Protein 6SOY (pdb70)

Sequence (1288 aa):
NERNALNATAANKVCGLSTYLKGIAHRVNSESAVVTEKLSDLKMRSIQLQLSVMRNRVPSGEQDCKDIRTLLKTVLRNEFTFQQELEEMRNASALAAAAAGLAAGRLEEWIFVFAQAAGRSSQFCISVGKTGPAEYNNLQECFDGTIGPETLYKIEDSRVKESAKTSLQLHEVLSSISFGSLGVKNIRGGNGKDGCNLVRTDTDGVLEGGSPTRHNLTWGGGVMNFGSYQNGSMYVEGGEYGDATEYGAVRWTEDPSKVSIFKDVIRLFARFQEAKNAVVKKIKTTVDELTKCIGQKEAELTNDQLYEEFIWETINRLELSKRYENERNALNATAANKVCGLSTYLKGIAHRVNSESAVVTEKLSDLKMRSIQLQLSVMRQDCKDIRTLLKTVLRNEFTFQQELEEMRNASALAAAAAGIAAGRLEEWIFVFAQAAGGSSQFCISVGTNIPAEYNNLQECFDGTIGPETLYKIEDSRVKESAQKSLQLHEVLSSISFSSLGAESIVEKGENRGCNLMRTADGGLLKDVCLNRNFTWGGGVLNFGYCVAGNLKIKGGEYGDVGSHDAVRWTEDPSKVSIFKDVIRLFARFQEVKNAVVKKIKTTVDELTKCIGQKEAELTNDQLYEEFEVIQKYLWFDKTVRWCAVSEHEATKCQSFRDHMKSVIPSDGPSVACVKKASYLDCIRAIAANEADAVTLDAGLVYDAYLAPNNLKPVVAEFYGSKEDPQTFYYAVAVVKKDSGFQMNQLRGKKSCHTGLGRSAGWNIPIGLLYCDLPEPRKPLEKAVANFFSGSCAPCADGTDFPQLCQLCPGCGCSTLNQYFGYSGAFKCLKDGAGDVAFVKHSTIFENLANKADRDQYELLCLDNTRKPVDEYKDCHLAQVPSHTVVARSMGGKEDLIWELLNQAQEHFGKDKSKEFQLFSSPHGKDLLFKDSAHGFLKVPPRMDAKMYLGYEYVTAIRNLREGTCPKPVKWCALSHHERLKCDEWSVNSVGKIECVSAETTEDCIAKIMNGEADAMSLDGGFVYIAGKCGLVPVLAENYNKSDNCEDTPEAGYFAVAVVKKSASDLTWDNLKGKKSCHTAVGRTAGWNIPMGLLYNKINHCRFDEFFSEGCAPGSKKDSSLCKLCMGSGLNLCEPNNKEGYYGYTGAFRCLVEKGDVAFVKHQTVPQNTGGKNPDPWAKNLNEKDYELLCLDGTRKPVEEYANCHLARAPNHAVVTRKDKEACVHKILRQQQHLFKDLLFRDDTVCLAKLHDRNTYEKYLGEEYVKAVGNLRKCSTSSLLEACTFRRP

Nearest PDB structures (foldseek):
  6soz-assembly1_A  TM=9.962E-01  e=3.034E-50  Trypanosoma brucei
  6soz-assembly1_B  TM=9.591E-01  e=2.098E-36  Trypanosoma brucei
  6soy-assembly1_B  TM=9.488E-01  e=5.214E-36  Trypanosoma brucei
  8b3b-assembly4_F  TM=5.616E-01  e=2.617E-06  Trypanosoma brucei
  8otz-assembly1_Ct  TM=3.654E-01  e=4.535E+00  Bos taurus

Structure (mmCIF, N/CA/C/O backbone):
data_6SOY
#
_entry.id   6SOY
#
_cell.length_a   163.490
_cell.length_b   108.110
_cell.length_c   115.000
_cell.angle_alpha   90.000
_cell.angle_beta   128.740
_cell.angle_gamma   90.000
#
_symmetry.space_group_name_H-M   'C 1 2 1'
#
loop_
_entity.id
_entity.type
_entity.pdbx_description
1 polymer 'ESAG6, subunit of heterodimeric transferrin receptor'
2 polymer 'ESAG7, subunit of heterodimeric transferrin receptor'
3 polymer Serotransferrin
4 non-polymer 'FE (III) ION'
5 non-polymer 2-acetamido-2-deoxy-beta-D-glucopyranose
6 water water
#
loop_
_atom_site.group_PDB
_atom_site.id
_atom_site.type_symbol
_atom_site.label_atom_id
_atom_site.label_alt_id
_atom_site.label_comp_id
_atom_site.label_asym_id
_atom_site.label_entity_id
_atom_site.label_seq_id
_atom_site.pdbx_PDB_ins_code
_atom_site.Cartn_x
_atom_site.Cartn_y
_atom_site.Cartn_z
_atom_site.occupancy
_atom_site.B_iso_or_equiv
_atom_site.auth_seq_id
_atom_site.auth_comp_id
_atom_site.auth_asym_id
_atom_site.auth_atom_id
_atom_site.pdbx_PDB_model_num
ATOM 1 N N . ASN A 1 20 ? 93.454 74.719 -52.203 1.00 63.27 20 ASN A N 1
ATOM 2 C CA . ASN A 1 20 ? 94.316 74.394 -51.062 1.00 62.60 20 ASN A CA 1
ATOM 3 C C . ASN A 1 20 ? 93.570 73.754 -49.901 1.00 64.18 20 ASN A C 1
ATOM 4 O O . ASN A 1 20 ? 92.460 74.190 -49.560 1.00 63.90 20 ASN A O 1
ATOM 9 N N . GLU A 1 21 ? 94.225 72.769 -49.247 1.00 57.62 21 GLU A N 1
ATOM 10 C CA . GLU A 1 21 ? 93.695 72.047 -48.087 1.00 55.68 21 GLU A CA 1
ATOM 11 C C . GLU A 1 21 ? 93.419 73.025 -46.975 1.00 58.15 21 GLU A C 1
ATOM 12 O O . GLU A 1 21 ? 94.150 74.000 -46.849 1.00 58.20 21 GLU A O 1
ATOM 18 N N . ARG A 1 22 ? 92.371 72.782 -46.173 1.00 54.21 22 ARG A N 1
ATOM 19 C CA . ARG A 1 22 ? 92.057 73.617 -45.008 1.00 53.15 22 ARG A CA 1
ATOM 20 C C . ARG A 1 22 ? 92.072 72.731 -43.784 1.00 58.35 22 ARG A C 1
ATOM 21 O O . ARG A 1 22 ? 91.155 71.947 -43.568 1.00 60.40 22 ARG A O 1
ATOM 29 N N . ASN A 1 23 ? 93.175 72.779 -43.055 1.00 53.43 23 ASN A N 1
ATOM 30 C CA . ASN A 1 23 ? 93.417 71.936 -41.896 1.00 52.31 23 ASN A CA 1
ATOM 31 C C . ASN A 1 23 ? 93.275 72.717 -40.583 1.00 55.26 23 ASN A C 1
ATOM 32 O O . ASN A 1 23 ? 92.887 73.879 -40.613 1.00 54.14 23 ASN A O 1
ATOM 37 N N . ALA A 1 24 ? 93.531 72.064 -39.437 1.00 51.03 24 ALA A N 1
ATOM 38 C CA . ALA A 1 24 ? 93.335 72.670 -38.132 1.00 50.46 24 ALA A CA 1
ATOM 39 C C . ALA A 1 24 ? 94.439 72.297 -37.157 1.00 56.40 24 ALA A C 1
ATOM 40 O O . ALA A 1 24 ? 95.243 71.428 -37.467 1.00 58.21 24 ALA A O 1
ATOM 42 N N . LEU A 1 25 ? 94.489 72.953 -35.981 1.00 52.72 25 LEU A N 1
ATOM 43 C CA . LEU A 1 25 ? 95.423 72.604 -34.903 1.00 51.92 25 LEU A CA 1
ATOM 44 C C . LEU A 1 25 ? 94.857 71.298 -34.268 1.00 56.37 25 LEU A C 1
ATOM 45 O O . LEU A 1 25 ? 93.638 71.181 -34.105 1.00 56.06 25 LEU A O 1
ATOM 50 N N . ASN A 1 26 ? 95.729 70.294 -34.020 1.00 52.68 26 ASN A N 1
ATOM 51 C CA . ASN A 1 26 ? 95.360 68.983 -33.489 1.00 52.10 26 ASN A CA 1
ATOM 52 C C . ASN A 1 26 ? 95.274 68.992 -31.995 1.00 55.28 26 ASN A C 1
ATOM 53 O O . ASN A 1 26 ? 96.041 69.681 -31.334 1.00 55.19 26 ASN A O 1
ATOM 58 N N . ALA A 1 27 ? 94.354 68.188 -31.463 1.00 52.06 27 ALA A N 1
ATOM 59 C CA . ALA A 1 27 ? 94.060 68.007 -30.045 1.00 51.84 27 ALA A CA 1
ATOM 60 C C . ALA A 1 27 ? 95.232 67.528 -29.225 1.00 55.30 27 ALA A C 1
ATOM 61 O O . ALA A 1 27 ? 95.208 67.680 -28.008 1.00 54.35 27 ALA A O 1
ATOM 63 N N . THR A 1 28 ? 96.232 66.909 -29.858 1.00 54.04 28 THR A N 1
ATOM 64 C CA . THR A 1 28 ? 97.379 66.377 -29.122 1.00 54.20 28 THR A CA 1
ATOM 65 C C . THR A 1 28 ? 98.288 67.561 -28.805 1.00 54.12 28 THR A C 1
ATOM 66 O O . THR A 1 28 ? 98.701 67.694 -27.648 1.00 52.24 28 THR A O 1
ATOM 70 N N . ALA A 1 29 ? 98.465 68.491 -29.765 1.00 49.87 29 ALA A N 1
ATOM 71 C CA . ALA A 1 29 ? 99.240 69.716 -29.501 1.00 49.05 29 ALA A CA 1
ATOM 72 C C . ALA A 1 29 ? 98.519 70.519 -28.396 1.00 50.77 29 ALA A C 1
ATOM 73 O O . ALA A 1 29 ? 99.118 70.728 -27.337 1.00 50.22 29 ALA A O 1
ATOM 75 N N . ALA A 1 30 ? 97.199 70.822 -28.586 1.00 44.22 30 ALA A N 1
ATOM 76 C CA . ALA A 1 30 ? 96.361 71.544 -27.627 1.00 42.87 30 ALA A CA 1
ATOM 77 C C . ALA A 1 30 ? 96.436 70.993 -26.220 1.00 49.92 30 ALA A C 1
ATOM 78 O O . ALA A 1 30 ? 96.567 71.786 -25.293 1.00 51.28 30 ALA A O 1
ATOM 80 N N . ASN A 1 31 ? 96.373 69.653 -26.044 1.00 47.64 31 ASN A N 1
ATOM 81 C CA . ASN A 1 31 ? 96.429 69.001 -24.727 1.00 47.38 31 ASN A CA 1
ATOM 82 C C . ASN A 1 31 ? 97.771 69.133 -24.029 1.00 51.50 31 ASN A C 1
ATOM 83 O O . ASN A 1 31 ? 97.782 69.326 -22.819 1.00 51.98 31 ASN A O 1
ATOM 88 N N . LYS A 1 32 ? 98.894 69.037 -24.778 1.00 46.81 32 LYS A N 1
ATOM 89 C CA . LYS A 1 32 ? 100.241 69.214 -24.239 1.00 46.09 32 LYS A CA 1
ATOM 90 C C . LYS A 1 32 ? 100.486 70.677 -23.823 1.00 52.31 32 LYS A C 1
ATOM 91 O O . LYS A 1 32 ? 101.152 70.928 -22.817 1.00 52.76 32 LYS A O 1
ATOM 97 N N . VAL A 1 33 ? 99.889 71.629 -24.565 1.00 49.70 33 VAL A N 1
ATOM 98 C CA . VAL A 1 33 ? 99.940 73.066 -24.295 1.00 48.52 33 VAL A CA 1
ATOM 99 C C . VAL A 1 33 ? 99.120 73.344 -23.036 1.00 54.98 33 VAL A C 1
ATOM 100 O O . VAL A 1 33 ? 99.575 74.110 -22.188 1.00 54.75 33 VAL A O 1
ATOM 104 N N . CYS A 1 34 ? 97.969 72.657 -22.864 1.00 53.98 34 CYS A N 1
ATOM 105 C CA . CYS A 1 34 ? 97.137 72.793 -21.659 1.00 54.96 34 CYS A CA 1
ATOM 106 C C . CYS A 1 34 ? 97.799 72.147 -20.456 1.00 56.73 34 CYS A C 1
ATOM 107 O O . CYS A 1 34 ? 97.753 72.714 -19.374 1.00 57.04 34 CYS A O 1
ATOM 110 N N . GLY A 1 35 ? 98.419 70.986 -20.656 1.00 50.23 35 GLY A N 1
ATOM 111 C CA . GLY A 1 35 ? 99.164 70.295 -19.615 1.00 49.14 35 GLY A CA 1
ATOM 112 C C . GLY A 1 35 ? 100.199 71.220 -19.013 1.00 51.15 35 GLY A C 1
ATOM 113 O O . GLY A 1 35 ? 100.248 71.372 -17.793 1.00 52.02 35 GLY A O 1
ATOM 114 N N . LEU A 1 36 ? 100.956 71.921 -19.881 1.00 45.57 36 LEU A N 1
ATOM 115 C CA . LEU A 1 36 ? 101.974 72.915 -19.531 1.00 44.83 36 LEU A CA 1
ATOM 116 C C . LEU A 1 36 ? 101.340 74.065 -18.755 1.00 50.44 36 LEU A C 1
ATOM 117 O O . LEU A 1 36 ? 101.851 74.432 -17.698 1.00 50.56 36 LEU A O 1
ATOM 122 N N . SER A 1 37 ? 100.192 74.583 -19.231 1.00 46.94 37 SER A N 1
ATOM 123 C CA . SER A 1 37 ? 99.467 75.649 -18.539 1.00 46.05 37 SER A CA 1
ATOM 124 C C . SER A 1 37 ? 99.033 75.254 -17.113 1.00 50.62 37 SER A C 1
ATOM 125 O O . SER A 1 37 ? 99.120 76.093 -16.230 1.00 50.24 37 SER A O 1
ATOM 128 N N . THR A 1 38 ? 98.579 73.987 -16.878 1.00 48.87 38 THR A N 1
ATOM 129 C CA . THR A 1 38 ? 98.159 73.577 -15.527 1.00 49.50 38 THR A CA 1
ATOM 130 C C . THR A 1 38 ? 99.404 73.391 -14.661 1.00 54.50 38 THR A C 1
ATOM 131 O O . THR A 1 38 ? 99.315 73.559 -13.443 1.00 54.68 38 THR A O 1
ATOM 135 N N . TYR A 1 39 ? 100.570 73.080 -15.287 1.00 51.22 39 TYR A N 1
ATOM 136 C CA . TYR A 1 39 ? 101.831 72.925 -14.550 1.00 50.34 39 TYR A CA 1
ATOM 137 C C . TYR A 1 39 ? 102.235 74.295 -14.041 1.00 53.42 39 TYR A C 1
ATOM 138 O O . TYR A 1 39 ? 102.617 74.418 -12.878 1.00 54.73 39 TYR A O 1
ATOM 147 N N . LEU A 1 40 ? 102.080 75.322 -14.900 1.00 47.36 40 LEU A N 1
ATOM 148 C CA . LEU A 1 40 ? 102.397 76.723 -14.612 1.00 45.49 40 LEU A CA 1
ATOM 149 C C . LEU A 1 40 ? 101.493 77.287 -13.539 1.00 50.62 40 LEU A C 1
ATOM 150 O O . LEU A 1 40 ? 102.007 77.959 -12.669 1.00 51.34 40 LEU A O 1
ATOM 155 N N . LYS A 1 41 ? 100.189 76.929 -13.512 1.00 48.83 41 LYS A N 1
ATOM 156 C CA . LYS A 1 41 ? 99.253 77.305 -12.423 1.00 48.87 41 LYS A CA 1
ATOM 157 C C . LYS A 1 41 ? 99.676 76.637 -11.107 1.00 55.64 41 LYS A C 1
ATOM 158 O O . LYS A 1 41 ? 99.546 77.240 -10.050 1.00 57.42 41 LYS A O 1
ATOM 164 N N . GLY A 1 42 ? 100.219 75.426 -11.192 1.00 53.42 42 GLY A N 1
ATOM 165 C CA . GLY A 1 42 ? 100.714 74.666 -10.046 1.00 54.49 42 GLY A CA 1
ATOM 166 C C . GLY A 1 42 ? 101.998 75.177 -9.412 1.00 59.27 42 GLY A C 1
ATOM 167 O O . GLY A 1 42 ? 102.309 74.786 -8.282 1.00 59.72 42 GLY A O 1
ATOM 168 N N . ILE A 1 43 ? 102.761 76.054 -10.131 1.00 55.05 43 ILE A N 1
ATOM 169 C CA . ILE A 1 43 ? 104.019 76.659 -9.665 1.00 54.23 43 ILE A CA 1
ATOM 170 C C . ILE A 1 43 ? 103.792 77.422 -8.354 1.00 60.49 43 ILE A C 1
ATOM 171 O O . ILE A 1 43 ? 104.670 77.410 -7.481 1.00 61.98 43 ILE A O 1
ATOM 176 N N . ALA A 1 44 ? 102.585 78.011 -8.197 1.00 56.40 44 ALA A N 1
ATOM 177 C CA . ALA A 1 44 ? 102.114 78.708 -7.000 1.00 55.89 44 ALA A CA 1
ATOM 178 C C . ALA A 1 44 ? 102.167 77.749 -5.807 1.00 59.51 44 ALA A C 1
ATOM 179 O O . ALA A 1 44 ? 102.663 78.119 -4.750 1.00 59.64 44 ALA A O 1
ATOM 181 N N . HIS A 1 45 ? 101.675 76.505 -5.995 1.00 54.88 45 HIS A N 1
ATOM 182 C CA . HIS A 1 45 ? 101.644 75.467 -4.967 1.00 53.89 45 HIS A CA 1
ATOM 183 C C . HIS A 1 45 ? 103.029 74.875 -4.736 1.00 60.91 45 HIS A C 1
ATOM 184 O O . HIS A 1 45 ? 103.336 74.465 -3.616 1.00 61.72 45 HIS A O 1
ATOM 191 N N . ARG A 1 46 ? 103.853 74.797 -5.800 1.00 57.54 46 ARG A N 1
ATOM 192 C CA . ARG A 1 46 ? 105.210 74.266 -5.715 1.00 56.97 46 ARG A CA 1
ATOM 193 C C . ARG A 1 46 ? 106.065 75.165 -4.806 1.00 60.19 46 ARG A C 1
ATOM 194 O O . ARG A 1 46 ? 106.712 74.657 -3.882 1.00 59.28 46 ARG A O 1
ATOM 202 N N . VAL A 1 47 ? 106.004 76.503 -5.025 1.00 55.59 47 VAL A N 1
ATOM 203 C CA . VAL A 1 47 ? 106.763 77.455 -4.222 1.00 55.37 47 VAL A CA 1
ATOM 204 C C . VAL A 1 47 ? 106.261 77.504 -2.766 1.00 60.89 47 VAL A C 1
ATOM 205 O O . VAL A 1 47 ? 107.077 77.731 -1.866 1.00 62.27 47 VAL A O 1
ATOM 209 N N . ASN A 1 48 ? 104.953 77.243 -2.533 1.00 55.39 48 ASN A N 1
ATOM 210 C CA . ASN A 1 48 ? 104.349 77.209 -1.202 1.00 55.07 48 ASN A CA 1
ATOM 211 C C . ASN A 1 48 ? 104.813 76.001 -0.367 1.00 61.66 48 ASN A C 1
ATOM 212 O O . ASN A 1 48 ? 105.012 76.151 0.839 1.00 63.33 48 ASN A O 1
ATOM 217 N N . SER A 1 49 ? 104.950 74.811 -0.997 1.00 58.15 49 SER A N 1
ATOM 218 C CA . SER A 1 49 ? 105.402 73.552 -0.376 1.00 58.55 49 SER A CA 1
ATOM 219 C C . SER A 1 49 ? 106.890 73.607 -0.070 1.00 63.86 49 SER A C 1
ATOM 220 O O . SER A 1 49 ? 107.326 73.134 0.986 1.00 64.03 49 SER A O 1
ATOM 223 N N . GLU A 1 50 ? 107.675 74.124 -1.040 1.00 59.62 50 GLU A N 1
ATOM 224 C CA . GLU A 1 50 ? 109.117 74.245 -0.948 1.00 58.56 50 GLU A CA 1
ATOM 225 C C . GLU A 1 50 ? 109.523 75.198 0.179 1.00 64.70 50 GLU A C 1
ATOM 226 O O . GLU A 1 50 ? 110.460 74.886 0.922 1.00 66.08 50 GLU A O 1
ATOM 232 N N . SER A 1 51 ? 108.763 76.297 0.364 1.00 60.26 51 SER A N 1
ATOM 233 C CA . SER A 1 51 ? 108.995 77.256 1.437 1.00 60.60 51 SER A CA 1
ATOM 234 C C . SER A 1 51 ? 108.638 76.655 2.792 1.00 67.00 51 SER A C 1
ATOM 235 O O . SER A 1 51 ? 109.259 77.017 3.794 1.00 67.90 51 SER A O 1
ATOM 238 N N . ALA A 1 52 ? 107.651 75.734 2.828 1.00 63.98 52 ALA A N 1
ATOM 239 C CA . ALA A 1 52 ? 107.223 75.042 4.050 1.00 64.71 52 ALA A CA 1
ATOM 240 C C . ALA A 1 52 ? 108.295 74.060 4.545 1.00 71.00 52 ALA A C 1
ATOM 241 O O . ALA A 1 52 ? 108.379 73.794 5.739 1.00 72.25 52 ALA A O 1
ATOM 243 N N . VAL A 1 53 ? 109.114 73.543 3.627 1.00 68.74 53 VAL A N 1
ATOM 244 C CA . VAL A 1 53 ? 110.237 72.645 3.912 1.00 69.72 53 VAL A CA 1
ATOM 245 C C . VAL A 1 53 ? 111.356 73.446 4.614 1.00 73.60 53 VAL A C 1
ATOM 246 O O . VAL A 1 53 ? 111.969 72.935 5.551 1.00 74.18 53 VAL A O 1
ATOM 250 N N . VAL A 1 54 ? 111.575 74.708 4.188 1.00 68.38 54 VAL A N 1
ATOM 251 C CA . VAL A 1 54 ? 112.584 75.606 4.759 1.00 67.77 54 VAL A CA 1
ATOM 252 C C . VAL A 1 54 ? 112.185 76.068 6.182 1.00 73.23 54 VAL A C 1
ATOM 253 O O . VAL A 1 54 ? 113.024 76.033 7.085 1.00 74.48 54 VAL A O 1
ATOM 257 N N . THR A 1 55 ? 110.914 76.455 6.391 1.00 68.87 55 THR A N 1
ATOM 258 C CA . THR A 1 55 ? 110.436 76.872 7.710 1.00 69.40 55 THR A CA 1
ATOM 259 C C . THR A 1 55 ? 110.507 75.682 8.680 1.00 75.41 55 THR A C 1
ATOM 260 O O . THR A 1 55 ? 110.760 75.884 9.870 1.00 76.13 55 THR A O 1
ATOM 264 N N . GLU A 1 56 ? 110.378 74.438 8.157 1.00 72.51 56 GLU A N 1
ATOM 265 C CA . GLU A 1 56 ? 110.542 73.218 8.955 1.00 73.30 56 GLU A CA 1
ATOM 266 C C . GLU A 1 56 ? 112.001 73.149 9.443 1.00 75.73 56 GLU A C 1
ATOM 267 O O . GLU A 1 56 ? 112.225 73.040 10.648 1.00 76.64 56 GLU A O 1
ATOM 273 N N . LYS A 1 57 ? 112.975 73.285 8.502 1.00 69.61 57 LYS A N 1
ATOM 274 C CA . LYS A 1 57 ? 114.432 73.256 8.721 1.00 68.68 57 LYS A CA 1
ATOM 275 C C . LYS A 1 57 ? 114.881 74.365 9.686 1.00 71.68 57 LYS A C 1
ATOM 276 O O . LYS A 1 57 ? 115.791 74.140 10.498 1.00 71.81 57 LYS A O 1
ATOM 282 N N . LEU A 1 58 ? 114.259 75.564 9.575 1.00 65.96 58 LEU A N 1
ATOM 283 C CA . LEU A 1 58 ? 114.583 76.717 10.415 1.00 64.73 58 LEU A CA 1
ATOM 284 C C . LEU A 1 58 ? 114.028 76.542 11.826 1.00 71.18 58 LEU A C 1
ATOM 285 O O . LEU A 1 58 ? 114.676 76.966 12.780 1.00 70.78 58 LEU A O 1
ATOM 290 N N . SER A 1 59 ? 112.846 75.895 11.967 1.00 70.36 59 SER A N 1
ATOM 291 C CA . SER A 1 59 ? 112.228 75.634 13.277 1.00 71.13 59 SER A CA 1
ATOM 292 C C . SER A 1 59 ? 113.053 74.609 14.046 1.00 77.29 59 SER A C 1
ATOM 293 O O . SER A 1 59 ? 113.241 74.760 15.251 1.00 79.30 59 SER A O 1
ATOM 296 N N . ASP A 1 60 ? 113.600 73.608 13.331 1.00 73.25 60 ASP A N 1
ATOM 297 C CA . ASP A 1 60 ? 114.498 72.585 13.863 1.00 73.39 60 ASP A CA 1
ATOM 298 C C . ASP A 1 60 ? 115.803 73.246 14.336 1.00 75.99 60 ASP A C 1
ATOM 299 O O . ASP A 1 60 ? 116.366 72.811 15.331 1.00 76.84 60 ASP A O 1
ATOM 304 N N . LEU A 1 61 ? 116.263 74.304 13.639 1.00 70.97 61 LEU A N 1
ATOM 305 C CA . LEU A 1 61 ? 117.474 75.065 13.973 1.00 70.85 61 LEU A CA 1
ATOM 306 C C . LEU A 1 61 ? 117.243 75.884 15.250 1.00 77.94 61 LEU A C 1
ATOM 307 O O . LEU A 1 61 ? 118.116 75.912 16.121 1.00 79.54 61 LEU A O 1
ATOM 312 N N . LYS A 1 62 ? 116.056 76.497 15.382 1.00 74.28 62 LYS A N 1
ATOM 313 C CA . LYS A 1 62 ? 115.663 77.270 16.556 1.00 74.49 62 LYS A CA 1
ATOM 314 C C . LYS A 1 62 ? 115.615 76.380 17.815 1.00 80.00 62 LYS A C 1
ATOM 315 O O . LYS A 1 62 ? 116.065 76.810 18.883 1.00 79.68 62 LYS A O 1
ATOM 321 N N . MET A 1 63 ? 115.118 75.129 17.670 1.00 78.08 63 MET A N 1
ATOM 322 C CA . MET A 1 63 ? 115.032 74.141 18.756 1.00 80.04 63 MET A CA 1
ATOM 323 C C . MET A 1 63 ? 116.411 73.765 19.284 1.00 83.73 63 MET A C 1
ATOM 324 O O . MET A 1 63 ? 116.660 73.869 20.490 1.00 84.18 63 MET A O 1
ATOM 329 N N . ARG A 1 64 ? 117.314 73.377 18.363 1.00 79.79 64 ARG A N 1
ATOM 330 C CA . ARG A 1 64 ? 118.702 72.974 18.613 1.00 80.41 64 ARG A CA 1
ATOM 331 C C . ARG A 1 64 ? 119.530 74.047 19.350 1.00 84.74 64 ARG A C 1
ATOM 332 O O . ARG A 1 64 ? 120.379 73.692 20.177 1.00 85.55 64 ARG A O 1
ATOM 340 N N . SER A 1 65 ? 119.272 75.348 19.063 1.00 79.92 65 SER A N 1
ATOM 341 C CA . SER A 1 65 ? 119.968 76.465 19.711 1.00 79.60 65 SER A CA 1
ATOM 342 C C . SER A 1 65 ? 119.495 76.669 21.161 1.00 82.53 65 SER A C 1
ATOM 343 O O . SER A 1 65 ? 120.264 77.196 21.968 1.00 83.04 65 SER A O 1
ATOM 346 N N . ILE A 1 66 ? 118.248 76.247 21.500 1.00 77.09 66 ILE A N 1
ATOM 347 C CA . ILE A 1 66 ? 117.757 76.311 22.881 1.00 77.10 66 ILE A CA 1
ATOM 348 C C . ILE A 1 66 ? 118.455 75.168 23.635 1.00 81.06 66 ILE A C 1
ATOM 349 O O . ILE A 1 66 ? 118.952 75.375 24.752 1.00 81.37 66 ILE A O 1
ATOM 354 N N . GLN A 1 67 ? 118.531 73.972 22.981 1.00 76.00 67 GLN A N 1
ATOM 355 C CA . GLN A 1 67 ? 119.195 72.765 23.487 1.00 75.46 67 GLN A CA 1
ATOM 356 C C . GLN A 1 67 ? 120.660 73.056 23.793 1.00 78.79 67 GLN A C 1
ATOM 357 O O . GLN A 1 67 ? 121.157 72.598 24.825 1.00 79.83 67 GLN A O 1
ATOM 363 N N . LEU A 1 68 ? 121.345 73.821 22.910 1.00 73.45 68 LEU A N 1
ATOM 364 C CA . LEU A 1 68 ? 122.742 74.203 23.102 1.00 74.19 68 LEU A CA 1
ATOM 365 C C . LEU A 1 68 ? 122.869 75.167 24.269 1.00 79.58 68 LEU A C 1
ATOM 366 O O . LEU A 1 68 ? 123.787 75.024 25.073 1.00 79.52 68 LEU A O 1
ATOM 371 N N . GLN A 1 69 ? 121.931 76.134 24.372 1.00 77.55 69 GLN A N 1
ATOM 372 C CA . GLN A 1 69 ? 121.878 77.124 25.454 1.00 78.06 69 GLN A CA 1
ATOM 373 C C . GLN A 1 69 ? 121.660 76.445 26.808 1.00 83.07 69 GLN A C 1
ATOM 374 O O . GLN A 1 69 ? 122.267 76.853 27.799 1.00 83.23 69 GLN A O 1
ATOM 380 N N . LEU A 1 70 ? 120.822 75.389 26.834 1.00 80.17 70 LEU A N 1
ATOM 381 C CA . LEU A 1 70 ? 120.549 74.596 28.022 1.00 81.62 70 LEU A CA 1
ATOM 382 C C . LEU A 1 70 ? 121.825 73.889 28.500 1.00 89.66 70 LEU A C 1
ATOM 383 O O . LEU A 1 70 ? 122.133 73.944 29.693 1.00 91.20 70 LEU A O 1
ATOM 388 N N . SER A 1 71 ? 122.570 73.249 27.559 1.00 87.13 71 SER A N 1
ATOM 389 C CA . SER A 1 71 ? 123.822 72.516 27.782 1.00 88.54 71 SER A CA 1
ATOM 390 C C . SER A 1 71 ? 124.909 73.404 28.359 1.00 95.57 71 SER A C 1
ATOM 391 O O . SER A 1 71 ? 125.674 72.940 29.203 1.00 97.35 71 SER A O 1
ATOM 394 N N . VAL A 1 72 ? 124.977 74.679 27.910 1.00 92.09 72 VAL A N 1
ATOM 395 C CA . VAL A 1 72 ? 125.935 75.675 28.402 1.00 92.40 72 VAL A CA 1
ATOM 396 C C . VAL A 1 72 ? 125.625 75.969 29.875 1.00 98.94 72 VAL A C 1
ATOM 397 O O . VAL A 1 72 ? 126.515 75.818 30.716 1.00 100.79 72 VAL A O 1
ATOM 401 N N . MET A 1 73 ? 124.355 76.311 30.189 1.00 95.56 73 MET A N 1
ATOM 402 C CA . MET A 1 73 ? 123.879 76.589 31.553 1.00 96.61 73 MET A CA 1
ATOM 403 C C . MET A 1 73 ? 124.064 75.389 32.491 1.00 100.95 73 MET A C 1
ATOM 404 O O . MET A 1 73 ? 124.492 75.567 33.628 1.00 101.47 73 MET A O 1
ATOM 409 N N . ARG A 1 74 ? 123.771 74.172 31.999 1.00 97.59 74 ARG A N 1
ATOM 410 C CA . ARG A 1 74 ? 123.903 72.916 32.745 1.00 98.70 74 ARG A CA 1
ATOM 411 C C . ARG A 1 74 ? 125.334 72.319 32.706 1.00 105.20 74 ARG A C 1
ATOM 412 O O . ARG A 1 74 ? 125.534 71.211 33.213 1.00 105.73 74 ARG A O 1
ATOM 420 N N . ASN A 1 75 ? 126.320 73.050 32.107 1.00 102.93 75 ASN A N 1
ATOM 421 C CA . ASN A 1 75 ? 127.744 72.671 31.956 1.00 104.35 75 ASN A CA 1
ATOM 422 C C . ASN A 1 75 ? 127.951 71.281 31.300 1.00 110.18 75 ASN A C 1
ATOM 423 O O . ASN A 1 75 ? 128.966 70.620 31.551 1.00 111.12 75 ASN A O 1
ATOM 428 N N . ARG A 1 76 ? 126.985 70.861 30.452 1.00 106.67 76 ARG A N 1
ATOM 429 C CA . ARG A 1 76 ? 126.952 69.569 29.766 1.00 107.63 76 ARG A CA 1
ATOM 430 C C . ARG A 1 76 ? 127.653 69.583 28.406 1.00 114.47 76 ARG A C 1
ATOM 431 O O . ARG A 1 76 ? 127.783 68.525 27.778 1.00 114.14 76 ARG A O 1
ATOM 439 N N . VAL A 1 77 ? 128.112 70.770 27.952 1.00 113.42 77 VAL A N 1
ATOM 440 C CA . VAL A 1 77 ? 128.823 70.912 26.676 1.00 114.13 77 VAL A CA 1
ATOM 441 C C . VAL A 1 77 ? 130.095 70.079 26.756 1.00 123.33 77 VAL A C 1
ATOM 442 O O . VAL A 1 77 ? 130.870 70.270 27.696 1.00 124.25 77 VAL A O 1
ATOM 446 N N . PRO A 1 78 ? 130.302 69.130 25.807 1.00 123.14 78 PRO A N 1
ATOM 447 C CA . PRO A 1 78 ? 131.509 68.284 25.855 1.00 125.71 78 PRO A CA 1
ATOM 448 C C . PRO A 1 78 ? 132.815 69.049 26.044 1.00 134.11 78 PRO A C 1
ATOM 449 O O . PRO A 1 78 ? 132.932 70.188 25.572 1.00 132.95 78 PRO A O 1
ATOM 453 N N . SER A 1 79 ? 133.799 68.406 26.728 1.00 134.97 79 SER A N 1
ATOM 454 C CA . SER A 1 79 ? 135.147 68.935 26.995 1.00 136.88 79 SER A CA 1
ATOM 455 C C . SER A 1 79 ? 135.781 69.495 25.716 1.00 141.61 79 SER A C 1
ATOM 456 O O . SER A 1 79 ? 136.641 70.376 25.779 1.00 141.49 79 SER A O 1
ATOM 459 N N . GLY A 1 80 ? 135.323 68.991 24.576 1.00 138.26 80 GLY A N 1
ATOM 460 C CA . GLY A 1 80 ? 135.758 69.446 23.269 1.00 137.88 80 GLY A CA 1
ATOM 461 C C . GLY A 1 80 ? 136.385 68.364 22.431 1.00 143.45 80 GLY A C 1
ATOM 462 O O . GLY A 1 80 ? 137.595 68.146 22.510 1.00 144.25 80 GLY A O 1
ATOM 463 N N . GLU A 1 81 ? 135.551 67.682 21.632 1.00 140.46 81 GLU A N 1
ATOM 464 C CA . GLU A 1 81 ? 135.957 66.636 20.691 1.00 141.75 81 GLU A CA 1
ATOM 465 C C . GLU A 1 81 ? 136.359 67.415 19.434 1.00 145.16 81 GLU A C 1
ATOM 466 O O . GLU A 1 81 ? 137.522 67.390 19.009 1.00 145.31 81 GLU A O 1
ATOM 472 N N . GLN A 1 82 ? 135.399 68.190 18.914 1.00 140.17 82 GLN A N 1
ATOM 473 C CA . GLN A 1 82 ? 135.616 69.154 17.857 1.00 138.97 82 GLN A CA 1
ATOM 474 C C . GLN A 1 82 ? 135.835 70.440 18.693 1.00 141.94 82 GLN A C 1
ATOM 475 O O . GLN A 1 82 ? 135.968 70.359 19.926 1.00 142.58 82 GLN A O 1
ATOM 481 N N . ASP A 1 83 ? 135.906 71.600 18.051 1.00 136.10 83 ASP A N 1
ATOM 482 C CA . ASP A 1 83 ? 136.101 72.840 18.773 1.00 134.61 83 ASP A CA 1
ATOM 483 C C . ASP A 1 83 ? 134.784 73.270 19.382 1.00 132.26 83 ASP A C 1
ATOM 484 O O . ASP A 1 83 ? 133.928 73.847 18.715 1.00 129.47 83 ASP A O 1
ATOM 489 N N . CYS A 1 84 ? 134.596 72.863 20.639 1.00 126.73 84 CYS A N 1
ATOM 490 C CA . CYS A 1 84 ? 133.437 73.177 21.468 1.00 124.05 84 CYS A CA 1
ATOM 491 C C . CYS A 1 84 ? 133.891 74.088 22.604 1.00 130.08 84 CYS A C 1
ATOM 492 O O . CYS A 1 84 ? 133.042 74.628 23.316 1.00 129.45 84 CYS A O 1
ATOM 495 N N . LYS A 1 85 ? 135.233 74.268 22.767 1.00 128.63 85 LYS A N 1
ATOM 496 C CA . LYS A 1 85 ? 135.846 75.094 23.819 1.00 129.63 85 LYS A CA 1
ATOM 497 C C . LYS A 1 85 ? 135.510 76.590 23.675 1.00 133.11 85 LYS A C 1
ATOM 498 O O . LYS A 1 85 ? 135.592 77.327 24.666 1.00 132.66 85 LYS A O 1
ATOM 504 N N . ASP A 1 86 ? 135.122 77.025 22.450 1.00 128.99 86 ASP A N 1
ATOM 505 C CA . ASP A 1 86 ? 134.733 78.405 22.183 1.00 127.72 86 ASP A CA 1
ATOM 506 C C . ASP A 1 86 ? 133.229 78.539 21.893 1.00 128.47 86 ASP A C 1
ATOM 507 O O . ASP A 1 86 ? 132.845 79.054 20.841 1.00 126.98 86 ASP A O 1
ATOM 512 N N . ILE A 1 87 ? 132.377 78.101 22.852 1.00 123.62 87 ILE A N 1
ATOM 513 C CA . ILE A 1 87 ? 130.910 78.234 22.767 1.00 121.38 87 ILE A CA 1
ATOM 514 C C . ILE A 1 87 ? 130.531 79.714 22.854 1.00 123.45 87 ILE A C 1
ATOM 515 O O . ILE A 1 87 ? 129.510 80.111 22.299 1.00 121.93 87 ILE A O 1
ATOM 520 N N . ARG A 1 88 ? 131.381 80.525 23.531 1.00 119.40 88 ARG A N 1
ATOM 521 C CA . ARG A 1 88 ? 131.263 81.973 23.680 1.00 118.29 88 ARG A CA 1
ATOM 522 C C . ARG A 1 88 ? 131.013 82.615 22.301 1.00 119.88 88 ARG A C 1
ATOM 523 O O . ARG A 1 88 ? 130.028 83.336 22.147 1.00 118.49 88 ARG A O 1
ATOM 531 N N . THR A 1 89 ? 131.859 82.281 21.289 1.00 115.97 89 THR A N 1
ATOM 532 C CA . THR A 1 89 ? 131.784 82.784 19.903 1.00 114.26 89 THR A CA 1
ATOM 533 C C . THR A 1 89 ? 130.843 81.970 19.001 1.00 115.02 89 THR A C 1
ATOM 534 O O . THR A 1 89 ? 130.111 82.556 18.198 1.00 113.25 89 THR A O 1
ATOM 538 N N . LEU A 1 90 ? 130.854 80.630 19.141 1.00 110.55 90 LEU A N 1
ATOM 539 C CA . LEU A 1 90 ? 130.039 79.726 18.326 1.00 109.01 90 LEU A CA 1
ATOM 540 C C . LEU A 1 90 ? 128.524 79.766 18.675 1.00 109.95 90 LEU A C 1
ATOM 541 O O . LEU A 1 90 ? 127.737 79.100 18.004 1.00 108.34 90 LEU A O 1
ATOM 546 N N . LEU A 1 91 ? 128.122 80.587 19.681 1.00 105.84 91 LEU A N 1
ATOM 547 C CA . LEU A 1 91 ? 126.727 80.842 20.085 1.00 104.39 91 LEU A CA 1
ATOM 548 C C . LEU A 1 91 ? 126.351 82.247 19.630 1.00 107.59 91 LEU A C 1
ATOM 549 O O . LEU A 1 91 ? 125.193 82.486 19.278 1.00 105.92 91 LEU A O 1
ATOM 554 N N . LYS A 1 92 ? 127.335 83.185 19.669 1.00 105.05 92 LYS A N 1
ATOM 555 C CA . LYS A 1 92 ? 127.192 84.578 19.224 1.00 104.35 92 LYS A CA 1
ATOM 556 C C . LYS A 1 92 ? 126.837 84.553 17.748 1.00 105.77 92 LYS A C 1
ATOM 557 O O . LYS A 1 92 ? 125.859 85.184 17.333 1.00 104.49 92 LYS A O 1
ATOM 563 N N . THR A 1 93 ? 127.617 83.770 16.973 1.00 100.97 93 THR A N 1
ATOM 564 C CA . THR A 1 93 ? 127.451 83.595 15.537 1.00 99.33 93 THR A CA 1
ATOM 565 C C . THR A 1 93 ? 126.142 82.861 15.187 1.00 100.12 93 THR A C 1
ATOM 566 O O . THR A 1 93 ? 125.490 83.271 14.231 1.00 99.18 93 THR A O 1
ATOM 570 N N . VAL A 1 94 ? 125.731 81.836 15.977 1.00 94.74 94 VAL A N 1
ATOM 571 C CA . VAL A 1 94 ? 124.483 81.080 15.760 1.00 92.85 94 VAL A CA 1
ATOM 572 C C . VAL A 1 94 ? 123.246 81.974 15.952 1.00 95.78 94 VAL A C 1
ATOM 573 O O . VAL A 1 94 ? 122.361 81.954 15.099 1.00 94.78 94 VAL A O 1
ATOM 577 N N . LEU A 1 95 ? 123.209 82.781 17.027 1.00 92.67 95 LEU A N 1
ATOM 578 C CA . LEU A 1 95 ? 122.096 83.696 17.305 1.00 92.43 95 LEU A CA 1
ATOM 579 C C . LEU A 1 95 ? 122.000 84.852 16.292 1.00 96.85 95 LEU A C 1
ATOM 580 O O . LEU A 1 95 ? 120.930 85.446 16.149 1.00 95.33 95 LEU A O 1
ATOM 585 N N . ARG A 1 96 ? 123.115 85.167 15.603 1.00 95.14 96 ARG A N 1
ATOM 586 C CA . ARG A 1 96 ? 123.181 86.207 14.575 1.00 95.64 96 ARG A CA 1
ATOM 587 C C . ARG A 1 96 ? 122.808 85.634 13.201 1.00 100.33 96 ARG A C 1
ATOM 588 O O . ARG A 1 96 ? 122.094 86.298 12.438 1.00 98.68 96 ARG A O 1
ATOM 596 N N . ASN A 1 97 ? 123.264 84.384 12.906 1.00 98.16 97 ASN A N 1
ATOM 597 C CA . ASN A 1 97 ? 122.936 83.635 11.684 1.00 97.23 97 ASN A CA 1
ATOM 598 C C . ASN A 1 97 ? 121.433 83.350 11.649 1.00 101.16 97 ASN A C 1
ATOM 599 O O . ASN A 1 97 ? 120.817 83.489 10.594 1.00 101.04 97 ASN A O 1
ATOM 604 N N . GLU A 1 98 ? 120.842 83.028 12.820 1.00 96.86 98 GLU A N 1
ATOM 605 C CA . GLU A 1 98 ? 119.415 82.780 13.029 1.00 95.82 98 GLU A CA 1
ATOM 606 C C . GLU A 1 98 ? 118.567 84.011 12.636 1.00 97.76 98 GLU A C 1
ATOM 607 O O . GLU A 1 98 ? 117.460 83.845 12.111 1.00 96.40 98 GLU A O 1
ATOM 613 N N . PHE A 1 99 ? 119.103 85.238 12.893 1.00 93.47 99 PHE A N 1
ATOM 614 C CA . PHE A 1 99 ? 118.484 86.540 12.600 1.00 92.11 99 PHE A CA 1
ATOM 615 C C . PHE A 1 99 ? 118.506 86.892 11.107 1.00 90.74 99 PHE A C 1
ATOM 616 O O . PHE A 1 99 ? 117.548 87.485 10.620 1.00 88.77 99 PHE A O 1
ATOM 624 N N . THR A 1 100 ? 119.624 86.580 10.410 1.00 85.64 100 THR A N 1
ATOM 625 C CA . THR A 1 100 ? 119.865 86.806 8.977 1.00 84.12 100 THR A CA 1
ATOM 626 C C . THR A 1 100 ? 118.976 85.870 8.166 1.00 86.28 100 THR A C 1
ATOM 627 O O . THR A 1 100 ? 118.404 86.296 7.162 1.00 84.78 100 THR A O 1
ATOM 631 N N . PHE A 1 101 ? 118.884 84.584 8.595 1.00 82.72 101 PHE A N 1
ATOM 632 C CA . PHE A 1 101 ? 118.075 83.561 7.941 1.00 82.23 101 PHE A CA 1
ATOM 633 C C . PHE A 1 101 ? 116.625 84.003 7.894 1.00 86.91 101 PHE A C 1
ATOM 634 O O . PHE A 1 101 ? 115.957 83.752 6.889 1.00 86.87 101 PHE A O 1
ATOM 642 N N . GLN A 1 102 ? 116.154 84.713 8.948 1.00 83.53 102 GLN A N 1
ATOM 643 C CA . GLN A 1 102 ? 114.798 85.261 8.993 1.00 82.80 102 GLN A CA 1
ATOM 644 C C . GLN A 1 102 ? 114.614 86.329 7.895 1.00 84.29 102 GLN A C 1
ATOM 645 O O . GLN A 1 102 ? 113.554 86.365 7.272 1.00 82.90 102 GLN A O 1
ATOM 651 N N . GLN A 1 103 ? 115.666 87.131 7.609 1.00 79.94 103 GLN A N 1
ATOM 652 C CA . GLN A 1 103 ? 115.628 88.136 6.543 1.00 79.63 103 GLN A CA 1
ATOM 653 C C . GLN A 1 103 ? 115.771 87.499 5.155 1.00 84.45 103 GLN A C 1
ATOM 654 O O . GLN A 1 103 ? 115.247 88.037 4.179 1.00 84.75 103 GLN A O 1
ATOM 660 N N . GLU A 1 104 ? 116.462 86.345 5.068 1.00 79.73 104 GLU A N 1
ATOM 661 C CA . GLU A 1 104 ? 116.654 85.625 3.820 1.00 77.79 104 GLU A CA 1
ATOM 662 C C . GLU A 1 104 ? 115.418 84.882 3.436 1.00 80.31 104 GLU A C 1
ATOM 663 O O . GLU A 1 104 ? 115.148 84.756 2.246 1.00 79.96 104 GLU A O 1
ATOM 669 N N . LEU A 1 105 ? 114.648 84.417 4.437 1.00 76.82 105 LEU A N 1
ATOM 670 C CA . LEU A 1 105 ? 113.343 83.739 4.287 1.00 75.68 105 LEU A CA 1
ATOM 671 C C . LEU A 1 105 ? 112.331 84.692 3.646 1.00 78.03 105 LEU A C 1
ATOM 672 O O . LEU A 1 105 ? 111.564 84.286 2.784 1.00 77.78 105 LEU A O 1
ATOM 677 N N . GLU A 1 106 ? 112.327 85.957 4.090 1.00 74.23 106 GLU A N 1
ATOM 678 C CA . GLU A 1 106 ? 111.441 87.005 3.599 1.00 73.31 106 GLU A CA 1
ATOM 679 C C . GLU A 1 106 ? 111.767 87.414 2.165 1.00 72.77 106 GLU A C 1
ATOM 680 O O . GLU A 1 106 ? 110.846 87.630 1.377 1.00 70.66 106 GLU A O 1
ATOM 686 N N . GLU A 1 107 ? 113.075 87.498 1.828 1.00 68.08 107 GLU A N 1
ATOM 687 C CA . GLU A 1 107 ? 113.572 87.798 0.482 1.00 66.77 107 GLU A CA 1
ATOM 688 C C . GLU A 1 107 ? 113.207 86.637 -0.445 1.00 67.44 107 GLU A C 1
ATOM 689 O O . GLU A 1 107 ? 112.910 86.867 -1.616 1.00 66.92 107 GLU A O 1
ATOM 695 N N . MET A 1 108 ? 113.235 85.394 0.089 1.00 62.35 108 MET A N 1
ATOM 696 C CA . MET A 1 108 ? 112.933 84.151 -0.626 1.00 61.66 108 MET A CA 1
ATOM 697 C C . MET A 1 108 ? 111.436 84.063 -0.942 1.00 67.04 108 MET A C 1
ATOM 698 O O . MET A 1 108 ? 111.050 83.606 -2.024 1.00 67.63 108 MET A O 1
ATOM 703 N N . ARG A 1 109 ? 110.600 84.540 -0.013 1.00 62.77 109 ARG A N 1
ATOM 704 C CA . ARG A 1 109 ? 109.160 84.549 -0.171 1.00 61.43 109 ARG A CA 1
ATOM 705 C C . ARG A 1 109 ? 108.688 85.602 -1.157 1.00 65.58 109 ARG A C 1
ATOM 706 O O . ARG A 1 109 ? 107.660 85.409 -1.794 1.00 64.81 109 ARG A O 1
ATOM 714 N N . ASN A 1 110 ? 109.433 86.707 -1.286 1.00 64.56 110 ASN A N 1
ATOM 715 C CA . ASN A 1 110 ? 109.147 87.783 -2.244 1.00 65.67 110 ASN A CA 1
ATOM 716 C C . ASN A 1 110 ? 109.297 87.210 -3.667 1.00 69.60 110 ASN A C 1
ATOM 717 O O . ASN A 1 110 ? 108.414 87.410 -4.503 1.00 68.58 110 ASN A O 1
ATOM 722 N N . ALA A 1 111 ? 110.393 86.442 -3.899 1.00 66.10 111 ALA A N 1
ATOM 723 C CA . ALA A 1 111 ? 110.710 85.738 -5.140 1.00 65.26 111 ALA A CA 1
ATOM 724 C C . ALA A 1 111 ? 109.661 84.659 -5.394 1.00 69.76 111 ALA A C 1
ATOM 725 O O . ALA A 1 111 ? 109.310 84.428 -6.547 1.00 70.71 111 ALA A O 1
ATOM 727 N N . SER A 1 112 ? 109.156 84.006 -4.320 1.00 65.09 112 SER A N 1
ATOM 728 C CA . SER A 1 112 ? 108.132 82.965 -4.418 1.00 64.09 112 SER A CA 1
ATOM 729 C C . SER A 1 112 ? 106.823 83.492 -5.033 1.00 66.42 112 SER A C 1
ATOM 730 O O . SER A 1 112 ? 106.208 82.772 -5.820 1.00 66.92 112 SER A O 1
ATOM 733 N N . ALA A 1 113 ? 106.426 84.747 -4.705 1.00 60.61 113 ALA A N 1
ATOM 734 C CA . ALA A 1 113 ? 105.214 85.408 -5.227 1.00 58.59 113 ALA A CA 1
ATOM 735 C C . ALA A 1 113 ? 105.385 85.889 -6.660 1.00 60.40 113 ALA A C 1
ATOM 736 O O . ALA A 1 113 ? 104.407 85.857 -7.413 1.00 60.34 113 ALA A O 1
ATOM 738 N N . LEU A 1 114 ? 106.612 86.345 -7.031 1.00 55.02 114 LEU A N 1
ATOM 739 C CA . LEU A 1 114 ? 106.952 86.817 -8.384 1.00 53.79 114 LEU A CA 1
ATOM 740 C C . LEU A 1 114 ? 106.988 85.615 -9.343 1.00 57.60 114 LEU A C 1
ATOM 741 O O . LEU A 1 114 ? 106.380 85.689 -10.399 1.00 57.05 114 LEU A O 1
ATOM 746 N N . ALA A 1 115 ? 107.608 84.480 -8.933 1.00 54.84 115 ALA A N 1
ATOM 747 C CA . ALA A 1 115 ? 107.620 83.208 -9.679 1.00 54.02 115 ALA A CA 1
ATOM 748 C C . ALA A 1 115 ? 106.157 82.715 -9.916 1.00 57.40 115 ALA A C 1
ATOM 749 O O . ALA A 1 115 ? 105.815 82.330 -11.039 1.00 57.31 115 ALA A O 1
ATOM 751 N N . ALA A 1 116 ? 105.293 82.795 -8.867 1.00 52.24 116 ALA A N 1
ATOM 752 C CA . ALA A 1 116 ? 103.870 82.448 -8.909 1.00 50.68 116 ALA A CA 1
ATOM 753 C C . ALA A 1 116 ? 103.125 83.273 -9.984 1.00 55.26 116 ALA A C 1
ATOM 754 O O . ALA A 1 116 ? 102.463 82.699 -10.853 1.00 54.18 116 ALA A O 1
ATOM 756 N N . ALA A 1 117 ? 103.263 84.610 -9.931 1.00 52.66 117 ALA A N 1
ATOM 757 C CA . ALA A 1 117 ? 102.619 85.540 -10.850 1.00 52.11 117 ALA A CA 1
ATOM 758 C C . ALA A 1 117 ? 103.066 85.350 -12.277 1.00 55.36 117 ALA A C 1
ATOM 759 O O . ALA A 1 117 ? 102.200 85.207 -13.149 1.00 57.04 117 ALA A O 1
ATOM 761 N N . ALA A 1 118 ? 104.400 85.322 -12.520 1.00 48.72 118 ALA A N 1
ATOM 762 C CA . ALA A 1 118 ? 105.005 85.148 -13.840 1.00 47.06 118 ALA A CA 1
ATOM 763 C C . ALA A 1 118 ? 104.496 83.861 -14.519 1.00 53.69 118 ALA A C 1
ATOM 764 O O . ALA A 1 118 ? 104.174 83.898 -15.710 1.00 54.87 118 ALA A O 1
ATOM 766 N N . ALA A 1 119 ? 104.419 82.733 -13.765 1.00 49.63 119 ALA A N 1
ATOM 767 C CA . ALA A 1 119 ? 103.906 81.452 -14.250 1.00 49.41 119 ALA A CA 1
ATOM 768 C C . ALA A 1 119 ? 102.397 81.532 -14.505 1.00 57.41 119 ALA A C 1
ATOM 769 O O . ALA A 1 119 ? 101.915 80.974 -15.496 1.00 58.96 119 ALA A O 1
ATOM 771 N N . GLY A 1 120 ? 101.665 82.230 -13.624 1.00 54.82 120 GLY A N 1
ATOM 772 C CA . GLY A 1 120 ? 100.236 82.495 -13.782 1.00 54.61 120 GLY A CA 1
ATOM 773 C C . GLY A 1 120 ? 99.964 83.211 -15.102 1.00 57.34 120 GLY A C 1
ATOM 774 O O . GLY A 1 120 ? 99.054 82.810 -15.830 1.00 57.72 120 GLY A O 1
ATOM 775 N N . LEU A 1 121 ? 100.822 84.216 -15.466 1.00 51.13 121 LEU A N 1
ATOM 776 C CA . LEU A 1 121 ? 100.773 84.975 -16.731 1.00 49.90 121 LEU A CA 1
ATOM 777 C C . LEU A 1 121 ? 100.898 84.057 -17.952 1.00 54.52 121 LEU A C 1
ATOM 778 O O . LEU A 1 121 ? 100.006 84.053 -18.806 1.00 54.19 121 LEU A O 1
ATOM 783 N N . ALA A 1 122 ? 102.037 83.314 -18.046 1.00 50.28 122 ALA A N 1
ATOM 784 C CA . ALA A 1 122 ? 102.344 82.381 -19.124 1.00 49.31 122 ALA A CA 1
ATOM 785 C C . ALA A 1 122 ? 101.161 81.416 -19.331 1.00 52.51 122 ALA A C 1
ATOM 786 O O . ALA A 1 122 ? 100.744 81.214 -20.468 1.00 52.72 122 ALA A O 1
ATOM 788 N N . ALA A 1 123 ? 100.564 80.918 -18.231 1.00 48.33 123 ALA A N 1
ATOM 789 C CA . ALA A 1 123 ? 99.392 80.036 -18.255 1.00 48.04 123 ALA A CA 1
ATOM 790 C C . ALA A 1 123 ? 98.119 80.714 -18.842 1.00 49.09 123 ALA A C 1
ATOM 791 O O . ALA A 1 123 ? 97.401 80.080 -19.605 1.00 47.41 123 ALA A O 1
ATOM 793 N N . GLY A 1 124 ? 97.876 81.980 -18.492 1.00 44.90 124 GLY A N 1
ATOM 794 C CA . GLY A 1 124 ? 96.726 82.743 -18.966 1.00 45.32 124 GLY A CA 1
ATOM 795 C C . GLY A 1 124 ? 96.754 82.958 -20.465 1.00 52.10 124 GLY A C 1
ATOM 796 O O . GLY A 1 124 ? 95.732 82.850 -21.152 1.00 54.07 124 GLY A O 1
ATOM 797 N N . ARG A 1 125 ? 97.961 83.205 -20.975 1.00 47.88 125 ARG A N 1
ATOM 798 C CA . ARG A 1 125 ? 98.318 83.437 -22.372 1.00 45.45 125 ARG A CA 1
ATOM 799 C C . ARG A 1 125 ? 98.036 82.203 -23.166 1.00 50.37 125 ARG A C 1
ATOM 800 O O . ARG A 1 125 ? 97.271 82.280 -24.119 1.00 52.22 125 ARG A O 1
ATOM 808 N N . LEU A 1 126 ? 98.584 81.045 -22.734 1.00 45.43 126 LEU A N 1
ATOM 809 C CA . LEU A 1 126 ? 98.403 79.747 -23.372 1.00 43.26 126 LEU A CA 1
ATOM 810 C C . LEU A 1 126 ? 96.937 79.354 -23.304 1.00 48.92 126 LEU A C 1
ATOM 811 O O . LEU A 1 126 ? 96.392 78.945 -24.320 1.00 50.71 126 LEU A O 1
ATOM 816 N N . GLU A 1 127 ? 96.283 79.483 -22.127 1.00 46.00 127 GLU A N 1
ATOM 817 C CA . GLU A 1 127 ? 94.857 79.143 -21.948 1.00 45.90 127 GLU A CA 1
ATOM 818 C C . GLU A 1 127 ? 93.960 79.981 -22.855 1.00 50.31 127 GLU A C 1
ATOM 819 O O . GLU A 1 127 ? 93.015 79.423 -23.405 1.00 50.55 127 GLU A O 1
ATOM 825 N N . GLU A 1 128 ? 94.249 81.305 -23.040 1.00 45.89 128 GLU A N 1
ATOM 826 C CA . GLU A 1 128 ? 93.415 82.105 -23.935 1.00 46.08 128 GLU A CA 1
ATOM 827 C C . GLU A 1 128 ? 93.536 81.630 -25.373 1.00 50.99 128 GLU A C 1
ATOM 828 O O . GLU A 1 128 ? 92.520 81.537 -26.051 1.00 51.65 128 GLU A O 1
ATOM 834 N N . TRP A 1 129 ? 94.761 81.260 -25.814 1.00 47.66 129 TRP A N 1
ATOM 835 C CA . TRP A 1 129 ? 95.054 80.749 -27.153 1.00 46.87 129 TRP A CA 1
ATOM 836 C C . TRP A 1 129 ? 94.210 79.517 -27.481 1.00 52.65 129 TRP A C 1
ATOM 837 O O . TRP A 1 129 ? 93.353 79.565 -28.388 1.00 54.44 129 TRP A O 1
ATOM 848 N N . ILE A 1 130 ? 94.448 78.427 -26.737 1.00 46.55 130 ILE A N 1
ATOM 849 C CA . ILE A 1 130 ? 93.765 77.157 -26.957 1.00 45.30 130 ILE A CA 1
ATOM 850 C C . ILE A 1 130 ? 92.243 77.311 -26.852 1.00 51.08 130 ILE A C 1
ATOM 851 O O . ILE A 1 130 ? 91.561 76.893 -27.779 1.00 52.73 130 ILE A O 1
ATOM 856 N N . PHE A 1 131 ? 91.725 77.961 -25.782 1.00 45.92 131 PHE A N 1
ATOM 857 C CA . PHE A 1 131 ? 90.288 78.184 -25.594 1.00 45.20 131 PHE A CA 1
ATOM 858 C C . PHE A 1 131 ? 89.625 78.846 -26.796 1.00 51.92 131 PHE A C 1
ATOM 859 O O . PHE A 1 131 ? 88.520 78.447 -27.179 1.00 52.06 131 PHE A O 1
ATOM 867 N N . VAL A 1 132 ? 90.309 79.821 -27.415 1.00 49.39 132 VAL A N 1
ATOM 868 C CA . VAL A 1 132 ? 89.752 80.521 -28.578 1.00 49.91 132 VAL A CA 1
ATOM 869 C C . VAL A 1 132 ? 89.617 79.529 -29.788 1.00 52.31 132 VAL A C 1
ATOM 870 O O . VAL A 1 132 ? 88.575 79.536 -30.448 1.00 52.05 132 VAL A O 1
ATOM 874 N N . PHE A 1 133 ? 90.584 78.613 -29.969 1.00 46.67 133 PHE A N 1
ATOM 875 C CA . PHE A 1 133 ? 90.511 77.626 -31.042 1.00 47.33 133 PHE A CA 1
ATOM 876 C C . PHE A 1 133 ? 89.432 76.576 -30.762 1.00 54.07 133 PHE A C 1
ATOM 877 O O . PHE A 1 133 ? 88.752 76.155 -31.690 1.00 55.44 133 PHE A O 1
ATOM 885 N N . ALA A 1 134 ? 89.262 76.178 -29.478 1.00 50.75 134 ALA A N 1
ATOM 886 C CA . ALA A 1 134 ? 88.284 75.203 -28.983 1.00 50.02 134 ALA A CA 1
ATOM 887 C C . ALA A 1 134 ? 86.854 75.650 -29.220 1.00 54.73 134 ALA A C 1
ATOM 888 O O . ALA A 1 134 ? 86.000 74.817 -29.491 1.00 56.63 134 ALA A O 1
ATOM 890 N N . GLN A 1 135 ? 86.597 76.959 -29.099 1.00 49.80 135 GLN A N 1
ATOM 891 C CA . GLN A 1 135 ? 85.299 77.619 -29.267 1.00 48.24 135 GLN A CA 1
ATOM 892 C C . GLN A 1 135 ? 84.999 77.850 -30.723 1.00 48.47 135 GLN A C 1
ATOM 893 O O . GLN A 1 135 ? 83.831 77.895 -31.098 1.00 49.74 135 GLN A O 1
ATOM 899 N N . ALA A 1 136 ? 86.043 78.011 -31.546 1.00 42.15 136 ALA A N 1
ATOM 900 C CA . ALA A 1 136 ? 85.930 78.229 -32.982 1.00 41.21 136 ALA A CA 1
ATOM 901 C C . ALA A 1 136 ? 85.511 76.960 -33.662 1.00 48.92 136 ALA A C 1
ATOM 902 O O . ALA A 1 136 ? 86.275 76.444 -34.464 1.00 50.70 136 ALA A O 1
ATOM 904 N N . ALA A 1 137 ? 84.312 76.429 -33.355 1.00 48.22 137 ALA A N 1
ATOM 905 C CA . ALA A 1 137 ? 83.854 75.151 -33.940 1.00 49.34 137 ALA A CA 1
ATOM 906 C C . ALA A 1 137 ? 82.357 75.148 -34.269 1.00 60.30 137 ALA A C 1
ATOM 907 O O . ALA A 1 137 ? 81.547 75.636 -33.481 1.00 63.92 137 ALA A O 1
ATOM 909 N N . GLY A 1 138 ? 82.008 74.645 -35.439 1.00 58.24 138 GLY A N 1
ATOM 910 C CA . GLY A 1 138 ? 80.624 74.584 -35.893 1.00 60.27 138 GLY A CA 1
ATOM 911 C C . GLY A 1 138 ? 80.229 73.254 -36.509 1.00 69.20 138 GLY A C 1
ATOM 912 O O . GLY A 1 138 ? 80.937 72.251 -36.355 1.00 68.12 138 GLY A O 1
ATOM 913 N N . ARG A 1 139 ? 79.074 73.239 -37.210 1.00 70.81 139 ARG A N 1
ATOM 914 C CA . ARG A 1 139 ? 78.510 72.070 -37.920 1.00 72.94 139 ARG A CA 1
ATOM 915 C C . ARG A 1 139 ? 79.328 71.719 -39.183 1.00 79.02 139 ARG A C 1
ATOM 916 O O . ARG A 1 139 ? 80.400 72.298 -39.400 1.00 79.16 139 ARG A O 1
ATOM 924 N N . SER A 1 140 ? 78.827 70.777 -40.017 1.00 76.32 140 SER A N 1
ATOM 925 C CA . SER A 1 140 ? 79.448 70.348 -41.287 1.00 75.83 140 SER A CA 1
ATOM 926 C C . SER A 1 140 ? 80.991 70.091 -41.206 1.00 76.60 140 SER A C 1
ATOM 927 O O . SER A 1 140 ? 81.710 70.396 -42.164 1.00 76.38 140 SER A O 1
ATOM 930 N N . SER A 1 141 ? 81.484 69.526 -40.063 1.00 69.94 141 SER A N 1
ATOM 931 C CA . SER A 1 141 ? 82.898 69.215 -39.820 1.00 67.61 141 SER A CA 1
ATOM 932 C C . SER A 1 141 ? 83.805 70.405 -40.168 1.00 67.46 141 SER A C 1
ATOM 933 O O . SER A 1 141 ? 84.687 70.318 -41.026 1.00 67.33 141 SER A O 1
ATOM 936 N N . GLN A 1 142 ? 83.510 71.539 -39.533 1.00 60.77 142 GLN A N 1
ATOM 937 C CA . GLN A 1 142 ? 84.183 72.832 -39.634 1.00 57.59 142 GLN A CA 1
ATOM 938 C C . GLN A 1 142 ? 84.632 73.137 -38.204 1.00 60.83 142 GLN A C 1
ATOM 939 O O . GLN A 1 142 ? 83.806 73.145 -37.288 1.00 62.47 142 GLN A O 1
ATOM 945 N N . PHE A 1 143 ? 85.946 73.265 -37.982 1.00 54.06 143 PHE A N 1
ATOM 946 C CA . PHE A 1 143 ? 86.507 73.402 -36.636 1.00 51.70 143 PHE A CA 1
ATOM 947 C C . PHE A 1 143 ? 87.945 73.909 -36.681 1.00 55.59 143 PHE A C 1
ATOM 948 O O . PHE A 1 143 ? 88.549 73.869 -37.750 1.00 55.30 143 PHE A O 1
ATOM 956 N N . CYS A 1 144 ? 88.532 74.284 -35.514 1.00 52.57 144 CYS A N 1
ATOM 957 C CA . CYS A 1 144 ? 89.930 74.765 -35.436 1.00 52.11 144 CYS A CA 1
ATOM 958 C C . CYS A 1 144 ? 90.857 73.828 -34.614 1.00 55.65 144 CYS A C 1
ATOM 959 O O . CYS A 1 144 ? 92.080 73.988 -34.654 1.00 55.60 144 CYS A O 1
ATOM 962 N N . ILE A 1 145 ? 90.255 72.835 -33.901 1.00 49.71 145 ILE A N 1
ATOM 963 C CA . ILE A 1 145 ? 90.906 71.763 -33.154 1.00 46.70 145 ILE A CA 1
ATOM 964 C C . ILE A 1 145 ? 90.289 70.422 -33.635 1.00 52.77 145 ILE A C 1
ATOM 965 O O . ILE A 1 145 ? 89.075 70.171 -33.522 1.00 51.06 145 ILE A O 1
ATOM 970 N N . SER A 1 146 ? 91.155 69.567 -34.181 1.00 51.29 146 SER A N 1
ATOM 971 C CA . SER A 1 146 ? 90.800 68.260 -34.734 1.00 50.80 146 SER A CA 1
ATOM 972 C C . SER A 1 146 ? 91.127 67.124 -33.764 1.00 53.56 146 SER A C 1
ATOM 973 O O . SER A 1 146 ? 91.738 67.361 -32.729 1.00 53.34 146 SER A O 1
ATOM 976 N N . VAL A 1 147 ? 90.703 65.899 -34.093 1.00 49.72 147 VAL A N 1
ATOM 977 C CA . VAL A 1 147 ? 90.986 64.633 -33.387 1.00 49.17 147 VAL A CA 1
ATOM 978 C C . VAL A 1 147 ? 91.371 63.739 -34.560 1.00 55.41 147 VAL A C 1
ATOM 979 O O . VAL A 1 147 ? 90.524 63.049 -35.126 1.00 55.78 147 VAL A O 1
ATOM 983 N N . GLY A 1 148 ? 92.613 63.892 -35.005 1.00 53.19 148 GLY A N 1
ATOM 984 C CA . GLY A 1 148 ? 93.132 63.243 -36.198 1.00 54.21 148 GLY A CA 1
ATOM 985 C C . GLY A 1 148 ? 92.566 63.943 -37.417 1.00 61.22 148 GLY A C 1
ATOM 986 O O . GLY A 1 148 ? 92.528 65.173 -37.463 1.00 59.02 148 GLY A O 1
ATOM 987 N N . LYS A 1 149 ? 92.029 63.168 -38.367 1.00 61.48 149 LYS A N 1
ATOM 988 C CA . LYS A 1 149 ? 91.430 63.712 -39.590 1.00 61.99 149 LYS A CA 1
ATOM 989 C C . LYS A 1 149 ? 89.939 64.115 -39.447 1.00 67.70 149 LYS A C 1
ATOM 990 O O . LYS A 1 149 ? 89.219 64.093 -40.449 1.00 70.07 149 LYS A O 1
ATOM 996 N N . THR A 1 150 ? 89.476 64.483 -38.227 1.00 61.73 150 THR A N 1
ATOM 997 C CA . THR A 1 150 ? 88.085 64.917 -37.984 1.00 60.66 150 THR A CA 1
ATOM 998 C C . THR A 1 150 ? 87.934 65.833 -36.796 1.00 61.92 150 THR A C 1
ATOM 999 O O . THR A 1 150 ? 88.885 66.118 -36.097 1.00 60.58 150 THR A O 1
ATOM 1003 N N . GLY A 1 151 ? 86.703 66.215 -36.526 1.00 58.22 151 GLY A N 1
ATOM 1004 C CA . GLY A 1 151 ? 86.376 67.065 -35.399 1.00 57.54 151 GLY A CA 1
ATOM 1005 C C . GLY A 1 151 ? 84.971 67.608 -35.495 1.00 61.94 151 GLY A C 1
ATOM 1006 O O . GLY A 1 151 ? 84.178 67.082 -36.277 1.00 64.56 151 GLY A O 1
ATOM 1007 N N . PRO A 1 152 ? 84.608 68.652 -34.727 1.00 56.18 152 PRO A N 1
ATOM 1008 C CA . PRO A 1 152 ? 85.425 69.388 -33.733 1.00 54.26 152 PRO A CA 1
ATOM 1009 C C . PRO A 1 152 ? 85.822 68.529 -32.545 1.00 55.52 152 PRO A C 1
ATOM 1010 O O . PRO A 1 152 ? 85.146 67.541 -32.235 1.00 55.31 152 PRO A O 1
ATOM 1014 N N . ALA A 1 153 ? 86.934 68.888 -31.900 1.00 49.30 153 ALA A N 1
ATOM 1015 C CA . ALA A 1 153 ? 87.355 68.217 -30.680 1.00 48.69 153 ALA A CA 1
ATOM 1016 C C . ALA A 1 153 ? 86.400 68.726 -29.618 1.00 53.30 153 ALA A C 1
ATOM 1017 O O . ALA A 1 153 ? 86.098 69.922 -29.599 1.00 55.16 153 ALA A O 1
ATOM 1019 N N . GLU A 1 154 ? 85.856 67.844 -28.797 1.00 48.52 154 GLU A N 1
ATOM 1020 C CA . GLU A 1 154 ? 84.946 68.268 -27.725 1.00 47.57 154 GLU A CA 1
ATOM 1021 C C . GLU A 1 154 ? 85.652 68.122 -26.382 1.00 53.05 154 GLU A C 1
ATOM 1022 O O . GLU A 1 154 ? 86.801 67.695 -26.393 1.00 52.13 154 GLU A O 1
ATOM 1028 N N . TYR A 1 155 ? 85.012 68.487 -25.242 1.00 50.79 155 TYR A N 1
ATOM 1029 C CA . TYR A 1 155 ? 85.637 68.399 -23.913 1.00 50.24 155 TYR A CA 1
ATOM 1030 C C . TYR A 1 155 ? 86.127 66.998 -23.568 1.00 55.93 155 TYR A C 1
ATOM 1031 O O . TYR A 1 155 ? 87.041 66.878 -22.737 1.00 55.92 155 TYR A O 1
ATOM 1040 N N . ASN A 1 156 ? 85.518 65.944 -24.191 1.00 53.64 156 ASN A N 1
ATOM 1041 C CA . ASN A 1 156 ? 85.853 64.520 -23.985 1.00 54.65 156 ASN A CA 1
ATOM 1042 C C . ASN A 1 156 ? 87.281 64.266 -24.469 1.00 59.57 156 ASN A C 1
ATOM 1043 O O . ASN A 1 156 ? 88.060 63.616 -23.784 1.00 60.13 156 ASN A O 1
ATOM 1048 N N . ASN A 1 157 ? 87.638 64.865 -25.609 1.00 56.64 157 ASN A N 1
ATOM 1049 C CA . ASN A 1 157 ? 88.991 64.987 -26.169 1.00 56.65 157 ASN A CA 1
ATOM 1050 C C . ASN A 1 157 ? 89.488 66.244 -25.400 1.00 64.07 157 ASN A C 1
ATOM 1051 O O . ASN A 1 157 ? 88.653 66.854 -24.730 1.00 68.10 157 ASN A O 1
ATOM 1056 N N . LEU A 1 158 ? 90.756 66.686 -25.451 1.00 56.43 158 LEU A N 1
ATOM 1057 C CA . LEU A 1 158 ? 91.039 67.961 -24.699 1.00 54.70 158 LEU A CA 1
ATOM 1058 C C . LEU A 1 158 ? 90.702 67.960 -23.164 1.00 61.31 158 LEU A C 1
ATOM 1059 O O . LEU A 1 158 ? 90.268 68.984 -22.634 1.00 61.60 158 LEU A O 1
ATOM 1064 N N . GLN A 1 159 ? 90.910 66.836 -22.471 1.00 59.27 159 GLN A N 1
ATOM 1065 C CA . GLN A 1 159 ? 90.618 66.680 -21.031 1.00 59.23 159 GLN A CA 1
ATOM 1066 C C . GLN A 1 159 ? 91.648 67.374 -20.122 1.00 60.78 159 GLN A C 1
ATOM 1067 O O . GLN A 1 159 ? 91.437 67.470 -18.903 1.00 60.77 159 GLN A O 1
ATOM 1073 N N . GLU A 1 160 ? 92.761 67.832 -20.715 1.00 54.34 160 GLU A N 1
ATOM 1074 C CA . GLU A 1 160 ? 93.819 68.544 -20.016 1.00 53.37 160 GLU A CA 1
ATOM 1075 C C . GLU A 1 160 ? 93.519 70.024 -19.977 1.00 57.84 160 GLU A C 1
ATOM 1076 O O . GLU A 1 160 ? 94.023 70.742 -19.114 1.00 57.70 160 GLU A O 1
ATOM 1082 N N . CYS A 1 161 ? 92.615 70.443 -20.861 1.00 54.52 161 CYS A N 1
ATOM 1083 C CA . CYS A 1 161 ? 92.131 71.792 -21.042 1.00 54.49 161 CYS A CA 1
ATOM 1084 C C . CYS A 1 161 ? 90.856 72.071 -20.265 1.00 54.44 161 CYS A C 1
ATOM 1085 O O . CYS A 1 161 ? 90.740 73.146 -19.696 1.00 53.86 161 CYS A O 1
ATOM 1088 N N . PHE A 1 162 ? 89.881 71.129 -20.289 1.00 50.28 162 PHE A N 1
ATOM 1089 C CA . PHE A 1 162 ? 88.522 71.288 -19.760 1.00 49.69 162 PHE A CA 1
ATOM 1090 C C . PHE A 1 162 ? 88.022 70.222 -18.784 1.00 56.40 162 PHE A C 1
ATOM 1091 O O . PHE A 1 162 ? 88.389 69.061 -18.878 1.00 58.00 162 PHE A O 1
ATOM 1099 N N . ASP A 1 163 ? 87.094 70.636 -17.911 1.00 53.55 163 ASP A N 1
ATOM 1100 C CA . ASP A 1 163 ? 86.421 69.909 -16.825 1.00 54.28 163 ASP A CA 1
ATOM 1101 C C . ASP A 1 163 ? 85.045 69.367 -17.265 1.00 57.60 163 ASP A C 1
ATOM 1102 O O . ASP A 1 163 ? 84.483 68.469 -16.621 1.00 59.21 163 ASP A O 1
ATOM 1107 N N . GLY A 1 164 ? 84.488 70.000 -18.287 1.00 50.99 164 GLY A N 1
ATOM 1108 C CA . GLY A 1 164 ? 83.168 69.744 -18.825 1.00 51.36 164 GLY A CA 1
ATOM 1109 C C . GLY A 1 164 ? 83.054 70.411 -20.170 1.00 56.18 164 GLY A C 1
ATOM 1110 O O . GLY A 1 164 ? 84.064 70.912 -20.683 1.00 54.22 164 GLY A O 1
ATOM 1111 N N . THR A 1 165 ? 81.828 70.407 -20.770 1.00 54.43 165 THR A N 1
ATOM 1112 C CA . THR A 1 165 ? 81.569 70.975 -22.109 1.00 53.53 165 THR A CA 1
ATOM 1113 C C . THR A 1 165 ? 82.220 72.359 -22.253 1.00 55.38 165 THR A C 1
ATOM 1114 O O . THR A 1 165 ? 82.102 73.201 -21.350 1.00 56.20 165 THR A O 1
ATOM 1118 N N . ILE A 1 166 ? 82.992 72.526 -23.342 1.00 47.87 166 ILE A N 1
ATOM 1119 C CA . ILE A 1 166 ? 83.794 73.707 -23.688 1.00 44.99 166 ILE A CA 1
ATOM 1120 C C . ILE A 1 166 ? 83.051 75.039 -23.347 1.00 49.68 166 ILE A C 1
ATOM 1121 O O . ILE A 1 166 ? 81.890 75.243 -23.704 1.00 47.73 166 ILE A O 1
ATOM 1126 N N . GLY A 1 167 ? 83.732 75.857 -22.553 1.00 47.82 167 GLY A N 1
ATOM 1127 C CA . GLY A 1 167 ? 83.232 77.138 -22.091 1.00 48.80 167 GLY A CA 1
ATOM 1128 C C . GLY A 1 167 ? 84.153 77.815 -21.100 1.00 51.77 167 GLY A C 1
ATOM 1129 O O . GLY A 1 167 ? 85.142 77.223 -20.691 1.00 50.92 167 GLY A O 1
ATOM 1130 N N . PRO A 1 168 ? 83.855 79.053 -20.692 1.00 49.09 168 PRO A N 1
ATOM 1131 C CA . PRO A 1 168 ? 84.730 79.743 -19.753 1.00 50.28 168 PRO A CA 1
ATOM 1132 C C . PRO A 1 168 ? 84.747 79.166 -18.328 1.00 58.94 168 PRO A C 1
ATOM 1133 O O . PRO A 1 168 ? 85.789 79.233 -17.664 1.00 60.70 168 PRO A O 1
ATOM 1137 N N . GLU A 1 169 ? 83.629 78.576 -17.874 1.00 54.85 169 GLU A N 1
ATOM 1138 C CA . GLU A 1 169 ? 83.545 78.017 -16.528 1.00 54.32 169 GLU A CA 1
ATOM 1139 C C . GLU A 1 169 ? 84.103 76.589 -16.396 1.00 58.31 169 GLU A C 1
ATOM 1140 O O . GLU A 1 169 ? 84.143 76.081 -15.269 1.00 60.30 169 GLU A O 1
ATOM 1146 N N . THR A 1 170 ? 84.555 75.955 -17.515 1.00 52.34 170 THR A N 1
ATOM 1147 C CA . THR A 1 170 ? 85.074 74.566 -17.548 1.00 50.77 170 THR A CA 1
ATOM 1148 C C . THR A 1 170 ? 86.606 74.522 -17.741 1.00 52.73 170 THR A C 1
ATOM 1149 O O . THR A 1 170 ? 87.192 73.437 -17.755 1.00 51.54 170 THR A O 1
ATOM 1153 N N . LEU A 1 171 ? 87.248 75.705 -17.842 1.00 49.22 171 LEU A N 1
ATOM 1154 C CA . LEU A 1 171 ? 88.710 75.856 -17.874 1.00 49.52 171 LEU A CA 1
ATOM 1155 C C . LEU A 1 171 ? 89.200 75.631 -16.406 1.00 57.38 171 LEU A C 1
ATOM 1156 O O . LEU A 1 171 ? 88.503 76.058 -15.471 1.00 58.45 171 LEU A O 1
ATOM 1161 N N . TYR A 1 172 ? 90.378 74.971 -16.199 1.00 53.76 172 TYR A N 1
ATOM 1162 C CA . TYR A 1 172 ? 90.879 74.725 -14.839 1.00 52.68 172 TYR A CA 1
ATOM 1163 C C . TYR A 1 172 ? 91.301 76.030 -14.121 1.00 55.74 172 TYR A C 1
ATOM 1164 O O . TYR A 1 172 ? 91.957 76.900 -14.696 1.00 54.28 172 TYR A O 1
ATOM 1173 N N . LYS A 1 173 ? 90.830 76.170 -12.879 1.00 52.65 173 LYS A N 1
ATOM 1174 C CA . LYS A 1 173 ? 91.104 77.263 -11.946 1.00 51.22 173 LYS A CA 1
ATOM 1175 C C . LYS A 1 173 ? 92.224 76.759 -11.001 1.00 55.34 173 LYS A C 1
ATOM 1176 O O . LYS A 1 173 ? 92.335 75.553 -10.772 1.00 55.84 173 LYS A O 1
ATOM 1182 N N . ILE A 1 174 ? 93.059 77.677 -10.490 1.00 51.11 174 ILE A N 1
ATOM 1183 C CA . ILE A 1 174 ? 94.244 77.450 -9.644 1.00 50.12 174 ILE A CA 1
ATOM 1184 C C . ILE A 1 174 ? 94.020 76.475 -8.461 1.00 56.76 174 ILE A C 1
ATOM 1185 O O . ILE A 1 174 ? 94.957 75.740 -8.133 1.00 56.96 174 ILE A O 1
ATOM 1190 N N . GLU A 1 175 ? 92.836 76.475 -7.809 1.00 54.75 175 GLU A N 1
ATOM 1191 C CA . GLU A 1 175 ? 92.629 75.559 -6.679 1.00 56.05 175 GLU A CA 1
ATOM 1192 C C . GLU A 1 175 ? 92.055 74.206 -7.094 1.00 62.37 175 GLU A C 1
ATOM 1193 O O . GLU A 1 175 ? 91.986 73.314 -6.258 1.00 63.43 175 GLU A O 1
ATOM 1199 N N . ASP A 1 176 ? 91.687 74.019 -8.376 1.00 59.47 176 ASP A N 1
ATOM 1200 C CA . ASP A 1 176 ? 91.166 72.736 -8.846 1.00 60.20 176 ASP A CA 1
ATOM 1201 C C . ASP A 1 176 ? 92.151 71.588 -8.526 1.00 63.52 176 ASP A C 1
ATOM 1202 O O . ASP A 1 176 ? 93.366 71.810 -8.466 1.00 61.95 176 ASP A O 1
ATOM 1207 N N . SER A 1 177 ? 91.613 70.384 -8.257 1.00 60.99 177 SER A N 1
ATOM 1208 C CA . SER A 1 177 ? 92.403 69.211 -7.897 1.00 60.81 177 SER A CA 1
ATOM 1209 C C . SER A 1 177 ? 93.435 68.895 -8.947 1.00 64.72 177 SER A C 1
ATOM 1210 O O . SER A 1 177 ? 94.574 68.598 -8.578 1.00 65.68 177 SER A O 1
ATOM 1213 N N . ARG A 1 178 ? 93.086 69.058 -10.247 1.00 58.45 178 ARG A N 1
ATOM 1214 C CA . ARG A 1 178 ? 94.048 68.819 -11.324 1.00 57.22 178 ARG A CA 1
ATOM 1215 C C . ARG A 1 178 ? 95.363 69.640 -11.155 1.00 59.27 178 ARG A C 1
ATOM 1216 O O . ARG A 1 178 ? 96.452 69.071 -11.254 1.00 57.80 178 ARG A O 1
ATOM 1224 N N . VAL A 1 179 ? 95.242 70.948 -10.852 1.00 55.14 179 VAL A N 1
ATOM 1225 C CA . VAL A 1 179 ? 96.373 71.865 -10.650 1.00 54.13 179 VAL A CA 1
ATOM 1226 C C . VAL A 1 179 ? 97.208 71.465 -9.398 1.00 59.51 179 VAL A C 1
ATOM 1227 O O . VAL A 1 179 ? 98.434 71.289 -9.501 1.00 57.56 179 VAL A O 1
ATOM 1231 N N . LYS A 1 180 ? 96.516 71.324 -8.232 1.00 58.05 180 LYS A N 1
ATOM 1232 C CA . LYS A 1 180 ? 97.049 70.910 -6.926 1.00 59.00 180 LYS A CA 1
ATOM 1233 C C . LYS A 1 180 ? 97.793 69.548 -7.002 1.00 67.93 180 LYS A C 1
ATOM 1234 O O . LYS A 1 180 ? 98.799 69.379 -6.310 1.00 67.65 180 LYS A O 1
ATOM 1240 N N . GLU A 1 181 ? 97.287 68.589 -7.836 1.00 67.09 181 GLU A N 1
ATOM 1241 C CA . GLU A 1 181 ? 97.877 67.258 -8.010 1.00 68.82 181 GLU A CA 1
ATOM 1242 C C . GLU A 1 181 ? 99.076 67.257 -8.987 1.00 71.98 181 GLU A C 1
ATOM 1243 O O . GLU A 1 181 ? 99.945 66.395 -8.860 1.00 72.55 181 GLU A O 1
ATOM 1249 N N . SER A 1 182 ? 99.128 68.214 -9.935 1.00 67.40 182 SER A N 1
ATOM 1250 C CA . SER A 1 182 ? 100.233 68.365 -10.898 1.00 66.07 182 SER A CA 1
ATOM 1251 C C . SER A 1 182 ? 101.428 68.979 -10.194 1.00 66.87 182 SER A C 1
ATOM 1252 O O . SER A 1 182 ? 102.562 68.759 -10.618 1.00 66.04 182 SER A O 1
ATOM 1255 N N . ALA A 1 183 ? 101.165 69.785 -9.140 1.00 61.92 183 ALA A N 1
ATOM 1256 C CA . ALA A 1 183 ? 102.205 70.414 -8.319 1.00 60.68 183 ALA A CA 1
ATOM 1257 C C . ALA A 1 183 ? 102.884 69.377 -7.418 1.00 64.08 183 ALA A C 1
ATOM 1258 O O . ALA A 1 183 ? 103.952 69.646 -6.883 1.00 62.63 183 ALA A O 1
ATOM 1260 N N . LYS A 1 184 ? 102.268 68.183 -7.275 1.00 61.86 184 LYS A N 1
ATOM 1261 C CA . LYS A 1 184 ? 102.760 67.084 -6.447 1.00 62.58 184 LYS A CA 1
ATOM 1262 C C . LYS A 1 184 ? 103.731 66.154 -7.158 1.00 68.27 184 LYS A C 1
ATOM 1263 O O . LYS A 1 184 ? 104.330 65.312 -6.497 1.00 68.98 184 LYS A O 1
ATOM 1269 N N . THR A 1 185 ? 103.895 66.292 -8.484 1.00 65.65 185 THR A N 1
ATOM 1270 C CA . THR A 1 185 ? 104.778 65.417 -9.266 1.00 66.09 185 THR A CA 1
ATOM 1271 C C . THR A 1 185 ? 106.250 65.790 -9.125 1.00 72.08 185 THR A C 1
ATOM 1272 O O . THR A 1 185 ? 106.586 66.849 -8.599 1.00 71.36 185 THR A O 1
ATOM 1276 N N . SER A 1 186 ? 107.117 64.894 -9.612 1.00 71.24 186 SER A N 1
ATOM 1277 C CA . SER A 1 186 ? 108.570 65.023 -9.643 1.00 71.94 186 SER A CA 1
ATOM 1278 C C . SER A 1 186 ? 109.004 65.694 -10.965 1.00 77.10 186 SER A C 1
ATOM 1279 O O . SER A 1 186 ? 110.214 65.865 -11.184 1.00 78.64 186 SER A O 1
ATOM 1282 N N . LEU A 1 187 ? 108.018 66.070 -11.848 1.00 71.01 187 LEU A N 1
ATOM 1283 C CA . LEU A 1 187 ? 108.294 66.744 -13.125 1.00 68.46 187 LEU A CA 1
ATOM 1284 C C . LEU A 1 187 ? 108.807 68.146 -12.928 1.00 70.27 187 LEU A C 1
ATOM 1285 O O . LEU A 1 187 ? 108.303 68.896 -12.091 1.00 68.82 187 LEU A O 1
ATOM 1290 N N . GLN A 1 188 ? 109.831 68.478 -13.702 1.00 66.60 188 GLN A N 1
ATOM 1291 C CA . GLN A 1 188 ? 110.511 69.758 -13.685 1.00 65.89 188 GLN A CA 1
ATOM 1292 C C . GLN A 1 188 ? 110.078 70.593 -14.874 1.00 67.05 188 GLN A C 1
ATOM 1293 O O . GLN A 1 188 ? 109.683 70.048 -15.911 1.00 66.68 188 GLN A O 1
ATOM 1299 N N . LEU A 1 189 ? 110.210 71.915 -14.741 1.00 62.22 189 LEU A N 1
ATOM 1300 C CA . LEU A 1 189 ? 109.869 72.889 -15.769 1.00 61.54 189 LEU A CA 1
ATOM 1301 C C . LEU A 1 189 ? 110.430 72.551 -17.154 1.00 69.74 189 LEU A C 1
ATOM 1302 O O . LEU A 1 189 ? 109.665 72.559 -18.107 1.00 71.26 189 LEU A O 1
ATOM 1307 N N . HIS A 1 190 ? 111.736 72.258 -17.276 1.00 68.22 190 HIS A N 1
ATOM 1308 C CA . HIS A 1 190 ? 112.366 71.961 -18.569 1.00 69.60 190 HIS A CA 1
ATOM 1309 C C . HIS A 1 190 ? 111.714 70.779 -19.316 1.00 71.14 190 HIS A C 1
ATOM 1310 O O . HIS A 1 190 ? 111.573 70.839 -20.545 1.00 70.52 190 HIS A O 1
ATOM 1317 N N . GLU A 1 191 ? 111.330 69.714 -18.570 1.00 65.46 191 GLU A N 1
ATOM 1318 C CA . GLU A 1 191 ? 110.709 68.503 -19.116 1.00 64.39 191 GLU A CA 1
ATOM 1319 C C . GLU A 1 191 ? 109.350 68.860 -19.657 1.00 67.76 191 GLU A C 1
ATOM 1320 O O . GLU A 1 191 ? 108.995 68.434 -20.759 1.00 67.87 191 GLU A O 1
ATOM 1326 N N . VAL A 1 192 ? 108.578 69.638 -18.867 1.00 63.17 192 VAL A N 1
ATOM 1327 C CA . VAL A 1 192 ? 107.224 70.050 -19.239 1.00 61.93 192 VAL A CA 1
ATOM 1328 C C . VAL A 1 192 ? 107.278 71.026 -20.419 1.00 66.11 192 VAL A C 1
ATOM 1329 O O . VAL A 1 192 ? 106.458 70.884 -21.319 1.00 67.53 192 VAL A O 1
ATOM 1333 N N . LEU A 1 193 ? 108.282 71.941 -20.468 1.00 59.94 193 LEU A N 1
ATOM 1334 C CA . LEU A 1 193 ? 108.446 72.855 -21.599 1.00 58.60 193 LEU A CA 1
ATOM 1335 C C . LEU A 1 193 ? 108.726 72.096 -22.897 1.00 61.66 193 LEU A C 1
ATOM 1336 O O . LEU A 1 193 ? 108.082 72.374 -23.905 1.00 61.61 193 LEU A O 1
ATOM 1341 N N . SER A 1 194 ? 109.623 71.094 -22.851 1.00 58.15 194 SER A N 1
ATOM 1342 C CA . SER A 1 194 ? 110.015 70.270 -24.004 1.00 57.79 194 SER A CA 1
ATOM 1343 C C . SER A 1 194 ? 108.863 69.513 -24.614 1.00 59.94 194 SER A C 1
ATOM 1344 O O . SER A 1 194 ? 108.872 69.293 -25.818 1.00 61.00 194 SER A O 1
ATOM 1347 N N . SER A 1 195 ? 107.834 69.192 -23.820 1.00 54.09 195 SER A N 1
ATOM 1348 C CA . SER A 1 195 ? 106.648 68.495 -24.306 1.00 53.07 195 SER A CA 1
ATOM 1349 C C . SER A 1 195 ? 105.885 69.249 -25.408 1.00 56.70 195 SER A C 1
ATOM 1350 O O . SER A 1 195 ? 105.104 68.620 -26.125 1.00 58.16 195 SER A O 1
ATOM 1353 N N . ILE A 1 196 ? 106.103 70.568 -25.553 1.00 51.03 196 ILE A N 1
ATOM 1354 C CA . ILE A 1 196 ? 105.412 71.340 -26.581 1.00 51.05 196 ILE A CA 1
ATOM 1355 C C . ILE A 1 196 ? 106.337 71.769 -27.752 1.00 58.24 196 ILE A C 1
ATOM 1356 O O . ILE A 1 196 ? 105.861 72.412 -28.689 1.00 58.33 196 ILE A O 1
ATOM 1361 N N . SER A 1 197 ? 107.637 71.427 -27.701 1.00 55.01 197 SER A N 1
ATOM 1362 C CA . SER A 1 197 ? 108.609 71.759 -28.753 1.00 54.27 197 SER A CA 1
ATOM 1363 C C . SER A 1 197 ? 108.282 70.992 -30.030 1.00 57.60 197 SER A C 1
ATOM 1364 O O . SER A 1 197 ? 107.729 69.891 -29.943 1.00 58.67 197 SER A O 1
ATOM 1367 N N . PHE A 1 198 ? 108.670 71.530 -31.205 1.00 52.69 198 PHE A N 1
ATOM 1368 C CA . PHE A 1 198 ? 108.470 70.883 -32.513 1.00 51.76 198 PHE A CA 1
ATOM 1369 C C . PHE A 1 198 ? 109.063 69.474 -32.566 1.00 57.50 198 PHE A C 1
ATOM 1370 O O . PHE A 1 198 ? 108.485 68.604 -33.216 1.00 57.97 198 PHE A O 1
ATOM 1378 N N . GLY A 1 199 ? 110.180 69.268 -31.855 1.00 54.53 199 GLY A N 1
ATOM 1379 C CA . GLY A 1 199 ? 110.886 67.995 -31.761 1.00 54.27 199 GLY A CA 1
ATOM 1380 C C . GLY A 1 199 ? 110.067 66.896 -31.116 1.00 56.82 199 GLY A C 1
ATOM 1381 O O . GLY A 1 199 ? 109.947 65.807 -31.672 1.00 56.59 199 GLY A O 1
ATOM 1382 N N . SER A 1 200 ? 109.489 67.173 -29.943 1.00 53.14 200 SER A N 1
ATOM 1383 C CA . SER A 1 200 ? 108.689 66.189 -29.222 1.00 52.88 200 SER A CA 1
ATOM 1384 C C . SER A 1 200 ? 107.401 65.967 -29.930 1.00 57.86 200 SER A C 1
ATOM 1385 O O . SER A 1 200 ? 107.017 64.817 -30.125 1.00 60.44 200 SER A O 1
ATOM 1388 N N . LEU A 1 201 ? 106.734 67.061 -30.346 1.00 52.87 201 LEU A N 1
ATOM 1389 C CA . LEU A 1 201 ? 105.451 66.991 -31.029 1.00 51.77 201 LEU A CA 1
ATOM 1390 C C . LEU A 1 201 ? 105.541 66.365 -32.440 1.00 58.03 201 LEU A C 1
ATOM 1391 O O . LEU A 1 201 ? 105.094 65.237 -32.612 1.00 59.72 201 LEU A O 1
ATOM 1396 N N . GLY A 1 202 ? 106.160 67.060 -33.398 1.00 53.54 202 GLY A N 1
ATOM 1397 C CA . GLY A 1 202 ? 106.238 66.613 -34.779 1.00 52.97 202 GLY A CA 1
ATOM 1398 C C . GLY A 1 202 ? 105.030 67.085 -35.574 1.00 55.47 202 GLY A C 1
ATOM 1399 O O . GLY A 1 202 ? 103.926 67.258 -35.036 1.00 53.72 202 GLY A O 1
ATOM 1400 N N . VAL A 1 203 ? 105.241 67.316 -36.865 1.00 52.07 203 VAL A N 1
ATOM 1401 C CA . VAL A 1 203 ? 104.219 67.787 -37.813 1.00 51.09 203 VAL A CA 1
ATOM 1402 C C . VAL A 1 203 ? 102.829 67.165 -37.625 1.00 53.76 203 VAL A C 1
ATOM 1403 O O . VAL A 1 203 ? 101.847 67.897 -37.439 1.00 52.01 203 VAL A O 1
ATOM 1407 N N . LYS A 1 204 ? 102.764 65.815 -37.642 1.00 50.02 204 LYS A N 1
ATOM 1408 C CA . LYS A 1 204 ? 101.525 65.056 -37.558 1.00 49.33 204 LYS A CA 1
ATOM 1409 C C . LYS A 1 204 ? 100.759 65.212 -36.210 1.00 53.91 204 LYS A C 1
ATOM 1410 O O . LYS A 1 204 ? 99.552 64.975 -36.192 1.00 53.76 204 LYS A O 1
ATOM 1416 N N . ASN A 1 205 ? 101.411 65.698 -35.128 1.00 51.52 205 ASN A N 1
ATOM 1417 C CA . ASN A 1 205 ? 100.762 65.993 -33.833 1.00 50.52 205 ASN A CA 1
ATOM 1418 C C . ASN A 1 205 ? 100.309 67.461 -33.703 1.00 53.81 205 ASN A C 1
ATOM 1419 O O . ASN A 1 205 ? 99.583 67.811 -32.770 1.00 52.34 205 ASN A O 1
ATOM 1424 N N . ILE A 1 206 ? 100.745 68.318 -34.646 1.00 51.54 206 ILE A N 1
ATOM 1425 C CA . ILE A 1 206 ? 100.409 69.760 -34.695 1.00 49.66 206 ILE A CA 1
ATOM 1426 C C . ILE A 1 206 ? 99.273 69.964 -35.732 1.00 52.85 206 ILE A C 1
ATOM 1427 O O . ILE A 1 206 ? 98.183 70.366 -35.341 1.00 53.00 206 ILE A O 1
ATOM 1432 N N . ARG A 1 207 ? 99.511 69.642 -37.023 1.00 47.95 207 ARG A N 1
ATOM 1433 C CA . ARG A 1 207 ? 98.484 69.759 -38.064 1.00 48.54 207 ARG A CA 1
ATOM 1434 C C . ARG A 1 207 ? 97.530 68.541 -38.032 1.00 56.05 207 ARG A C 1
ATOM 1435 O O . ARG A 1 207 ? 97.981 67.391 -37.904 1.00 57.25 207 ARG A O 1
ATOM 1443 N N . GLY A 1 208 ? 96.239 68.810 -38.180 1.00 52.14 208 GLY A N 1
ATOM 1444 C CA . GLY A 1 208 ? 95.207 67.783 -38.216 1.00 52.96 208 GLY A CA 1
ATOM 1445 C C . GLY A 1 208 ? 94.001 68.212 -39.021 1.00 60.41 208 GLY A C 1
ATOM 1446 O O . GLY A 1 208 ? 94.004 69.283 -39.627 1.00 61.53 208 GLY A O 1
ATOM 1447 N N . GLY A 1 209 ? 92.964 67.396 -39.001 1.00 58.69 209 GLY A N 1
ATOM 1448 C CA . GLY A 1 209 ? 91.718 67.676 -39.699 1.00 59.29 209 GLY A CA 1
ATOM 1449 C C . GLY A 1 209 ? 91.643 67.033 -41.061 1.00 65.11 209 GLY A C 1
ATOM 1450 O O . GLY A 1 209 ? 92.567 66.318 -41.471 1.00 65.75 209 GLY A O 1
ATOM 1451 N N . ASN A 1 210 ? 90.494 67.250 -41.741 1.00 61.80 210 ASN A N 1
ATOM 1452 C CA . ASN A 1 210 ? 90.198 66.852 -43.131 1.00 61.61 210 ASN A CA 1
ATOM 1453 C C . ASN A 1 210 ? 90.776 68.003 -43.986 1.00 68.35 210 ASN A C 1
ATOM 1454 O O . ASN A 1 210 ? 91.252 68.984 -43.421 1.00 70.46 210 ASN A O 1
ATOM 1459 N N . GLY A 1 211 ? 90.755 67.935 -45.301 1.00 64.41 211 GLY A N 1
ATOM 1460 C CA . GLY A 1 211 ? 91.297 69.087 -46.032 1.00 63.52 211 GLY A CA 1
ATOM 1461 C C . GLY A 1 211 ? 90.285 70.194 -46.283 1.00 65.35 211 GLY A C 1
ATOM 1462 O O . GLY A 1 211 ? 90.424 70.939 -47.260 1.00 64.58 211 GLY A O 1
ATOM 1463 N N . LYS A 1 212 ? 89.232 70.288 -45.433 1.00 60.89 212 LYS A N 1
ATOM 1464 C CA . LYS A 1 212 ? 88.123 71.222 -45.646 1.00 61.51 212 LYS A CA 1
ATOM 1465 C C . LYS A 1 212 ? 87.371 71.610 -44.351 1.00 65.16 212 LYS A C 1
ATOM 1466 O O . LYS A 1 212 ? 86.127 71.634 -44.309 1.00 64.50 212 LYS A O 1
ATOM 1472 N N . ASP A 1 213 ? 88.134 71.957 -43.310 1.00 60.69 213 ASP A N 1
ATOM 1473 C CA . ASP A 1 213 ? 87.529 72.296 -42.036 1.00 60.33 213 ASP A CA 1
ATOM 1474 C C . ASP A 1 213 ? 87.342 73.793 -41.806 1.00 64.57 213 ASP A C 1
ATOM 1475 O O . ASP A 1 213 ? 87.005 74.181 -40.684 1.00 64.31 213 ASP A O 1
ATOM 1480 N N . GLY A 1 214 ? 87.535 74.599 -42.855 1.00 60.23 214 GLY A N 1
ATOM 1481 C CA . GLY A 1 214 ? 87.349 76.049 -42.842 1.00 59.32 214 GLY A CA 1
ATOM 1482 C C . GLY A 1 214 ? 87.870 76.827 -41.648 1.00 61.20 214 GLY A C 1
ATOM 1483 O O . GLY A 1 214 ? 87.205 77.753 -41.179 1.00 61.72 214 GLY A O 1
ATOM 1484 N N . CYS A 1 215 ? 89.061 76.498 -41.152 1.00 55.86 215 CYS A N 1
ATOM 1485 C CA . CYS A 1 215 ? 89.540 77.251 -39.995 1.00 54.48 215 CYS A CA 1
ATOM 1486 C C . CYS A 1 215 ? 90.334 78.473 -40.374 1.00 58.40 215 CYS A C 1
ATOM 1487 O O . CYS A 1 215 ? 91.497 78.337 -40.751 1.00 60.17 215 CYS A O 1
ATOM 1490 N N . ASN A 1 216 ? 89.729 79.664 -40.220 1.00 53.18 216 ASN A N 1
ATOM 1491 C CA . ASN A 1 216 ? 90.328 80.972 -40.551 1.00 50.68 216 ASN A CA 1
ATOM 1492 C C . ASN A 1 216 ? 91.366 81.432 -39.552 1.00 54.98 216 ASN A C 1
ATOM 1493 O O . ASN A 1 216 ? 92.225 82.225 -39.920 1.00 55.39 216 ASN A O 1
ATOM 1498 N N . LEU A 1 217 ? 91.323 80.943 -38.302 1.00 50.91 217 LEU A N 1
ATOM 1499 C CA . LEU A 1 217 ? 92.284 81.395 -37.292 1.00 50.05 217 LEU A CA 1
ATOM 1500 C C . LEU A 1 217 ? 93.698 80.937 -37.649 1.00 53.68 217 LEU A C 1
ATOM 1501 O O . LEU A 1 217 ? 94.671 81.387 -37.074 1.00 54.81 217 LEU A O 1
ATOM 1506 N N . VAL A 1 218 ? 93.798 80.084 -38.625 1.00 49.75 218 VAL A N 1
ATOM 1507 C CA . VAL A 1 218 ? 95.035 79.426 -39.012 1.00 49.71 218 VAL A CA 1
ATOM 1508 C C . VAL A 1 218 ? 95.464 79.776 -40.508 1.00 56.24 218 VAL A C 1
ATOM 1509 O O . VAL A 1 218 ? 96.419 79.209 -41.068 1.00 57.20 218 VAL A O 1
ATOM 1513 N N . ARG A 1 219 ? 94.787 80.796 -41.074 1.00 51.20 219 ARG A N 1
ATOM 1514 C CA . ARG A 1 219 ? 94.982 81.340 -42.398 1.00 50.62 219 ARG A CA 1
ATOM 1515 C C . ARG A 1 219 ? 95.264 82.818 -42.277 1.00 57.49 219 ARG A C 1
ATOM 1516 O O . ARG A 1 219 ? 94.404 83.587 -41.808 1.00 55.91 219 ARG A O 1
ATOM 1524 N N . THR A 1 220 ? 96.455 83.232 -42.726 1.00 57.71 220 THR A N 1
ATOM 1525 C CA . THR A 1 220 ? 96.781 84.657 -42.731 1.00 58.92 220 THR A CA 1
ATOM 1526 C C . THR A 1 220 ? 96.664 85.226 -44.151 1.00 65.69 220 THR A C 1
ATOM 1527 O O . THR A 1 220 ? 96.659 86.446 -44.302 1.00 67.19 220 THR A O 1
ATOM 1531 N N . ASP A 1 221 ? 96.460 84.363 -45.173 1.00 62.89 221 ASP A N 1
ATOM 1532 C CA . ASP A 1 221 ? 96.229 84.826 -46.549 1.00 63.44 221 ASP A CA 1
ATOM 1533 C C . ASP A 1 221 ? 94.884 85.547 -46.543 1.00 65.79 221 ASP A C 1
ATOM 1534 O O . ASP A 1 221 ? 94.189 85.545 -45.512 1.00 62.91 221 ASP A O 1
ATOM 1539 N N . THR A 1 222 ? 94.527 86.197 -47.669 1.00 64.78 222 THR A N 1
ATOM 1540 C CA . THR A 1 222 ? 93.312 87.012 -47.728 1.00 65.27 222 THR A CA 1
ATOM 1541 C C . THR A 1 222 ? 92.077 86.137 -47.360 1.00 68.29 222 THR A C 1
ATOM 1542 O O . THR A 1 222 ? 92.089 84.919 -47.580 1.00 66.38 222 THR A O 1
ATOM 1546 N N . ASP A 1 223 ? 91.092 86.767 -46.663 1.00 65.48 223 ASP A N 1
ATOM 1547 C CA . ASP A 1 223 ? 89.846 86.160 -46.162 1.00 65.58 223 ASP A CA 1
ATOM 1548 C C . ASP A 1 223 ? 90.052 85.151 -45.004 1.00 69.01 223 ASP A C 1
ATOM 1549 O O . ASP A 1 223 ? 89.263 84.207 -44.864 1.00 70.72 223 ASP A O 1
ATOM 1554 N N . GLY A 1 224 ? 91.098 85.348 -44.202 1.00 62.26 224 GLY A N 1
ATOM 1555 C CA . GLY A 1 224 ? 91.396 84.467 -43.079 1.00 60.08 224 GLY A CA 1
ATOM 1556 C C . GLY A 1 224 ? 91.145 85.161 -41.764 1.00 62.40 224 GLY A C 1
ATOM 1557 O O . GLY A 1 224 ? 89.992 85.349 -41.367 1.00 62.75 224 GLY A O 1
ATOM 1558 N N . VAL A 1 225 ? 92.219 85.575 -41.093 1.00 56.72 225 VAL A N 1
ATOM 1559 C CA . VAL A 1 225 ? 92.142 86.360 -39.868 1.00 56.01 225 VAL A CA 1
ATOM 1560 C C . VAL A 1 225 ? 91.467 87.733 -40.209 1.00 60.00 225 VAL A C 1
ATOM 1561 O O . VAL A 1 225 ? 90.693 88.264 -39.398 1.00 58.55 225 VAL A O 1
ATOM 1565 N N . LEU A 1 226 ? 91.742 88.260 -41.440 1.00 57.48 226 LEU A N 1
ATOM 1566 C CA . LEU A 1 226 ? 91.200 89.511 -41.974 1.00 57.80 226 LEU A CA 1
ATOM 1567 C C . LEU A 1 226 ? 90.423 89.281 -43.264 1.00 62.46 226 LEU A C 1
ATOM 1568 O O . LEU A 1 226 ? 90.828 88.435 -44.064 1.00 62.21 226 LEU A O 1
ATOM 1573 N N . GLU A 1 227 ? 89.305 90.025 -43.464 1.00 60.01 227 GLU A N 1
ATOM 1574 C CA . GLU A 1 227 ? 88.460 89.910 -44.669 1.00 60.73 227 GLU A CA 1
ATOM 1575 C C . GLU A 1 227 ? 88.825 90.932 -45.769 1.00 67.34 227 GLU A C 1
ATOM 1576 O O . GLU A 1 227 ? 88.663 92.152 -45.594 1.00 67.92 227 GLU A O 1
ATOM 1582 N N . GLY A 1 228 ? 89.305 90.400 -46.893 1.00 63.97 228 GLY A N 1
ATOM 1583 C CA . GLY A 1 228 ? 89.760 91.189 -48.031 1.00 63.96 228 GLY A CA 1
ATOM 1584 C C . GLY A 1 228 ? 91.160 91.717 -47.799 1.00 66.74 228 GLY A C 1
ATOM 1585 O O . GLY A 1 228 ? 91.579 92.658 -48.478 1.00 65.66 228 GLY A O 1
ATOM 1586 N N . GLY A 1 229 ? 91.875 91.109 -46.833 1.00 63.54 229 GLY A N 1
ATOM 1587 C CA . GLY A 1 229 ? 93.232 91.495 -46.448 1.00 63.86 229 GLY A CA 1
ATOM 1588 C C . GLY A 1 229 ? 94.036 90.483 -45.653 1.00 67.50 229 GLY A C 1
ATOM 1589 O O . GLY A 1 229 ? 93.549 89.387 -45.340 1.00 67.58 229 GLY A O 1
ATOM 1590 N N . SER A 1 230 ? 95.293 90.852 -45.322 1.00 63.07 230 SER A N 1
ATOM 1591 C CA . SER A 1 230 ? 96.202 89.985 -44.552 1.00 61.71 230 SER A CA 1
ATOM 1592 C C . SER A 1 230 ? 96.975 90.804 -43.497 1.00 64.62 230 SER A C 1
ATOM 1593 O O . SER A 1 230 ? 97.338 91.942 -43.794 1.00 64.52 230 SER A O 1
ATOM 1596 N N . PRO A 1 231 ? 97.328 90.232 -42.318 1.00 59.53 231 PRO A N 1
ATOM 1597 C CA . PRO A 1 231 ? 98.132 91.002 -41.344 1.00 59.74 231 PRO A CA 1
ATOM 1598 C C . PRO A 1 231 ? 99.610 91.119 -41.769 1.00 66.76 231 PRO A C 1
ATOM 1599 O O . PRO A 1 231 ? 100.485 90.332 -41.366 1.00 67.77 231 PRO A O 1
ATOM 1603 N N . THR A 1 232 ? 99.876 92.105 -42.637 1.00 63.47 232 THR A N 1
ATOM 1604 C CA . THR A 1 232 ? 101.195 92.342 -43.223 1.00 62.87 232 THR A CA 1
ATOM 1605 C C . THR A 1 232 ? 102.085 93.217 -42.307 1.00 66.16 232 THR A C 1
ATOM 1606 O O . THR A 1 232 ? 103.315 93.226 -42.465 1.00 67.10 232 THR A O 1
ATOM 1610 N N . ARG A 1 233 ? 101.477 93.921 -41.341 1.00 60.31 233 ARG A N 1
ATOM 1611 C CA . ARG A 1 233 ? 102.246 94.785 -40.445 1.00 60.26 233 ARG A CA 1
ATOM 1612 C C . ARG A 1 233 ? 102.942 93.993 -39.379 1.00 64.26 233 ARG A C 1
ATOM 1613 O O . ARG A 1 233 ? 104.044 94.354 -38.967 1.00 63.31 233 ARG A O 1
ATOM 1621 N N . HIS A 1 234 ? 102.270 92.937 -38.889 1.00 61.58 234 HIS A N 1
ATOM 1622 C CA . HIS A 1 234 ? 102.773 92.122 -37.798 1.00 60.75 234 HIS A CA 1
ATOM 1623 C C . HIS A 1 234 ? 102.640 90.676 -38.074 1.00 65.11 234 HIS A C 1
ATOM 1624 O O . HIS A 1 234 ? 101.590 90.228 -38.531 1.00 64.77 234 HIS A O 1
ATOM 1631 N N . ASN A 1 235 ? 103.721 89.937 -37.796 1.00 63.02 235 ASN A N 1
ATOM 1632 C CA . ASN A 1 235 ? 103.805 88.479 -37.919 1.00 62.59 235 ASN A CA 1
ATOM 1633 C C . ASN A 1 235 ? 103.052 87.922 -36.682 1.00 64.24 235 ASN A C 1
ATOM 1634 O O . ASN A 1 235 ? 103.616 87.922 -35.577 1.00 64.76 235 ASN A O 1
ATOM 1639 N N . LEU A 1 236 ? 101.757 87.544 -36.860 1.00 56.43 236 LEU A N 1
ATOM 1640 C CA . LEU A 1 236 ? 100.881 87.041 -35.794 1.00 53.60 236 LEU A CA 1
ATOM 1641 C C . LEU A 1 236 ? 101.496 85.791 -35.145 1.00 57.05 236 LEU A C 1
ATOM 1642 O O . LEU A 1 236 ? 101.860 84.822 -35.815 1.00 56.34 236 LEU A O 1
ATOM 1647 N N . THR A 1 237 ? 101.611 85.851 -33.821 1.00 53.05 237 THR A N 1
ATOM 1648 C CA . THR A 1 237 ? 102.122 84.798 -32.977 1.00 51.33 237 THR A CA 1
ATOM 1649 C C . THR A 1 237 ? 101.104 84.501 -31.875 1.00 54.90 237 THR A C 1
ATOM 1650 O O . THR A 1 237 ? 100.539 85.442 -31.300 1.00 53.20 237 THR A O 1
ATOM 1654 N N . TRP A 1 238 ? 100.835 83.184 -31.620 1.00 51.99 238 TRP A N 1
ATOM 1655 C CA . TRP A 1 238 ? 99.957 82.702 -30.539 1.00 51.49 238 TRP A CA 1
ATOM 1656 C C . TRP A 1 238 ? 100.870 82.082 -29.485 1.00 56.96 238 TRP A C 1
ATOM 1657 O O . TRP A 1 238 ? 101.913 81.530 -29.835 1.00 57.66 238 TRP A O 1
ATOM 1668 N N . GLY A 1 239 ? 100.523 82.224 -28.213 1.00 54.38 239 GLY A N 1
ATOM 1669 C CA . GLY A 1 239 ? 101.426 81.865 -27.124 1.00 55.29 239 GLY A CA 1
ATOM 1670 C C . GLY A 1 239 ? 102.323 83.082 -27.065 1.00 64.07 239 GLY A C 1
ATOM 1671 O O . GLY A 1 239 ? 101.916 84.160 -27.535 1.00 68.62 239 GLY A O 1
ATOM 1672 N N . GLY A 1 240 ? 103.547 82.961 -26.599 1.00 58.69 240 GLY A N 1
ATOM 1673 C CA . GLY A 1 240 ? 104.400 84.158 -26.650 1.00 57.92 240 GLY A CA 1
ATOM 1674 C C . GLY A 1 240 ? 105.395 84.091 -27.797 1.00 59.99 240 GLY A C 1
ATOM 1675 O O . GLY A 1 240 ? 106.467 84.712 -27.754 1.00 60.86 240 GLY A O 1
ATOM 1676 N N . GLY A 1 241 ? 105.047 83.280 -28.788 1.00 53.92 241 GLY A N 1
ATOM 1677 C CA . GLY A 1 241 ? 105.891 82.886 -29.900 1.00 53.49 241 GLY A CA 1
ATOM 1678 C C . GLY A 1 241 ? 105.975 81.369 -29.979 1.00 57.08 241 GLY A C 1
ATOM 1679 O O . GLY A 1 241 ? 107.037 80.821 -30.287 1.00 57.71 241 GLY A O 1
ATOM 1680 N N . VAL A 1 242 ? 104.857 80.672 -29.654 1.00 52.43 242 VAL A N 1
ATOM 1681 C CA . VAL A 1 242 ? 104.731 79.206 -29.729 1.00 51.41 242 VAL A CA 1
ATOM 1682 C C . VAL A 1 242 ? 104.418 78.793 -31.175 1.00 55.61 242 VAL A C 1
ATOM 1683 O O . VAL A 1 242 ? 105.130 77.954 -31.729 1.00 56.09 242 VAL A O 1
ATOM 1687 N N . MET A 1 243 ? 103.357 79.412 -31.781 1.00 50.05 243 MET A N 1
ATOM 1688 C CA . MET A 1 243 ? 102.873 79.171 -33.142 1.00 48.63 243 MET A CA 1
ATOM 1689 C C . MET A 1 243 ? 102.997 80.497 -33.894 1.00 53.17 243 MET A C 1
ATOM 1690 O O . MET A 1 243 ? 102.268 81.455 -33.605 1.00 53.54 243 MET A O 1
ATOM 1695 N N . ASN A 1 244 ? 103.954 80.556 -34.837 1.00 49.12 244 ASN A N 1
ATOM 1696 C CA . ASN A 1 244 ? 104.321 81.775 -35.549 1.00 48.67 244 ASN A CA 1
ATOM 1697 C C . ASN A 1 244 ? 103.938 81.841 -37.015 1.00 56.39 244 ASN A C 1
ATOM 1698 O O . ASN A 1 244 ? 104.436 81.059 -37.830 1.00 56.55 244 ASN A O 1
ATOM 1703 N N . PHE A 1 245 ? 103.107 82.851 -37.351 1.00 54.48 245 PHE A N 1
ATOM 1704 C CA . PHE A 1 245 ? 102.610 83.116 -38.697 1.00 54.93 245 PHE A CA 1
ATOM 1705 C C . PHE A 1 245 ? 103.357 84.268 -39.357 1.00 62.92 245 PHE A C 1
ATOM 1706 O O . PHE A 1 245 ? 104.041 85.067 -38.689 1.00 62.44 245 PHE A O 1
ATOM 1714 N N . GLY A 1 246 ? 103.227 84.299 -40.681 1.00 60.89 246 GLY A N 1
ATOM 1715 C CA . GLY A 1 246 ? 103.754 85.325 -41.558 1.00 62.08 246 GLY A CA 1
ATOM 1716 C C . GLY A 1 246 ? 102.565 86.095 -42.081 1.00 69.00 246 GLY A C 1
ATOM 1717 O O . GLY A 1 246 ? 101.559 86.236 -41.372 1.00 69.71 246 GLY A O 1
ATOM 1718 N N . SER A 1 247 ? 102.623 86.555 -43.325 1.00 66.22 247 SER A N 1
ATOM 1719 C CA . SER A 1 247 ? 101.493 87.327 -43.802 1.00 65.96 247 SER A CA 1
ATOM 1720 C C . SER A 1 247 ? 100.543 86.578 -44.710 1.00 67.59 247 SER A C 1
ATOM 1721 O O . SER A 1 247 ? 99.375 86.959 -44.719 1.00 68.33 247 SER A O 1
ATOM 1724 N N . TYR A 1 248 ? 100.989 85.543 -45.473 1.00 61.10 248 TYR A N 1
ATOM 1725 C CA . TYR A 1 248 ? 100.071 84.867 -46.407 1.00 58.98 248 TYR A CA 1
ATOM 1726 C C . TYR A 1 248 ? 100.011 83.338 -46.263 1.00 61.78 248 TYR A C 1
ATOM 1727 O O . TYR A 1 248 ? 100.059 82.622 -47.276 1.00 61.64 248 TYR A O 1
ATOM 1736 N N . GLN A 1 249 ? 99.815 82.837 -45.025 1.00 57.39 249 GLN A N 1
ATOM 1737 C CA . GLN A 1 249 ? 99.672 81.381 -44.771 1.00 55.79 249 GLN A CA 1
ATOM 1738 C C . GLN A 1 249 ? 98.326 80.814 -45.265 1.00 59.62 249 GLN A C 1
ATOM 1739 O O . GLN A 1 249 ? 97.256 81.297 -44.928 1.00 58.49 249 GLN A O 1
ATOM 1745 N N . ASN A 1 250 ? 98.424 79.813 -46.112 1.00 59.59 250 ASN A N 1
ATOM 1746 C CA . ASN A 1 250 ? 97.375 79.031 -46.781 1.00 60.19 250 ASN A CA 1
ATOM 1747 C C . ASN A 1 250 ? 96.122 78.777 -45.931 1.00 64.47 250 ASN A C 1
ATOM 1748 O O . ASN A 1 250 ? 95.028 79.102 -46.357 1.00 64.34 250 ASN A O 1
ATOM 1753 N N . GLY A 1 251 ? 96.323 78.152 -44.766 1.00 60.33 251 GLY A N 1
ATOM 1754 C CA . GLY A 1 251 ? 95.313 77.650 -43.849 1.00 58.68 251 GLY A CA 1
ATOM 1755 C C . GLY A 1 251 ? 95.468 76.141 -43.826 1.00 63.16 251 GLY A C 1
ATOM 1756 O O . GLY A 1 251 ? 94.787 75.443 -43.063 1.00 63.84 251 GLY A O 1
ATOM 1757 N N . SER A 1 252 ? 96.392 75.625 -44.692 1.00 58.36 252 SER A N 1
ATOM 1758 C CA . SER A 1 252 ? 96.712 74.211 -44.874 1.00 57.04 252 SER A CA 1
ATOM 1759 C C . SER A 1 252 ? 97.434 73.655 -43.687 1.00 60.10 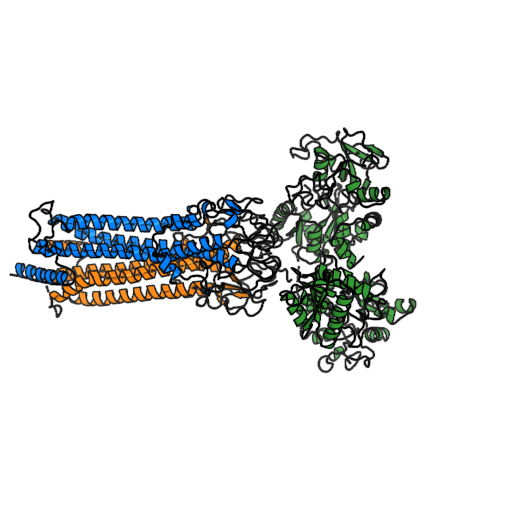252 SER A C 1
ATOM 1760 O O . SER A 1 252 ? 97.577 72.441 -43.595 1.00 63.43 252 SER A O 1
ATOM 1763 N N . MET A 1 253 ? 97.915 74.525 -42.793 1.00 53.10 253 MET A N 1
ATOM 1764 C CA . MET A 1 253 ? 98.622 74.173 -41.583 1.00 52.16 253 MET A CA 1
ATOM 1765 C C . MET A 1 253 ? 99.946 73.487 -41.886 1.00 59.38 253 MET A C 1
ATOM 1766 O O . MET A 1 253 ? 100.309 72.525 -41.223 1.00 60.91 253 MET A O 1
ATOM 1771 N N . TYR A 1 254 ? 100.657 73.960 -42.910 1.00 57.45 254 TYR A N 1
ATOM 1772 C CA . TYR A 1 254 ? 101.992 73.476 -43.266 1.00 58.15 254 TYR A CA 1
ATOM 1773 C C . TYR A 1 254 ? 102.923 73.960 -42.123 1.00 62.70 254 TYR A C 1
ATOM 1774 O O . TYR A 1 254 ? 102.993 75.156 -41.873 1.00 65.24 254 TYR A O 1
ATOM 1783 N N . VAL A 1 255 ? 103.540 73.054 -41.363 1.00 57.63 255 VAL A N 1
ATOM 1784 C CA . VAL A 1 255 ? 104.368 73.454 -40.205 1.00 56.48 255 VAL A CA 1
ATOM 1785 C C . VAL A 1 255 ? 105.828 73.055 -40.360 1.00 60.13 255 VAL A C 1
ATOM 1786 O O . VAL A 1 255 ? 106.133 71.954 -40.818 1.00 61.23 255 VAL A O 1
ATOM 1790 N N . GLU A 1 256 ? 106.711 73.916 -39.867 1.00 55.34 256 GLU A N 1
ATOM 1791 C CA . GLU A 1 256 ? 108.146 73.712 -39.772 1.00 55.47 256 GLU A CA 1
ATOM 1792 C C . GLU A 1 256 ? 108.587 74.253 -38.405 1.00 57.25 256 GLU A C 1
ATOM 1793 O O . GLU A 1 256 ? 107.870 75.040 -37.791 1.00 54.18 256 GLU A O 1
ATOM 1799 N N . GLY A 1 257 ? 109.726 73.791 -37.917 1.00 56.34 257 GLY A N 1
ATOM 1800 C CA . GLY A 1 257 ? 110.254 74.243 -36.636 1.00 57.17 257 GLY A CA 1
ATOM 1801 C C . GLY A 1 257 ? 110.961 75.575 -36.770 1.00 65.21 257 GLY A C 1
ATOM 1802 O O . GLY A 1 257 ? 111.691 75.790 -37.741 1.00 67.66 257 GLY A O 1
ATOM 1803 N N . GLY A 1 258 ? 110.734 76.467 -35.813 1.00 61.81 258 GLY A N 1
ATOM 1804 C CA . GLY A 1 258 ? 111.327 77.804 -35.802 1.00 62.50 258 GLY A CA 1
ATOM 1805 C C . GLY A 1 258 ? 110.789 78.693 -34.695 1.00 67.24 258 GLY A C 1
ATOM 1806 O O . GLY A 1 258 ? 109.903 78.284 -33.943 1.00 67.76 258 GLY A O 1
ATOM 1807 N N . GLU A 1 259 ? 111.294 79.930 -34.602 1.00 63.27 259 GLU A N 1
ATOM 1808 C CA . GLU A 1 259 ? 110.918 80.904 -33.564 1.00 61.45 259 GLU A CA 1
ATOM 1809 C C . GLU A 1 259 ? 110.218 82.131 -34.149 1.00 64.19 259 GLU A C 1
ATOM 1810 O O . GLU A 1 259 ? 110.052 82.211 -35.371 1.00 61.92 259 GLU A O 1
ATOM 1816 N N . TYR A 1 260 ? 109.841 83.099 -33.265 1.00 62.89 260 TYR A N 1
ATOM 1817 C CA . TYR A 1 260 ? 109.157 84.361 -33.577 1.00 63.46 260 TYR A CA 1
ATOM 1818 C C . TYR A 1 260 ? 109.730 85.117 -34.830 1.00 69.79 260 TYR A C 1
ATOM 1819 O O . TYR A 1 260 ? 108.956 85.345 -35.789 1.00 71.62 260 TYR A O 1
ATOM 1828 N N . GLY A 1 261 ? 111.030 85.427 -34.861 1.00 63.35 261 GLY A N 1
ATOM 1829 C CA . GLY A 1 261 ? 111.569 86.091 -36.050 1.00 64.12 261 GLY A CA 1
ATOM 1830 C C . GLY A 1 261 ? 111.751 85.286 -37.344 1.00 68.85 261 GLY A C 1
ATOM 1831 O O . GLY A 1 261 ? 112.148 85.862 -38.360 1.00 69.35 261 GLY A O 1
ATOM 1832 N N . ASP A 1 262 ? 111.443 83.963 -37.350 1.00 65.24 262 ASP A N 1
ATOM 1833 C CA . ASP A 1 262 ? 111.698 83.045 -38.471 1.00 65.10 262 ASP A CA 1
ATOM 1834 C C . ASP A 1 262 ? 110.617 82.959 -39.573 1.00 69.77 262 ASP A C 1
ATOM 1835 O O . ASP A 1 262 ? 110.947 82.582 -40.702 1.00 70.17 262 ASP A O 1
ATOM 1840 N N . ALA A 1 263 ? 109.355 83.265 -39.264 1.00 65.40 263 ALA A N 1
ATOM 1841 C CA . ALA A 1 263 ? 108.268 83.158 -40.241 1.00 64.50 263 ALA A CA 1
ATOM 1842 C C . ALA A 1 263 ? 108.437 84.050 -41.460 1.00 70.49 263 ALA A C 1
ATOM 1843 O O . ALA A 1 263 ? 108.922 85.178 -41.353 1.00 71.15 263 ALA A O 1
ATOM 1845 N N . THR A 1 264 ? 108.068 83.514 -42.629 1.00 68.21 264 THR A N 1
ATOM 1846 C CA . THR A 1 264 ? 108.108 84.218 -43.914 1.00 68.84 264 THR A CA 1
ATOM 1847 C C . THR A 1 264 ? 106.671 84.412 -44.417 1.00 73.20 264 THR A C 1
ATOM 1848 O O . THR A 1 264 ? 105.729 83.833 -43.858 1.00 71.64 264 THR A O 1
ATOM 1852 N N . GLU A 1 265 ? 106.547 85.186 -45.479 1.00 70.64 265 GLU A N 1
ATOM 1853 C CA . GLU A 1 265 ? 105.292 85.509 -46.113 1.00 69.45 265 GLU A CA 1
ATOM 1854 C C . GLU A 1 265 ? 104.542 84.329 -46.655 1.00 68.93 265 GLU A C 1
ATOM 1855 O O . GLU A 1 265 ? 103.388 84.149 -46.360 1.00 67.47 265 GLU A O 1
ATOM 1861 N N . TYR A 1 266 ? 105.193 83.533 -47.476 1.00 63.97 266 TYR A N 1
ATOM 1862 C CA . TYR A 1 266 ? 104.511 82.375 -48.076 1.00 62.68 266 TYR A CA 1
ATOM 1863 C C . TYR A 1 266 ? 104.886 81.015 -47.479 1.00 67.53 266 TYR A C 1
ATOM 1864 O O . TYR A 1 266 ? 104.247 80.014 -47.818 1.00 67.69 266 TYR A O 1
ATOM 1873 N N . GLY A 1 267 ? 105.895 80.985 -46.606 1.00 63.55 267 GLY A N 1
ATOM 1874 C CA . GLY A 1 267 ? 106.390 79.754 -46.000 1.00 63.17 267 GLY A CA 1
ATOM 1875 C C . GLY A 1 267 ? 105.471 79.059 -45.007 1.00 66.91 267 GLY A C 1
ATOM 1876 O O . GLY A 1 267 ? 104.287 79.390 -44.884 1.00 67.76 267 GLY A O 1
ATOM 1877 N N . ALA A 1 268 ? 106.027 78.076 -44.291 1.00 60.34 268 ALA A N 1
ATOM 1878 C CA . ALA A 1 268 ? 105.322 77.310 -43.281 1.00 58.23 268 ALA A CA 1
ATOM 1879 C C . ALA A 1 268 ? 105.193 78.100 -42.012 1.00 60.59 268 ALA A C 1
ATOM 1880 O O . ALA A 1 268 ? 106.049 78.946 -41.725 1.00 62.94 268 ALA A O 1
ATOM 1882 N N . VAL A 1 269 ? 104.182 77.754 -41.193 1.00 53.63 269 VAL A N 1
ATOM 1883 C CA . VAL A 1 269 ? 103.976 78.266 -39.823 1.00 51.93 269 VAL A CA 1
ATOM 1884 C C . VAL A 1 269 ? 105.247 77.810 -39.017 1.00 56.79 269 VAL A C 1
ATOM 1885 O O . VAL A 1 269 ? 105.723 76.682 -39.229 1.00 58.77 269 VAL A O 1
ATOM 1889 N N . ARG A 1 270 ? 105.780 78.639 -38.113 1.00 50.17 270 ARG A N 1
ATOM 1890 C CA . ARG A 1 270 ? 106.941 78.188 -37.340 1.00 48.88 270 ARG A CA 1
ATOM 1891 C C . ARG A 1 270 ? 106.570 77.797 -35.948 1.00 52.84 270 ARG A C 1
ATOM 1892 O O . ARG A 1 270 ? 106.103 78.634 -35.184 1.00 53.89 270 ARG A O 1
ATOM 1900 N N . TRP A 1 271 ? 106.722 76.511 -35.619 1.00 49.75 271 TRP A N 1
ATOM 1901 C CA . TRP A 1 271 ? 106.440 76.024 -34.264 1.00 48.72 271 TRP A CA 1
ATOM 1902 C C . TRP A 1 271 ? 107.757 75.978 -33.462 1.00 55.20 271 TRP A C 1
ATOM 1903 O O . TRP A 1 271 ? 108.772 75.570 -34.010 1.00 57.26 271 TRP A O 1
ATOM 1914 N N . THR A 1 272 ? 107.750 76.465 -32.242 1.00 52.19 272 THR A N 1
ATOM 1915 C CA . THR A 1 272 ? 108.952 76.556 -31.449 1.00 52.98 272 THR A CA 1
ATOM 1916 C C . THR A 1 272 ? 109.819 75.310 -31.314 1.00 61.06 272 THR A C 1
ATOM 1917 O O . THR A 1 272 ? 109.339 74.247 -31.035 1.00 61.93 272 THR A O 1
ATOM 1921 N N . GLU A 1 273 ? 111.118 75.463 -31.515 1.00 58.00 273 GLU A N 1
ATOM 1922 C CA . GLU A 1 273 ? 112.052 74.361 -31.450 1.00 57.08 273 GLU A CA 1
ATOM 1923 C C . GLU A 1 273 ? 112.538 74.324 -30.015 1.00 61.40 273 GLU A C 1
ATOM 1924 O O . GLU A 1 273 ? 112.711 73.240 -29.479 1.00 62.03 273 GLU A O 1
ATOM 1930 N N . ASP A 1 274 ? 112.701 75.515 -29.375 1.00 58.47 274 ASP A N 1
ATOM 1931 C CA . ASP A 1 274 ? 113.178 75.694 -27.992 1.00 58.43 274 ASP A CA 1
ATOM 1932 C C . ASP A 1 274 ? 112.216 76.578 -27.171 1.00 62.37 274 ASP A C 1
ATOM 1933 O O . ASP A 1 274 ? 112.350 77.809 -27.198 1.00 61.68 274 ASP A O 1
ATOM 1938 N N . PRO A 1 275 ? 111.263 75.961 -26.416 1.00 58.57 275 PRO A N 1
ATOM 1939 C CA . PRO A 1 275 ? 110.302 76.749 -25.621 1.00 57.77 275 PRO A CA 1
ATOM 1940 C C . PRO A 1 275 ? 110.897 77.685 -24.555 1.00 62.62 275 PRO A C 1
ATOM 1941 O O . PRO A 1 275 ? 110.185 78.581 -24.087 1.00 61.64 275 PRO A O 1
ATOM 1945 N N . SER A 1 276 ? 112.197 77.528 -24.204 1.00 60.57 276 SER A N 1
ATOM 1946 C CA . SER A 1 276 ? 112.888 78.421 -23.246 1.00 60.12 276 SER A CA 1
ATOM 1947 C C . SER A 1 276 ? 113.174 79.800 -23.880 1.00 63.60 276 SER A C 1
ATOM 1948 O O . SER A 1 276 ? 113.371 80.776 -23.154 1.00 63.54 276 SER A O 1
ATOM 1951 N N . LYS A 1 277 ? 113.152 79.870 -25.233 1.00 60.24 277 LYS A N 1
ATOM 1952 C CA . LYS A 1 277 ? 113.355 81.073 -26.057 1.00 60.64 277 LYS A CA 1
ATOM 1953 C C . LYS A 1 277 ? 112.045 81.888 -26.248 1.00 66.74 277 LYS A C 1
ATOM 1954 O O . LYS A 1 277 ? 112.058 82.919 -26.934 1.00 67.62 277 LYS A O 1
ATOM 1960 N N . VAL A 1 278 ? 110.913 81.404 -25.707 1.00 62.99 278 VAL A N 1
ATOM 1961 C CA . VAL A 1 278 ? 109.630 82.108 -25.835 1.00 62.15 278 VAL A CA 1
ATOM 1962 C C . VAL A 1 278 ? 109.530 83.147 -24.704 1.00 66.75 278 VAL A C 1
ATOM 1963 O O . VAL A 1 278 ? 109.805 82.815 -23.548 1.00 66.03 278 VAL A O 1
ATOM 1967 N N . SER A 1 279 ? 109.152 84.400 -25.060 1.00 64.77 279 SER A N 1
ATOM 1968 C CA . SER A 1 279 ? 108.962 85.590 -24.192 1.00 65.24 279 SER A CA 1
ATOM 1969 C C . SER A 1 279 ? 108.395 85.337 -22.770 1.00 69.73 279 SER A C 1
ATOM 1970 O O . SER A 1 279 ? 108.871 85.930 -21.784 1.00 70.91 279 SER A O 1
ATOM 1973 N N . ILE A 1 280 ? 107.327 84.518 -22.697 1.00 63.15 280 ILE A N 1
ATOM 1974 C CA . ILE A 1 280 ? 106.598 84.261 -21.472 1.00 61.37 280 ILE A CA 1
ATOM 1975 C C . ILE A 1 280 ? 107.294 83.210 -20.592 1.00 65.49 280 ILE A C 1
ATOM 1976 O O . ILE A 1 280 ? 107.197 83.317 -19.366 1.00 66.14 280 ILE A O 1
ATOM 1981 N N . PHE A 1 281 ? 108.019 82.236 -21.179 1.00 60.48 281 PHE A N 1
ATOM 1982 C CA . PHE A 1 281 ? 108.677 81.198 -20.376 1.00 59.43 281 PHE A CA 1
ATOM 1983 C C . PHE A 1 281 ? 110.024 81.642 -19.834 1.00 65.40 281 PHE A C 1
ATOM 1984 O O . PHE A 1 281 ? 110.423 81.200 -18.754 1.00 65.06 281 PHE A O 1
ATOM 1992 N N . LYS A 1 282 ? 110.695 82.560 -20.560 1.00 63.65 282 LYS A N 1
ATOM 1993 C CA . LYS A 1 282 ? 111.972 83.192 -20.214 1.00 64.27 282 LYS A CA 1
ATOM 1994 C C . LYS A 1 282 ? 111.940 83.777 -18.769 1.00 68.85 282 LYS A C 1
ATOM 1995 O O . LYS A 1 282 ? 112.924 83.653 -18.035 1.00 70.03 282 LYS A O 1
ATOM 2001 N N . ASP A 1 283 ? 110.810 84.414 -18.377 1.00 62.96 283 ASP A N 1
ATOM 2002 C CA . ASP A 1 283 ? 110.626 85.022 -17.064 1.00 62.20 283 ASP A CA 1
ATOM 2003 C C . ASP A 1 283 ? 110.337 83.990 -15.985 1.00 61.65 283 ASP A C 1
ATOM 2004 O O . ASP A 1 283 ? 110.693 84.187 -14.818 1.00 60.14 283 ASP A O 1
ATOM 2009 N N . VAL A 1 284 ? 109.633 82.921 -16.359 1.00 56.20 284 VAL A N 1
ATOM 2010 C CA . VAL A 1 284 ? 109.251 81.867 -15.425 1.00 54.83 284 VAL A CA 1
ATOM 2011 C C . VAL A 1 284 ? 110.517 81.115 -15.016 1.00 57.52 284 VAL A C 1
ATOM 2012 O O . VAL A 1 284 ? 110.789 80.975 -13.817 1.00 55.42 284 VAL A O 1
ATOM 2016 N N . ILE A 1 285 ? 111.337 80.737 -16.021 1.00 53.61 285 ILE A N 1
ATOM 2017 C CA . ILE A 1 285 ? 112.615 80.081 -15.802 1.00 53.82 285 ILE A CA 1
ATOM 2018 C C . ILE A 1 285 ? 113.489 80.961 -14.899 1.00 56.06 285 ILE A C 1
ATOM 2019 O O . ILE A 1 285 ? 114.046 80.434 -13.948 1.00 56.67 285 ILE A O 1
ATOM 2024 N N . ARG A 1 286 ? 113.580 82.285 -15.194 1.00 50.16 286 ARG A N 1
ATOM 2025 C CA . ARG A 1 286 ? 114.403 83.274 -14.492 1.00 51.02 286 ARG A CA 1
ATOM 2026 C C . ARG A 1 286 ? 113.980 83.540 -13.041 1.00 56.56 286 ARG A C 1
ATOM 2027 O O . ARG A 1 286 ? 114.832 83.672 -12.145 1.00 56.17 286 ARG A O 1
ATOM 2035 N N . LEU A 1 287 ? 112.664 83.695 -12.834 1.00 52.63 287 LEU A N 1
ATOM 2036 C CA . LEU A 1 287 ? 112.116 84.008 -11.532 1.00 50.88 287 LEU A CA 1
ATOM 2037 C C . LEU A 1 287 ? 112.015 82.776 -10.644 1.00 55.24 287 LEU A C 1
ATOM 2038 O O . LEU A 1 287 ? 112.307 82.901 -9.456 1.00 56.09 287 LEU A O 1
ATOM 2043 N N . PHE A 1 288 ? 111.683 81.584 -11.211 1.00 52.11 288 PHE A N 1
ATOM 2044 C CA . PHE A 1 288 ? 111.615 80.317 -10.461 1.00 51.80 288 PHE A CA 1
ATOM 2045 C C . PHE A 1 288 ? 113.011 79.835 -10.076 1.00 56.57 288 PHE A C 1
ATOM 2046 O O . PHE A 1 288 ? 113.177 79.275 -8.997 1.00 56.69 288 PHE A O 1
ATOM 2054 N N . ALA A 1 289 ? 114.023 80.135 -10.921 1.00 53.89 289 ALA A N 1
ATOM 2055 C CA . ALA A 1 289 ? 115.445 79.866 -10.672 1.00 53.94 289 ALA A CA 1
ATOM 2056 C C . ALA A 1 289 ? 115.897 80.702 -9.476 1.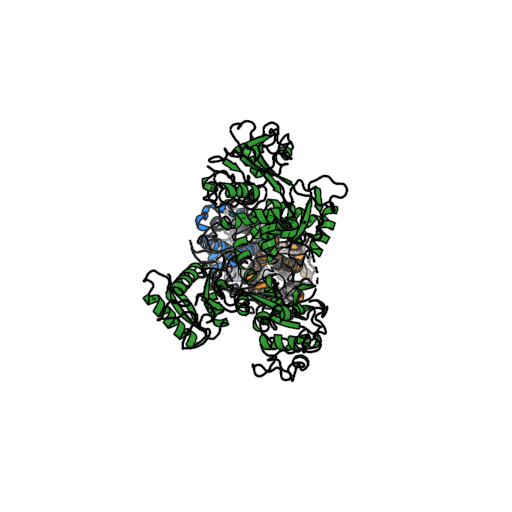00 59.68 289 ALA A C 1
ATOM 2057 O O . ALA A 1 289 ? 116.548 80.163 -8.583 1.00 61.65 289 ALA A O 1
ATOM 2059 N N . ARG A 1 290 ? 115.544 82.015 -9.457 1.00 53.70 290 ARG A N 1
ATOM 2060 C CA . ARG A 1 290 ? 115.882 82.944 -8.387 1.00 53.11 290 ARG A CA 1
ATOM 2061 C C . ARG A 1 290 ? 115.323 82.462 -7.058 1.00 58.06 290 ARG A C 1
ATOM 2062 O O . ARG A 1 290 ? 115.993 82.604 -6.048 1.00 58.78 290 ARG A O 1
ATOM 2070 N N . PHE A 1 291 ? 114.102 81.896 -7.055 1.00 55.12 291 PHE A N 1
ATOM 2071 C CA . PHE A 1 291 ? 113.459 81.349 -5.857 1.00 54.49 291 PHE A CA 1
ATOM 2072 C C . PHE A 1 291 ? 114.284 80.143 -5.361 1.00 58.87 291 PHE A C 1
ATOM 2073 O O . PHE A 1 291 ? 114.759 80.141 -4.215 1.00 59.12 291 PHE A O 1
ATOM 2081 N N . GLN A 1 292 ? 114.446 79.138 -6.250 1.00 53.91 292 GLN A N 1
ATOM 2082 C CA . GLN A 1 292 ? 115.157 77.890 -6.018 1.00 53.93 292 GLN A CA 1
ATOM 2083 C C . GLN A 1 292 ? 116.589 78.077 -5.517 1.00 61.15 292 GLN A C 1
ATOM 2084 O O . GLN A 1 292 ? 116.985 77.329 -4.625 1.00 60.73 292 GLN A O 1
ATOM 2090 N N . GLU A 1 293 ? 117.354 79.075 -6.064 1.00 60.05 293 GLU A N 1
ATOM 2091 C CA . GLU A 1 293 ? 118.738 79.381 -5.663 1.00 62.25 293 GLU A CA 1
ATOM 2092 C C . GLU A 1 293 ? 118.737 79.918 -4.233 1.00 68.81 293 GLU A C 1
ATOM 2093 O O . GLU A 1 293 ? 119.558 79.489 -3.416 1.00 69.84 293 GLU A O 1
ATOM 2099 N N . ALA A 1 294 ? 117.808 80.865 -3.948 1.00 64.60 294 ALA A N 1
ATOM 2100 C CA . ALA A 1 294 ? 117.619 81.516 -2.652 1.00 64.38 294 ALA A CA 1
ATOM 2101 C C . ALA A 1 294 ? 117.265 80.490 -1.580 1.00 66.53 294 ALA A C 1
ATOM 2102 O O . ALA A 1 294 ? 117.851 80.513 -0.498 1.00 66.86 294 ALA A O 1
ATOM 2104 N N . LYS A 1 295 ? 116.342 79.581 -1.910 1.00 60.91 295 LYS A N 1
ATOM 2105 C CA . LYS A 1 295 ? 115.858 78.483 -1.081 1.00 60.69 295 LYS A CA 1
ATOM 2106 C C . LYS A 1 295 ? 116.995 77.498 -0.717 1.00 66.95 295 LYS A C 1
ATOM 2107 O O . LYS A 1 295 ? 117.172 77.176 0.463 1.00 67.76 295 LYS A O 1
ATOM 2113 N N . ASN A 1 296 ? 117.755 77.024 -1.740 1.00 63.57 296 ASN A N 1
ATOM 2114 C CA . ASN A 1 296 ? 118.856 76.062 -1.596 1.00 63.86 296 ASN A CA 1
ATOM 2115 C C . ASN A 1 296 ? 119.979 76.609 -0.709 1.00 68.39 296 ASN A C 1
ATOM 2116 O O . ASN A 1 296 ? 120.542 75.864 0.089 1.00 68.76 296 ASN A O 1
ATOM 2121 N N . ALA A 1 297 ? 120.304 77.911 -0.875 1.00 64.71 297 ALA A N 1
ATOM 2122 C CA . ALA A 1 297 ? 121.342 78.646 -0.150 1.00 64.22 297 ALA A CA 1
ATOM 2123 C C . ALA A 1 297 ? 121.016 78.756 1.330 1.00 66.92 297 ALA A C 1
ATOM 2124 O O . ALA A 1 297 ? 121.934 78.687 2.148 1.00 65.85 297 ALA A O 1
ATOM 2126 N N . VAL A 1 298 ? 119.711 78.921 1.672 1.00 63.32 298 VAL A N 1
ATOM 2127 C CA . VAL A 1 298 ? 119.232 78.997 3.055 1.00 63.51 298 VAL A CA 1
ATOM 2128 C C . VAL A 1 298 ? 119.347 77.612 3.670 1.00 68.57 298 VAL A C 1
ATOM 2129 O O . VAL A 1 298 ? 119.872 77.490 4.785 1.00 69.98 298 VAL A O 1
ATOM 2133 N N . VAL A 1 299 ? 118.910 76.567 2.914 1.00 63.14 299 VAL A N 1
ATOM 2134 C CA . VAL A 1 299 ? 118.969 75.156 3.320 1.00 62.66 299 VAL A CA 1
ATOM 2135 C C . VAL A 1 299 ? 120.432 74.696 3.593 1.00 66.72 299 VAL A C 1
ATOM 2136 O O . VAL A 1 299 ? 120.656 74.037 4.612 1.00 66.12 299 VAL A O 1
ATOM 2140 N N . LYS A 1 300 ? 121.417 75.106 2.739 1.00 64.34 300 LYS A N 1
ATOM 2141 C CA . LYS A 1 300 ? 122.858 74.807 2.925 1.00 65.39 300 LYS A CA 1
ATOM 2142 C C . LYS A 1 300 ? 123.371 75.403 4.255 1.00 72.49 300 LYS A C 1
ATOM 2143 O O . LYS A 1 300 ? 124.023 74.709 5.043 1.00 74.75 300 LYS A O 1
ATOM 2149 N N . LYS A 1 301 ? 123.058 76.689 4.488 1.00 67.76 301 LYS A N 1
ATOM 2150 C CA . LYS A 1 301 ? 123.438 77.461 5.658 1.00 67.80 301 LYS A CA 1
ATOM 2151 C C . LYS A 1 301 ? 122.857 76.886 6.953 1.00 73.35 301 LYS A C 1
ATOM 2152 O O . LYS A 1 301 ? 123.607 76.734 7.917 1.00 73.59 301 LYS A O 1
ATOM 2158 N N . ILE A 1 302 ? 121.535 76.529 6.962 1.00 70.26 302 ILE A N 1
ATOM 2159 C CA . ILE A 1 302 ? 120.822 75.892 8.096 1.00 69.55 302 ILE A CA 1
ATOM 2160 C C . ILE A 1 302 ? 121.509 74.568 8.436 1.00 73.72 302 ILE A C 1
ATOM 2161 O O . ILE A 1 302 ? 121.738 74.291 9.613 1.00 74.56 302 ILE A O 1
ATOM 2166 N N . LYS A 1 303 ? 121.850 73.776 7.395 1.00 68.93 303 LYS A N 1
ATOM 2167 C CA . LYS A 1 303 ? 122.539 72.488 7.497 1.00 68.79 303 LYS A CA 1
ATOM 2168 C C . LYS A 1 303 ? 123.910 72.631 8.160 1.00 72.33 303 LYS A C 1
ATOM 2169 O O . LYS A 1 303 ? 124.157 71.963 9.159 1.00 72.35 303 LYS A O 1
ATOM 2175 N N . THR A 1 304 ? 124.777 73.505 7.630 1.00 69.02 304 THR A N 1
ATOM 2176 C CA . THR A 1 304 ? 126.132 73.682 8.154 1.00 70.85 304 THR A CA 1
ATOM 2177 C C . THR A 1 304 ? 126.150 74.270 9.585 1.00 76.40 304 THR A C 1
ATOM 2178 O O . THR A 1 304 ? 127.063 73.936 10.334 1.00 77.70 304 THR A O 1
ATOM 2182 N N . THR A 1 305 ? 125.134 75.075 9.984 1.00 72.95 305 THR A N 1
ATOM 2183 C CA . THR A 1 305 ? 125.030 75.610 11.353 1.00 73.65 305 THR A CA 1
ATOM 2184 C C . THR A 1 305 ? 124.558 74.513 12.319 1.00 78.72 305 THR A C 1
ATOM 2185 O O . THR A 1 305 ? 125.109 74.403 13.408 1.00 80.05 305 THR A O 1
ATOM 2189 N N . VAL A 1 306 ? 123.578 73.678 11.898 1.00 74.77 306 VAL A N 1
ATOM 2190 C CA . VAL A 1 306 ? 123.052 72.522 12.642 1.00 74.95 306 VAL A CA 1
ATOM 2191 C C . VAL A 1 306 ? 124.157 71.455 12.823 1.00 82.71 306 VAL A C 1
ATOM 2192 O O . VAL A 1 306 ? 124.159 70.755 13.842 1.00 83.19 306 VAL A O 1
ATOM 2196 N N . ASP A 1 307 ? 125.111 71.368 11.859 1.00 81.69 307 ASP A N 1
ATOM 2197 C CA . ASP A 1 307 ? 126.262 70.455 11.907 1.00 84.37 307 ASP A CA 1
ATOM 2198 C C . ASP A 1 307 ? 127.162 70.832 13.102 1.00 91.43 307 ASP A C 1
ATOM 2199 O O . ASP A 1 307 ? 127.688 69.949 13.787 1.00 92.16 307 ASP A O 1
ATOM 2204 N N . GLU A 1 308 ? 127.304 72.152 13.354 1.00 88.61 308 GLU A N 1
ATOM 2205 C CA . GLU A 1 308 ? 128.091 72.721 14.444 1.00 89.94 308 GLU A CA 1
ATOM 2206 C C . GLU A 1 308 ? 127.363 72.634 15.794 1.00 94.41 308 GLU A C 1
ATOM 2207 O O . GLU A 1 308 ? 128.012 72.529 16.835 1.00 95.54 308 GLU A O 1
ATOM 2213 N N . LEU A 1 309 ? 126.026 72.685 15.777 1.00 89.91 309 LEU A N 1
ATOM 2214 C CA . LEU A 1 309 ? 125.208 72.608 16.980 1.00 89.83 309 LEU A CA 1
ATOM 2215 C C . LEU A 1 309 ? 125.123 71.210 17.544 1.00 97.91 309 LEU A C 1
ATOM 2216 O O . LEU A 1 309 ? 125.445 71.040 18.715 1.00 99.30 309 LEU A O 1
ATOM 2221 N N . THR A 1 310 ? 124.692 70.205 16.729 1.00 96.28 310 THR A N 1
ATOM 2222 C CA . THR A 1 310 ? 124.498 68.801 17.152 1.00 97.88 310 THR A CA 1
ATOM 2223 C C . THR A 1 310 ? 125.767 68.160 17.741 1.00 104.90 310 THR A C 1
ATOM 2224 O O . THR A 1 310 ? 125.670 67.142 18.431 1.00 106.20 310 THR A O 1
ATOM 2228 N N . LYS A 1 311 ? 126.934 68.781 17.530 1.00 102.54 311 LYS A N 1
ATOM 2229 C CA . LYS A 1 311 ? 128.185 68.292 18.093 1.00 104.61 311 LYS A CA 1
ATOM 2230 C C . LYS A 1 311 ? 128.262 68.542 19.611 1.00 112.43 311 LYS A C 1
ATOM 2231 O O . LYS A 1 311 ? 128.432 67.577 20.361 1.00 112.83 311 LYS A O 1
ATOM 2237 N N . CYS A 1 312 ? 128.084 69.810 20.064 1.00 111.43 312 CYS A N 1
ATOM 2238 C CA . CYS A 1 312 ? 128.195 70.162 21.483 1.00 114.01 312 CYS A CA 1
ATOM 2239 C C . CYS A 1 312 ? 126.852 70.271 22.225 1.00 114.76 312 CYS A C 1
ATOM 2240 O O . CYS A 1 312 ? 126.614 71.290 22.871 1.00 114.27 312 CYS A O 1
ATOM 2243 N N . ILE A 1 313 ? 126.017 69.226 22.229 1.00 109.72 313 ILE A N 1
ATOM 2244 C CA . ILE A 1 313 ? 124.750 69.337 22.963 1.00 108.48 313 ILE A CA 1
ATOM 2245 C C . ILE A 1 313 ? 124.714 68.339 24.174 1.00 114.02 313 ILE A C 1
ATOM 2246 O O . ILE A 1 313 ? 124.494 68.773 25.308 1.00 114.20 313 ILE A O 1
ATOM 2251 N N . GLY A 1 314 ? 124.963 67.056 23.936 1.00 111.00 314 GLY A N 1
ATOM 2252 C CA . GLY A 1 314 ? 124.930 66.048 24.994 1.00 112.31 314 GLY A CA 1
ATOM 2253 C C . GLY A 1 314 ? 123.575 65.376 25.085 1.00 115.62 314 GLY A C 1
ATOM 2254 O O . GLY A 1 314 ? 122.567 66.059 25.264 1.00 114.25 314 GLY A O 1
ATOM 2255 N N . GLN A 1 315 ? 123.551 64.027 24.956 1.00 112.95 315 GLN A N 1
ATOM 2256 C CA . GLN A 1 315 ? 122.388 63.122 24.922 1.00 112.84 315 GLN A CA 1
ATOM 2257 C C . GLN A 1 315 ? 121.203 63.506 25.821 1.00 115.25 315 GLN A C 1
ATOM 2258 O O . GLN A 1 315 ? 120.057 63.302 25.416 1.00 113.88 315 GLN A O 1
ATOM 2264 N N . LYS A 1 316 ? 121.474 64.027 27.035 1.00 111.85 316 LYS A N 1
ATOM 2265 C CA . LYS A 1 316 ? 120.442 64.447 27.981 1.00 111.64 316 LYS A CA 1
ATOM 2266 C C . LYS A 1 316 ? 119.625 65.572 27.373 1.00 115.32 316 LYS A C 1
ATOM 2267 O O . LYS A 1 316 ? 118.401 65.481 27.328 1.00 114.58 316 LYS A O 1
ATOM 2273 N N . GLU A 1 317 ? 120.326 66.583 26.828 1.00 112.30 317 GLU A N 1
ATOM 2274 C CA . GLU A 1 317 ? 119.804 67.792 26.174 1.00 111.06 317 GLU A CA 1
ATOM 2275 C C . GLU A 1 317 ? 119.347 67.545 24.711 1.00 115.78 317 GLU A C 1
ATOM 2276 O O . GLU A 1 317 ? 118.521 68.308 24.199 1.00 114.10 317 GLU A O 1
ATOM 2282 N N . ALA A 1 318 ? 119.880 66.489 24.047 1.00 114.29 318 ALA A N 1
ATOM 2283 C CA . ALA A 1 318 ? 119.527 66.100 22.674 1.00 114.12 318 ALA A CA 1
ATOM 2284 C C . ALA A 1 318 ? 118.135 65.434 22.608 1.00 120.85 318 ALA A C 1
ATOM 2285 O O . ALA A 1 318 ? 117.369 65.711 21.682 1.00 119.14 318 ALA A O 1
ATOM 2287 N N . GLU A 1 319 ? 117.825 64.565 23.603 1.00 121.15 319 GLU A N 1
ATOM 2288 C CA . GLU A 1 319 ? 116.568 63.826 23.796 1.00 122.48 319 GLU A CA 1
ATOM 2289 C C . GLU A 1 319 ? 115.404 64.777 24.144 1.00 127.63 319 GLU A C 1
ATOM 2290 O O . GLU A 1 319 ? 114.253 64.474 23.809 1.00 127.36 319 GLU A O 1
ATOM 2296 N N . LEU A 1 320 ? 115.708 65.904 24.834 1.00 124.95 320 LEU A N 1
ATOM 2297 C CA . LEU A 1 320 ? 114.753 66.946 25.225 1.00 124.60 320 LEU A CA 1
ATOM 2298 C C . LEU A 1 320 ? 114.093 67.464 23.942 1.00 128.87 320 LEU A C 1
ATOM 2299 O O . LEU A 1 320 ? 114.792 67.869 23.009 1.00 127.61 320 LEU A O 1
ATOM 2304 N N . THR A 1 321 ? 112.755 67.329 23.857 1.00 126.83 321 THR A N 1
ATOM 2305 C CA . THR A 1 321 ? 111.973 67.684 22.669 1.00 125.90 321 THR A CA 1
ATOM 2306 C C . THR A 1 321 ? 110.632 68.345 22.996 1.00 130.91 321 THR A C 1
ATOM 2307 O O . THR A 1 321 ? 110.018 68.036 24.021 1.00 131.68 321 THR A O 1
ATOM 2311 N N . ASN A 1 322 ? 110.175 69.228 22.078 1.00 127.06 322 ASN A N 1
ATOM 2312 C CA . ASN A 1 322 ? 108.896 69.949 22.085 1.00 126.79 322 ASN A CA 1
ATOM 2313 C C . ASN A 1 322 ? 108.673 70.816 23.343 1.00 131.25 322 ASN A C 1
ATOM 2314 O O . ASN A 1 322 ? 109.526 71.637 23.684 1.00 130.50 322 ASN A O 1
ATOM 2319 N N . ASP A 1 323 ? 107.507 70.635 24.000 1.00 128.33 323 ASP A N 1
ATOM 2320 C CA . ASP A 1 323 ? 107.027 71.310 25.209 1.00 128.53 323 ASP A CA 1
ATOM 2321 C C . ASP A 1 323 ? 107.977 71.181 26.412 1.00 132.44 323 ASP A C 1
ATOM 2322 O O . ASP A 1 323 ? 108.122 72.138 27.176 1.00 131.93 323 ASP A O 1
ATOM 2327 N N . GLN A 1 324 ? 108.616 70.000 26.576 1.00 128.89 324 GLN A N 1
ATOM 2328 C CA . GLN A 1 324 ? 109.579 69.716 27.647 1.00 128.92 324 GLN A CA 1
ATOM 2329 C C . GLN A 1 324 ? 110.848 70.571 27.515 1.00 130.33 324 GLN A C 1
ATOM 2330 O O . GLN A 1 324 ? 111.471 70.885 28.534 1.00 130.72 324 GLN A O 1
ATOM 2336 N N . LEU A 1 325 ? 111.218 70.951 26.262 1.00 123.64 325 LEU A N 1
ATOM 2337 C CA . LEU A 1 325 ? 112.383 71.783 25.966 1.00 121.54 325 LEU A CA 1
ATOM 2338 C C . LEU A 1 325 ? 112.209 73.188 26.533 1.00 124.66 325 LEU A C 1
ATOM 2339 O O . LEU A 1 325 ? 113.114 73.657 27.211 1.00 123.85 325 LEU A O 1
ATOM 2344 N N . TYR A 1 326 ? 111.044 73.837 26.298 1.00 122.00 326 TYR A N 1
ATOM 2345 C CA . TYR A 1 326 ? 110.742 75.185 26.819 1.00 122.27 326 TYR A CA 1
ATOM 2346 C C . TYR A 1 326 ? 110.621 75.164 28.353 1.00 126.13 326 TYR A C 1
ATOM 2347 O O . TYR A 1 326 ? 111.151 76.054 29.025 1.00 125.99 326 TYR A O 1
ATOM 2356 N N . GLU A 1 327 ? 109.934 74.124 28.889 1.00 121.77 327 GLU A N 1
ATOM 2357 C CA . GLU A 1 327 ? 109.681 73.872 30.310 1.00 121.75 327 GLU A CA 1
ATOM 2358 C C . GLU A 1 327 ? 110.995 73.893 31.092 1.00 121.94 327 GLU A C 1
ATOM 2359 O O . GLU A 1 327 ? 111.208 74.805 31.891 1.00 121.24 327 GLU A O 1
ATOM 2365 N N . GLU A 1 328 ? 111.893 72.933 30.794 1.00 116.36 328 GLU A N 1
ATOM 2366 C CA . GLU A 1 328 ? 113.190 72.767 31.438 1.00 116.12 328 GLU A CA 1
ATOM 2367 C C . GLU A 1 328 ? 114.143 73.934 31.217 1.00 118.30 328 GLU A C 1
ATOM 2368 O O . GLU A 1 328 ? 114.964 74.205 32.096 1.00 119.50 328 GLU A O 1
ATOM 2374 N N . PHE A 1 329 ? 114.032 74.633 30.066 1.00 111.65 329 PHE A N 1
ATOM 2375 C CA . PHE A 1 329 ? 114.851 75.809 29.738 1.00 109.69 329 PHE A CA 1
ATOM 2376 C C . PHE A 1 329 ? 114.473 77.000 30.633 1.00 116.60 329 PHE A C 1
ATOM 2377 O O . PHE A 1 329 ? 115.364 77.659 31.171 1.00 116.30 329 PHE A O 1
ATOM 2385 N N . ILE A 1 330 ? 113.158 77.250 30.811 1.00 115.33 330 ILE A N 1
ATOM 2386 C CA . ILE A 1 330 ? 112.639 78.318 31.665 1.00 116.70 330 ILE A CA 1
ATOM 2387 C C . ILE A 1 330 ? 112.882 77.954 33.144 1.00 125.30 330 ILE A C 1
ATOM 2388 O O . ILE A 1 330 ? 113.224 78.839 33.934 1.00 125.05 330 ILE A O 1
ATOM 2393 N N . TRP A 1 331 ? 112.800 76.637 33.486 1.00 125.37 331 TRP A N 1
ATOM 2394 C CA . TRP A 1 331 ? 113.102 76.084 34.817 1.00 127.74 331 TRP A CA 1
ATOM 2395 C C . TRP A 1 331 ? 114.527 76.514 35.198 1.00 129.80 331 TRP A C 1
ATOM 2396 O O . TRP A 1 331 ? 114.753 76.992 36.308 1.00 130.39 331 TRP A O 1
ATOM 2407 N N . GLU A 1 332 ? 115.473 76.354 34.239 1.00 123.89 332 GLU A N 1
ATOM 2408 C CA . GLU A 1 332 ? 116.904 76.644 34.341 1.00 122.80 332 GLU A CA 1
ATOM 2409 C C . GLU A 1 332 ? 117.233 78.148 34.336 1.00 124.63 332 GLU A C 1
ATOM 2410 O O . GLU A 1 332 ? 118.109 78.560 35.099 1.00 124.92 332 GLU A O 1
ATOM 2416 N N . THR A 1 333 ? 116.544 78.961 33.496 1.00 118.88 333 THR A N 1
ATOM 2417 C CA . THR A 1 333 ? 116.774 80.417 33.409 1.00 117.71 333 THR A CA 1
ATOM 2418 C C . THR A 1 333 ? 116.364 81.127 34.707 1.00 122.34 333 THR A C 1
ATOM 2419 O O . THR A 1 333 ? 117.033 82.072 35.126 1.00 121.82 333 THR A O 1
ATOM 2423 N N . ILE A 1 334 ? 115.274 80.652 35.339 1.00 119.84 334 ILE A N 1
ATOM 2424 C CA . ILE A 1 334 ? 114.745 81.178 36.599 1.00 120.86 334 ILE A CA 1
ATOM 2425 C C . ILE A 1 334 ? 115.657 80.775 37.780 1.00 125.18 334 ILE A C 1
ATOM 2426 O O . ILE A 1 334 ? 115.816 81.553 38.725 1.00 125.31 334 ILE A O 1
ATOM 2431 N N . ASN A 1 335 ? 116.270 79.573 37.699 1.00 121.65 335 ASN A N 1
ATOM 2432 C CA . ASN A 1 335 ? 117.203 79.062 38.701 1.00 122.56 335 ASN A CA 1
ATOM 2433 C C . ASN A 1 335 ? 118.549 79.791 38.586 1.00 126.34 335 ASN A C 1
ATOM 2434 O O . ASN A 1 335 ? 119.091 80.205 39.610 1.00 126.59 335 ASN A O 1
ATOM 2439 N N . ARG A 1 336 ? 119.054 79.996 37.340 1.00 122.16 336 ARG A N 1
ATOM 2440 C CA . ARG A 1 336 ? 120.306 80.716 37.056 1.00 121.74 336 ARG A CA 1
ATOM 2441 C C . ARG A 1 336 ? 120.232 82.217 37.403 1.00 126.64 336 ARG A C 1
ATOM 2442 O O . ARG A 1 336 ? 121.276 82.830 37.629 1.00 127.28 336 ARG A O 1
ATOM 2450 N N . LEU A 1 337 ? 119.011 82.799 37.445 1.00 122.71 337 LEU A N 1
ATOM 2451 C CA . LEU A 1 337 ? 118.762 84.203 37.803 1.00 122.51 337 LEU A CA 1
ATOM 2452 C C . LEU A 1 337 ? 118.720 84.390 39.326 1.00 128.16 337 LEU A C 1
ATOM 2453 O O . LEU A 1 337 ? 119.110 85.448 39.828 1.00 128.26 337 LEU A O 1
ATOM 2458 N N . GLU A 1 338 ? 118.228 83.362 40.049 1.00 125.36 338 GLU A N 1
ATOM 2459 C CA . GLU A 1 338 ? 118.130 83.333 41.508 1.00 126.49 338 GLU A CA 1
ATOM 2460 C C . GLU A 1 338 ? 119.463 82.898 42.143 1.00 131.13 338 GLU A C 1
ATOM 2461 O O . GLU A 1 338 ? 119.650 83.038 43.354 1.00 131.98 338 GLU A O 1
ATOM 2467 N N . LEU A 1 339 ? 120.384 82.385 41.300 1.00 126.96 339 LEU A N 1
ATOM 2468 C CA . LEU A 1 339 ? 121.752 81.949 41.609 1.00 127.55 339 LEU A CA 1
ATOM 2469 C C . LEU A 1 339 ? 122.623 83.212 41.778 1.00 132.03 339 LEU A C 1
ATOM 2470 O O . LEU A 1 339 ? 123.524 83.236 42.627 1.00 132.81 339 LEU A O 1
ATOM 2475 N N . SER A 1 340 ? 122.361 84.242 40.927 1.00 127.22 340 SER A N 1
ATOM 2476 C CA . SER A 1 340 ? 123.026 85.547 40.933 1.00 126.64 340 SER A CA 1
ATOM 2477 C C . SER A 1 340 ? 122.383 86.429 42.019 1.00 130.78 340 SER A C 1
ATOM 2478 O O . SER A 1 340 ? 123.109 87.054 42.798 1.00 131.44 340 SER A O 1
ATOM 2481 N N . LYS A 1 341 ? 121.025 86.418 42.111 1.00 126.01 341 LYS A N 1
ATOM 2482 C CA . LYS A 1 341 ? 120.243 87.154 43.111 1.00 126.03 341 LYS A CA 1
ATOM 2483 C C . LYS A 1 341 ? 120.425 86.608 44.539 1.00 130.35 341 LYS A C 1
ATOM 2484 O O . LYS A 1 341 ? 119.873 87.186 45.477 1.00 131.36 341 LYS A O 1
ATOM 2490 N N . ARG A 1 342 ? 121.190 85.504 44.701 1.00 126.02 342 ARG A N 1
ATOM 2491 C CA . ARG A 1 342 ? 121.509 84.860 45.982 1.00 136.72 342 ARG A CA 1
ATOM 2492 C C . ARG A 1 342 ? 122.840 84.126 45.903 1.00 139.33 342 ARG A C 1
ATOM 2493 O O . ARG A 1 342 ? 123.757 84.586 45.227 1.00 89.32 342 ARG A O 1
ATOM 2501 N N . TYR B 2 18 ? 76.930 95.962 -45.260 1.00 95.94 18 TYR B N 1
ATOM 2502 C CA . TYR B 2 18 ? 75.699 95.747 -44.487 1.00 95.78 18 TYR B CA 1
ATOM 2503 C C . TYR B 2 18 ? 75.791 94.513 -43.558 1.00 94.71 18 TYR B C 1
ATOM 2504 O O . TYR B 2 18 ? 75.997 94.697 -42.357 1.00 93.61 18 TYR B O 1
ATOM 2513 N N . GLU B 2 19 ? 75.641 93.281 -44.100 1.00 88.47 19 GLU B N 1
ATOM 2514 C CA . GLU B 2 19 ? 75.753 92.023 -43.320 1.00 86.47 19 GLU B CA 1
ATOM 2515 C C . GLU B 2 19 ? 77.226 91.622 -43.279 1.00 86.85 19 GLU B C 1
ATOM 2516 O O . GLU B 2 19 ? 77.667 91.029 -42.302 1.00 84.16 19 GLU B O 1
ATOM 2522 N N . ASN B 2 20 ? 77.967 91.934 -44.373 1.00 82.52 20 ASN B N 1
ATOM 2523 C CA . ASN B 2 20 ? 79.391 91.665 -44.585 1.00 80.08 20 ASN B CA 1
ATOM 2524 C C . ASN B 2 20 ? 80.282 92.655 -43.816 1.00 79.64 20 ASN B C 1
ATOM 2525 O O . ASN B 2 20 ? 81.514 92.563 -43.896 1.00 78.99 20 ASN B O 1
ATOM 2530 N N . GLU B 2 21 ? 79.649 93.583 -43.056 1.00 73.43 21 GLU B N 1
ATOM 2531 C CA . GLU B 2 21 ? 80.281 94.634 -42.244 1.00 71.78 21 GLU B CA 1
ATOM 2532 C C . GLU B 2 21 ? 81.037 94.014 -41.076 1.00 70.38 21 GLU B C 1
ATOM 2533 O O . GLU B 2 21 ? 80.470 93.212 -40.351 1.00 70.74 21 GLU B O 1
ATOM 2539 N N . ARG B 2 22 ? 82.314 94.336 -40.917 1.00 63.17 22 ARG B N 1
ATOM 2540 C CA . ARG B 2 22 ? 83.105 93.745 -39.843 1.00 61.46 22 ARG B CA 1
ATOM 2541 C C . ARG B 2 22 ? 83.780 94.808 -38.991 1.00 66.18 22 ARG B C 1
ATOM 2542 O O . ARG B 2 22 ? 84.812 95.346 -39.394 1.00 66.12 22 ARG B O 1
ATOM 2550 N N . ASN B 2 23 ? 83.194 95.112 -37.808 1.00 63.02 23 ASN B N 1
ATOM 2551 C CA . ASN B 2 23 ? 83.705 96.133 -36.875 1.00 62.47 23 ASN B CA 1
ATOM 2552 C C . ASN B 2 23 ? 85.022 95.744 -36.146 1.00 63.65 23 ASN B C 1
ATOM 2553 O O . ASN B 2 23 ? 85.325 94.571 -35.953 1.00 62.46 23 ASN B O 1
ATOM 2558 N N . ALA B 2 24 ? 85.765 96.765 -35.729 1.00 59.72 24 ALA B N 1
ATOM 2559 C CA . ALA B 2 24 ? 87.020 96.729 -34.997 1.00 58.37 24 ALA B CA 1
ATOM 2560 C C . ALA B 2 24 ? 86.788 97.279 -33.576 1.00 61.38 24 ALA B C 1
ATOM 2561 O O . ALA B 2 24 ? 85.967 98.177 -33.381 1.00 61.34 24 ALA B O 1
ATOM 2563 N N . LEU B 2 25 ? 87.523 96.737 -32.594 1.00 56.52 25 LEU B N 1
ATOM 2564 C CA . LEU B 2 25 ? 87.506 97.119 -31.179 1.00 55.19 25 LEU B CA 1
ATOM 2565 C C . LEU B 2 25 ? 88.180 98.503 -31.087 1.00 58.16 25 LEU B C 1
ATOM 2566 O O . LEU B 2 25 ? 89.142 98.762 -31.811 1.00 57.99 25 LEU B O 1
ATOM 2571 N N . ASN B 2 26 ? 87.644 99.421 -30.287 1.00 54.00 26 ASN B N 1
ATOM 2572 C CA . ASN B 2 26 ? 88.285 100.725 -30.206 1.00 53.91 26 ASN B CA 1
ATOM 2573 C C . ASN B 2 26 ? 89.543 100.666 -29.332 1.00 58.02 26 ASN B C 1
ATOM 2574 O O . ASN B 2 26 ? 89.557 99.973 -28.322 1.00 58.04 26 ASN B O 1
ATOM 2579 N N . ALA B 2 27 ? 90.594 101.396 -29.718 1.00 54.92 27 ALA B N 1
ATOM 2580 C CA . ALA B 2 27 ? 91.868 101.454 -28.994 1.00 53.37 27 ALA B CA 1
ATOM 2581 C C . ALA B 2 27 ? 91.725 101.884 -27.512 1.00 56.41 27 ALA B C 1
ATOM 2582 O O . ALA B 2 27 ? 92.463 101.428 -26.644 1.00 53.57 27 ALA B O 1
ATOM 2584 N N . THR B 2 28 ? 90.749 102.726 -27.227 1.00 55.87 28 THR B N 1
ATOM 2585 C CA . THR B 2 28 ? 90.532 103.201 -25.871 1.00 56.61 28 THR B CA 1
ATOM 2586 C C . THR B 2 28 ? 89.981 102.073 -25.044 1.00 61.55 28 THR B C 1
ATOM 2587 O O . THR B 2 28 ? 90.319 101.997 -23.867 1.00 63.57 28 THR B O 1
ATOM 2591 N N . ALA B 2 29 ? 89.184 101.169 -25.659 1.00 55.96 29 ALA B N 1
ATOM 2592 C CA . ALA B 2 29 ? 88.669 99.995 -24.962 1.00 54.30 29 ALA B CA 1
ATOM 2593 C C . ALA B 2 29 ? 89.832 98.999 -24.776 1.00 56.77 29 ALA B C 1
ATOM 2594 O O . ALA B 2 29 ? 89.985 98.480 -23.670 1.00 57.07 29 ALA B O 1
ATOM 2596 N N . ALA B 2 30 ? 90.712 98.815 -25.819 1.00 51.14 30 ALA B N 1
ATOM 2597 C CA . ALA B 2 30 ? 91.947 98.001 -25.772 1.00 48.71 30 ALA B CA 1
ATOM 2598 C C . ALA B 2 30 ? 92.938 98.469 -24.647 1.00 54.58 30 ALA B C 1
ATOM 2599 O O . ALA B 2 30 ? 93.435 97.640 -23.893 1.00 55.13 30 ALA B O 1
ATOM 2601 N N . ASN B 2 31 ? 93.196 99.777 -24.526 1.00 51.21 31 ASN B N 1
ATOM 2602 C CA . ASN B 2 31 ? 94.118 100.329 -23.537 1.00 51.92 31 ASN B CA 1
ATOM 2603 C C . ASN B 2 31 ? 93.627 100.136 -22.121 1.00 58.97 31 ASN B C 1
ATOM 2604 O O . ASN B 2 31 ? 94.445 99.979 -21.198 1.00 58.91 31 ASN B O 1
ATOM 2609 N N . LYS B 2 32 ? 92.286 100.233 -21.944 1.00 56.20 32 LYS B N 1
ATOM 2610 C CA . LYS B 2 32 ? 91.597 100.101 -20.667 1.00 55.41 32 LYS B CA 1
ATOM 2611 C C . LYS B 2 32 ? 91.717 98.674 -20.171 1.00 61.75 32 LYS B C 1
ATOM 2612 O O . LYS B 2 32 ? 91.902 98.485 -18.964 1.00 63.09 32 LYS B O 1
ATOM 2618 N N . VAL B 2 33 ? 91.693 97.676 -21.100 1.00 57.98 33 VAL B N 1
ATOM 2619 C CA . VAL B 2 33 ? 91.856 96.247 -20.772 1.00 57.52 33 VAL B CA 1
ATOM 2620 C C . VAL B 2 33 ? 93.324 95.986 -20.369 1.00 63.27 33 VAL B C 1
ATOM 2621 O O . VAL B 2 33 ? 93.595 95.292 -19.387 1.00 62.06 33 VAL B O 1
ATOM 2625 N N . CYS B 2 34 ? 94.259 96.601 -21.100 1.00 62.23 34 CYS B N 1
ATOM 2626 C CA . CYS B 2 34 ? 95.692 96.477 -20.833 1.00 62.53 34 CYS B CA 1
ATOM 2627 C C . CYS B 2 34 ? 96.071 97.149 -19.533 1.00 65.50 34 CYS B C 1
ATOM 2628 O O . CYS B 2 34 ? 97.016 96.718 -18.880 1.00 65.43 34 CYS B O 1
ATOM 2631 N N . GLY B 2 35 ? 95.344 98.204 -19.184 1.00 61.28 35 GLY B N 1
ATOM 2632 C CA . GLY B 2 35 ? 95.530 98.906 -17.927 1.00 60.77 35 GLY B CA 1
ATOM 2633 C C . GLY B 2 35 ? 95.227 97.975 -16.769 1.00 62.92 35 GLY B C 1
ATOM 2634 O O . GLY B 2 35 ? 96.014 97.889 -15.819 1.00 63.89 35 GLY B O 1
ATOM 2635 N N . LEU B 2 36 ? 94.108 97.223 -16.875 1.00 55.80 36 LEU B N 1
ATOM 2636 C CA . LEU B 2 36 ? 93.676 96.271 -15.859 1.00 54.27 36 LEU B CA 1
ATOM 2637 C C . LEU B 2 36 ? 94.681 95.132 -15.772 1.00 57.18 36 LEU B C 1
ATOM 2638 O O . LEU B 2 36 ? 95.047 94.693 -14.671 1.00 57.36 36 LEU B O 1
ATOM 2643 N N . SER B 2 37 ? 95.117 94.662 -16.938 1.00 51.94 37 SER B N 1
ATOM 2644 C CA . SER B 2 37 ? 96.089 93.595 -17.074 1.00 50.73 37 SER B CA 1
ATOM 2645 C C . SER B 2 37 ? 97.425 93.965 -16.356 1.00 55.24 37 SER B C 1
ATOM 2646 O O . SER B 2 37 ? 98.007 93.091 -15.694 1.00 52.93 37 SER B O 1
ATOM 2649 N N . THR B 2 38 ? 97.871 95.265 -16.408 1.00 52.77 38 THR B N 1
ATOM 2650 C CA . THR B 2 38 ? 99.116 95.585 -15.711 1.00 52.92 38 THR B CA 1
ATOM 2651 C C . THR B 2 38 ? 98.816 95.845 -14.217 1.00 56.08 38 THR B C 1
ATOM 2652 O O . THR B 2 38 ? 99.656 95.501 -13.393 1.00 55.06 38 THR B O 1
ATOM 2656 N N . TYR B 2 39 ? 97.602 96.285 -13.848 1.00 53.13 39 TYR B N 1
ATOM 2657 C CA . TYR B 2 39 ? 97.267 96.371 -12.423 1.00 53.63 39 TYR B CA 1
ATOM 2658 C C . TYR B 2 39 ? 97.393 94.947 -11.791 1.00 60.85 39 TYR B C 1
ATOM 2659 O O . TYR B 2 39 ? 97.915 94.819 -10.674 1.00 61.60 39 TYR B O 1
ATOM 2668 N N . LEU B 2 40 ? 96.884 93.891 -12.512 1.00 55.99 40 LEU B N 1
ATOM 2669 C CA . LEU B 2 40 ? 96.863 92.502 -12.055 1.00 54.23 40 LEU B CA 1
ATOM 2670 C C . LEU B 2 40 ? 98.253 91.887 -11.964 1.00 57.10 40 LEU B C 1
ATOM 2671 O O . LEU B 2 40 ? 98.485 91.039 -11.115 1.00 56.52 40 LEU B O 1
ATOM 2676 N N . LYS B 2 41 ? 99.184 92.314 -12.819 1.00 55.03 41 LYS B N 1
ATOM 2677 C CA . LYS B 2 41 ? 100.580 91.860 -12.790 1.00 54.87 41 LYS B CA 1
ATOM 2678 C C . LYS B 2 41 ? 101.246 92.447 -11.532 1.00 61.90 41 LYS B C 1
ATOM 2679 O O . LYS B 2 41 ? 102.086 91.805 -10.914 1.00 63.39 41 LYS B O 1
ATOM 2685 N N . GLY B 2 42 ? 100.835 93.659 -11.169 1.00 59.44 42 GLY B N 1
ATOM 2686 C CA . GLY B 2 42 ? 101.321 94.408 -10.020 1.00 59.73 42 GLY B CA 1
ATOM 2687 C C . GLY B 2 42 ? 100.850 93.902 -8.678 1.00 63.46 42 GLY B C 1
ATOM 2688 O O . GLY B 2 42 ? 101.353 94.351 -7.640 1.00 66.10 42 GLY B O 1
ATOM 2689 N N . ILE B 2 43 ? 99.892 92.967 -8.680 1.00 56.03 43 ILE B N 1
ATOM 2690 C CA . ILE B 2 43 ? 99.364 92.382 -7.456 1.00 54.59 43 ILE B CA 1
ATOM 2691 C C . ILE B 2 43 ? 100.468 91.583 -6.720 1.00 56.83 43 ILE B C 1
ATOM 2692 O O . ILE B 2 43 ? 100.428 91.497 -5.497 1.00 57.95 43 ILE B O 1
ATOM 2697 N N . ALA B 2 44 ? 101.475 91.063 -7.444 1.00 51.94 44 ALA B N 1
ATOM 2698 C CA . ALA B 2 44 ? 102.583 90.312 -6.839 1.00 51.62 44 ALA B CA 1
ATOM 2699 C C . ALA B 2 44 ? 103.416 91.260 -5.974 1.00 58.96 44 ALA B C 1
ATOM 2700 O O . ALA B 2 44 ? 103.786 90.913 -4.851 1.00 58.92 44 ALA B O 1
ATOM 2702 N N . HIS B 2 45 ? 103.644 92.489 -6.484 1.00 57.77 45 HIS B N 1
ATOM 2703 C CA . HIS B 2 45 ? 104.379 93.561 -5.821 1.00 58.39 45 HIS B CA 1
ATOM 2704 C C . HIS B 2 45 ? 103.577 94.090 -4.639 1.00 61.39 45 HIS B C 1
ATOM 2705 O O . HIS B 2 45 ? 104.172 94.402 -3.614 1.00 63.20 45 HIS B O 1
ATOM 2712 N N . ARG B 2 46 ? 102.236 94.150 -4.766 1.00 54.57 46 ARG B N 1
ATOM 2713 C CA . ARG B 2 46 ? 101.316 94.593 -3.730 1.00 53.39 46 ARG B CA 1
ATOM 2714 C C . ARG B 2 46 ? 101.282 93.624 -2.562 1.00 57.63 46 ARG B C 1
ATOM 2715 O O . ARG B 2 46 ? 101.337 94.065 -1.410 1.00 59.34 46 ARG B O 1
ATOM 2723 N N . VAL B 2 47 ? 101.204 92.310 -2.831 1.00 52.99 47 VAL B N 1
ATOM 2724 C CA . VAL B 2 47 ? 101.180 91.331 -1.731 1.00 52.13 47 VAL B CA 1
ATOM 2725 C C . VAL B 2 47 ? 102.559 91.304 -1.009 1.00 59.81 47 VAL B C 1
ATOM 2726 O O . VAL B 2 47 ? 102.599 91.306 0.220 1.00 59.60 47 VAL B O 1
ATOM 2730 N N . ASN B 2 48 ? 103.661 91.418 -1.771 1.00 59.53 48 ASN B N 1
ATOM 2731 C CA . ASN B 2 48 ? 105.034 91.474 -1.250 1.00 60.85 48 ASN B CA 1
ATOM 2732 C C . ASN B 2 48 ? 105.243 92.668 -0.332 1.00 66.81 48 ASN B C 1
ATOM 2733 O O . ASN B 2 48 ? 105.826 92.513 0.741 1.00 66.78 48 ASN B O 1
ATOM 2738 N N . SER B 2 49 ? 104.764 93.847 -0.760 1.00 64.93 49 SER B N 1
ATOM 2739 C CA . SER B 2 49 ? 104.866 95.100 -0.022 1.00 67.02 49 SER B CA 1
ATOM 2740 C C . SER B 2 49 ? 104.015 95.065 1.252 1.00 73.29 49 SER B C 1
ATOM 2741 O O . SER B 2 49 ? 104.521 95.395 2.328 1.00 73.31 49 SER B O 1
ATOM 2744 N N . GLU B 2 50 ? 102.750 94.602 1.137 1.00 70.45 50 GLU B N 1
ATOM 2745 C CA . GLU B 2 50 ? 101.842 94.445 2.273 1.00 70.57 50 GLU B CA 1
ATOM 2746 C C . GLU B 2 50 ? 102.409 93.439 3.302 1.00 73.57 50 GLU B C 1
ATOM 2747 O O . GLU B 2 50 ? 102.243 93.639 4.507 1.00 74.37 50 GLU B O 1
ATOM 2753 N N . SER B 2 51 ? 103.146 92.414 2.829 1.00 67.81 51 SER B N 1
ATOM 2754 C CA . SER B 2 51 ? 103.782 91.418 3.686 1.00 67.21 51 SER B CA 1
ATOM 2755 C C . SER B 2 51 ? 105.011 91.987 4.407 1.00 73.88 51 SER B C 1
ATOM 2756 O O . SER B 2 51 ? 105.360 91.515 5.494 1.00 74.88 51 SER B O 1
ATOM 2759 N N . ALA B 2 52 ? 105.657 93.012 3.804 1.00 70.63 52 ALA B N 1
ATOM 2760 C CA . ALA B 2 52 ? 106.826 93.702 4.352 1.00 70.42 52 ALA B CA 1
ATOM 2761 C C . ALA B 2 52 ? 106.435 94.584 5.527 1.00 74.00 52 ALA B C 1
ATOM 2762 O O . ALA B 2 52 ? 107.271 94.846 6.384 1.00 74.98 52 ALA B O 1
ATOM 2764 N N . VAL B 2 53 ? 105.177 95.064 5.555 1.00 69.85 53 VAL B N 1
ATOM 2765 C CA . VAL B 2 53 ? 104.634 95.888 6.642 1.00 70.14 53 VAL B CA 1
ATOM 2766 C C . VAL B 2 53 ? 104.536 95.010 7.877 1.00 74.64 53 VAL B C 1
ATOM 2767 O O . VAL B 2 53 ? 104.982 95.413 8.950 1.00 74.59 53 VAL B O 1
ATOM 2771 N N . VAL B 2 54 ? 103.955 93.802 7.707 1.00 70.72 54 VAL B N 1
ATOM 2772 C CA . VAL B 2 54 ? 103.741 92.832 8.772 1.00 70.56 54 VAL B CA 1
ATOM 2773 C C . VAL B 2 54 ? 105.070 92.427 9.433 1.00 75.86 54 VAL B C 1
ATOM 2774 O O . VAL B 2 54 ? 105.124 92.308 10.665 1.00 76.39 54 VAL B O 1
ATOM 2778 N N . THR B 2 55 ? 106.151 92.313 8.638 1.00 71.65 55 THR B N 1
ATOM 2779 C CA . THR B 2 55 ? 107.465 91.985 9.191 1.00 71.90 55 THR B CA 1
ATOM 2780 C C . THR B 2 55 ? 108.042 93.177 9.981 1.00 76.15 55 THR B C 1
ATOM 2781 O O . THR B 2 55 ? 108.747 92.959 10.969 1.00 76.62 55 THR B O 1
ATOM 2785 N N . GLU B 2 56 ? 107.693 94.421 9.591 1.00 72.40 56 GLU B N 1
ATOM 2786 C CA . GLU B 2 56 ? 108.103 95.627 10.316 1.00 73.48 56 GLU B CA 1
ATOM 2787 C C . GLU B 2 56 ? 107.412 95.580 11.677 1.00 79.70 56 GLU B C 1
ATOM 2788 O O . GLU B 2 56 ? 108.076 95.717 12.705 1.00 80.87 56 GLU B O 1
ATOM 2794 N N . LYS B 2 57 ? 106.091 95.299 11.676 1.00 76.34 57 LYS B N 1
ATOM 2795 C CA . LYS B 2 57 ? 105.249 95.167 12.870 1.00 76.69 57 LYS B CA 1
ATOM 2796 C C . LYS B 2 57 ? 105.748 94.036 13.783 1.00 81.92 57 LYS B C 1
ATOM 2797 O O . LYS B 2 57 ? 105.717 94.197 15.007 1.00 82.89 57 LYS B O 1
ATOM 2803 N N . LEU B 2 58 ? 106.281 92.940 13.183 1.00 77.72 58 LEU B N 1
ATOM 2804 C CA . LEU B 2 58 ? 106.838 91.791 13.899 1.00 77.79 58 LEU B CA 1
ATOM 2805 C C . LEU B 2 58 ? 108.209 92.067 14.503 1.00 84.62 58 LEU B C 1
ATOM 2806 O O . LEU B 2 58 ? 108.506 91.539 15.577 1.00 84.84 58 LEU B O 1
ATOM 2811 N N . SER B 2 59 ? 109.065 92.843 13.793 1.00 83.14 59 SER B N 1
ATOM 2812 C CA . SER B 2 59 ? 110.416 93.220 14.247 1.00 84.40 59 SER B CA 1
ATOM 2813 C C . SER B 2 59 ? 110.328 94.137 15.475 1.00 88.61 59 SER B C 1
ATOM 2814 O O . SER B 2 59 ? 111.221 94.124 16.323 1.00 89.19 59 SER B O 1
ATOM 2817 N N . ASP B 2 60 ? 109.256 94.951 15.528 1.00 84.09 60 ASP B N 1
ATOM 2818 C CA . ASP B 2 60 ? 108.908 95.854 16.620 1.00 84.55 60 ASP B CA 1
ATOM 2819 C C . ASP B 2 60 ? 108.518 94.981 17.815 1.00 86.80 60 ASP B C 1
ATOM 2820 O O . ASP B 2 60 ? 108.844 95.329 18.939 1.00 87.65 60 ASP B O 1
ATOM 2825 N N . LEU B 2 61 ? 107.871 93.828 17.570 1.00 81.28 61 LEU B N 1
ATOM 2826 C CA . LEU B 2 61 ? 107.518 92.880 18.623 1.00 80.95 61 LEU B CA 1
ATOM 2827 C C . LEU B 2 61 ? 108.784 92.220 19.209 1.00 87.45 61 LEU B C 1
ATOM 2828 O O . LEU B 2 61 ? 108.853 92.018 20.423 1.00 87.85 61 LEU B O 1
ATOM 2833 N N . LYS B 2 62 ? 109.784 91.914 18.347 1.00 85.49 62 LYS B N 1
ATOM 2834 C CA . LYS B 2 62 ? 111.076 91.323 18.741 1.00 86.37 62 LYS B CA 1
ATOM 2835 C C . LYS B 2 62 ? 111.905 92.349 19.526 1.00 92.37 62 LYS B C 1
ATOM 2836 O O . LYS B 2 62 ? 112.576 92.006 20.500 1.00 93.24 62 LYS B O 1
ATOM 2842 N N . MET B 2 63 ? 111.809 93.618 19.127 1.00 88.73 63 MET B N 1
ATOM 2843 C CA . MET B 2 63 ? 112.486 94.711 19.794 1.00 89.47 63 MET B CA 1
ATOM 2844 C C . MET B 2 63 ? 111.797 94.993 21.148 1.00 92.04 63 MET B C 1
ATOM 2845 O O . MET B 2 63 ? 112.483 95.351 22.100 1.00 93.72 63 MET B O 1
ATOM 2850 N N . ARG B 2 64 ? 110.465 94.786 21.248 1.00 85.85 64 ARG B N 1
ATOM 2851 C CA . ARG B 2 64 ? 109.709 94.995 22.490 1.00 85.63 64 ARG B CA 1
ATOM 2852 C C . ARG B 2 64 ? 109.811 93.814 23.447 1.00 91.65 64 ARG B C 1
ATOM 2853 O O . ARG B 2 64 ? 109.775 94.030 24.657 1.00 93.91 64 ARG B O 1
ATOM 2861 N N . SER B 2 65 ? 109.970 92.581 22.938 1.00 86.51 65 SER B N 1
ATOM 2862 C CA . SER B 2 65 ? 110.138 91.420 23.816 1.00 86.54 65 SER B CA 1
ATOM 2863 C C . SER B 2 65 ? 111.555 91.356 24.420 1.00 90.95 65 SER B C 1
ATOM 2864 O O . SER B 2 65 ? 111.700 90.983 25.582 1.00 91.19 65 SER B O 1
ATOM 2867 N N . ILE B 2 66 ? 112.588 91.760 23.645 1.00 87.73 66 ILE B N 1
ATOM 2868 C CA . ILE B 2 66 ? 113.992 91.826 24.090 1.00 88.55 66 ILE B CA 1
ATOM 2869 C C . ILE B 2 66 ? 114.115 92.946 25.152 1.00 94.21 66 ILE B C 1
ATOM 2870 O O . ILE B 2 66 ? 114.893 92.827 26.102 1.00 94.94 66 ILE B O 1
ATOM 2875 N N . GLN B 2 67 ? 113.270 93.986 25.022 1.00 91.22 67 GLN B N 1
ATOM 2876 C CA . GLN B 2 67 ? 113.139 95.109 25.953 1.00 92.39 67 GLN B CA 1
ATOM 2877 C C . GLN B 2 67 ? 112.605 94.585 27.292 1.00 98.42 67 GLN B C 1
ATOM 2878 O O . GLN B 2 67 ? 113.025 95.072 28.343 1.00 98.81 67 GLN B O 1
ATOM 2884 N N . LEU B 2 68 ? 111.679 93.587 27.238 1.00 96.03 68 LEU B N 1
ATOM 2885 C CA . LEU B 2 68 ? 111.030 92.942 28.390 1.00 97.32 68 LEU B CA 1
ATOM 2886 C C . LEU B 2 68 ? 111.980 91.989 29.122 1.00 102.22 68 LEU B C 1
ATOM 2887 O O . LEU B 2 68 ? 112.024 92.021 30.353 1.00 103.55 68 LEU B O 1
ATOM 2892 N N . GLN B 2 69 ? 112.720 91.141 28.373 1.00 97.78 69 GLN B N 1
ATOM 2893 C CA . GLN B 2 69 ? 113.698 90.185 28.909 1.00 98.54 69 GLN B CA 1
ATOM 2894 C C . GLN B 2 69 ? 114.819 90.898 29.664 1.00 104.68 69 GLN B C 1
ATOM 2895 O O . GLN B 2 69 ? 115.318 90.364 30.650 1.00 105.74 69 GLN B O 1
ATOM 2901 N N . LEU B 2 70 ? 115.198 92.109 29.209 1.00 101.93 70 LEU B N 1
ATOM 2902 C CA . LEU B 2 70 ? 116.209 92.956 29.843 1.00 103.34 70 LEU B CA 1
ATOM 2903 C C . LEU B 2 70 ? 115.709 93.478 31.184 1.00 109.09 70 LEU B C 1
ATOM 2904 O O . LEU B 2 70 ? 116.509 93.607 32.112 1.00 110.80 70 LEU B O 1
ATOM 2909 N N . SER B 2 71 ? 114.389 93.770 31.284 1.00 104.73 71 SER B N 1
ATOM 2910 C CA . SER B 2 71 ? 113.722 94.212 32.511 1.00 105.60 71 SER B CA 1
ATOM 2911 C C . SER B 2 71 ? 113.595 93.015 33.458 1.00 111.23 71 SER B C 1
ATOM 2912 O O . SER B 2 71 ? 113.827 93.156 34.664 1.00 112.04 71 SER B O 1
ATOM 2915 N N . VAL B 2 72 ? 113.239 91.836 32.892 1.00 107.90 72 VAL B N 1
ATOM 2916 C CA . VAL B 2 72 ? 113.083 90.557 33.592 1.00 108.87 72 VAL B CA 1
ATOM 2917 C C . VAL B 2 72 ? 114.393 90.150 34.272 1.00 115.96 72 VAL B C 1
ATOM 2918 O O . VAL B 2 72 ? 114.375 89.777 35.449 1.00 117.68 72 VAL B O 1
ATOM 2922 N N . MET B 2 73 ? 115.527 90.297 33.569 1.00 112.87 73 MET B N 1
ATOM 2923 C CA . MET B 2 73 ? 116.838 89.971 34.138 1.00 114.43 73 MET B CA 1
ATOM 2924 C C . MET B 2 73 ? 117.468 91.176 34.878 1.00 118.16 73 MET B C 1
ATOM 2925 O O . MET B 2 73 ? 118.694 91.326 34.874 1.00 117.84 73 MET B O 1
ATOM 2930 N N . ARG B 2 74 ? 116.611 92.017 35.527 1.00 114.56 74 ARG B N 1
ATOM 2931 C CA . ARG B 2 74 ? 116.978 93.219 36.292 1.00 141.14 74 ARG B CA 1
ATOM 2932 C C . ARG B 2 74 ? 115.985 93.564 37.419 1.00 155.35 74 ARG B C 1
ATOM 2933 O O . ARG B 2 74 ? 114.870 93.048 37.478 1.00 111.61 74 ARG B O 1
ATOM 2941 N N . GLN B 2 82 ? 102.356 97.048 38.782 1.00 122.10 82 GLN B N 1
ATOM 2942 C CA . GLN B 2 82 ? 103.001 95.739 38.843 1.00 121.87 82 GLN B CA 1
ATOM 2943 C C . GLN B 2 82 ? 102.170 94.653 38.113 1.00 125.54 82 GLN B C 1
ATOM 2944 O O . GLN B 2 82 ? 101.985 94.790 36.899 1.00 124.77 82 GLN B O 1
ATOM 2950 N N . ASP B 2 83 ? 101.699 93.578 38.823 1.00 121.81 83 ASP B N 1
ATOM 2951 C CA . ASP B 2 83 ? 100.885 92.451 38.303 1.00 120.53 83 ASP B CA 1
ATOM 2952 C C . ASP B 2 83 ? 101.511 91.682 37.082 1.00 120.59 83 ASP B C 1
ATOM 2953 O O . ASP B 2 83 ? 100.834 90.869 36.439 1.00 118.68 83 ASP B O 1
ATOM 2958 N N . CYS B 2 84 ? 102.813 91.935 36.808 1.00 115.59 84 CYS B N 1
ATOM 2959 C CA . CYS B 2 84 ? 103.668 91.314 35.783 1.00 112.84 84 CYS B CA 1
ATOM 2960 C C . CYS B 2 84 ? 104.495 90.216 36.459 1.00 116.18 84 CYS B C 1
ATOM 2961 O O . CYS B 2 84 ? 105.251 89.521 35.779 1.00 114.29 84 CYS B O 1
ATOM 2964 N N . LYS B 2 85 ? 104.374 90.119 37.813 1.00 113.94 85 LYS B N 1
ATOM 2965 C CA . LYS B 2 85 ? 105.071 89.280 38.801 1.00 114.41 85 LYS B CA 1
ATOM 2966 C C . LYS B 2 85 ? 105.479 87.860 38.370 1.00 116.45 85 LYS B C 1
ATOM 2967 O O . LYS B 2 85 ? 106.561 87.415 38.767 1.00 117.21 85 LYS B O 1
ATOM 2973 N N . ASP B 2 86 ? 104.628 87.144 37.613 1.00 109.81 86 ASP B N 1
ATOM 2974 C CA . ASP B 2 86 ? 104.954 85.794 37.169 1.00 108.18 86 ASP B CA 1
ATOM 2975 C C . ASP B 2 86 ? 105.985 85.826 36.037 1.00 111.91 86 ASP B C 1
ATOM 2976 O O . ASP B 2 86 ? 105.650 86.123 34.886 1.00 110.25 86 ASP B O 1
ATOM 2981 N N . ILE B 2 87 ? 107.244 85.520 36.385 1.00 109.77 87 ILE B N 1
ATOM 2982 C CA . ILE B 2 87 ? 108.393 85.494 35.470 1.00 108.95 87 ILE B CA 1
ATOM 2983 C C . ILE B 2 87 ? 108.287 84.330 34.450 1.00 111.42 87 ILE B C 1
ATOM 2984 O O . ILE B 2 87 ? 108.562 84.525 33.267 1.00 109.38 87 ILE B O 1
ATOM 2989 N N . ARG B 2 88 ? 107.871 83.140 34.919 1.00 108.95 88 ARG B N 1
ATOM 2990 C CA . ARG B 2 88 ? 107.707 81.908 34.142 1.00 108.20 88 ARG B CA 1
ATOM 2991 C C . ARG B 2 88 ? 106.813 82.072 32.892 1.00 111.58 88 ARG B C 1
ATOM 2992 O O . ARG B 2 88 ? 107.302 81.860 31.779 1.00 110.18 88 ARG B O 1
ATOM 3000 N N . THR B 2 89 ? 105.526 82.461 33.073 1.00 108.40 89 THR B N 1
ATOM 3001 C CA . THR B 2 89 ? 104.563 82.637 31.974 1.00 106.80 89 THR B CA 1
ATOM 3002 C C . THR B 2 89 ? 104.950 83.749 31.007 1.00 109.22 89 THR B C 1
ATOM 3003 O O . THR B 2 89 ? 104.617 83.641 29.828 1.00 107.89 89 THR B O 1
ATOM 3007 N N . LEU B 2 90 ? 105.653 84.800 31.485 1.00 106.01 90 LEU B N 1
ATOM 3008 C CA . LEU B 2 90 ? 106.141 85.889 30.633 1.00 105.18 90 LEU B CA 1
ATOM 3009 C C . LEU B 2 90 ? 107.087 85.327 29.572 1.00 109.77 90 LEU B C 1
ATOM 3010 O O . LEU B 2 90 ? 106.909 85.609 28.389 1.00 107.99 90 LEU B O 1
ATOM 3015 N N . LEU B 2 91 ? 108.057 84.492 29.998 1.00 108.66 91 LEU B N 1
ATOM 3016 C CA . LEU B 2 91 ? 109.051 83.856 29.128 1.00 108.63 91 LEU B CA 1
ATOM 3017 C C . LEU B 2 91 ? 108.547 82.560 28.446 1.00 112.48 91 LEU B C 1
ATOM 3018 O O . LEU B 2 91 ? 109.128 82.140 27.444 1.00 111.16 91 LEU B O 1
ATOM 3023 N N . LYS B 2 92 ? 107.460 81.953 28.957 1.00 109.93 92 LYS B N 1
ATOM 3024 C CA . LYS B 2 92 ? 106.860 80.775 28.327 1.00 109.18 92 LYS B CA 1
ATOM 3025 C C . LYS B 2 92 ? 106.081 81.229 27.097 1.00 111.19 92 LYS B C 1
ATOM 3026 O O . LYS B 2 92 ? 106.180 80.577 26.062 1.00 110.64 92 LYS B O 1
ATOM 3032 N N . THR B 2 93 ? 105.346 82.365 27.196 1.00 106.73 93 THR B N 1
ATOM 3033 C CA . THR B 2 93 ? 104.584 82.952 26.085 1.00 105.14 93 THR B CA 1
ATOM 3034 C C . THR B 2 93 ? 105.522 83.620 25.069 1.00 109.09 93 THR B C 1
ATOM 3035 O O . THR B 2 93 ? 105.193 83.665 23.886 1.00 106.94 93 THR B O 1
ATOM 3039 N N . VAL B 2 94 ? 106.682 84.140 25.534 1.00 107.83 94 VAL B N 1
ATOM 3040 C CA . VAL B 2 94 ? 107.702 84.777 24.694 1.00 107.73 94 VAL B CA 1
ATOM 3041 C C . VAL B 2 94 ? 108.347 83.735 23.772 1.00 112.29 94 VAL B C 1
ATOM 3042 O O . VAL B 2 94 ? 108.481 83.999 22.577 1.00 111.53 94 VAL B O 1
ATOM 3046 N N . LEU B 2 95 ? 108.703 82.545 24.315 1.00 110.04 95 LEU B N 1
ATOM 3047 C CA . LEU B 2 95 ? 109.257 81.436 23.528 1.00 109.54 95 LEU B CA 1
ATOM 3048 C C . LEU B 2 95 ? 108.191 80.867 22.592 1.00 113.89 95 LEU B C 1
ATOM 3049 O O . LEU B 2 95 ? 108.512 80.487 21.471 1.00 112.33 95 LEU B O 1
ATOM 3054 N N . ARG B 2 96 ? 106.923 80.841 23.052 1.00 112.32 96 ARG B N 1
ATOM 3055 C CA . ARG B 2 96 ? 105.739 80.393 22.310 1.00 112.16 96 ARG B CA 1
ATOM 3056 C C . ARG B 2 96 ? 105.518 81.285 21.069 1.00 116.30 96 ARG B C 1
ATOM 3057 O O . ARG B 2 96 ? 105.348 80.757 19.966 1.00 115.11 96 ARG B O 1
ATOM 3065 N N . ASN B 2 97 ? 105.552 82.632 21.257 1.00 113.49 97 ASN B N 1
ATOM 3066 C CA . ASN B 2 97 ? 105.371 83.627 20.195 1.00 112.37 97 ASN B CA 1
ATOM 3067 C C . ASN B 2 97 ? 106.346 83.423 19.053 1.00 116.22 97 ASN B C 1
ATOM 3068 O O . ASN B 2 97 ? 105.912 83.376 17.903 1.00 115.38 97 ASN B O 1
ATOM 3073 N N . GLU B 2 98 ? 107.642 83.195 19.382 1.00 113.10 98 GLU B N 1
ATOM 3074 C CA . GLU B 2 98 ? 108.753 82.915 18.460 1.00 112.26 98 GLU B CA 1
ATOM 3075 C C . GLU B 2 98 ? 108.406 81.811 17.426 1.00 114.22 98 GLU B C 1
ATOM 3076 O O . GLU B 2 98 ? 108.964 81.801 16.327 1.00 112.76 98 GLU B O 1
ATOM 3082 N N . PHE B 2 99 ? 107.463 80.912 17.780 1.00 110.33 99 PHE B N 1
ATOM 3083 C CA . PHE B 2 99 ? 107.028 79.803 16.935 1.00 108.80 99 PHE B CA 1
ATOM 3084 C C . PHE B 2 99 ? 105.587 79.963 16.408 1.00 110.62 99 PHE B C 1
ATOM 3085 O O . PHE B 2 99 ? 105.351 79.721 15.220 1.00 108.70 99 PHE B O 1
ATOM 3093 N N . THR B 2 100 ? 104.642 80.387 17.279 1.00 107.03 100 THR B N 1
ATOM 3094 C CA . THR B 2 100 ? 103.224 80.577 16.934 1.00 105.96 100 THR B CA 1
ATOM 3095 C C . THR B 2 100 ? 103.010 81.547 15.792 1.00 107.99 100 THR B C 1
ATOM 3096 O O . THR B 2 100 ? 102.118 81.315 14.972 1.00 107.57 100 THR B O 1
ATOM 3100 N N . PHE B 2 101 ? 103.812 82.633 15.735 1.00 102.66 101 PHE B N 1
ATOM 3101 C CA . PHE B 2 101 ? 103.678 83.645 14.692 1.00 100.88 101 PHE B CA 1
ATOM 3102 C C . PHE B 2 101 ? 104.158 83.179 13.307 1.00 106.09 101 PHE B C 1
ATOM 3103 O O . PHE B 2 101 ? 103.370 83.259 12.360 1.00 105.48 101 PHE B O 1
ATOM 3111 N N . GLN B 2 102 ? 105.415 82.673 13.184 1.00 103.02 102 GLN B N 1
ATOM 3112 C CA . GLN B 2 102 ? 105.990 82.221 11.902 1.00 101.84 102 GLN B CA 1
ATOM 3113 C C . GLN B 2 102 ? 105.147 81.158 11.172 1.00 104.34 102 GLN B C 1
ATOM 3114 O O . GLN B 2 102 ? 105.203 81.104 9.940 1.00 103.45 102 GLN B O 1
ATOM 3120 N N . GLN B 2 103 ? 104.353 80.346 11.911 1.00 100.03 103 GLN B N 1
ATOM 3121 C CA . GLN B 2 103 ? 103.479 79.340 11.292 1.00 98.70 103 GLN B CA 1
ATOM 3122 C C . GLN B 2 103 ? 102.153 79.956 10.787 1.00 100.75 103 GLN B C 1
ATOM 3123 O O . GLN B 2 103 ? 101.451 79.311 10.005 1.00 100.19 103 GLN B O 1
ATOM 3129 N N . GLU B 2 104 ? 101.836 81.214 11.209 1.00 95.79 104 GLU B N 1
ATOM 3130 C CA . GLU B 2 104 ? 100.653 81.986 10.781 1.00 94.00 104 GLU B CA 1
ATOM 3131 C C . GLU B 2 104 ? 101.055 83.009 9.710 1.00 92.52 104 GLU B C 1
ATOM 3132 O O . GLU B 2 104 ? 100.213 83.502 8.959 1.00 90.64 104 GLU B O 1
ATOM 3138 N N . LEU B 2 105 ? 102.353 83.311 9.651 1.00 87.12 105 LEU B N 1
ATOM 3139 C CA . LEU B 2 105 ? 102.966 84.190 8.668 1.00 85.99 105 LEU B CA 1
ATOM 3140 C C . LEU B 2 105 ? 103.164 83.363 7.391 1.00 88.18 105 LEU B C 1
ATOM 3141 O O . LEU B 2 105 ? 103.103 83.896 6.278 1.00 87.33 105 LEU B O 1
ATOM 3146 N N . GLU B 2 106 ? 103.383 82.039 7.576 1.00 83.31 106 GLU B N 1
ATOM 3147 C CA . GLU B 2 106 ? 103.526 81.021 6.537 1.00 81.45 106 GLU B CA 1
ATOM 3148 C C . GLU B 2 106 ? 102.194 80.947 5.793 1.00 79.68 106 GLU B C 1
ATOM 3149 O O . GLU B 2 106 ? 102.173 80.918 4.568 1.00 78.67 106 GLU B O 1
ATOM 3155 N N . GLU B 2 107 ? 101.091 80.963 6.553 1.00 73.40 107 GLU B N 1
ATOM 3156 C CA . GLU B 2 107 ? 99.703 80.933 6.106 1.00 71.75 107 GLU B CA 1
ATOM 3157 C C . GLU B 2 107 ? 99.385 82.174 5.255 1.00 72.01 107 GLU B C 1
ATOM 3158 O O . GLU B 2 107 ? 98.713 82.034 4.229 1.00 71.03 107 GLU B O 1
ATOM 3164 N N . MET B 2 108 ? 99.886 83.369 5.649 1.00 66.43 108 MET B N 1
ATOM 3165 C CA . MET B 2 108 ? 99.608 84.576 4.875 1.00 65.83 108 MET B CA 1
ATOM 3166 C C . MET B 2 108 ? 100.413 84.613 3.567 1.00 69.65 108 MET B C 1
ATOM 3167 O O . MET B 2 108 ? 99.844 85.022 2.551 1.00 69.18 108 MET B O 1
ATOM 3172 N N . ARG B 2 109 ? 101.708 84.153 3.581 1.00 65.05 109 ARG B N 1
ATOM 3173 C CA . ARG B 2 109 ? 102.575 84.096 2.396 1.00 62.91 109 ARG B CA 1
ATOM 3174 C C . ARG B 2 109 ? 102.042 83.075 1.424 1.00 67.70 109 ARG B C 1
ATOM 3175 O O . ARG B 2 109 ? 102.207 83.264 0.225 1.00 68.91 109 ARG B O 1
ATOM 3183 N N . ASN B 2 110 ? 101.428 81.984 1.919 1.00 64.06 110 ASN B N 1
ATOM 3184 C CA . ASN B 2 110 ? 100.848 80.951 1.053 1.00 64.10 110 ASN B CA 1
ATOM 3185 C C . ASN B 2 110 ? 99.687 81.566 0.263 1.00 67.51 110 ASN B C 1
ATOM 3186 O O . ASN B 2 110 ? 99.648 81.420 -0.950 1.00 67.05 110 ASN B O 1
ATOM 3191 N N . ALA B 2 111 ? 98.816 82.345 0.936 1.00 64.14 111 ALA B N 1
ATOM 3192 C CA . ALA B 2 111 ? 97.695 83.064 0.319 1.00 63.42 111 ALA B CA 1
ATOM 3193 C C . ALA B 2 111 ? 98.169 84.161 -0.646 1.00 67.29 111 ALA B C 1
ATOM 3194 O O . ALA B 2 111 ? 97.425 84.507 -1.569 1.00 68.48 111 ALA B O 1
ATOM 3196 N N . SER B 2 112 ? 99.385 84.722 -0.422 1.00 60.60 112 SER B N 1
ATOM 3197 C CA . SER B 2 112 ? 99.948 85.763 -1.262 1.00 59.27 112 SER B CA 1
ATOM 3198 C C . SER B 2 112 ? 100.372 85.203 -2.605 1.00 63.03 112 SER B C 1
ATOM 3199 O O . SER B 2 112 ? 100.093 85.825 -3.629 1.00 63.42 112 SER B O 1
ATOM 3202 N N . ALA B 2 113 ? 100.979 83.996 -2.618 1.00 58.76 113 ALA B N 1
ATOM 3203 C CA . ALA B 2 113 ? 101.409 83.318 -3.855 1.00 56.92 113 ALA B CA 1
ATOM 3204 C C . ALA B 2 113 ? 100.208 82.993 -4.758 1.00 59.32 113 ALA B C 1
ATOM 3205 O O . ALA B 2 113 ? 100.258 83.289 -5.947 1.00 60.49 113 ALA B O 1
ATOM 3207 N N . LEU B 2 114 ? 99.115 82.459 -4.188 1.00 52.82 114 LEU B N 1
ATOM 3208 C CA . LEU B 2 114 ? 97.877 82.148 -4.924 1.00 50.58 114 LEU B CA 1
ATOM 3209 C C . LEU B 2 114 ? 97.209 83.393 -5.474 1.00 54.41 114 LEU B C 1
ATOM 3210 O O . LEU B 2 114 ? 96.855 83.410 -6.653 1.00 54.21 114 LEU B O 1
ATOM 3215 N N . ALA B 2 115 ? 97.108 84.461 -4.658 1.00 51.29 115 ALA B N 1
ATOM 3216 C CA . ALA B 2 115 ? 96.517 85.723 -5.099 1.00 51.35 115 ALA B CA 1
ATOM 3217 C C . ALA B 2 115 ? 97.380 86.326 -6.212 1.00 55.80 115 ALA B C 1
ATOM 3218 O O . ALA B 2 115 ? 96.830 86.740 -7.221 1.00 54.73 115 ALA B O 1
ATOM 3220 N N . ALA B 2 116 ? 98.731 86.261 -6.084 1.00 53.93 116 ALA B N 1
ATOM 3221 C CA . ALA B 2 116 ? 99.660 86.729 -7.112 1.00 53.31 116 ALA B CA 1
ATOM 3222 C C . ALA B 2 116 ? 99.579 85.901 -8.425 1.00 57.80 116 ALA B C 1
ATOM 3223 O O . ALA B 2 116 ? 99.624 86.491 -9.492 1.00 58.65 116 ALA B O 1
ATOM 3225 N N . ALA B 2 117 ? 99.427 84.563 -8.339 1.00 54.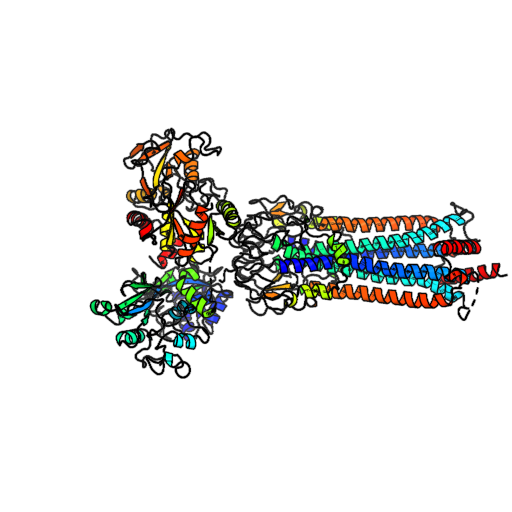94 117 ALA B N 1
ATOM 3226 C CA . ALA B 2 117 ? 99.303 83.609 -9.464 1.00 54.90 117 ALA B CA 1
ATOM 3227 C C . ALA B 2 117 ? 97.954 83.742 -10.205 1.00 60.44 117 ALA B C 1
ATOM 3228 O O . ALA B 2 117 ? 97.942 83.925 -11.430 1.00 59.93 117 ALA B O 1
ATOM 3230 N N . ALA B 2 118 ? 96.823 83.653 -9.443 1.00 57.02 118 ALA B N 1
ATOM 3231 C CA . ALA B 2 118 ? 95.443 83.813 -9.916 1.00 56.22 118 ALA B CA 1
ATOM 3232 C C . ALA B 2 118 ? 95.263 85.150 -10.646 1.00 60.54 118 ALA B C 1
ATOM 3233 O O . ALA B 2 118 ? 94.535 85.206 -11.642 1.00 59.57 118 ALA B O 1
ATOM 3235 N N . ALA B 2 119 ? 95.948 86.216 -10.152 1.00 57.80 119 ALA B N 1
ATOM 3236 C CA . ALA B 2 119 ? 95.930 87.550 -10.746 1.00 58.38 119 ALA B CA 1
ATOM 3237 C C . ALA B 2 119 ? 96.665 87.495 -12.085 1.00 63.40 119 ALA B C 1
ATOM 3238 O O . ALA B 2 119 ? 96.087 87.921 -13.092 1.00 64.79 119 ALA B O 1
ATOM 3240 N N . GLY B 2 120 ? 97.876 86.899 -12.093 1.00 57.41 120 GLY B N 1
ATOM 3241 C CA . GLY B 2 120 ? 98.683 86.652 -13.288 1.00 55.59 120 GLY B CA 1
ATOM 3242 C C . GLY B 2 120 ? 97.929 85.840 -14.335 1.00 56.45 120 GLY B C 1
ATOM 3243 O O . GLY B 2 120 ? 98.084 86.096 -15.529 1.00 54.74 120 GLY B O 1
ATOM 3244 N N . ILE B 2 121 ? 97.059 84.885 -13.925 1.00 52.21 121 ILE B N 1
ATOM 3245 C CA . ILE B 2 121 ? 96.252 84.173 -14.939 1.00 52.21 121 ILE B CA 1
ATOM 3246 C C . ILE B 2 121 ? 95.332 85.180 -15.646 1.00 58.11 121 ILE B C 1
ATOM 3247 O O . ILE B 2 121 ? 95.407 85.313 -16.867 1.00 59.63 121 ILE B O 1
ATOM 3252 N N . ALA B 2 122 ? 94.553 85.956 -14.873 1.00 53.24 122 ALA B N 1
ATOM 3253 C CA . ALA B 2 122 ? 93.650 86.955 -15.424 1.00 52.77 122 ALA B CA 1
ATOM 3254 C C . ALA B 2 122 ? 94.393 87.961 -16.300 1.00 56.98 122 ALA B C 1
ATOM 3255 O O . ALA B 2 122 ? 93.840 88.390 -17.303 1.00 59.95 122 ALA B O 1
ATOM 3257 N N . ALA B 2 123 ? 95.638 88.322 -15.949 1.00 49.95 123 ALA B N 1
ATOM 3258 C CA . ALA B 2 123 ? 96.454 89.251 -16.735 1.00 48.60 123 ALA B CA 1
ATOM 3259 C C . ALA B 2 123 ? 96.806 88.671 -18.121 1.00 53.36 123 ALA B C 1
ATOM 3260 O O . ALA B 2 123 ? 96.722 89.383 -19.111 1.00 53.24 123 ALA B O 1
ATOM 3262 N N . GLY B 2 124 ? 97.161 87.386 -18.172 1.00 50.10 124 GLY B N 1
ATOM 3263 C CA . GLY B 2 124 ? 97.563 86.703 -19.391 1.00 49.32 124 GLY B CA 1
ATOM 3264 C C . GLY B 2 124 ? 96.421 86.484 -20.346 1.00 53.27 124 GLY B C 1
ATOM 3265 O O . GLY B 2 124 ? 96.595 86.578 -21.574 1.00 53.97 124 GLY B O 1
ATOM 3266 N N . ARG B 2 125 ? 95.239 86.185 -19.772 1.00 47.89 125 ARG B N 1
ATOM 3267 C CA . ARG B 2 125 ? 94.018 85.938 -20.529 1.00 46.16 125 ARG B CA 1
ATOM 3268 C C . ARG B 2 125 ? 93.625 87.176 -21.293 1.00 51.98 125 ARG B C 1
ATOM 3269 O O . ARG B 2 125 ? 93.426 87.097 -22.502 1.00 54.29 125 ARG B O 1
ATOM 3277 N N . LEU B 2 126 ? 93.682 88.337 -20.637 1.00 47.60 126 LEU B N 1
ATOM 3278 C CA . LEU B 2 126 ? 93.360 89.625 -21.244 1.00 46.90 126 LEU B CA 1
ATOM 3279 C C . LEU B 2 126 ? 94.454 90.052 -22.219 1.00 54.75 126 LEU B C 1
ATOM 3280 O O . LEU B 2 126 ? 94.136 90.645 -23.262 1.00 56.93 126 LEU B O 1
ATOM 3285 N N . GLU B 2 127 ? 95.742 89.763 -21.882 1.00 50.07 127 GLU B N 1
ATOM 3286 C CA . GLU B 2 127 ? 96.894 90.121 -22.720 1.00 49.61 127 GLU B CA 1
ATOM 3287 C C . GLU B 2 127 ? 96.853 89.419 -24.054 1.00 56.42 127 GLU B C 1
ATOM 3288 O O . GLU B 2 127 ? 96.926 90.114 -25.062 1.00 58.85 127 GLU B O 1
ATOM 3294 N N . GLU B 2 128 ? 96.699 88.060 -24.081 1.00 52.01 128 GLU B N 1
ATOM 3295 C CA . GLU B 2 128 ? 96.638 87.313 -25.341 1.00 51.39 128 GLU B CA 1
ATOM 3296 C C . GLU B 2 128 ? 95.571 87.888 -26.302 1.00 56.25 128 GLU B C 1
ATOM 3297 O O . GLU B 2 128 ? 95.887 88.151 -27.461 1.00 57.19 128 GLU B O 1
ATOM 3303 N N . TRP B 2 129 ? 94.341 88.126 -25.793 1.00 51.23 129 TRP B N 1
ATOM 3304 C CA . TRP B 2 129 ? 93.198 88.697 -26.506 1.00 49.48 129 TRP B CA 1
ATOM 3305 C C . TRP B 2 129 ? 93.580 89.986 -27.219 1.00 55.14 129 TRP B C 1
ATOM 3306 O O . TRP B 2 129 ? 93.420 90.105 -28.448 1.00 54.78 129 TRP B O 1
ATOM 3317 N N . ILE B 2 130 ? 94.056 90.965 -26.441 1.00 52.46 130 ILE B N 1
ATOM 3318 C CA . ILE B 2 130 ? 94.351 92.278 -27.002 1.00 52.89 130 ILE B CA 1
ATOM 3319 C C . ILE B 2 130 ? 95.539 92.205 -27.924 1.00 58.22 130 ILE B C 1
ATOM 3320 O O . ILE B 2 130 ? 95.461 92.737 -29.030 1.00 60.80 130 ILE B O 1
ATOM 3325 N N . PHE B 2 131 ? 96.608 91.516 -27.503 1.00 51.50 131 PHE B N 1
ATOM 3326 C CA . PHE B 2 131 ? 97.804 91.355 -28.309 1.00 50.32 131 PHE B CA 1
ATOM 3327 C C . PHE B 2 131 ? 97.509 90.714 -29.665 1.00 53.99 131 PHE B C 1
ATOM 3328 O O . PHE B 2 131 ? 98.043 91.181 -30.667 1.00 56.64 131 PHE B O 1
ATOM 3336 N N . VAL B 2 132 ? 96.662 89.663 -29.703 1.00 46.45 132 VAL B N 1
ATOM 3337 C CA . VAL B 2 132 ? 96.320 88.971 -30.948 1.00 44.50 132 VAL B CA 1
ATOM 3338 C C . VAL B 2 132 ? 95.585 89.946 -31.853 1.00 52.59 132 VAL B C 1
ATOM 3339 O O . VAL B 2 132 ? 96.027 90.158 -32.988 1.00 54.28 132 VAL B O 1
ATOM 3343 N N . PHE B 2 133 ? 94.575 90.651 -31.307 1.00 49.89 133 PHE B N 1
ATOM 3344 C CA . PHE B 2 133 ? 93.832 91.716 -32.010 1.00 49.82 133 PHE B CA 1
ATOM 3345 C C . PHE B 2 133 ? 94.775 92.806 -32.561 1.00 54.04 133 PHE B C 1
ATOM 3346 O O . PHE B 2 133 ? 94.646 93.183 -33.709 1.00 54.74 133 PHE B O 1
ATOM 3354 N N . ALA B 2 134 ? 95.743 93.257 -31.758 1.00 51.51 134 ALA B N 1
ATOM 3355 C CA . ALA B 2 134 ? 96.774 94.248 -32.104 1.00 52.11 134 ALA B CA 1
ATOM 3356 C C . ALA B 2 134 ? 97.690 93.786 -33.263 1.00 58.13 134 ALA B C 1
ATOM 3357 O O . ALA B 2 134 ? 98.135 94.602 -3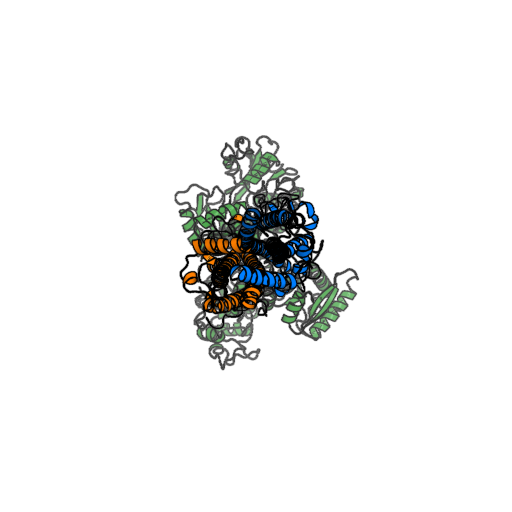4.063 1.00 59.26 134 ALA B O 1
ATOM 3359 N N . GLN B 2 135 ? 97.950 92.485 -33.365 1.00 55.36 135 GLN B N 1
ATOM 3360 C CA . GLN B 2 135 ? 98.797 91.918 -34.417 1.00 55.31 135 GLN B CA 1
ATOM 3361 C C . GLN B 2 135 ? 98.049 91.675 -35.744 1.00 58.86 135 GLN B C 1
ATOM 3362 O O . GLN B 2 135 ? 98.687 91.591 -36.795 1.00 57.49 135 GLN B O 1
ATOM 3368 N N . ALA B 2 136 ? 96.703 91.575 -35.687 1.00 56.50 136 ALA B N 1
ATOM 3369 C CA . ALA B 2 136 ? 95.807 91.318 -36.817 1.00 57.13 136 ALA B CA 1
ATOM 3370 C C . ALA B 2 136 ? 95.490 92.613 -37.538 1.00 64.06 136 ALA B C 1
ATOM 3371 O O . ALA B 2 136 ? 94.332 92.985 -37.692 1.00 64.43 136 ALA B O 1
ATOM 3373 N N . ALA B 2 137 ? 96.549 93.300 -37.977 1.00 62.24 137 ALA B N 1
ATOM 3374 C CA . ALA B 2 137 ? 96.566 94.602 -38.633 1.00 62.40 137 ALA B CA 1
ATOM 3375 C C . ALA B 2 137 ? 97.275 94.460 -39.972 1.00 69.49 137 ALA B C 1
ATOM 3376 O O . ALA B 2 137 ? 98.339 93.835 -40.014 1.00 69.10 137 ALA B O 1
ATOM 3378 N N . GLY B 2 138 ? 96.729 95.054 -41.043 1.00 68.19 138 GLY B N 1
ATOM 3379 C CA . GLY B 2 138 ? 97.352 94.904 -42.351 1.00 68.84 138 GLY B CA 1
ATOM 3380 C C . GLY B 2 138 ? 97.502 96.077 -43.297 1.00 77.00 138 GLY B C 1
ATOM 3381 O O . GLY B 2 138 ? 96.788 96.132 -44.302 1.00 81.07 138 GLY B O 1
ATOM 3382 N N . GLY B 2 139 ? 98.496 96.938 -43.060 1.00 70.85 139 GLY B N 1
ATOM 3383 C CA . GLY B 2 139 ? 98.842 98.042 -43.953 1.00 70.24 139 GLY B CA 1
ATOM 3384 C C . GLY B 2 139 ? 97.864 99.200 -43.980 1.00 72.84 139 GLY B C 1
ATOM 3385 O O . GLY B 2 139 ? 98.260 100.356 -43.779 1.00 71.49 139 GLY B O 1
ATOM 3386 N N . SER B 2 140 ? 96.585 98.904 -44.282 1.00 68.32 140 SER B N 1
ATOM 3387 C CA . SER B 2 140 ? 95.490 99.879 -44.317 1.00 68.52 140 SER B CA 1
ATOM 3388 C C . SER B 2 140 ? 94.176 99.148 -44.405 1.00 70.77 140 SER B C 1
ATOM 3389 O O . SER B 2 140 ? 94.175 97.962 -44.744 1.00 71.50 140 SER B O 1
ATOM 3392 N N . SER B 2 141 ? 93.055 99.858 -44.148 1.00 65.44 141 SER B N 1
ATOM 3393 C CA . SER B 2 141 ? 91.658 99.412 -44.310 1.00 64.96 141 SER B CA 1
ATOM 3394 C C . SER B 2 141 ? 91.187 98.207 -43.425 1.00 68.83 141 SER B C 1
ATOM 3395 O O . SER B 2 141 ? 90.063 98.288 -42.914 1.00 70.40 141 SER B O 1
ATOM 3398 N N . GLN B 2 142 ? 91.979 97.089 -43.304 1.00 60.92 142 GLN B N 1
ATOM 3399 C CA . GLN B 2 142 ? 91.624 95.931 -42.473 1.00 58.08 142 GLN B CA 1
ATOM 3400 C C . GLN B 2 142 ? 92.580 95.738 -41.328 1.00 59.91 142 GLN B C 1
ATOM 3401 O O . GLN B 2 142 ? 93.795 95.699 -41.529 1.00 59.05 142 GLN B O 1
ATOM 3407 N N . PHE B 2 143 ? 92.003 95.628 -40.113 1.00 55.53 143 PHE B N 1
ATOM 3408 C CA . PHE B 2 143 ? 92.652 95.491 -38.801 1.00 54.19 143 PHE B CA 1
ATOM 3409 C C . PHE B 2 143 ? 91.553 95.291 -37.757 1.00 58.53 143 PHE B C 1
ATOM 3410 O O . PHE B 2 143 ? 90.383 95.486 -38.078 1.00 57.41 143 PHE B O 1
ATOM 3418 N N . CYS B 2 144 ? 91.932 94.953 -36.504 1.00 56.83 144 CYS B N 1
ATOM 3419 C CA . CYS B 2 144 ? 91.020 94.630 -35.396 1.00 56.49 144 CYS B CA 1
ATOM 3420 C C . CYS B 2 144 ? 90.937 95.710 -34.292 1.00 60.48 144 CYS B C 1
ATOM 3421 O O . CYS B 2 144 ? 89.957 95.719 -33.536 1.00 60.98 144 CYS B O 1
ATOM 3424 N N . ILE B 2 145 ? 91.973 96.573 -34.156 1.00 55.43 145 ILE B N 1
ATOM 3425 C CA . ILE B 2 145 ? 91.975 97.686 -33.187 1.00 54.07 145 ILE B CA 1
ATOM 3426 C C . ILE B 2 145 ? 92.023 99.020 -33.964 1.00 59.66 145 ILE B C 1
ATOM 3427 O O . ILE B 2 145 ? 93.015 99.308 -34.642 1.00 57.02 145 ILE B O 1
ATOM 3432 N N . SER B 2 146 ? 90.952 99.824 -33.851 1.00 60.28 146 SER B N 1
ATOM 3433 C CA . SER B 2 146 ? 90.830 101.085 -34.581 1.00 62.54 146 SER B CA 1
ATOM 3434 C C . SER B 2 146 ? 91.021 102.358 -33.790 1.00 66.86 146 SER B C 1
ATOM 3435 O O . SER B 2 146 ? 90.693 102.400 -32.612 1.00 67.07 146 SER B O 1
ATOM 3438 N N . VAL B 2 147 ? 91.472 103.425 -34.483 1.00 64.05 147 VAL B N 1
ATOM 3439 C CA . VAL B 2 147 ? 91.592 104.792 -33.947 1.00 64.68 147 VAL B CA 1
ATOM 3440 C C . VAL B 2 147 ? 90.743 105.808 -34.796 1.00 72.93 147 VAL B C 1
ATOM 3441 O O . VAL B 2 147 ? 90.906 107.014 -34.645 1.00 74.17 147 VAL B O 1
ATOM 3445 N N . GLY B 2 148 ? 89.837 105.309 -35.644 1.00 71.15 148 GLY B N 1
ATOM 3446 C CA . GLY B 2 148 ? 88.969 106.140 -36.476 1.00 73.73 148 GLY B CA 1
ATOM 3447 C C . GLY B 2 148 ? 89.452 106.326 -37.903 1.00 82.54 148 GLY B C 1
ATOM 3448 O O . GLY B 2 148 ? 88.647 106.523 -38.822 1.00 83.24 148 GLY B O 1
ATOM 3449 N N . THR B 2 149 ? 90.782 106.274 -38.088 1.00 80.68 149 THR B N 1
ATOM 3450 C CA . THR B 2 149 ? 91.468 106.389 -39.381 1.00 81.23 149 THR B CA 1
ATOM 3451 C C . THR B 2 149 ? 91.425 105.042 -40.101 1.00 85.40 149 THR B C 1
ATOM 3452 O O . THR B 2 149 ? 91.082 104.020 -39.477 1.00 85.72 149 THR B O 1
ATOM 3456 N N . ASN B 2 150 ? 91.872 105.022 -41.386 1.00 80.96 150 ASN B N 1
ATOM 3457 C CA . ASN B 2 150 ? 91.985 103.784 -42.169 1.00 79.35 150 ASN B CA 1
ATOM 3458 C C . ASN B 2 150 ? 93.365 103.129 -41.928 1.00 79.46 150 ASN B C 1
ATOM 3459 O O . ASN B 2 150 ? 93.806 102.296 -42.712 1.00 79.53 150 ASN B O 1
ATOM 3464 N N . ILE B 2 151 ? 94.044 103.533 -40.842 1.00 73.17 151 ILE B N 1
ATOM 3465 C CA . ILE B 2 151 ? 95.351 103.022 -40.430 1.00 70.92 151 ILE B CA 1
ATOM 3466 C C . ILE B 2 151 ? 95.181 102.298 -39.074 1.00 72.24 151 ILE B C 1
ATOM 3467 O O . ILE B 2 151 ? 94.598 102.875 -38.150 1.00 71.57 151 ILE B O 1
ATOM 3472 N N . PRO B 2 152 ? 95.625 101.025 -38.951 1.00 67.30 152 PRO B N 1
ATOM 3473 C CA . PRO B 2 152 ? 95.461 100.305 -37.669 1.00 65.93 152 PRO B CA 1
ATOM 3474 C C . PRO B 2 152 ? 96.150 100.999 -36.503 1.00 70.34 152 PRO B C 1
ATOM 3475 O O . PRO B 2 152 ? 97.136 101.703 -36.724 1.00 71.76 152 PRO B O 1
ATOM 3479 N N . ALA B 2 153 ? 95.654 100.784 -35.274 1.00 65.12 153 ALA B N 1
ATOM 3480 C CA . ALA B 2 153 ? 96.245 101.366 -34.073 1.00 64.65 153 ALA B CA 1
ATOM 3481 C C . ALA B 2 153 ? 97.692 100.881 -33.919 1.00 71.82 153 ALA B C 1
ATOM 3482 O O . ALA B 2 153 ? 97.951 99.692 -34.101 1.00 72.79 153 ALA B O 1
ATOM 3484 N N . GLU B 2 154 ? 98.640 101.795 -33.686 1.00 70.58 154 GLU B N 1
ATOM 3485 C CA . GLU B 2 154 ? 100.048 101.421 -33.518 1.00 71.32 154 GLU B CA 1
ATOM 3486 C C . GLU B 2 154 ? 100.434 101.498 -32.052 1.00 75.57 154 GLU B C 1
ATOM 3487 O O . GLU B 2 154 ? 99.623 101.932 -31.242 1.00 75.84 154 GLU B O 1
ATOM 3493 N N . TYR B 2 155 ? 101.659 101.087 -31.700 1.00 72.04 155 TYR B N 1
ATOM 3494 C CA . TYR B 2 155 ? 102.137 101.090 -30.315 1.00 71.20 155 TYR B CA 1
ATOM 3495 C C . TYR B 2 155 ? 101.920 102.408 -29.583 1.00 73.52 155 TYR B C 1
ATOM 3496 O O . TYR B 2 155 ? 101.625 102.367 -28.394 1.00 74.05 155 TYR B O 1
ATOM 3505 N N . ASN B 2 156 ? 102.039 103.560 -30.279 1.00 68.46 156 ASN B N 1
ATOM 3506 C CA . ASN B 2 156 ? 101.818 104.897 -29.686 1.00 67.87 156 ASN B CA 1
ATOM 3507 C C . ASN B 2 156 ? 100.337 105.128 -29.272 1.00 70.29 156 ASN B C 1
ATOM 3508 O O . ASN B 2 156 ? 100.092 105.805 -28.278 1.00 69.56 156 ASN B O 1
ATOM 3513 N N . ASN B 2 157 ? 99.377 104.493 -29.988 1.00 66.68 157 ASN B N 1
ATOM 3514 C CA . ASN B 2 157 ? 97.924 104.480 -29.714 1.00 65.59 157 ASN B CA 1
ATOM 3515 C C . ASN B 2 157 ? 97.553 103.439 -28.644 1.00 67.44 157 ASN B C 1
ATOM 3516 O O . ASN B 2 157 ? 96.502 103.571 -28.014 1.00 66.63 157 ASN B O 1
ATOM 3521 N N . LEU B 2 158 ? 98.394 102.392 -28.475 1.00 62.28 158 LEU B N 1
ATOM 3522 C CA . LEU B 2 158 ? 98.202 101.306 -27.512 1.00 60.41 158 LEU B CA 1
ATOM 3523 C C . LEU B 2 158 ? 99.262 101.378 -26.372 1.00 64.88 158 LEU B C 1
ATOM 3524 O O . LEU B 2 158 ? 99.805 100.361 -25.942 1.00 63.69 158 LEU B O 1
ATOM 3529 N N . GLN B 2 159 ? 99.510 102.594 -25.870 1.00 62.95 159 GLN B N 1
ATOM 3530 C CA . GLN B 2 159 ? 100.519 102.933 -24.858 1.00 62.53 159 GLN B CA 1
ATOM 3531 C C . GLN B 2 159 ? 100.471 102.114 -23.552 1.00 64.90 159 GLN B C 1
ATOM 3532 O O . GLN B 2 159 ? 101.513 101.958 -22.908 1.00 64.41 159 GLN B O 1
ATOM 3538 N N . GLU B 2 160 ? 99.286 101.614 -23.148 1.00 60.50 160 GLU B N 1
ATOM 3539 C CA . GLU B 2 160 ? 99.153 100.821 -21.917 1.00 59.97 160 GLU B CA 1
ATOM 3540 C C . GLU B 2 160 ? 99.373 99.334 -22.101 1.00 64.28 160 GLU B C 1
ATOM 3541 O O . GLU B 2 160 ? 99.438 98.608 -21.108 1.00 62.51 160 GLU B O 1
ATOM 3547 N N . CYS B 2 161 ? 99.488 98.896 -23.381 1.00 62.84 161 CYS B N 1
ATOM 3548 C CA . CYS B 2 161 ? 99.688 97.529 -23.851 1.00 62.33 161 CYS B CA 1
ATOM 3549 C C . CYS B 2 161 ? 101.144 97.238 -24.166 1.00 64.40 161 CYS B C 1
ATOM 3550 O O . CYS B 2 161 ? 101.608 96.146 -23.836 1.00 65.83 161 CYS B O 1
ATOM 3553 N N . PHE B 2 162 ? 101.830 98.165 -24.873 1.00 57.66 162 PHE B N 1
ATOM 3554 C CA . PHE B 2 162 ? 103.192 98.022 -25.391 1.00 56.82 162 PHE B CA 1
ATOM 3555 C C . PHE B 2 162 ? 104.133 99.148 -25.005 1.00 65.77 162 PHE B C 1
ATOM 3556 O O . PHE B 2 162 ? 103.727 100.299 -24.897 1.00 67.30 162 PHE B O 1
ATOM 3564 N N . ASP B 2 163 ? 105.415 98.811 -24.904 1.00 64.62 163 ASP B N 1
ATOM 3565 C CA . ASP B 2 163 ? 106.541 99.681 -24.587 1.00 65.96 163 ASP B CA 1
ATOM 3566 C C . ASP B 2 163 ? 107.430 99.765 -25.866 1.00 71.59 163 ASP B C 1
ATOM 3567 O O . ASP B 2 163 ? 108.635 99.509 -25.832 1.00 73.51 163 ASP B O 1
ATOM 3572 N N . GLY B 2 164 ? 106.797 100.076 -26.994 1.00 66.95 164 GLY B N 1
ATOM 3573 C CA . GLY B 2 164 ? 107.459 100.177 -28.290 1.00 67.28 164 GLY B CA 1
ATOM 3574 C C . GLY B 2 164 ? 106.773 99.351 -29.350 1.00 71.87 164 GLY B C 1
ATOM 3575 O O . GLY B 2 164 ? 105.648 98.889 -29.131 1.00 72.00 164 GLY B O 1
ATOM 3576 N N . THR B 2 165 ? 107.450 99.147 -30.504 1.00 68.12 165 THR B N 1
ATOM 3577 C CA . THR B 2 165 ? 106.958 98.365 -31.655 1.00 67.14 165 THR B CA 1
ATOM 3578 C C . THR B 2 165 ? 106.235 97.061 -31.213 1.00 67.01 165 THR B C 1
ATOM 3579 O O . THR B 2 165 ? 106.831 96.267 -30.489 1.00 65.79 165 THR B O 1
ATOM 3583 N N . ILE B 2 166 ? 104.956 96.878 -31.652 1.00 60.67 166 ILE B N 1
ATOM 3584 C CA . ILE B 2 166 ? 104.071 95.742 -31.349 1.00 58.77 166 ILE B CA 1
ATOM 3585 C C . ILE B 2 166 ? 104.753 94.380 -31.577 1.00 62.89 166 ILE B C 1
ATOM 3586 O O . ILE B 2 166 ? 105.185 94.084 -32.693 1.00 62.65 166 ILE B O 1
ATOM 3591 N N . GLY B 2 167 ? 104.797 93.568 -30.514 1.00 59.96 167 GLY B N 1
ATOM 3592 C CA . GLY B 2 167 ? 105.396 92.234 -30.526 1.00 59.80 167 GLY B CA 1
ATOM 3593 C C . GLY B 2 167 ? 105.371 91.546 -29.181 1.00 62.72 167 GLY B C 1
ATOM 3594 O O . GLY B 2 167 ? 104.976 92.164 -28.195 1.00 61.05 167 GLY B O 1
ATOM 3595 N N . PRO B 2 168 ? 105.757 90.250 -29.097 1.00 61.10 168 PRO B N 1
ATOM 3596 C CA . PRO B 2 168 ? 105.706 89.549 -27.795 1.00 60.55 168 PRO B CA 1
ATOM 3597 C C . PRO B 2 168 ? 106.654 90.100 -26.716 1.00 65.96 168 PRO B C 1
ATOM 3598 O O . PRO B 2 168 ? 106.357 90.010 -25.526 1.00 68.30 168 PRO B O 1
ATOM 3602 N N . GLU B 2 169 ? 107.768 90.680 -27.133 1.00 60.96 169 GLU B N 1
ATOM 3603 C CA . GLU B 2 169 ? 108.810 91.206 -26.262 1.00 60.87 169 GLU B CA 1
ATOM 3604 C C . GLU B 2 169 ? 108.564 92.633 -25.742 1.00 63.57 169 GLU B C 1
ATOM 3605 O O . GLU B 2 169 ? 109.246 93.086 -24.814 1.00 63.99 169 GLU B O 1
ATOM 3611 N N . THR B 2 170 ? 107.599 93.332 -26.346 1.00 57.64 170 THR B N 1
ATOM 3612 C CA . THR B 2 170 ? 107.242 94.709 -26.040 1.00 56.50 170 THR B CA 1
ATOM 3613 C C . THR B 2 170 ? 106.033 94.831 -25.074 1.00 59.28 170 THR B C 1
ATOM 3614 O O . THR B 2 170 ? 105.708 95.926 -24.635 1.00 57.78 170 THR B O 1
ATOM 3618 N N . LEU B 2 171 ? 105.379 93.706 -24.749 1.00 57.45 171 LEU B N 1
ATOM 3619 C CA . LEU B 2 171 ? 104.297 93.635 -23.763 1.00 56.91 171 LEU B CA 1
ATOM 3620 C C . LEU B 2 171 ? 104.967 93.751 -22.349 1.00 62.99 171 LEU B C 1
ATOM 3621 O O . LEU B 2 171 ? 106.131 93.369 -22.182 1.00 63.55 171 LEU B O 1
ATOM 3626 N N . TYR B 2 172 ? 104.260 94.302 -21.358 1.00 59.08 172 TYR B N 1
ATOM 3627 C CA . TYR B 2 172 ? 104.826 94.479 -20.022 1.00 58.38 172 TYR B CA 1
ATOM 3628 C C . TYR B 2 172 ? 105.005 93.163 -19.249 1.00 62.08 172 TYR B C 1
ATOM 3629 O O . TYR B 2 172 ? 104.084 92.354 -19.189 1.00 61.38 172 TYR B O 1
ATOM 3638 N N . LYS B 2 173 ? 106.218 92.946 -18.694 1.00 59.73 173 LYS B N 1
ATOM 3639 C CA . LYS B 2 173 ? 106.590 91.776 -17.877 1.00 59.13 173 LYS B CA 1
ATOM 3640 C C . LYS B 2 173 ? 106.314 92.160 -16.413 1.00 65.28 173 LYS B C 1
ATOM 3641 O O . LYS B 2 173 ? 106.150 93.348 -16.134 1.00 64.85 173 LYS B O 1
ATOM 3647 N N . ILE B 2 174 ? 106.218 91.185 -15.482 1.00 62.68 174 ILE B N 1
ATOM 3648 C CA . ILE B 2 174 ? 105.821 91.540 -14.113 1.00 62.46 174 ILE B CA 1
ATOM 3649 C C . ILE B 2 174 ? 106.874 92.465 -13.401 1.00 68.48 174 ILE B C 1
ATOM 3650 O O . ILE B 2 174 ? 106.464 93.322 -12.628 1.00 68.14 174 ILE B O 1
ATOM 3655 N N . GLU B 2 175 ? 108.181 92.340 -13.683 1.00 65.66 175 GLU B N 1
ATOM 3656 C CA . GLU B 2 175 ? 109.162 93.206 -13.023 1.00 66.30 175 GLU B CA 1
ATOM 3657 C C . GLU B 2 175 ? 109.330 94.551 -13.720 1.00 73.36 175 GLU B C 1
ATOM 3658 O O . GLU B 2 175 ? 110.040 95.425 -13.208 1.00 74.36 175 GLU B O 1
ATOM 3664 N N . ASP B 2 176 ? 108.669 94.725 -14.877 1.00 71.07 176 ASP B N 1
ATOM 3665 C CA . ASP B 2 176 ? 108.733 95.937 -15.694 1.00 71.86 176 ASP B CA 1
ATOM 3666 C C . ASP B 2 176 ? 108.407 97.216 -14.944 1.00 76.81 176 ASP B C 1
ATOM 3667 O O . ASP B 2 176 ? 107.775 97.224 -13.882 1.00 75.47 176 ASP B O 1
ATOM 3672 N N . SER B 2 177 ? 108.886 98.296 -15.541 1.00 76.08 177 SER B N 1
ATOM 3673 C CA . SER B 2 177 ? 108.769 99.700 -15.178 1.00 76.41 177 SER B CA 1
ATOM 3674 C C . SER B 2 177 ? 107.387 100.062 -14.614 1.00 76.00 177 SER B C 1
ATOM 3675 O O . SER B 2 177 ? 107.270 100.309 -13.423 1.00 74.38 177 SER B O 1
ATOM 3678 N N . ARG B 2 178 ? 106.339 100.032 -15.454 1.00 71.47 178 ARG B N 1
ATOM 3679 C CA . ARG B 2 178 ? 105.028 100.483 -15.016 1.00 70.62 178 ARG B CA 1
ATOM 3680 C C . ARG B 2 178 ? 104.268 99.502 -14.171 1.00 73.76 178 ARG B C 1
ATOM 3681 O O . ARG B 2 178 ? 103.330 99.937 -13.498 1.00 75.26 178 ARG B O 1
ATOM 3689 N N . VAL B 2 179 ? 104.656 98.214 -14.158 1.00 67.30 179 VAL B N 1
ATOM 3690 C CA . VAL B 2 179 ? 103.962 97.243 -13.309 1.00 65.38 179 VAL B CA 1
ATOM 3691 C C . VAL B 2 179 ? 104.200 97.611 -11.829 1.00 68.98 179 VAL B C 1
ATOM 3692 O O . VAL B 2 179 ? 103.246 97.712 -11.057 1.00 68.35 179 VAL B O 1
ATOM 3696 N N . LYS B 2 180 ? 105.458 97.928 -11.489 1.00 65.93 180 LYS B N 1
ATOM 3697 C CA . LYS B 2 180 ? 105.881 98.342 -10.161 1.00 66.30 180 LYS B CA 1
ATOM 3698 C C . LYS B 2 180 ? 105.174 99.635 -9.704 1.00 72.90 180 LYS B C 1
ATOM 3699 O O . LYS B 2 180 ? 104.607 99.653 -8.610 1.00 72.47 180 LYS B O 1
ATOM 3705 N N . GLU B 2 181 ? 105.158 100.690 -10.551 1.00 71.64 181 GLU B N 1
ATOM 3706 C CA . GLU B 2 181 ? 104.502 101.960 -10.202 1.00 73.20 181 GLU B CA 1
ATOM 3707 C C . GLU B 2 181 ? 102.952 101.875 -10.210 1.00 78.29 181 GLU B C 1
ATOM 3708 O O . GLU B 2 181 ? 102.298 102.728 -9.594 1.00 80.45 181 GLU B O 1
ATOM 3714 N N . SER B 2 182 ? 102.377 100.845 -10.879 1.00 71.35 182 SER B N 1
ATOM 3715 C CA . SER B 2 182 ? 100.941 100.576 -10.871 1.00 69.46 182 SER B CA 1
ATOM 3716 C C . SER B 2 182 ? 100.624 100.021 -9.489 1.00 71.10 182 SER B C 1
ATOM 3717 O O . SER B 2 182 ? 99.592 100.366 -8.919 1.00 71.09 182 SER B O 1
ATOM 3720 N N . ALA B 2 183 ? 101.531 99.182 -8.941 1.00 65.67 183 ALA B N 1
ATOM 3721 C CA . ALA B 2 183 ? 101.374 98.570 -7.626 1.00 65.06 183 ALA B CA 1
ATOM 3722 C C . ALA B 2 183 ? 101.344 99.596 -6.450 1.00 70.84 183 ALA B C 1
ATOM 3723 O O . ALA B 2 183 ? 100.951 99.252 -5.336 1.00 69.62 183 ALA B O 1
ATOM 3725 N N . GLN B 2 184 ? 101.673 100.862 -6.721 1.00 69.55 184 GLN B N 1
ATOM 3726 C CA . GLN B 2 184 ? 101.617 101.910 -5.703 1.00 70.71 184 GLN B CA 1
ATOM 3727 C C . GLN B 2 184 ? 100.648 103.063 -6.077 1.00 77.36 184 GLN B C 1
ATOM 3728 O O . GLN B 2 184 ? 100.736 104.146 -5.493 1.00 77.91 184 GLN B O 1
ATOM 3734 N N . LYS B 2 185 ? 99.692 102.799 -7.001 1.00 74.38 185 LYS B N 1
ATOM 3735 C CA . LYS B 2 185 ? 98.713 103.767 -7.503 1.00 75.48 185 LYS B CA 1
ATOM 3736 C C . LYS B 2 185 ? 97.552 104.113 -6.544 1.00 84.05 185 LYS B C 1
ATOM 3737 O O . LYS B 2 185 ? 96.700 104.938 -6.919 1.00 86.63 185 LYS B O 1
ATOM 3743 N N . SER B 2 186 ? 97.493 103.501 -5.329 1.00 79.69 186 SER B N 1
ATOM 3744 C CA . SER B 2 186 ? 96.423 103.729 -4.327 1.00 79.74 186 SER B CA 1
ATOM 3745 C C . SER B 2 186 ? 94.993 103.403 -4.856 1.00 82.82 186 SER B C 1
ATOM 3746 O O . SER B 2 186 ? 94.005 103.669 -4.168 1.00 84.09 186 SER B O 1
ATOM 3749 N N . LEU B 2 187 ? 94.908 102.807 -6.064 1.00 76.64 187 LEU B N 1
ATOM 3750 C CA . LEU B 2 187 ? 93.691 102.310 -6.701 1.00 75.08 187 LEU B CA 1
ATOM 3751 C C . LEU B 2 187 ? 93.406 100.955 -6.085 1.00 77.07 187 LEU B C 1
ATOM 3752 O O . LEU B 2 187 ? 94.338 100.158 -5.898 1.00 76.61 187 LEU B O 1
ATOM 3757 N N . GLN B 2 188 ? 92.135 100.654 -5.844 1.00 72.30 188 GLN B N 1
ATOM 3758 C CA . GLN B 2 188 ? 91.749 99.341 -5.338 1.00 71.60 188 GLN B CA 1
ATOM 3759 C C . GLN B 2 188 ? 91.279 98.414 -6.502 1.00 74.48 188 GLN B C 1
ATOM 3760 O O . GLN B 2 188 ? 90.852 98.927 -7.550 1.00 74.22 188 GLN B O 1
ATOM 3766 N N . LEU B 2 189 ? 91.387 97.056 -6.321 1.00 68.31 189 LEU B N 1
ATOM 3767 C CA . LEU B 2 189 ? 90.994 96.030 -7.302 1.00 66.45 189 LEU B CA 1
ATOM 3768 C C . LEU B 2 189 ? 89.575 96.279 -7.823 1.00 72.05 189 LEU B C 1
ATOM 3769 O O . LEU B 2 189 ? 89.362 96.226 -9.035 1.00 72.11 189 LEU B O 1
ATOM 3774 N N . HIS B 2 190 ? 88.614 96.590 -6.917 1.00 69.90 190 HIS B N 1
ATOM 3775 C CA . HIS B 2 190 ? 87.224 96.838 -7.299 1.00 70.89 190 HIS B CA 1
ATOM 3776 C C . HIS B 2 190 ? 87.075 98.029 -8.254 1.00 75.75 190 HIS B C 1
ATOM 3777 O O . HIS B 2 190 ? 86.213 97.995 -9.127 1.00 77.50 190 HIS B O 1
ATOM 3784 N N . GLU B 2 191 ? 87.915 99.062 -8.097 1.00 69.93 191 GLU B N 1
ATOM 3785 C CA . GLU B 2 191 ? 87.856 100.272 -8.910 1.00 69.03 191 GLU B CA 1
ATOM 3786 C C . GLU B 2 191 ? 88.424 100.033 -10.297 1.00 69.92 191 GLU B C 1
ATOM 3787 O O . GLU B 2 191 ? 87.844 100.503 -11.280 1.00 70.06 191 GLU B O 1
ATOM 3793 N N . VAL B 2 192 ? 89.562 99.311 -10.381 1.00 63.44 192 VAL B N 1
ATOM 3794 C CA . VAL B 2 192 ? 90.215 98.998 -11.651 1.00 61.43 192 VAL B CA 1
ATOM 3795 C C . VAL B 2 192 ? 89.342 98.042 -12.453 1.00 63.05 192 VAL B C 1
ATOM 3796 O O . VAL B 2 192 ? 89.336 98.149 -13.681 1.00 62.75 192 VAL B O 1
ATOM 3800 N N . LEU B 2 193 ? 88.568 97.146 -11.773 1.00 57.78 193 LEU B N 1
ATOM 3801 C CA . LEU B 2 193 ? 87.644 96.236 -12.471 1.00 57.50 193 LEU B CA 1
ATOM 3802 C C . LEU B 2 193 ? 86.474 97.026 -13.084 1.00 65.35 193 LEU B C 1
ATOM 3803 O O . LEU B 2 193 ? 86.117 96.796 -14.247 1.00 66.58 193 LEU B O 1
ATOM 3808 N N . SER B 2 194 ? 85.915 97.986 -12.315 1.00 62.09 194 SER B N 1
ATOM 3809 C CA . SER B 2 194 ? 84.844 98.871 -12.765 1.00 62.83 194 SER B CA 1
ATOM 3810 C C . SER B 2 194 ? 85.229 99.625 -14.039 1.00 66.10 194 SER B C 1
ATOM 3811 O O . SER B 2 194 ? 84.358 99.822 -14.878 1.00 66.92 194 SER B O 1
ATOM 3814 N N . SER B 2 195 ? 86.528 100.027 -14.186 1.00 60.35 195 SER B N 1
ATOM 3815 C CA . SER B 2 195 ? 87.085 100.789 -15.316 1.00 59.81 195 SER B CA 1
ATOM 3816 C C . SER B 2 195 ? 86.837 100.172 -16.701 1.00 66.20 195 SER B C 1
ATOM 3817 O O . SER B 2 195 ? 86.788 100.910 -17.690 1.00 66.67 195 SER B O 1
ATOM 3820 N N . ILE B 2 196 ? 86.670 98.823 -16.761 1.00 63.56 196 ILE B N 1
ATOM 3821 C CA . ILE B 2 196 ? 86.416 98.054 -17.985 1.00 62.41 196 ILE B CA 1
ATOM 3822 C C . ILE B 2 196 ? 84.959 97.548 -18.066 1.00 66.50 196 ILE B C 1
ATOM 3823 O O . ILE B 2 196 ? 84.657 96.706 -18.919 1.00 66.88 196 ILE B O 1
ATOM 3828 N N . SER B 2 197 ? 84.053 98.062 -17.213 1.00 62.35 197 SER B N 1
ATOM 3829 C CA . SER B 2 197 ? 82.636 97.690 -17.304 1.00 62.16 197 SER B CA 1
ATOM 3830 C C . SER B 2 197 ? 82.020 98.449 -18.488 1.00 67.00 197 SER B C 1
ATOM 3831 O O . SER B 2 197 ? 82.588 99.437 -18.959 1.00 67.91 197 SER B O 1
ATOM 3834 N N . PHE B 2 198 ? 80.867 97.999 -18.955 1.00 63.23 198 PHE B N 1
ATOM 3835 C CA . PHE B 2 198 ? 80.142 98.628 -20.053 1.00 63.47 198 PHE B CA 1
ATOM 3836 C C . PHE B 2 198 ? 79.796 100.122 -19.780 1.00 72.19 198 PHE B C 1
ATOM 3837 O O . PHE B 2 198 ? 79.902 100.934 -20.702 1.00 74.05 198 PHE B O 1
ATOM 3845 N N . SER B 2 199 ? 79.396 100.485 -18.531 1.00 69.31 199 SER B N 1
ATOM 3846 C CA . SER B 2 199 ? 79.025 101.868 -18.172 1.00 69.91 199 SER B CA 1
ATOM 3847 C C . SER B 2 199 ? 80.214 102.790 -18.282 1.00 72.92 199 SER B C 1
ATOM 3848 O O . SER B 2 199 ? 80.163 103.764 -19.027 1.00 73.62 199 SER B O 1
ATOM 3851 N N . SER B 2 200 ? 81.304 102.433 -17.591 1.00 68.13 200 SER B N 1
ATOM 3852 C CA . SER B 2 200 ? 82.581 103.134 -17.537 1.00 67.44 200 SER B CA 1
ATOM 3853 C C . SER B 2 200 ? 83.197 103.356 -18.908 1.00 71.70 200 SER B C 1
ATOM 3854 O O . SER B 2 200 ? 83.900 104.346 -19.106 1.00 73.94 200 SER B O 1
ATOM 3857 N N . LEU B 2 201 ? 82.953 102.451 -19.848 1.00 65.93 201 LEU B N 1
ATOM 3858 C CA . LEU B 2 201 ? 83.475 102.606 -21.192 1.00 65.38 201 LEU B CA 1
ATOM 3859 C C . LEU B 2 201 ? 82.504 103.405 -22.063 1.00 72.99 201 LEU B C 1
ATOM 3860 O O . LEU B 2 201 ? 82.934 104.322 -22.744 1.00 73.15 201 LEU B O 1
ATOM 3865 N N . GLY B 2 202 ? 81.210 103.091 -21.986 1.00 72.26 202 GLY B N 1
ATOM 3866 C CA . GLY B 2 202 ? 80.171 103.710 -22.801 1.00 74.44 202 GLY B CA 1
ATOM 3867 C C . GLY B 2 202 ? 79.967 102.919 -24.079 1.00 82.20 202 GLY B C 1
ATOM 3868 O O . GLY B 2 202 ? 80.948 102.521 -24.716 1.00 81.62 202 GLY B O 1
ATOM 3869 N N . ALA B 2 203 ? 78.698 102.662 -24.454 1.00 82.26 203 ALA B N 1
ATOM 3870 C CA . ALA B 2 203 ? 78.287 101.892 -25.650 1.00 83.82 203 ALA B CA 1
ATOM 3871 C C . ALA B 2 203 ? 79.038 102.215 -26.986 1.00 91.41 203 ALA B C 1
ATOM 3872 O O . ALA B 2 203 ? 79.302 101.301 -27.779 1.00 91.10 203 ALA B O 1
ATOM 3874 N N . GLU B 2 204 ? 79.372 103.502 -27.220 1.00 89.78 204 GLU B N 1
ATOM 3875 C CA . GLU B 2 204 ? 80.028 104.006 -28.439 1.00 89.82 204 GLU B CA 1
ATOM 3876 C C . GLU B 2 204 ? 81.582 104.024 -28.391 1.00 90.52 204 GLU B C 1
ATOM 3877 O O . GLU B 2 204 ? 82.224 104.300 -29.413 1.00 90.73 204 GLU B O 1
ATOM 3883 N N . SER B 2 205 ? 82.175 103.738 -27.220 1.00 83.54 205 SER B N 1
ATOM 3884 C CA . SER B 2 205 ? 83.624 103.766 -27.020 1.00 80.96 205 SER B CA 1
ATOM 3885 C C . SER B 2 205 ? 84.248 102.389 -26.944 1.00 78.42 205 SER B C 1
ATOM 3886 O O . SER B 2 205 ? 85.464 102.287 -26.751 1.00 77.93 205 SER B O 1
ATOM 3889 N N . ILE B 2 206 ? 83.432 101.330 -27.066 1.00 70.68 206 ILE B N 1
ATOM 3890 C CA . ILE B 2 206 ? 83.923 99.950 -26.966 1.00 66.21 206 ILE B CA 1
ATOM 3891 C C . ILE B 2 206 ? 84.319 99.436 -28.325 1.00 68.73 206 ILE B C 1
ATOM 3892 O O . ILE B 2 206 ? 85.451 98.997 -28.498 1.00 67.00 206 ILE B O 1
ATOM 3897 N N . VAL B 2 207 ? 83.380 99.513 -29.293 1.00 66.31 207 VAL B N 1
ATOM 3898 C CA . VAL B 2 207 ? 83.508 99.034 -30.673 1.00 65.64 207 VAL B CA 1
ATOM 3899 C C . VAL B 2 207 ? 83.274 100.199 -31.645 1.00 73.12 207 VAL B C 1
ATOM 3900 O O . VAL B 2 207 ? 82.444 101.067 -31.351 1.00 75.22 207 VAL B O 1
ATOM 3904 N N . GLU B 2 208 ? 84.003 100.222 -32.787 1.00 69.98 208 GLU B N 1
ATOM 3905 C CA . GLU B 2 208 ? 83.812 101.221 -33.840 1.00 71.76 208 GLU B CA 1
ATOM 3906 C C . GLU B 2 208 ? 82.680 100.752 -34.774 1.00 78.68 208 GLU B C 1
ATOM 3907 O O . GLU B 2 208 ? 82.915 99.990 -35.729 1.00 78.46 208 GLU B O 1
ATOM 3913 N N . LYS B 2 209 ? 81.450 101.205 -34.472 1.00 76.98 209 LYS B N 1
ATOM 3914 C CA . LYS B 2 209 ? 80.236 100.882 -35.225 1.00 77.45 209 LYS B CA 1
ATOM 3915 C C . LYS B 2 209 ? 80.186 101.642 -36.530 1.00 80.39 209 LYS B C 1
ATOM 3916 O O . LYS B 2 209 ? 80.832 102.674 -36.653 1.00 80.82 209 LYS B O 1
ATOM 3922 N N . GLY B 2 210 ? 79.444 101.108 -37.494 1.00 76.44 210 GLY B N 1
ATOM 3923 C CA . GLY B 2 210 ? 79.240 101.715 -38.806 1.00 76.61 210 GLY B CA 1
ATOM 3924 C C . GLY B 2 210 ? 80.447 101.737 -39.717 1.00 78.17 210 GLY B C 1
ATOM 3925 O O . GLY B 2 210 ? 80.488 102.543 -40.645 1.00 78.28 210 GLY B O 1
ATOM 3926 N N . GLU B 2 211 ? 81.413 100.830 -39.487 1.00 73.11 211 GLU B N 1
ATOM 3927 C CA . GLU B 2 211 ? 82.653 100.740 -40.261 1.00 72.61 211 GLU B CA 1
ATOM 3928 C C . GLU B 2 211 ? 83.083 99.293 -40.564 1.00 75.23 211 GLU B C 1
ATOM 3929 O O . GLU B 2 211 ? 83.051 98.433 -39.673 1.00 74.26 211 GLU B O 1
ATOM 3935 N N . ASN B 2 212 ? 83.486 99.030 -41.833 1.00 70.61 212 ASN B N 1
ATOM 3936 C CA . ASN B 2 212 ? 83.944 97.716 -42.280 1.00 68.57 212 ASN B CA 1
ATOM 3937 C C . ASN B 2 212 ? 85.474 97.581 -42.279 1.00 70.06 212 ASN B C 1
ATOM 3938 O O . ASN B 2 212 ? 86.135 97.678 -43.321 1.00 71.18 212 ASN B O 1
ATOM 3943 N N . ARG B 2 213 ? 86.022 97.297 -41.107 1.00 62.67 213 ARG B N 1
ATOM 3944 C CA . ARG B 2 213 ? 87.444 97.125 -40.926 1.00 61.17 213 ARG B CA 1
ATOM 3945 C C . ARG B 2 213 ? 87.950 95.658 -41.116 1.00 65.31 213 ARG B C 1
ATOM 3946 O O . ARG B 2 213 ? 89.105 95.375 -40.803 1.00 65.70 213 ARG B O 1
ATOM 3954 N N . GLY B 2 214 ? 87.094 94.767 -41.635 1.00 60.56 214 GLY B N 1
ATOM 3955 C CA . GLY B 2 214 ? 87.427 93.390 -41.980 1.00 59.88 214 GLY B CA 1
ATOM 3956 C C . GLY B 2 214 ? 87.964 92.457 -40.906 1.00 64.40 214 GLY B C 1
ATOM 3957 O O . GLY B 2 214 ? 88.444 91.360 -41.222 1.00 63.28 214 GLY B O 1
ATOM 3958 N N . CYS B 2 215 ? 87.875 92.863 -39.629 1.00 60.73 215 CYS B N 1
ATOM 3959 C CA . CYS B 2 215 ? 88.311 92.048 -38.495 1.00 58.72 215 CYS B CA 1
ATOM 3960 C C . CYS B 2 215 ? 87.401 90.834 -38.346 1.00 61.87 215 CYS B C 1
ATOM 3961 O O . CYS B 2 215 ? 86.282 90.964 -37.837 1.00 63.08 215 CYS B O 1
ATOM 3964 N N . ASN B 2 216 ? 87.869 89.662 -38.809 1.00 56.46 216 ASN B N 1
ATOM 3965 C CA . ASN B 2 216 ? 87.109 88.404 -38.746 1.00 53.95 216 ASN B CA 1
ATOM 3966 C C . ASN B 2 216 ? 87.080 87.803 -37.348 1.00 55.52 216 ASN B C 1
ATOM 3967 O O . ASN B 2 216 ? 86.277 86.912 -37.104 1.00 53.35 216 ASN B O 1
ATOM 3972 N N . LEU B 2 217 ? 87.950 88.288 -36.429 1.00 53.23 217 LEU B N 1
ATOM 3973 C CA . LEU B 2 217 ? 88.065 87.784 -35.044 1.00 52.69 217 LEU B CA 1
ATOM 3974 C C . LEU B 2 217 ? 86.859 88.123 -34.157 1.00 58.04 217 LEU B C 1
ATOM 3975 O O . LEU B 2 217 ? 86.711 87.557 -33.075 1.00 56.33 217 LEU B O 1
ATOM 3980 N N . MET B 2 218 ? 86.019 89.055 -34.611 1.00 57.30 218 MET B N 1
ATOM 3981 C CA . MET B 2 218 ? 84.819 89.477 -33.905 1.00 58.42 218 MET B CA 1
ATOM 3982 C C . MET B 2 218 ? 83.513 89.015 -34.632 1.00 62.34 218 MET B C 1
ATOM 3983 O O . MET B 2 218 ? 82.430 89.576 -34.391 1.00 62.79 218 MET B O 1
ATOM 3988 N N . ARG B 2 219 ? 83.633 87.976 -35.513 1.00 56.52 219 ARG B N 1
ATOM 3989 C CA . ARG B 2 219 ? 82.529 87.406 -36.281 1.00 56.19 219 ARG B CA 1
ATOM 3990 C C . ARG B 2 219 ? 82.390 85.875 -36.111 1.00 59.92 219 ARG B C 1
ATOM 3991 O O . ARG B 2 219 ? 83.245 85.087 -36.540 1.00 58.64 219 ARG B O 1
ATOM 3999 N N . THR B 2 220 ? 81.261 85.478 -35.517 1.00 56.37 220 THR B N 1
ATOM 4000 C CA . THR B 2 220 ? 80.898 84.102 -35.241 1.00 54.70 220 THR B CA 1
ATOM 4001 C C . THR B 2 220 ? 80.120 83.532 -36.425 1.00 59.56 220 THR B C 1
ATOM 4002 O O . THR B 2 220 ? 80.138 82.314 -36.633 1.00 59.77 220 THR B O 1
ATOM 4006 N N . ALA B 2 221 ? 79.511 84.409 -37.251 1.00 56.92 221 ALA B N 1
ATOM 4007 C CA . ALA B 2 221 ? 78.795 83.984 -38.465 1.00 57.99 221 ALA B CA 1
ATOM 4008 C C . ALA B 2 221 ? 79.759 83.402 -39.474 1.00 63.19 221 ALA B C 1
ATOM 4009 O O . ALA B 2 221 ? 80.979 83.524 -39.315 1.00 62.87 221 ALA B O 1
ATOM 4011 N N . ASP B 2 222 ? 79.213 82.777 -40.523 1.00 61.40 222 ASP B N 1
ATOM 4012 C CA . ASP B 2 222 ? 79.986 82.194 -41.615 1.00 60.85 222 ASP B CA 1
ATOM 4013 C C . ASP B 2 222 ? 80.917 83.300 -42.187 1.00 65.23 222 ASP B C 1
ATOM 4014 O O . ASP B 2 222 ? 80.549 84.473 -42.167 1.00 65.58 222 ASP B O 1
ATOM 4019 N N . GLY B 2 223 ? 82.138 82.926 -42.565 1.00 61.32 223 GLY B N 1
ATOM 4020 C CA . GLY B 2 223 ? 83.152 83.852 -43.066 1.00 60.29 223 GLY B CA 1
ATOM 4021 C C . GLY B 2 223 ? 83.878 84.612 -41.976 1.00 61.55 223 GLY B C 1
ATOM 4022 O O . GLY B 2 223 ? 84.590 85.569 -42.274 1.00 61.23 223 GLY B O 1
ATOM 4023 N N . GLY B 2 224 ? 83.678 84.202 -40.716 1.00 55.93 224 GLY B N 1
ATOM 4024 C CA . GLY B 2 224 ? 84.321 84.800 -39.546 1.00 54.44 224 GLY B CA 1
ATOM 4025 C C . GLY B 2 224 ? 85.421 83.917 -38.990 1.00 56.59 224 GLY B C 1
ATOM 4026 O O . GLY B 2 224 ? 86.450 83.721 -39.646 1.00 55.50 224 GLY B O 1
ATOM 4027 N N . LEU B 2 225 ? 85.203 83.347 -37.786 1.00 52.00 225 LEU B N 1
ATOM 4028 C CA . LEU B 2 225 ? 86.151 82.413 -37.158 1.00 50.49 225 LEU B CA 1
ATOM 4029 C C . LEU B 2 225 ? 86.295 81.179 -38.061 1.00 56.18 225 LEU B C 1
ATOM 4030 O O . LEU B 2 225 ? 87.417 80.751 -38.340 1.00 56.06 225 LEU B O 1
ATOM 4035 N N . LEU B 2 226 ? 85.150 80.702 -38.607 1.00 52.99 226 LEU B N 1
ATOM 4036 C CA . LEU B 2 226 ? 85.009 79.600 -39.552 1.00 52.52 226 LEU B CA 1
ATOM 4037 C C . LEU B 2 226 ? 84.581 80.207 -40.892 1.00 57.72 226 LEU B C 1
ATOM 4038 O O . LEU B 2 226 ? 83.773 81.135 -40.905 1.00 57.73 226 LEU B O 1
ATOM 4043 N N . LYS B 2 227 ? 85.090 79.684 -42.016 1.00 55.43 227 LYS B N 1
ATOM 4044 C CA . LYS B 2 227 ? 84.840 80.291 -43.332 1.00 56.44 227 LYS B CA 1
ATOM 4045 C C . LYS B 2 227 ? 83.472 80.005 -43.989 1.00 62.70 227 LYS B C 1
ATOM 4046 O O . LYS B 2 227 ? 83.037 80.804 -44.805 1.00 63.50 227 LYS B O 1
ATOM 4052 N N . ASP B 2 228 ? 82.811 78.909 -43.670 1.00 61.63 228 ASP B N 1
ATOM 4053 C CA . ASP B 2 228 ? 81.551 78.584 -44.334 1.00 63.19 228 ASP B CA 1
ATOM 4054 C C . ASP B 2 228 ? 80.360 78.408 -43.397 1.00 68.10 228 ASP B C 1
ATOM 4055 O O . ASP B 2 228 ? 79.246 78.220 -43.891 1.00 68.46 228 ASP B O 1
ATOM 4060 N N . VAL B 2 229 ? 80.571 78.440 -42.061 1.00 63.83 229 VAL B N 1
ATOM 4061 C CA . VAL B 2 229 ? 79.468 78.143 -41.155 1.00 63.18 229 VAL B CA 1
ATOM 4062 C C . VAL B 2 229 ? 79.425 79.015 -39.844 1.00 64.14 229 VAL B C 1
ATOM 4063 O O . VAL B 2 229 ? 80.444 79.567 -39.440 1.00 63.33 229 VAL B O 1
ATOM 4067 N N . CYS B 2 230 ? 78.215 79.135 -39.214 1.00 59.91 230 CYS B N 1
ATOM 4068 C CA . CYS B 2 230 ? 77.962 79.779 -37.917 1.00 59.75 230 CYS B CA 1
ATOM 4069 C C . CYS B 2 230 ? 78.657 78.856 -36.924 1.00 63.01 230 CYS B C 1
ATOM 4070 O O . CYS B 2 230 ? 78.790 77.667 -37.214 1.00 63.98 230 CYS B O 1
ATOM 4073 N N . LEU B 2 231 ? 78.981 79.335 -35.714 1.00 57.98 231 LEU B N 1
ATOM 4074 C CA . LEU B 2 231 ? 79.537 78.441 -34.705 1.00 55.77 231 LEU B CA 1
ATOM 4075 C C . LEU B 2 231 ? 78.368 77.624 -34.135 1.00 60.64 231 LEU B C 1
ATOM 4076 O O . LEU B 2 231 ? 77.225 78.050 -34.235 1.00 62.20 231 LEU B O 1
ATOM 4081 N N . ASN B 2 232 ? 78.657 76.475 -33.533 1.00 56.17 232 ASN B N 1
ATOM 4082 C CA . ASN B 2 232 ? 77.700 75.574 -32.890 1.00 56.78 232 ASN B CA 1
ATOM 4083 C C . ASN B 2 232 ? 77.370 76.065 -31.459 1.00 65.01 232 ASN B C 1
ATOM 4084 O O . ASN B 2 232 ? 76.637 75.386 -30.732 1.00 66.47 232 ASN B O 1
ATOM 4089 N N . ARG B 2 233 ? 78.006 77.177 -31.018 1.00 61.17 233 ARG B N 1
ATOM 4090 C CA . ARG B 2 233 ? 78.036 77.667 -29.636 1.00 60.63 233 ARG B CA 1
ATOM 4091 C C . ARG B 2 233 ? 78.335 79.184 -29.524 1.00 64.73 233 ARG B C 1
ATOM 4092 O O . ARG B 2 233 ? 78.667 79.836 -30.519 1.00 65.75 233 ARG B O 1
ATOM 4100 N N . ASN B 2 234 ? 78.290 79.730 -28.299 1.00 59.32 234 ASN B N 1
ATOM 4101 C CA . ASN B 2 234 ? 78.643 81.135 -28.061 1.00 57.66 234 ASN B CA 1
ATOM 4102 C C . ASN B 2 234 ? 80.174 81.239 -27.983 1.00 57.85 234 ASN B C 1
ATOM 4103 O O . ASN B 2 234 ? 80.868 80.226 -27.840 1.00 57.56 234 ASN B O 1
ATOM 4108 N N . PHE B 2 235 ? 80.698 82.453 -28.069 1.00 52.18 235 PHE B N 1
ATOM 4109 C CA . PHE B 2 235 ? 82.135 82.695 -28.040 1.00 50.39 235 PHE B CA 1
ATOM 4110 C C . PHE B 2 235 ? 82.428 83.883 -27.149 1.00 54.20 235 PHE B C 1
ATOM 4111 O O . PHE B 2 235 ? 81.660 84.844 -27.141 1.00 53.51 235 PHE B O 1
ATOM 4119 N N . THR B 2 236 ? 83.577 83.832 -26.457 1.00 51.62 236 THR B N 1
ATOM 4120 C CA . THR B 2 236 ? 84.050 84.891 -25.583 1.00 52.50 236 THR B CA 1
ATOM 4121 C C . THR B 2 236 ? 85.580 85.175 -25.696 1.00 56.10 236 THR B C 1
ATOM 4122 O O . THR B 2 236 ? 86.423 84.255 -25.738 1.00 55.01 236 THR B O 1
ATOM 4126 N N . TRP B 2 237 ? 85.901 86.478 -25.733 1.00 52.43 237 TRP B N 1
ATOM 4127 C CA . TRP B 2 237 ? 87.267 87.006 -25.672 1.00 53.23 237 TRP B CA 1
ATOM 4128 C C . TRP B 2 237 ? 87.386 87.486 -24.207 1.00 58.77 237 TRP B C 1
ATOM 4129 O O . TRP B 2 237 ? 86.382 87.893 -23.622 1.00 60.43 237 TRP B O 1
ATOM 4140 N N . GLY B 2 238 ? 88.545 87.330 -23.583 1.00 53.71 238 GLY B N 1
ATOM 4141 C CA . GLY B 2 238 ? 88.634 87.529 -22.143 1.00 54.58 238 GLY B CA 1
ATOM 4142 C C . GLY B 2 238 ? 88.025 86.243 -21.600 1.00 64.67 238 GLY B C 1
ATOM 4143 O O . GLY B 2 238 ? 88.033 85.210 -22.301 1.00 68.87 238 GLY B O 1
ATOM 4144 N N . GLY B 2 239 ? 87.440 86.258 -20.418 1.00 58.49 239 GLY B N 1
ATOM 4145 C CA . GLY B 2 239 ? 86.798 85.021 -19.959 1.00 56.61 239 GLY B CA 1
ATOM 4146 C C . GLY B 2 239 ? 85.345 85.300 -19.670 1.00 58.78 239 GLY B C 1
ATOM 4147 O O . GLY B 2 239 ? 84.782 84.793 -18.698 1.00 59.18 239 GLY B O 1
ATOM 4148 N N . GLY B 2 240 ? 84.783 86.178 -20.478 1.00 53.53 240 GLY B N 1
ATOM 4149 C CA . GLY B 2 240 ? 83.458 86.722 -20.285 1.00 53.87 240 GLY B CA 1
ATOM 4150 C C . GLY B 2 240 ? 83.440 88.230 -20.462 1.00 58.66 240 GLY B C 1
ATOM 4151 O O . GLY B 2 240 ? 82.380 88.839 -20.275 1.00 62.68 240 GLY B O 1
ATOM 4152 N N . VAL B 2 241 ? 84.588 88.864 -20.837 1.00 50.77 241 VAL B N 1
ATOM 4153 C CA . VAL B 2 241 ? 84.594 90.314 -21.088 1.00 50.53 241 VAL B CA 1
ATOM 4154 C C . VAL B 2 241 ? 83.715 90.609 -22.323 1.00 53.62 241 VAL B C 1
ATOM 4155 O O . VAL B 2 241 ? 82.609 91.112 -22.136 1.00 55.43 241 VAL B O 1
ATOM 4159 N N . LEU B 2 242 ? 84.167 90.231 -23.546 1.00 47.09 242 LEU B N 1
ATOM 4160 C CA . LEU B 2 242 ? 83.428 90.346 -24.817 1.00 47.15 242 LEU B CA 1
ATOM 4161 C C . LEU B 2 242 ? 82.753 88.997 -25.101 1.00 51.45 242 LEU B C 1
ATOM 4162 O O . LEU B 2 242 ? 83.424 87.960 -25.115 1.00 49.73 242 LEU B O 1
ATOM 4167 N N . ASN B 2 243 ? 81.440 89.014 -25.361 1.00 49.63 243 ASN B N 1
ATOM 4168 C CA . ASN B 2 243 ? 80.649 87.808 -25.605 1.00 49.03 243 ASN B CA 1
ATOM 4169 C C . ASN B 2 243 ? 79.837 87.904 -26.913 1.00 53.97 243 ASN B C 1
ATOM 4170 O O . ASN B 2 243 ? 79.312 88.962 -27.231 1.00 52.71 243 ASN B O 1
ATOM 4175 N N . PHE B 2 244 ? 79.749 86.803 -27.671 1.00 52.57 244 PHE B N 1
ATOM 4176 C CA . PHE B 2 244 ? 79.022 86.759 -28.943 1.00 53.56 244 PHE B CA 1
ATOM 4177 C C . PHE B 2 244 ? 78.108 85.536 -29.035 1.00 59.53 244 PHE B C 1
ATOM 4178 O O . PHE B 2 244 ? 78.485 84.456 -28.589 1.00 60.10 244 PHE B O 1
ATOM 4186 N N . GLY B 2 245 ? 76.976 85.702 -29.719 1.00 56.09 245 GLY B N 1
ATOM 4187 C CA . GLY B 2 245 ? 76.045 84.638 -30.066 1.00 55.91 245 GLY B CA 1
ATOM 4188 C C . GLY B 2 245 ? 76.675 83.731 -31.107 1.00 57.86 245 GLY B C 1
ATOM 4189 O O . GLY B 2 245 ? 77.775 84.018 -31.596 1.00 54.36 245 GLY B O 1
ATOM 4190 N N . TYR B 2 246 ? 76.009 82.622 -31.447 1.00 55.74 246 TYR B N 1
ATOM 4191 C CA . TYR B 2 246 ? 76.630 81.682 -32.365 1.00 55.54 246 TYR B CA 1
ATOM 4192 C C . TYR B 2 246 ? 76.741 82.171 -33.827 1.00 62.09 246 TYR B C 1
ATOM 4193 O O . TYR B 2 246 ? 77.472 81.538 -34.592 1.00 61.45 246 TYR B O 1
ATOM 4202 N N . CYS B 2 247 ? 76.002 83.242 -34.226 1.00 60.12 247 CYS B N 1
ATOM 4203 C CA . CYS B 2 247 ? 76.021 83.707 -35.617 1.00 60.99 247 CYS B CA 1
ATOM 4204 C C . CYS B 2 247 ? 75.910 85.207 -35.753 1.00 63.58 247 CYS B C 1
ATOM 4205 O O . CYS B 2 247 ? 74.928 85.714 -36.322 1.00 65.39 247 CYS B O 1
ATOM 4208 N N . VAL B 2 248 ? 76.938 85.921 -35.245 1.00 56.35 248 VAL B N 1
ATOM 4209 C CA . VAL B 2 248 ? 77.041 87.387 -35.275 1.00 55.19 248 VAL B CA 1
ATOM 4210 C C . VAL B 2 248 ? 77.593 87.865 -36.634 1.00 61.58 248 VAL B C 1
ATOM 4211 O O . VAL B 2 248 ? 78.723 87.553 -37.013 1.00 59.57 248 VAL B O 1
ATOM 4215 N N . ALA B 2 249 ? 76.757 88.615 -37.360 1.00 62.11 249 ALA B N 1
ATOM 4216 C CA . ALA B 2 249 ? 77.060 89.184 -38.670 1.00 63.26 249 ALA B CA 1
ATOM 4217 C C . ALA B 2 249 ? 76.713 90.678 -38.711 1.00 69.28 249 ALA B C 1
ATOM 4218 O O . ALA B 2 249 ? 75.695 91.099 -38.155 1.00 71.06 249 ALA B O 1
ATOM 4220 N N . GLY B 2 250 ? 77.556 91.457 -39.371 1.00 64.89 250 GLY B N 1
ATOM 4221 C CA . GLY B 2 250 ? 77.327 92.884 -39.548 1.00 65.05 250 GLY B CA 1
ATOM 4222 C C . GLY B 2 250 ? 77.617 93.767 -38.358 1.00 68.93 250 GLY B C 1
ATOM 4223 O O . GLY B 2 250 ? 78.476 93.460 -37.529 1.00 66.58 250 GLY B O 1
ATOM 4224 N N . ASN B 2 251 ? 76.919 94.916 -38.315 1.00 69.34 251 ASN B N 1
ATOM 4225 C CA . ASN B 2 251 ? 77.060 95.944 -37.294 1.00 69.80 251 ASN B CA 1
ATOM 4226 C C . ASN B 2 251 ? 76.790 95.372 -35.923 1.00 73.62 251 ASN B C 1
ATOM 4227 O O . ASN B 2 251 ? 75.694 94.877 -35.654 1.00 74.82 251 ASN B O 1
ATOM 4232 N N . LEU B 2 252 ? 77.828 95.369 -35.094 1.00 68.07 252 LEU B N 1
ATOM 4233 C CA . LEU B 2 252 ? 77.816 94.821 -33.750 1.00 66.75 252 LEU B CA 1
ATOM 4234 C C . LEU B 2 252 ? 76.958 95.677 -32.841 1.00 70.28 252 LEU B C 1
ATOM 4235 O O . LEU B 2 252 ? 77.253 96.857 -32.644 1.00 71.39 252 LEU B O 1
ATOM 4240 N N . LYS B 2 253 ? 75.883 95.093 -32.318 1.00 65.68 253 LYS B N 1
ATOM 4241 C CA . LYS B 2 253 ? 74.940 95.769 -31.429 1.00 66.30 253 LYS B CA 1
ATOM 4242 C C . LYS B 2 253 ? 75.208 95.451 -29.944 1.00 69.27 253 LYS B C 1
ATOM 4243 O O . LYS B 2 253 ? 74.466 94.688 -29.320 1.00 68.99 253 LYS B O 1
ATOM 4249 N N . ILE B 2 254 ? 76.289 96.059 -29.396 1.00 64.56 254 ILE B N 1
ATOM 4250 C CA . ILE B 2 254 ? 76.778 95.865 -28.025 1.00 63.23 254 ILE B CA 1
ATOM 4251 C C . ILE B 2 254 ? 75.839 96.423 -26.989 1.00 65.89 254 ILE B C 1
ATOM 4252 O O . ILE B 2 254 ? 75.418 97.583 -27.050 1.00 67.87 254 ILE B O 1
ATOM 4257 N N . LYS B 2 255 ? 75.569 95.586 -25.999 1.00 58.17 255 LYS B N 1
ATOM 4258 C CA . LYS B 2 255 ? 74.738 95.842 -24.844 1.00 56.79 255 LYS B CA 1
ATOM 4259 C C . LYS B 2 255 ? 75.522 95.331 -23.625 1.00 59.07 255 LYS B C 1
ATOM 4260 O O . LYS B 2 255 ? 76.533 94.657 -23.784 1.00 57.45 255 LYS B O 1
ATOM 4266 N N . GLY B 2 256 ? 75.095 95.702 -22.432 1.00 56.52 256 GLY B N 1
ATOM 4267 C CA . GLY B 2 256 ? 75.718 95.249 -21.198 1.00 55.66 256 GLY B CA 1
ATOM 4268 C C . GLY B 2 256 ? 75.136 93.900 -20.835 1.00 60.77 256 GLY B C 1
ATOM 4269 O O . GLY B 2 256 ? 73.923 93.692 -20.929 1.00 63.12 256 GLY B O 1
ATOM 4270 N N . GLY B 2 257 ? 76.003 92.973 -20.485 1.00 55.04 257 GLY B N 1
ATOM 4271 C CA . GLY B 2 257 ? 75.610 91.622 -20.148 1.00 54.71 257 GLY B CA 1
ATOM 4272 C C . GLY B 2 257 ? 76.825 90.740 -20.004 1.00 60.81 257 GLY B C 1
ATOM 4273 O O . GLY B 2 257 ? 77.954 91.189 -20.219 1.00 60.30 257 GLY B O 1
ATOM 4274 N N . GLU B 2 258 ? 76.589 89.482 -19.613 1.00 58.57 258 GLU B N 1
ATOM 4275 C CA . GLU B 2 258 ? 77.611 88.484 -19.317 1.00 57.46 258 GLU B CA 1
ATOM 4276 C C . GLU B 2 258 ? 77.483 87.304 -20.261 1.00 61.64 258 GLU B C 1
ATOM 4277 O O . GLU B 2 258 ? 76.548 87.263 -21.062 1.00 61.43 258 GLU B O 1
ATOM 4283 N N . TYR B 2 259 ? 78.418 86.345 -20.171 1.00 58.58 259 TYR B N 1
ATOM 4284 C CA . TYR B 2 259 ? 78.431 85.144 -21.015 1.00 58.78 259 TYR B CA 1
ATOM 4285 C C . TYR B 2 259 ? 77.048 84.441 -21.073 1.00 67.31 259 TYR B C 1
ATOM 4286 O O . TYR B 2 259 ? 76.643 84.000 -22.149 1.00 68.01 259 TYR B O 1
ATOM 4295 N N . GLY B 2 260 ? 76.331 84.415 -19.940 1.00 65.85 260 GLY B N 1
ATOM 4296 C CA . GLY B 2 260 ? 74.997 83.838 -19.819 1.00 67.41 260 GLY B CA 1
ATOM 4297 C C . GLY B 2 260 ? 73.883 84.644 -20.468 1.00 76.69 260 GLY B C 1
ATOM 4298 O O . GLY B 2 260 ? 72.835 84.083 -20.784 1.00 77.82 260 GLY B O 1
ATOM 4299 N N . ASP B 2 261 ? 74.102 85.956 -20.701 1.00 76.43 261 ASP B N 1
ATOM 4300 C CA . ASP B 2 261 ? 73.136 86.917 -21.278 1.00 78.50 261 ASP B CA 1
ATOM 4301 C C . ASP B 2 261 ? 73.068 86.947 -22.843 1.00 85.89 261 ASP B C 1
ATOM 4302 O O . ASP B 2 261 ? 72.424 87.839 -23.427 1.00 86.81 261 ASP B O 1
ATOM 4307 N N . VAL B 2 262 ? 73.695 85.947 -23.501 1.00 82.14 262 VAL B N 1
ATOM 4308 C CA . VAL B 2 262 ? 73.728 85.793 -24.959 1.00 81.87 262 VAL B CA 1
ATOM 4309 C C . VAL B 2 262 ? 72.585 84.792 -25.354 1.00 87.81 262 VAL B C 1
ATOM 4310 O O . VAL B 2 262 ? 72.782 83.569 -25.384 1.00 87.59 262 VAL B O 1
ATOM 4314 N N . GLY B 2 263 ? 71.388 85.344 -25.577 1.00 85.23 263 GLY B N 1
ATOM 4315 C CA . GLY B 2 263 ? 70.178 84.593 -25.909 1.00 85.08 263 GLY B CA 1
ATOM 4316 C C . GLY B 2 263 ? 70.000 84.271 -27.380 1.00 86.31 263 GLY B C 1
ATOM 4317 O O . GLY B 2 263 ? 69.767 83.111 -27.739 1.00 86.25 263 GLY B O 1
ATOM 4318 N N . SER B 2 264 ? 70.097 85.300 -28.238 1.00 80.07 264 SER B N 1
ATOM 4319 C CA . SER B 2 264 ? 69.959 85.187 -29.690 1.00 78.64 264 SER B CA 1
ATOM 4320 C C . SER B 2 264 ? 71.287 84.838 -30.386 1.00 78.72 264 SER B C 1
ATOM 4321 O O . SER B 2 264 ? 72.330 84.728 -29.729 1.00 77.92 264 SER B O 1
ATOM 4324 N N . HIS B 2 265 ? 71.238 84.666 -31.723 1.00 72.45 265 HIS B N 1
ATOM 4325 C CA . HIS B 2 265 ? 72.405 84.380 -32.564 1.00 70.00 265 HIS B CA 1
ATOM 4326 C C . HIS B 2 265 ? 73.207 85.660 -32.839 1.00 71.82 265 HIS B C 1
ATOM 4327 O O . HIS B 2 265 ? 74.384 85.589 -33.181 1.00 70.58 265 HIS B O 1
ATOM 4334 N N . ASP B 2 266 ? 72.534 86.823 -32.702 1.00 67.37 266 ASP B N 1
ATOM 4335 C CA . ASP B 2 266 ? 72.965 88.184 -32.987 1.00 65.75 266 ASP B CA 1
ATOM 4336 C C . ASP B 2 266 ? 73.627 88.872 -31.803 1.00 68.40 266 ASP B C 1
ATOM 4337 O O . ASP B 2 266 ? 74.260 89.919 -31.976 1.00 68.54 266 ASP B O 1
ATOM 4342 N N . ALA B 2 267 ? 73.431 88.330 -30.593 1.00 63.72 267 ALA B N 1
ATOM 4343 C CA . ALA B 2 267 ? 73.875 88.923 -29.334 1.00 62.52 267 ALA B CA 1
ATOM 4344 C C . ALA B 2 267 ? 75.371 89.187 -29.215 1.00 66.05 267 ALA B C 1
ATOM 4345 O O . ALA B 2 267 ? 76.180 88.311 -29.483 1.00 66.41 267 ALA B O 1
ATOM 4347 N N . VAL B 2 268 ? 75.727 90.415 -28.840 1.00 62.15 268 VAL B N 1
ATOM 4348 C CA . VAL B 2 268 ? 77.087 90.878 -28.526 1.00 60.47 268 VAL B CA 1
ATOM 4349 C C . VAL B 2 268 ? 76.896 91.541 -27.162 1.00 65.86 268 VAL B C 1
ATOM 4350 O O . VAL B 2 268 ? 75.964 92.352 -26.997 1.00 67.62 268 VAL B O 1
ATOM 4354 N N . ARG B 2 269 ? 77.695 91.115 -26.168 1.00 59.86 269 ARG B N 1
ATOM 4355 C CA . ARG B 2 269 ? 77.574 91.576 -24.792 1.00 58.98 269 ARG B CA 1
ATOM 4356 C C . ARG B 2 269 ? 78.920 91.775 -24.110 1.00 62.13 269 ARG B C 1
ATOM 4357 O O . ARG B 2 269 ? 79.746 90.859 -24.067 1.00 61.69 269 ARG B O 1
ATOM 4365 N N . TRP B 2 270 ? 79.148 92.990 -23.609 1.00 57.77 270 TRP B N 1
ATOM 4366 C CA . TRP B 2 270 ? 80.345 93.366 -22.859 1.00 56.14 270 TRP B CA 1
ATOM 4367 C C . TRP B 2 270 ? 79.929 93.426 -21.400 1.00 61.53 270 TRP B C 1
ATOM 4368 O O . TRP B 2 270 ? 78.851 93.927 -21.072 1.00 62.59 270 TRP B O 1
ATOM 4379 N N . THR B 2 271 ? 80.785 92.902 -20.533 1.00 57.56 271 THR B N 1
ATOM 4380 C CA . THR B 2 271 ? 80.570 92.752 -19.102 1.00 56.64 271 THR B CA 1
ATOM 4381 C C . THR B 2 271 ? 80.065 94.047 -18.432 1.00 62.06 271 THR B C 1
ATOM 4382 O O . THR B 2 271 ? 80.528 95.144 -18.751 1.00 62.15 271 THR B O 1
ATOM 4386 N N . GLU B 2 272 ? 79.036 93.904 -17.578 1.00 59.89 272 GLU B N 1
ATOM 4387 C CA . GLU B 2 272 ? 78.480 95.008 -16.794 1.00 61.06 272 GLU B CA 1
ATOM 4388 C C . GLU B 2 272 ? 78.977 94.845 -15.390 1.00 66.90 272 GLU B C 1
ATOM 4389 O O . GLU B 2 272 ? 79.179 95.833 -14.700 1.00 68.35 272 GLU B O 1
ATOM 4395 N N . ASP B 2 273 ? 79.209 93.594 -14.976 1.00 64.23 273 ASP B N 1
ATOM 4396 C CA . ASP B 2 273 ? 79.711 93.242 -13.654 1.00 64.03 273 ASP B CA 1
ATOM 4397 C C . ASP B 2 273 ? 81.004 92.400 -13.766 1.00 65.39 273 ASP B C 1
ATOM 4398 O O . ASP B 2 273 ? 80.922 91.168 -13.765 1.00 62.57 273 ASP B O 1
ATOM 4403 N N . PRO B 2 274 ? 82.202 93.055 -13.816 1.00 62.51 274 PRO B N 1
ATOM 4404 C CA . PRO B 2 274 ? 83.480 92.304 -13.936 1.00 61.49 274 PRO B CA 1
ATOM 4405 C C . PRO B 2 274 ? 83.782 91.288 -12.830 1.00 68.10 274 PRO B C 1
ATOM 4406 O O . PRO B 2 274 ? 84.583 90.381 -13.042 1.00 66.27 274 PRO B O 1
ATOM 4410 N N . SER B 2 275 ? 83.119 91.410 -11.669 1.00 69.05 275 SER B N 1
ATOM 4411 C CA . SER B 2 275 ? 83.268 90.481 -10.549 1.00 70.39 275 SER B CA 1
ATOM 4412 C C . SER B 2 275 ? 82.444 89.196 -10.778 1.00 76.16 275 SER B C 1
ATOM 4413 O O . SER B 2 275 ? 82.528 88.269 -9.976 1.00 77.17 275 SER B O 1
ATOM 4416 N N . LYS B 2 276 ? 81.629 89.160 -11.849 1.00 72.15 276 LYS B N 1
ATOM 4417 C CA . LYS B 2 276 ? 80.831 88.000 -12.259 1.00 71.17 276 LYS B CA 1
ATOM 4418 C C . LYS B 2 276 ? 81.551 87.261 -13.392 1.00 72.04 276 LYS B C 1
ATOM 4419 O O . LYS B 2 276 ? 81.035 86.250 -13.861 1.00 71.98 276 LYS B O 1
ATOM 4425 N N . VAL B 2 277 ? 82.713 87.790 -13.863 1.00 65.59 277 VAL B N 1
ATOM 4426 C CA . VAL B 2 277 ? 83.526 87.202 -14.935 1.00 63.51 277 VAL B CA 1
ATOM 4427 C C . VAL B 2 277 ? 84.407 86.134 -14.308 1.00 68.40 277 VAL B C 1
ATOM 4428 O O . VAL B 2 277 ? 85.089 86.425 -13.335 1.00 68.23 277 VAL B O 1
ATOM 4432 N N . SER B 2 278 ? 84.388 84.909 -14.865 1.00 67.04 278 SER B N 1
ATOM 4433 C CA . SER B 2 278 ? 85.139 83.706 -14.448 1.00 66.74 278 SER B CA 1
ATOM 4434 C C . SER B 2 278 ? 86.544 83.974 -13.856 1.00 68.87 278 SER B C 1
ATOM 4435 O O . SER B 2 278 ? 86.759 83.765 -12.655 1.00 69.89 278 SER B O 1
ATOM 4438 N N . ILE B 2 279 ? 87.467 84.494 -14.705 1.00 61.61 279 ILE B N 1
ATOM 4439 C CA . ILE B 2 279 ? 88.884 84.742 -14.424 1.00 58.94 279 ILE B CA 1
ATOM 4440 C C . ILE B 2 279 ? 89.137 85.780 -13.300 1.00 61.83 279 ILE B C 1
ATOM 4441 O O . ILE B 2 279 ? 90.201 85.698 -12.682 1.00 61.87 279 ILE B O 1
ATOM 4446 N N . PHE B 2 280 ? 88.178 86.707 -13.014 1.00 57.53 280 PHE B N 1
ATOM 4447 C CA . PHE B 2 280 ? 88.332 87.750 -11.978 1.00 57.46 280 PHE B CA 1
ATOM 4448 C C . PHE B 2 280 ? 87.833 87.346 -10.603 1.00 66.03 280 PHE B C 1
ATOM 4449 O O . PHE B 2 280 ? 88.379 87.838 -9.615 1.00 66.50 280 PHE B O 1
ATOM 4457 N N . LYS B 2 281 ? 86.810 86.463 -10.534 1.00 65.22 281 LYS B N 1
ATOM 4458 C CA . LYS B 2 281 ? 86.208 85.938 -9.292 1.00 66.39 281 LYS B CA 1
ATOM 4459 C C . LYS B 2 281 ? 87.295 85.391 -8.339 1.00 69.25 281 LYS B C 1
ATOM 4460 O O . LYS B 2 281 ? 87.260 85.704 -7.144 1.00 70.26 281 LYS B O 1
ATOM 4466 N N . ASP B 2 282 ? 88.258 84.590 -8.881 1.00 62.27 282 ASP B N 1
ATOM 4467 C CA . ASP B 2 282 ? 89.369 84.000 -8.124 1.00 60.21 282 ASP B CA 1
ATOM 4468 C C . ASP B 2 282 ? 90.399 85.027 -7.645 1.00 61.38 282 ASP B C 1
ATOM 4469 O O . ASP B 2 282 ? 91.016 84.836 -6.597 1.00 59.24 282 ASP B O 1
ATOM 4474 N N . VAL B 2 283 ? 90.561 86.133 -8.393 1.00 57.63 283 VAL B N 1
ATOM 4475 C CA . VAL B 2 283 ? 91.467 87.218 -8.001 1.00 56.64 283 VAL B CA 1
ATOM 4476 C C . VAL B 2 283 ? 90.870 87.923 -6.766 1.00 61.22 283 VAL B C 1
ATOM 4477 O O . VAL B 2 283 ? 91.601 88.229 -5.821 1.00 61.65 283 VAL B O 1
ATOM 4481 N N . ILE B 2 284 ? 89.533 88.166 -6.791 1.00 56.40 284 ILE B N 1
ATOM 4482 C CA . ILE B 2 284 ? 88.764 88.798 -5.719 1.00 55.76 284 ILE B CA 1
ATOM 4483 C C . ILE B 2 284 ? 88.805 87.896 -4.491 1.00 59.42 284 ILE B C 1
ATOM 4484 O O . ILE B 2 284 ? 89.211 88.342 -3.419 1.00 59.80 284 ILE B O 1
ATOM 4489 N N . ARG B 2 285 ? 88.416 86.624 -4.661 1.00 55.66 285 ARG B N 1
ATOM 4490 C CA . ARG B 2 285 ? 88.375 85.614 -3.596 1.00 55.31 285 ARG B CA 1
ATOM 4491 C C . ARG B 2 285 ? 89.720 85.457 -2.850 1.00 59.82 285 ARG B C 1
ATOM 4492 O O . ARG B 2 285 ? 89.750 85.577 -1.623 1.00 59.44 285 ARG B O 1
ATOM 4500 N N . LEU B 2 286 ? 90.818 85.239 -3.606 1.00 56.10 286 LEU B N 1
ATOM 4501 C CA . LEU B 2 286 ? 92.158 84.975 -3.088 1.00 55.79 286 LEU B CA 1
ATOM 4502 C C . LEU B 2 286 ? 92.912 86.220 -2.597 1.00 65.18 286 LEU B C 1
ATOM 4503 O O . LEU B 2 286 ? 93.775 86.076 -1.724 1.00 67.33 286 LEU B O 1
ATOM 4508 N N . PHE B 2 287 ? 92.574 87.436 -3.097 1.00 61.88 287 PHE B N 1
ATOM 4509 C CA . PHE B 2 287 ? 93.204 88.662 -2.594 1.00 61.53 287 PHE B CA 1
ATOM 4510 C C . PHE B 2 287 ? 92.534 89.020 -1.259 1.00 65.22 287 PHE B C 1
ATOM 4511 O O . PHE B 2 287 ? 93.219 89.370 -0.297 1.00 64.66 287 PHE B O 1
ATOM 4519 N N . ALA B 2 288 ? 91.188 88.862 -1.199 1.00 61.01 288 ALA B N 1
ATOM 4520 C CA . ALA B 2 288 ? 90.387 89.067 -0.001 1.00 60.39 288 ALA B CA 1
ATOM 4521 C C . ALA B 2 288 ? 90.915 88.135 1.072 1.00 64.69 288 ALA B C 1
ATOM 4522 O O . ALA B 2 288 ? 91.110 88.578 2.197 1.00 65.80 288 ALA B O 1
ATOM 4524 N N . ARG B 2 289 ? 91.207 86.864 0.712 1.00 60.38 289 ARG B N 1
ATOM 4525 C CA . ARG B 2 289 ? 91.718 85.864 1.645 1.00 60.57 289 ARG B CA 1
ATOM 4526 C C . ARG B 2 289 ? 93.030 86.281 2.280 1.00 65.14 289 ARG B C 1
ATOM 4527 O O . ARG B 2 289 ? 93.134 86.265 3.506 1.00 65.76 289 ARG B O 1
ATOM 4535 N N . PHE B 2 290 ? 94.021 86.677 1.449 1.00 59.34 290 PHE B N 1
ATOM 4536 C CA . PHE B 2 290 ? 95.333 87.116 1.907 1.00 58.23 290 PHE B CA 1
ATOM 4537 C C . PHE B 2 290 ? 95.176 88.276 2.891 1.00 64.15 290 PHE B C 1
ATOM 4538 O O . PHE B 2 290 ? 95.803 88.252 3.948 1.00 65.55 290 PHE B O 1
ATOM 4546 N N . GLN B 2 291 ? 94.303 89.255 2.556 1.00 58.89 291 GLN B N 1
ATOM 4547 C CA . GLN B 2 291 ? 93.982 90.419 3.369 1.00 58.58 291 GLN B CA 1
ATOM 4548 C C . GLN B 2 291 ? 93.341 89.963 4.690 1.00 63.11 291 GLN B C 1
ATOM 4549 O O . GLN B 2 291 ? 93.731 90.433 5.752 1.00 62.62 291 GLN B O 1
ATOM 4555 N N . GLU B 2 292 ? 92.413 89.000 4.631 1.00 61.70 292 GLU B N 1
ATOM 4556 C CA . GLU B 2 292 ? 91.769 88.427 5.814 1.00 63.19 292 GLU B CA 1
ATOM 4557 C C . GLU B 2 292 ? 92.865 87.884 6.783 1.00 68.94 292 GLU B C 1
ATOM 4558 O O . GLU B 2 292 ? 92.872 88.266 7.956 1.00 70.26 292 GLU B O 1
ATOM 4564 N N . VAL B 2 293 ? 93.824 87.071 6.263 1.00 64.34 293 VAL B N 1
ATOM 4565 C CA . VAL B 2 293 ? 94.947 86.493 7.023 1.00 64.44 293 VAL B CA 1
ATOM 4566 C C . VAL B 2 293 ? 95.930 87.580 7.521 1.00 69.93 293 VAL B C 1
ATOM 4567 O O . VAL B 2 293 ? 96.367 87.522 8.671 1.00 70.46 293 VAL B O 1
ATOM 4571 N N . LYS B 2 294 ? 96.288 88.539 6.645 1.00 65.41 294 LYS B N 1
ATOM 4572 C CA . LYS B 2 294 ? 97.170 89.672 6.937 1.00 64.73 294 LYS B CA 1
ATOM 4573 C C . LYS B 2 294 ? 96.603 90.475 8.118 1.00 70.56 294 LYS B C 1
ATOM 4574 O O . LYS B 2 294 ? 97.357 90.761 9.042 1.00 72.43 294 LYS B O 1
ATOM 4580 N N . ASN B 2 295 ? 95.268 90.749 8.137 1.00 66.26 295 ASN B N 1
ATOM 4581 C CA . ASN B 2 295 ? 94.590 91.516 9.199 1.00 66.62 295 ASN B CA 1
ATOM 4582 C C . ASN B 2 295 ? 94.497 90.792 10.544 1.00 71.37 295 ASN B C 1
ATOM 4583 O O . ASN B 2 295 ? 94.554 91.430 11.598 1.00 71.60 295 ASN B O 1
ATOM 4588 N N . ALA B 2 296 ? 94.344 89.466 10.497 1.00 68.07 296 ALA B N 1
ATOM 4589 C CA . ALA B 2 296 ? 94.295 88.589 11.664 1.00 68.34 296 ALA B CA 1
ATOM 4590 C C . ALA B 2 296 ? 95.681 88.579 12.361 1.00 73.34 296 ALA B C 1
ATOM 4591 O O . ALA B 2 296 ? 95.743 88.671 13.586 1.00 74.58 296 ALA B O 1
ATOM 4593 N N . VAL B 2 297 ? 96.784 88.497 11.564 1.00 68.74 297 VAL B N 1
ATOM 4594 C CA . VAL B 2 297 ? 98.180 88.501 12.016 1.00 67.98 297 VAL B CA 1
ATOM 4595 C C . VAL B 2 297 ? 98.472 89.865 12.629 1.00 74.47 297 VAL B C 1
ATOM 4596 O O . VAL B 2 297 ? 99.014 89.914 13.733 1.00 76.03 297 VAL B O 1
ATOM 4600 N N . VAL B 2 298 ? 98.076 90.969 11.935 1.00 70.46 298 VAL B N 1
ATOM 4601 C CA . VAL B 2 298 ? 98.299 92.343 12.390 1.00 70.22 298 VAL B CA 1
ATOM 4602 C C . VAL B 2 298 ? 97.674 92.575 13.771 1.00 75.31 298 VAL B C 1
ATOM 4603 O O . VAL B 2 298 ? 98.393 93.039 14.660 1.00 75.88 298 VAL B O 1
ATOM 4607 N N . LYS B 2 299 ? 96.388 92.199 13.979 1.00 72.42 299 LYS B N 1
ATOM 4608 C CA . LYS B 2 299 ? 95.748 92.388 15.289 1.00 73.99 299 LYS B CA 1
ATOM 4609 C C . LYS B 2 299 ? 96.467 91.578 16.413 1.00 77.85 299 LYS B C 1
ATOM 4610 O O . LYS B 2 299 ? 96.749 92.162 17.469 1.00 79.00 299 LYS B O 1
ATOM 4616 N N . LYS B 2 300 ? 96.830 90.287 16.155 1.00 71.60 300 LYS B N 1
ATOM 4617 C CA . LYS B 2 300 ? 97.565 89.422 17.096 1.00 71.29 300 LYS B CA 1
ATOM 4618 C C . LYS B 2 300 ? 98.820 90.121 17.622 1.00 77.17 300 LYS B C 1
ATOM 4619 O O . LYS B 2 300 ? 99.009 90.182 18.836 1.00 78.74 300 LYS B O 1
ATOM 4625 N N . ILE B 2 301 ? 99.650 90.688 16.708 1.00 72.46 301 ILE B N 1
ATOM 4626 C CA . ILE B 2 301 ? 100.860 91.448 17.034 1.00 71.91 301 ILE B CA 1
ATOM 4627 C C . ILE B 2 301 ? 100.496 92.665 17.902 1.00 77.13 301 ILE B C 1
ATOM 4628 O O . ILE B 2 301 ? 101.156 92.884 18.908 1.00 78.46 301 ILE B O 1
ATOM 4633 N N . LYS B 2 302 ? 99.445 93.422 17.538 1.00 73.32 302 LYS B N 1
ATOM 4634 C CA . LYS B 2 302 ? 99.024 94.606 18.291 1.00 74.48 302 LYS B CA 1
ATOM 4635 C C . LYS B 2 302 ? 98.651 94.259 19.756 1.00 81.83 302 LYS B C 1
ATOM 4636 O O . LYS B 2 302 ? 99.191 94.872 20.677 1.00 82.37 302 LYS B O 1
ATOM 4642 N N . THR B 2 303 ? 97.795 93.241 19.968 1.00 79.90 303 THR B N 1
ATOM 4643 C CA . THR B 2 303 ? 97.369 92.810 21.309 1.00 81.30 303 THR B CA 1
ATOM 4644 C C . THR B 2 303 ? 98.548 92.297 22.175 1.00 85.61 303 THR B C 1
ATOM 4645 O O . THR B 2 303 ? 98.541 92.517 23.392 1.00 86.70 303 THR B O 1
ATOM 4649 N N . THR B 2 304 ? 99.560 91.647 21.539 1.00 80.43 304 THR B N 1
ATOM 4650 C CA . THR B 2 304 ? 100.781 91.151 22.193 1.00 80.31 304 THR B CA 1
ATOM 4651 C C . THR B 2 304 ? 101.685 92.323 22.592 1.00 84.28 304 THR B C 1
ATOM 4652 O O . THR B 2 304 ? 102.102 92.377 23.744 1.00 84.43 304 THR B O 1
ATOM 4656 N N . VAL B 2 305 ? 101.958 93.265 21.656 1.00 81.12 305 VAL B N 1
ATOM 4657 C CA . VAL B 2 305 ? 102.789 94.464 21.869 1.00 82.22 305 VAL B CA 1
ATOM 4658 C C . VAL B 2 305 ? 102.266 95.277 23.060 1.00 89.48 305 VAL B C 1
ATOM 4659 O O . VAL B 2 305 ? 103.063 95.690 23.905 1.00 89.66 305 VAL B O 1
ATOM 4663 N N . ASP B 2 306 ? 100.924 95.469 23.123 1.00 87.69 306 ASP B N 1
ATOM 4664 C CA . ASP B 2 306 ? 100.203 96.219 24.155 1.00 89.27 306 ASP B CA 1
ATOM 4665 C C . ASP B 2 306 ? 100.294 95.588 25.553 1.00 94.69 306 ASP B C 1
ATOM 4666 O O . ASP B 2 306 ? 100.288 96.317 26.548 1.00 95.70 306 ASP B O 1
ATOM 4671 N N . GLU B 2 307 ? 100.375 94.248 25.627 1.00 91.29 307 GLU B N 1
ATOM 4672 C CA . GLU B 2 307 ? 100.484 93.508 26.885 1.00 92.45 307 GLU B CA 1
ATOM 4673 C C . GLU B 2 307 ? 101.922 93.344 27.367 1.00 96.93 307 GLU B C 1
ATOM 4674 O O . GLU B 2 307 ? 102.139 93.190 28.565 1.00 98.16 307 GLU B O 1
ATOM 4680 N N . LEU B 2 308 ? 102.902 93.387 26.454 1.00 93.24 308 LEU B N 1
ATOM 4681 C CA . LEU B 2 308 ? 104.321 93.309 26.810 1.00 93.73 308 LEU B CA 1
ATOM 4682 C C . LEU B 2 308 ? 104.761 94.657 27.384 1.00 99.70 308 LEU B C 1
ATOM 4683 O O . LEU B 2 308 ? 105.506 94.677 28.365 1.00 100.93 308 LEU B O 1
ATOM 4688 N N . THR B 2 309 ? 104.280 95.777 26.780 1.00 96.12 309 THR B N 1
ATOM 4689 C CA . THR B 2 309 ? 104.598 97.157 27.168 1.00 97.17 309 THR B CA 1
ATOM 4690 C C . THR B 2 309 ? 104.379 97.446 28.660 1.00 102.63 309 THR B C 1
ATOM 4691 O O . THR B 2 309 ? 105.243 98.072 29.278 1.00 103.41 309 THR B O 1
ATOM 4695 N N . LYS B 2 310 ? 103.277 96.958 29.253 1.00 99.70 310 LYS B N 1
ATOM 4696 C CA . LYS B 2 310 ? 103.012 97.197 30.676 1.00 101.49 310 LYS B CA 1
ATOM 4697 C C . LYS B 2 310 ? 104.050 96.536 31.630 1.00 107.34 310 LYS B C 1
ATOM 4698 O O . LYS B 2 310 ? 104.088 96.893 32.805 1.00 107.74 310 LYS B O 1
ATOM 4704 N N . CYS B 2 311 ? 104.913 95.629 31.119 1.00 105.11 311 CYS B N 1
ATOM 4705 C CA . CYS B 2 311 ? 105.963 94.973 31.911 1.00 106.47 311 CYS B CA 1
ATOM 4706 C C . CYS B 2 311 ? 107.345 95.597 31.712 1.00 108.51 311 CYS B C 1
ATOM 4707 O O . CYS B 2 311 ? 108.152 95.563 32.638 1.00 109.54 311 CYS B O 1
ATOM 4710 N N . ILE B 2 312 ? 107.629 96.143 30.517 1.00 102.09 312 ILE B N 1
ATOM 4711 C CA . ILE B 2 312 ? 108.920 96.771 30.217 1.00 101.19 312 ILE B CA 1
ATOM 4712 C C . ILE B 2 312 ? 109.125 98.001 31.115 1.00 105.15 312 ILE B C 1
ATOM 4713 O O . ILE B 2 312 ? 108.195 98.791 31.293 1.00 104.65 312 ILE B O 1
ATOM 4718 N N . GLY B 2 313 ? 110.335 98.127 31.667 1.00 101.90 313 GLY B N 1
ATOM 4719 C CA . GLY B 2 313 ? 110.748 99.251 32.498 1.00 102.81 313 GLY B CA 1
ATOM 4720 C C . GLY B 2 313 ? 111.159 100.444 31.659 1.00 106.42 313 GLY B C 1
ATOM 4721 O O . GLY B 2 313 ? 111.678 100.268 30.554 1.00 105.16 313 GLY B O 1
ATOM 4722 N N . GLN B 2 314 ? 110.931 101.671 32.185 1.00 104.52 314 GLN B N 1
ATOM 4723 C CA . GLN B 2 314 ? 111.229 102.966 31.541 1.00 104.52 314 GLN B CA 1
ATOM 4724 C C . GLN B 2 314 ? 112.674 103.117 31.067 1.00 107.48 314 GLN B C 1
ATOM 4725 O O . GLN B 2 314 ? 112.903 103.726 30.019 1.00 106.30 314 GLN B O 1
ATOM 4731 N N . LYS B 2 315 ? 113.637 102.562 31.836 1.00 104.42 315 LYS B N 1
ATOM 4732 C CA . LYS B 2 315 ? 115.071 102.564 31.528 1.00 104.45 315 LYS B CA 1
ATOM 4733 C C . LYS B 2 315 ? 115.300 101.865 30.184 1.00 106.77 315 LYS B C 1
ATOM 4734 O O . LYS B 2 315 ? 116.041 102.376 29.346 1.00 105.73 315 LYS B O 1
ATOM 4740 N N . GLU B 2 316 ? 114.624 100.716 29.987 1.00 103.08 316 GLU B N 1
ATOM 4741 C CA . GLU B 2 316 ? 114.687 99.876 28.791 1.00 101.75 316 GLU B CA 1
ATOM 4742 C C . GLU B 2 316 ? 113.790 100.413 27.688 1.00 107.29 316 GLU B C 1
ATOM 4743 O O . GLU B 2 316 ? 114.077 100.174 26.520 1.00 106.37 316 GLU B O 1
ATOM 4749 N N . ALA B 2 317 ? 112.723 101.144 28.046 1.00 106.24 317 ALA B N 1
ATOM 4750 C CA . ALA B 2 317 ? 111.806 101.753 27.084 1.00 106.49 317 ALA B CA 1
ATOM 4751 C C . ALA B 2 317 ? 112.497 102.889 26.287 1.00 113.18 317 ALA B C 1
ATOM 4752 O O . ALA B 2 317 ? 112.519 102.836 25.051 1.00 111.98 317 ALA B O 1
ATOM 4754 N N . GLU B 2 318 ? 113.105 103.876 26.990 1.00 112.74 318 GLU B N 1
ATOM 4755 C CA . GLU B 2 318 ? 113.812 105.009 26.368 1.00 113.91 318 GLU B CA 1
ATOM 4756 C C . GLU B 2 318 ? 115.115 104.596 25.640 1.00 119.57 318 GLU B C 1
ATOM 4757 O O . GLU B 2 318 ? 115.724 105.421 24.955 1.00 119.46 318 GLU B O 1
ATOM 4763 N N . LEU B 2 319 ? 115.517 103.320 25.784 1.00 117.28 319 LEU B N 1
ATOM 4764 C CA . LEU B 2 319 ? 116.709 102.728 25.186 1.00 117.64 319 LEU B CA 1
ATOM 4765 C C . LEU B 2 319 ? 116.572 102.631 23.672 1.00 122.50 319 LEU B C 1
ATOM 4766 O O . LEU B 2 319 ? 115.542 102.178 23.165 1.00 121.01 319 LEU B O 1
ATOM 4771 N N . THR B 2 320 ? 117.618 103.078 22.962 1.00 120.97 320 THR B N 1
ATOM 4772 C CA . THR B 2 320 ? 117.728 103.086 21.502 1.00 120.34 320 THR B CA 1
ATOM 4773 C C . THR B 2 320 ? 118.042 101.671 20.992 1.00 124.64 320 THR B C 1
ATOM 4774 O O . THR B 2 320 ? 118.841 100.971 21.605 1.00 124.56 320 THR B O 1
ATOM 4778 N N . ASN B 2 321 ? 117.434 101.284 19.852 1.00 121.79 321 ASN B N 1
ATOM 4779 C CA . ASN B 2 321 ? 117.539 99.993 19.145 1.00 121.36 321 ASN B CA 1
ATOM 4780 C C . ASN B 2 321 ? 118.951 99.365 19.077 1.00 127.10 321 ASN B C 1
ATOM 4781 O O . ASN B 2 321 ? 119.073 98.157 19.276 1.00 126.18 321 ASN B O 1
ATOM 4786 N N . ASP B 2 322 ? 119.992 100.164 18.774 1.00 126.00 322 ASP B N 1
ATOM 4787 C CA . ASP B 2 322 ? 121.381 99.691 18.642 1.00 126.96 322 ASP B CA 1
ATOM 4788 C C . ASP B 2 322 ? 121.997 99.177 19.951 1.00 130.94 322 ASP B C 1
ATOM 4789 O O . ASP B 2 322 ? 122.490 98.046 19.991 1.00 129.82 322 ASP B O 1
ATOM 4794 N N . GLN B 2 323 ? 121.964 100.014 21.009 1.00 128.39 323 GLN B N 1
ATOM 4795 C CA . GLN B 2 323 ? 122.491 99.728 22.352 1.00 129.41 323 GLN B CA 1
ATOM 4796 C C . GLN B 2 323 ? 121.606 98.756 23.150 1.00 132.14 323 GLN B C 1
ATOM 4797 O O . GLN B 2 323 ? 122.083 98.115 24.084 1.00 132.25 323 GLN B O 1
ATOM 4803 N N . LEU B 2 324 ? 120.326 98.639 22.757 1.00 127.55 324 LEU B N 1
ATOM 4804 C CA . LEU B 2 324 ? 119.315 97.740 23.321 1.00 126.58 324 LEU B CA 1
ATOM 4805 C C . LEU B 2 324 ? 119.704 96.285 23.038 1.00 127.96 324 LEU B C 1
ATOM 4806 O O . LEU B 2 324 ? 119.500 95.413 23.886 1.00 127.57 324 LEU B O 1
ATOM 4811 N N . TYR B 2 325 ? 120.265 96.036 21.838 1.00 122.47 325 TYR B N 1
ATOM 4812 C CA . TYR B 2 325 ? 120.717 94.718 21.406 1.00 121.24 325 TYR B CA 1
ATOM 4813 C C . TYR B 2 325 ? 122.100 94.380 21.980 1.00 123.06 325 TYR B C 1
ATOM 4814 O O . TYR B 2 325 ? 122.387 93.208 22.226 1.00 121.55 325 TYR B O 1
ATOM 4823 N N . GLU B 2 326 ? 122.931 95.415 22.233 1.00 119.72 326 GLU B N 1
ATOM 4824 C CA . GLU B 2 326 ? 124.264 95.295 22.838 1.00 120.42 326 GLU B CA 1
ATOM 4825 C C . GLU B 2 326 ? 124.116 94.853 24.304 1.00 122.01 326 GLU B C 1
ATOM 4826 O O . GLU B 2 326 ? 124.869 93.992 24.763 1.00 122.63 326 GLU B O 1
ATOM 4832 N N . GLU B 2 327 ? 123.134 95.447 25.023 1.00 115.27 327 GLU B N 1
ATOM 4833 C CA . GLU B 2 327 ? 122.809 95.179 26.426 1.00 114.22 327 GLU B CA 1
ATOM 4834 C C . GLU B 2 327 ? 122.211 93.791 26.649 1.00 114.46 327 GLU B C 1
ATOM 4835 O O . GLU B 2 327 ? 122.427 93.213 27.715 1.00 114.77 327 GLU B O 1
ATOM 4841 N N . PHE B 2 328 ? 121.424 93.280 25.675 1.00 107.52 328 PHE B N 1
ATOM 4842 C CA . PHE B 2 328 ? 120.803 91.952 25.762 1.00 105.60 328 PHE B CA 1
ATOM 4843 C C . PHE B 2 328 ? 121.869 90.864 25.769 1.00 109.18 328 PHE B C 1
ATOM 4844 O O . PHE B 2 328 ? 121.869 90.017 26.660 1.00 108.38 328 PHE B O 1
ATOM 4852 N N . GLU B 2 329 ? 122.797 90.930 24.789 1.00 106.15 329 GLU B N 1
ATOM 4853 C CA . GLU B 2 329 ? 123.961 90.060 24.618 1.00 106.60 329 GLU B CA 1
ATOM 4854 C C . GLU B 2 329 ? 124.796 90.030 25.909 1.00 111.29 329 GLU B C 1
ATOM 4855 O O . GLU B 2 329 ? 125.347 88.988 26.250 1.00 112.00 329 GLU B O 1
ATOM 4861 N N . VAL B 2 330 ? 124.857 91.167 26.633 1.00 107.26 330 VAL B N 1
ATOM 4862 C CA . VAL B 2 330 ? 125.568 91.325 27.905 1.00 108.19 330 VAL B CA 1
ATOM 4863 C C . VAL B 2 330 ? 124.951 90.426 29.009 1.00 110.10 330 VAL B C 1
ATOM 4864 O O . VAL B 2 330 ? 125.681 89.590 29.551 1.00 110.47 330 VAL B O 1
ATOM 4868 N N . ILE B 2 331 ? 123.627 90.571 29.322 1.00 104.43 331 ILE B N 1
ATOM 4869 C CA . ILE B 2 331 ? 122.968 89.737 30.349 1.00 104.09 331 ILE B CA 1
ATOM 4870 C C . ILE B 2 331 ? 122.856 88.281 29.858 1.00 106.84 331 ILE B C 1
ATOM 4871 O O . ILE B 2 331 ? 122.957 87.354 30.673 1.00 106.79 331 ILE B O 1
ATOM 4876 N N . GLN B 2 332 ? 122.690 88.092 28.522 1.00 101.87 332 GLN B N 1
ATOM 4877 C CA . GLN B 2 332 ? 122.619 86.783 27.869 1.00 100.93 332 GLN B CA 1
ATOM 4878 C C . GLN B 2 332 ? 123.895 85.985 28.161 1.00 107.51 332 GLN B C 1
ATOM 4879 O O . GLN B 2 332 ? 123.812 84.900 28.742 1.00 108.08 332 GLN B O 1
ATOM 4885 N N . LYS B 2 333 ? 125.069 86.550 27.816 1.00 105.11 333 LYS B N 1
ATOM 4886 C CA . LYS B 2 333 ? 126.366 85.913 28.046 1.00 106.60 333 LYS B CA 1
ATOM 4887 C C . LYS B 2 333 ? 126.738 85.826 29.542 1.00 113.13 333 LYS B C 1
ATOM 4888 O O . LYS B 2 333 ? 127.567 84.990 29.909 1.00 114.14 333 LYS B O 1
ATOM 4894 N N . TYR B 2 334 ? 126.109 86.661 30.404 1.00 109.75 334 TYR B N 1
ATOM 4895 C CA . TYR B 2 334 ? 126.333 86.643 31.853 1.00 110.90 334 TYR B CA 1
ATOM 4896 C C . TYR B 2 334 ? 125.752 85.350 32.464 1.00 115.48 334 TYR B C 1
ATOM 4897 O O . TYR B 2 334 ? 126.475 84.615 33.147 1.00 116.53 334 TYR B O 1
ATOM 4906 N N . LEU B 2 335 ? 124.452 85.081 32.186 1.00 110.31 335 LEU B N 1
ATOM 4907 C CA . LEU B 2 335 ? 123.667 83.950 32.688 1.00 109.82 335 LEU B CA 1
ATOM 4908 C C . LEU B 2 335 ? 124.095 82.572 32.169 1.00 113.03 335 LEU B C 1
ATOM 4909 O O . LEU B 2 335 ? 123.902 81.584 32.882 1.00 113.57 335 LEU B O 1
ATOM 4914 N N . TRP B 2 336 ? 124.639 82.499 30.934 1.00 107.67 336 TRP B N 1
ATOM 4915 C CA . TRP B 2 336 ? 125.126 81.258 30.324 1.00 106.57 336 TRP B CA 1
ATOM 4916 C C . TRP B 2 336 ? 126.290 80.675 31.150 1.00 113.62 336 TRP B C 1
ATOM 4917 O O . TRP B 2 336 ? 126.315 79.470 31.404 1.00 114.18 336 TRP B O 1
ATOM 4928 N N . PHE B 2 337 ? 127.234 81.542 31.588 1.00 111.43 337 PHE B N 1
ATOM 4929 C CA . PHE B 2 337 ? 128.413 81.160 32.367 1.00 133.39 337 PHE B CA 1
ATOM 4930 C C . PHE B 2 337 ? 128.609 82.072 33.574 1.00 147.99 337 PHE B C 1
ATOM 4931 O O . PHE B 2 337 ? 127.999 81.851 34.619 1.00 109.12 337 PHE B O 1
ATOM 4939 N N . ASP C 3 1 ? 74.334 59.549 -49.622 1.00 88.20 3 ASP C N 1
ATOM 4940 C CA . ASP C 3 1 ? 73.380 58.855 -50.489 1.00 88.02 3 ASP C CA 1
ATOM 4941 C C . ASP C 3 1 ? 72.695 59.848 -51.467 1.00 89.04 3 ASP C C 1
ATOM 4942 O O . ASP C 3 1 ? 73.005 61.053 -51.428 1.00 86.73 3 ASP C O 1
ATOM 4947 N N . LYS C 3 2 ? 71.752 59.335 -52.320 1.00 84.16 4 LYS C N 1
ATOM 4948 C CA . LYS C 3 2 ? 71.076 60.111 -53.364 1.00 81.85 4 LYS C CA 1
ATOM 4949 C C . LYS C 3 2 ? 69.597 60.546 -53.073 1.00 81.79 4 LYS C C 1
ATOM 4950 O O . LYS C 3 2 ? 68.890 60.880 -54.032 1.00 80.97 4 LYS C O 1
ATOM 4956 N N . THR C 3 3 ? 69.167 60.661 -51.786 1.00 75.36 5 THR C N 1
ATOM 4957 C CA . THR C 3 3 ? 67.826 61.201 -51.475 1.00 74.20 5 THR C CA 1
ATOM 4958 C C . THR C 3 3 ? 67.871 62.736 -51.192 1.00 75.18 5 THR C C 1
ATOM 4959 O O . THR C 3 3 ? 68.829 63.210 -50.567 1.00 75.71 5 THR C O 1
ATOM 4963 N N . VAL C 3 4 ? 66.833 63.491 -51.657 1.00 67.22 6 VAL C N 1
ATOM 4964 C CA . VAL C 3 4 ? 66.636 64.936 -51.449 1.00 64.20 6 VAL C CA 1
ATOM 4965 C C . VAL C 3 4 ? 65.397 65.055 -50.555 1.00 71.18 6 VAL C C 1
ATOM 4966 O O . VAL C 3 4 ? 64.290 64.714 -50.993 1.00 72.45 6 VAL C O 1
ATOM 4970 N N . ARG C 3 5 ? 65.572 65.517 -49.303 1.00 68.04 7 ARG C N 1
ATOM 4971 C CA . ARG C 3 5 ? 64.432 65.720 -48.400 1.00 67.76 7 ARG C CA 1
ATOM 4972 C C . ARG C 3 5 ? 63.774 67.067 -48.785 1.00 73.35 7 ARG C C 1
ATOM 4973 O O . ARG C 3 5 ? 64.381 68.125 -48.616 1.00 73.75 7 ARG C O 1
ATOM 4981 N N . TRP C 3 6 ? 62.586 67.018 -49.381 1.00 69.51 8 TRP C N 1
ATOM 4982 C CA . TRP C 3 6 ? 61.867 68.211 -49.799 1.00 68.51 8 TRP C CA 1
ATOM 4983 C C . TRP C 3 6 ? 60.975 68.690 -48.665 1.00 72.26 8 TRP C C 1
ATOM 4984 O O . TRP C 3 6 ? 60.353 67.880 -47.974 1.00 72.46 8 TRP C O 1
ATOM 4995 N N . CYS C 3 7 ? 60.900 70.002 -48.478 1.00 68.33 9 CYS C N 1
ATOM 4996 C CA . CYS C 3 7 ? 60.112 70.599 -47.391 1.00 68.13 9 CYS C CA 1
ATOM 4997 C C . CYS C 3 7 ? 58.693 71.004 -47.867 1.00 70.32 9 CYS C C 1
ATOM 4998 O O . CYS C 3 7 ? 58.589 71.804 -48.782 1.00 68.31 9 CYS C O 1
ATOM 5001 N N . ALA C 3 8 ? 57.620 70.403 -47.294 1.00 68.85 10 ALA C N 1
ATOM 5002 C CA . ALA C 3 8 ? 56.207 70.696 -47.613 1.00 69.95 10 ALA C CA 1
ATOM 5003 C C . ALA C 3 8 ? 55.599 71.516 -46.460 1.00 77.97 10 ALA C C 1
ATOM 5004 O O . ALA C 3 8 ? 55.747 71.126 -45.303 1.00 79.22 10 ALA C O 1
ATOM 5006 N N . VAL C 3 9 ? 54.959 72.666 -46.760 1.00 75.61 11 VAL C N 1
ATOM 5007 C CA . VAL C 3 9 ? 54.430 73.587 -45.729 1.00 76.36 11 VAL C CA 1
ATOM 5008 C C . VAL C 3 9 ? 52.929 73.363 -45.352 1.00 86.12 11 VAL C C 1
ATOM 5009 O O . VAL C 3 9 ? 52.391 74.134 -44.544 1.00 87.10 11 VAL C O 1
ATOM 5013 N N . SER C 3 10 ? 52.265 72.337 -45.932 1.00 84.52 12 SER C N 1
ATOM 5014 C CA . SER C 3 10 ? 50.860 72.021 -45.654 1.00 85.61 12 SER C CA 1
ATOM 5015 C C . SER C 3 10 ? 50.554 70.524 -45.853 1.00 93.29 12 SER C C 1
ATOM 5016 O O . SER C 3 10 ? 51.438 69.756 -46.247 1.00 93.26 12 SER C O 1
ATOM 5019 N N . GLU C 3 11 ? 49.311 70.113 -45.547 1.00 91.99 13 GLU C N 1
ATOM 5020 C CA . GLU C 3 11 ? 48.846 68.730 -45.669 1.00 93.07 13 GLU C CA 1
ATOM 5021 C C . GLU C 3 11 ? 48.715 68.311 -47.136 1.00 97.76 13 GLU C C 1
ATOM 5022 O O . GLU C 3 11 ? 49.072 67.182 -47.486 1.00 98.05 13 GLU C O 1
ATOM 5028 N N . HIS C 3 12 ? 48.211 69.224 -47.982 1.00 93.84 14 HIS C N 1
ATOM 5029 C CA . HIS C 3 12 ? 47.975 68.998 -49.408 1.00 93.85 14 HIS C CA 1
ATOM 5030 C C . HIS C 3 12 ? 49.250 69.014 -50.199 1.00 93.50 14 HIS C C 1
ATOM 5031 O O . HIS C 3 12 ? 49.340 68.333 -51.224 1.00 93.95 14 HIS C O 1
ATOM 5038 N N . GLU C 3 13 ? 50.248 69.781 -49.712 1.00 85.13 15 GLU C N 1
ATOM 5039 C CA . GLU C 3 13 ? 51.569 69.858 -50.311 1.00 81.95 15 GLU C CA 1
ATOM 5040 C C . GLU C 3 13 ? 52.325 68.595 -49.972 1.00 83.26 15 GLU C C 1
ATOM 5041 O O . GLU C 3 13 ? 52.983 68.052 -50.854 1.00 83.23 15 GLU C O 1
ATOM 5047 N N . ALA C 3 14 ? 52.189 68.094 -48.717 1.00 78.33 16 ALA C N 1
ATOM 5048 C CA . ALA C 3 14 ? 52.793 66.825 -48.253 1.00 77.86 16 ALA C CA 1
ATOM 5049 C C . ALA C 3 14 ? 52.250 65.565 -48.976 1.00 79.72 16 ALA C C 1
ATOM 5050 O O . ALA C 3 14 ? 53.008 64.611 -49.141 1.00 77.91 16 ALA C O 1
ATOM 5052 N N . THR C 3 15 ? 50.970 65.565 -49.435 1.00 76.85 17 THR C N 1
ATOM 5053 C CA . THR C 3 15 ? 50.442 64.395 -50.158 1.00 77.49 17 THR C CA 1
ATOM 5054 C C . THR C 3 15 ? 50.867 64.426 -51.647 1.00 81.83 17 THR C C 1
ATOM 5055 O O . THR C 3 15 ? 51.146 63.351 -52.193 1.00 81.71 17 THR C O 1
ATOM 5059 N N . LYS C 3 16 ? 50.975 65.637 -52.285 1.00 78.07 18 LYS C N 1
ATOM 5060 C CA . LYS C 3 16 ? 51.451 65.783 -53.682 1.00 77.62 18 LYS C CA 1
ATOM 5061 C C . LYS C 3 16 ? 52.910 65.292 -53.769 1.00 84.66 18 LYS C C 1
ATOM 5062 O O . LYS C 3 16 ? 53.348 64.754 -54.792 1.00 84.50 18 LYS C O 1
ATOM 5068 N N . CYS C 3 17 ? 53.642 65.492 -52.675 1.00 82.59 19 CYS C N 1
ATOM 5069 C CA . CYS C 3 17 ? 55.022 65.124 -52.539 1.00 83.58 19 CYS C CA 1
ATOM 5070 C C . CYS C 3 17 ? 55.220 63.638 -52.340 1.00 89.42 19 CYS C C 1
ATOM 5071 O O . CYS C 3 17 ? 56.234 63.088 -52.789 1.00 89.99 19 CYS C O 1
ATOM 5074 N N . GLN C 3 18 ? 54.270 62.979 -51.649 1.00 84.89 20 GLN C N 1
ATOM 5075 C CA . GLN C 3 18 ? 54.313 61.536 -51.482 1.00 84.30 20 GLN C CA 1
ATOM 5076 C C . GLN C 3 18 ? 54.039 60.913 -52.869 1.00 86.29 20 GLN C C 1
ATOM 5077 O O . GLN C 3 18 ? 54.654 59.907 -53.223 1.00 86.73 20 GLN C O 1
ATOM 5083 N N . SER C 3 19 ? 53.173 61.572 -53.671 1.00 79.56 21 SER C N 1
ATOM 5084 C CA . SER C 3 19 ? 52.841 61.188 -55.039 1.00 78.14 21 SER C CA 1
ATOM 5085 C C . SER C 3 19 ? 54.069 61.444 -55.935 1.00 75.29 21 SER C C 1
ATOM 5086 O O . SER C 3 19 ? 54.382 60.632 -56.800 1.00 73.32 21 SER C O 1
ATOM 5089 N N . PHE C 3 20 ? 54.789 62.552 -55.686 1.00 68.82 22 PHE C N 1
ATOM 5090 C CA . PHE C 3 20 ? 56.008 62.905 -56.415 1.00 66.75 22 PHE C CA 1
ATOM 5091 C C . PHE C 3 20 ? 57.076 61.848 -56.168 1.00 72.12 22 PHE C C 1
ATOM 5092 O O . PHE C 3 20 ? 57.618 61.302 -57.132 1.00 71.61 22 PHE C O 1
ATOM 5100 N N . ARG C 3 21 ? 57.314 61.500 -54.887 1.00 69.76 23 ARG C N 1
ATOM 5101 C CA . ARG C 3 21 ? 58.278 60.469 -54.509 1.00 70.34 23 ARG C CA 1
ATOM 5102 C C . ARG C 3 21 ? 57.921 59.152 -55.139 1.00 76.18 23 ARG C C 1
ATOM 5103 O O . ARG C 3 21 ? 58.795 58.496 -55.700 1.00 77.63 23 ARG C O 1
ATOM 5111 N N . ASP C 3 22 ? 56.654 58.742 -55.004 1.00 72.97 24 ASP C N 1
ATOM 5112 C CA . ASP C 3 22 ? 56.196 57.451 -55.487 1.00 73.82 24 ASP C CA 1
ATOM 5113 C C . ASP C 3 22 ? 56.258 57.335 -57.014 1.00 77.27 24 ASP C C 1
ATOM 5114 O O . ASP C 3 22 ? 56.623 56.281 -57.525 1.00 77.28 24 ASP C O 1
ATOM 5119 N N . HIS C 3 23 ? 55.998 58.426 -57.732 1.00 73.86 25 HIS C N 1
ATOM 5120 C CA . HIS C 3 23 ? 56.058 58.401 -59.191 1.00 73.94 25 HIS C CA 1
ATOM 5121 C C . HIS C 3 23 ? 57.484 58.350 -59.721 1.00 76.65 25 HIS C C 1
ATOM 5122 O O . HIS C 3 23 ? 57.725 57.783 -60.786 1.00 76.78 25 HIS C O 1
ATOM 5129 N N . MET C 3 24 ? 58.423 58.920 -58.958 1.00 72.11 26 MET C N 1
ATOM 5130 C CA . MET C 3 24 ? 59.846 58.992 -59.275 1.00 70.91 26 MET C CA 1
ATOM 5131 C C . MET C 3 24 ? 60.429 57.634 -59.124 1.00 74.22 26 MET C C 1
ATOM 5132 O O . MET C 3 24 ? 61.104 57.166 -60.035 1.00 74.50 26 MET C O 1
ATOM 5137 N N . LYS C 3 25 ? 60.115 56.983 -57.982 1.00 70.83 27 LYS C N 1
ATOM 5138 C CA . LYS C 3 25 ? 60.475 55.618 -57.568 1.00 71.66 27 LYS C CA 1
ATOM 5139 C C . LYS C 3 25 ? 60.102 54.596 -58.653 1.00 79.13 27 LYS C C 1
ATOM 5140 O O . LYS C 3 25 ? 60.794 53.591 -58.817 1.00 79.94 27 LYS C O 1
ATOM 5146 N N . SER C 3 26 ? 58.999 54.873 -59.383 1.00 77.18 28 SER C N 1
ATOM 5147 C CA . SER C 3 26 ? 58.450 54.073 -60.471 1.00 78.42 28 SER C CA 1
ATOM 5148 C C . SER C 3 26 ? 59.183 54.263 -61.816 1.00 81.83 28 SER C C 1
ATOM 5149 O O . SER C 3 26 ? 58.948 53.474 -62.728 1.00 83.01 28 SER C O 1
ATOM 5152 N N . VAL C 3 27 ? 60.035 55.295 -61.958 1.00 77.11 29 VAL C N 1
ATOM 5153 C CA . VAL C 3 27 ? 60.716 55.578 -63.232 1.00 77.68 29 VAL C CA 1
ATOM 5154 C C . VAL C 3 27 ? 62.241 55.720 -63.127 1.00 82.02 29 VAL C C 1
ATOM 5155 O O . VAL C 3 27 ? 62.913 55.730 -64.161 1.00 82.59 29 VAL C O 1
ATOM 5159 N N . ILE C 3 28 ? 62.778 55.880 -61.904 1.00 77.38 30 ILE C N 1
ATOM 5160 C CA . ILE C 3 28 ? 64.215 56.013 -61.666 1.00 75.54 30 ILE C CA 1
ATOM 5161 C C . ILE C 3 28 ? 64.729 54.790 -60.923 1.00 79.04 30 ILE C C 1
ATOM 5162 O O . ILE C 3 28 ? 64.104 54.379 -59.937 1.00 78.30 30 ILE C O 1
ATOM 5167 N N . PRO C 3 29 ? 65.888 54.218 -61.344 1.00 76.51 31 PRO C N 1
ATOM 5168 C CA . PRO C 3 29 ? 66.437 53.048 -60.619 1.00 76.80 31 PRO C CA 1
ATOM 5169 C C . PRO C 3 29 ? 66.872 53.364 -59.187 1.00 80.85 31 PRO C C 1
ATOM 5170 O O . PRO C 3 29 ? 66.935 54.532 -58.787 1.00 78.63 31 PRO C O 1
ATOM 5174 N N . SER C 3 30 ? 67.128 52.299 -58.416 1.00 79.89 32 SER C N 1
ATOM 5175 C CA . SER C 3 30 ? 67.561 52.278 -57.020 1.00 80.47 32 SER C CA 1
ATOM 5176 C C . SER C 3 30 ? 68.720 53.234 -56.737 1.00 85.94 32 SER C C 1
ATOM 5177 O O . SER C 3 30 ? 68.675 53.950 -55.738 1.00 85.69 32 SER C O 1
ATOM 5180 N N . ASP C 3 31 ? 69.748 53.243 -57.625 1.00 83.61 33 ASP C N 1
ATOM 5181 C CA . ASP C 3 31 ? 70.962 54.072 -57.561 1.00 82.81 33 ASP C CA 1
ATOM 5182 C C . ASP C 3 31 ? 70.709 55.596 -57.673 1.00 85.92 33 ASP C C 1
ATOM 5183 O O . ASP C 3 31 ? 71.347 56.370 -56.957 1.00 86.04 33 ASP C O 1
ATOM 5188 N N . GLY C 3 32 ? 69.795 55.992 -58.566 1.00 80.73 34 GLY C N 1
ATOM 5189 C CA . GLY C 3 32 ? 69.463 57.376 -58.898 1.00 78.65 34 GLY C CA 1
ATOM 5190 C C . GLY C 3 32 ? 68.862 58.299 -57.847 1.00 78.49 34 GLY C C 1
ATOM 5191 O O . GLY C 3 32 ? 68.625 57.900 -56.697 1.00 75.91 34 GLY C O 1
ATOM 5192 N N . PRO C 3 33 ? 68.600 59.572 -58.267 1.00 74.77 35 PRO C N 1
ATOM 5193 C CA . PRO C 3 33 ? 68.021 60.567 -57.343 1.00 73.93 35 PRO C CA 1
ATOM 5194 C C . PRO C 3 33 ? 66.593 60.247 -56.881 1.00 77.61 35 PRO C C 1
ATOM 5195 O O . PRO C 3 33 ? 65.778 59.737 -57.658 1.00 77.38 35 PRO C O 1
ATOM 5199 N N . SER C 3 34 ? 66.311 60.526 -55.595 1.00 73.22 36 SER C N 1
ATOM 5200 C CA . SER C 3 34 ? 65.027 60.248 -54.965 1.00 73.06 36 SER C CA 1
ATOM 5201 C C . SER C 3 34 ? 64.540 61.412 -54.117 1.00 76.08 36 SER C C 1
ATOM 5202 O O . SER C 3 34 ? 65.344 62.188 -53.615 1.00 73.98 36 SER C O 1
ATOM 5205 N N . VAL C 3 35 ? 63.214 61.533 -53.977 1.00 74.03 37 VAL C N 1
ATOM 5206 C CA . VAL C 3 35 ? 62.567 62.552 -53.154 1.00 73.98 37 VAL C CA 1
ATOM 5207 C C . VAL C 3 35 ? 62.087 61.912 -51.872 1.00 80.42 37 VAL C C 1
ATOM 5208 O O . VAL C 3 35 ? 61.791 60.725 -51.842 1.00 81.84 37 VAL C O 1
ATOM 5212 N N . ALA C 3 36 ? 62.021 62.689 -50.810 1.00 77.56 38 ALA C N 1
ATOM 5213 C CA . ALA C 3 36 ? 61.511 62.244 -49.520 1.00 78.21 38 ALA C CA 1
ATOM 5214 C C . ALA C 3 36 ? 60.883 63.493 -48.987 1.00 83.39 38 ALA C C 1
ATOM 5215 O O . ALA C 3 36 ? 61.446 64.562 -49.206 1.00 82.38 38 ALA C O 1
ATOM 5217 N N . CYS C 3 37 ? 59.685 63.425 -48.417 1.00 82.19 39 CYS C N 1
ATOM 5218 C CA . CYS C 3 37 ? 59.151 64.693 -47.980 1.00 83.14 39 CYS C CA 1
ATOM 5219 C C . CYS C 3 37 ? 59.126 64.868 -46.468 1.00 86.16 39 CYS C C 1
ATOM 5220 O O . CYS C 3 37 ? 59.075 63.898 -45.714 1.00 87.49 39 CYS C O 1
ATOM 5223 N N . VAL C 3 38 ? 59.270 66.130 -46.044 1.00 80.27 40 VAL C N 1
ATOM 5224 C CA . VAL C 3 38 ? 59.295 66.597 -44.657 1.00 79.19 40 VAL C CA 1
ATOM 5225 C C . VAL C 3 38 ? 58.185 67.642 -44.548 1.00 82.91 40 VAL C C 1
ATOM 5226 O O . VAL C 3 38 ? 58.150 68.558 -45.371 1.00 82.57 40 VAL C O 1
ATOM 5230 N N . LYS C 3 39 ? 57.284 67.519 -43.551 1.00 79.37 41 LYS C N 1
ATOM 5231 C CA . LYS C 3 39 ? 56.186 68.491 -43.372 1.00 78.65 41 LYS C CA 1
ATOM 5232 C C . LYS C 3 39 ? 56.516 69.514 -42.290 1.00 78.94 41 LYS C C 1
ATOM 5233 O O . LYS C 3 39 ? 56.990 69.136 -41.215 1.00 79.15 41 LYS C O 1
ATOM 5239 N N . LYS C 3 40 ? 56.310 70.809 -42.596 1.00 72.72 42 LYS C N 1
ATOM 5240 C CA . LYS C 3 40 ? 56.580 71.917 -41.676 1.00 71.47 42 LYS C CA 1
ATOM 5241 C C . LYS C 3 40 ? 55.417 72.915 -41.624 1.00 75.62 42 LYS C C 1
ATOM 5242 O O . LYS C 3 40 ? 54.566 72.929 -42.516 1.00 74.46 42 LYS C O 1
ATOM 5248 N N . ALA C 3 41 ? 55.344 73.693 -40.535 1.00 73.67 43 ALA C N 1
ATOM 5249 C CA . ALA C 3 41 ? 54.237 74.609 -40.279 1.00 74.27 43 ALA C CA 1
ATOM 5250 C C . ALA C 3 41 ? 54.188 75.819 -41.194 1.00 78.29 43 ALA C C 1
ATOM 5251 O O . ALA C 3 41 ? 53.102 76.218 -41.607 1.00 77.74 43 ALA C O 1
ATOM 5253 N N . SER C 3 42 ? 55.353 76.394 -41.524 1.00 75.52 44 SER C N 1
ATOM 5254 C CA . SER C 3 42 ? 55.460 77.568 -42.407 1.00 74.50 44 SER C CA 1
ATOM 5255 C C . SER C 3 42 ? 56.741 77.506 -43.258 1.00 75.57 44 SER C C 1
ATOM 5256 O O . SER C 3 42 ? 57.535 76.572 -43.109 1.00 74.88 44 SER C O 1
ATOM 5259 N N . TYR C 3 43 ? 56.939 78.496 -44.150 1.00 70.10 45 TYR C N 1
ATOM 5260 C CA . TYR C 3 43 ? 58.145 78.572 -44.974 1.00 68.32 45 TYR C CA 1
ATOM 5261 C C . TYR C 3 43 ? 59.372 78.846 -44.105 1.00 70.79 45 TYR C C 1
ATOM 5262 O O . TYR C 3 43 ? 60.455 78.401 -44.456 1.00 69.59 45 TYR C O 1
ATOM 5271 N N . LEU C 3 44 ? 59.199 79.574 -42.979 1.00 67.69 46 LEU C N 1
ATOM 5272 C CA . LEU C 3 44 ? 60.271 79.896 -42.039 1.00 67.73 46 LEU C CA 1
ATOM 5273 C C . LEU C 3 44 ? 60.782 78.668 -41.277 1.00 75.16 46 LEU C C 1
ATOM 5274 O O . LEU C 3 44 ? 61.978 78.580 -40.984 1.00 75.94 46 LEU C O 1
ATOM 5279 N N . ASP C 3 45 ? 59.891 77.701 -40.996 1.00 72.18 47 ASP C N 1
ATOM 5280 C CA . ASP C 3 45 ? 60.264 76.450 -40.349 1.00 72.06 47 ASP C CA 1
ATOM 5281 C C . ASP C 3 45 ? 60.965 75.521 -41.336 1.00 72.39 47 ASP C C 1
ATOM 5282 O O . ASP C 3 45 ? 61.744 74.665 -40.925 1.00 72.48 47 ASP C O 1
ATOM 5287 N N . CYS C 3 46 ? 60.708 75.735 -42.642 1.00 66.29 48 CYS C N 1
ATOM 5288 C CA . CYS C 3 46 ? 61.318 75.056 -43.779 1.00 64.74 48 CYS C CA 1
ATOM 5289 C C . CYS C 3 46 ? 62.734 75.533 -43.963 1.00 63.81 48 CYS C C 1
ATOM 5290 O O . CYS C 3 46 ? 63.637 74.703 -43.990 1.00 62.74 48 CYS C O 1
ATOM 5293 N N . ILE C 3 47 ? 62.935 76.870 -44.060 1.00 57.79 49 ILE C N 1
ATOM 5294 C CA . ILE C 3 47 ? 64.249 77.512 -44.186 1.00 56.80 49 ILE C CA 1
ATOM 5295 C C . ILE C 3 47 ? 65.089 77.063 -42.986 1.00 62.24 49 ILE C C 1
ATOM 5296 O O . ILE C 3 47 ? 66.239 76.655 -43.145 1.00 60.46 49 ILE C O 1
ATOM 5301 N N . ARG C 3 48 ? 64.472 77.064 -41.798 1.00 62.00 50 ARG C N 1
ATOM 5302 C CA . ARG C 3 48 ? 65.117 76.612 -40.580 1.00 63.34 50 ARG C CA 1
ATOM 5303 C C . ARG C 3 48 ? 65.502 75.136 -40.622 1.00 68.15 50 ARG C C 1
ATOM 5304 O O . ARG C 3 48 ? 66.653 74.823 -40.296 1.00 69.52 50 ARG C O 1
ATOM 5312 N N . ALA C 3 49 ? 64.579 74.236 -41.064 1.00 62.28 51 ALA C N 1
ATOM 5313 C CA . ALA C 3 49 ? 64.871 72.795 -41.161 1.00 60.74 51 ALA C CA 1
ATOM 5314 C C . ALA C 3 49 ? 66.056 72.522 -42.083 1.00 64.18 51 ALA C C 1
ATOM 5315 O O . ALA C 3 49 ? 66.894 71.706 -41.724 1.00 65.67 51 ALA C O 1
ATOM 5317 N N . ILE C 3 50 ? 66.162 73.235 -43.234 1.00 58.04 52 ILE C N 1
ATOM 5318 C CA . ILE C 3 50 ? 67.243 73.048 -44.201 1.00 56.57 52 ILE C CA 1
ATOM 5319 C C . ILE C 3 50 ? 68.551 73.451 -43.594 1.00 64.40 52 ILE C C 1
ATOM 5320 O O . ILE C 3 50 ? 69.519 72.704 -43.691 1.00 65.29 52 ILE C O 1
ATOM 5325 N N . ALA C 3 51 ? 68.580 74.625 -42.961 1.00 63.20 53 ALA C N 1
ATOM 5326 C CA . ALA C 3 51 ? 69.767 75.192 -42.319 1.00 63.32 53 ALA C CA 1
ATOM 5327 C C . ALA C 3 51 ? 70.290 74.300 -41.179 1.00 65.83 53 ALA C C 1
ATOM 5328 O O . ALA C 3 51 ? 71.500 74.227 -40.956 1.00 63.41 53 ALA C O 1
ATOM 5330 N N . ALA C 3 52 ? 69.361 73.601 -40.494 1.00 63.76 54 ALA C N 1
ATOM 5331 C CA . ALA C 3 52 ? 69.614 72.678 -39.389 1.00 64.16 54 ALA C CA 1
ATOM 5332 C C . ALA C 3 52 ? 69.754 71.251 -39.902 1.00 67.61 54 ALA C C 1
ATOM 5333 O O . ALA C 3 52 ? 69.454 70.311 -39.170 1.00 68.52 54 ALA C O 1
ATOM 5335 N N . ASN C 3 53 ? 70.183 71.095 -41.164 1.00 63.17 55 ASN C N 1
ATOM 5336 C CA . ASN C 3 53 ? 70.379 69.842 -41.902 1.00 63.90 55 ASN C CA 1
ATOM 5337 C C . ASN C 3 53 ? 69.261 68.791 -41.699 1.00 70.12 55 ASN C C 1
ATOM 5338 O O . ASN C 3 53 ? 69.532 67.595 -41.743 1.00 71.25 55 ASN C O 1
ATOM 5343 N N . GLU C 3 54 ? 68.011 69.226 -41.507 1.00 67.33 56 GLU C N 1
ATOM 5344 C CA . GLU C 3 54 ? 66.896 68.292 -41.351 1.00 68.52 56 GLU C CA 1
ATOM 5345 C C . GLU C 3 54 ? 66.268 68.012 -42.718 1.00 71.95 56 GLU C C 1
ATOM 5346 O O . GLU C 3 54 ? 65.952 66.867 -43.012 1.00 72.98 56 GLU C O 1
ATOM 5352 N N . ALA C 3 55 ? 66.076 69.055 -43.542 1.00 66.27 57 ALA C N 1
ATOM 5353 C CA . ALA C 3 55 ? 65.530 68.926 -44.892 1.00 64.99 57 ALA C CA 1
ATOM 5354 C C . ALA C 3 55 ? 66.579 69.445 -45.876 1.00 67.87 57 ALA C C 1
ATOM 5355 O O . ALA C 3 55 ? 67.640 69.882 -45.434 1.00 67.39 57 ALA C O 1
ATOM 5357 N N . ASP C 3 56 ? 66.322 69.382 -47.192 1.00 63.85 58 ASP C N 1
ATOM 5358 C CA . ASP C 3 56 ? 67.324 69.800 -48.181 1.00 62.94 58 ASP C CA 1
ATOM 5359 C C . ASP C 3 56 ? 66.915 70.929 -49.142 1.00 64.89 58 ASP C C 1
ATOM 5360 O O . ASP C 3 56 ? 67.773 71.755 -49.483 1.00 63.74 58 ASP C O 1
ATOM 5365 N N . ALA C 3 57 ? 65.639 70.943 -49.611 1.00 59.52 59 ALA C N 1
ATOM 5366 C CA . ALA C 3 57 ? 65.164 71.950 -50.564 1.00 57.42 59 ALA C CA 1
ATOM 5367 C C . ALA C 3 57 ? 63.690 72.406 -50.363 1.00 59.39 59 ALA C C 1
ATOM 5368 O O . ALA C 3 57 ? 62.841 71.650 -49.894 1.00 59.47 59 ALA C O 1
ATOM 5370 N N . VAL C 3 58 ? 63.404 73.652 -50.755 1.00 54.11 60 VAL C N 1
ATOM 5371 C CA . VAL C 3 58 ? 62.082 74.287 -50.735 1.00 53.76 60 VAL C CA 1
ATOM 5372 C C . VAL C 3 58 ? 62.072 75.350 -51.845 1.00 56.46 60 VAL C C 1
ATOM 5373 O O . VAL C 3 58 ? 63.116 75.966 -52.066 1.00 56.51 60 VAL C O 1
ATOM 5377 N N . THR C 3 59 ? 60.932 75.530 -52.566 1.00 52.07 61 THR C N 1
ATOM 5378 C CA . THR C 3 59 ? 60.756 76.566 -53.605 1.00 50.78 61 THR C CA 1
ATOM 5379 C C . THR C 3 59 ? 60.155 77.789 -52.901 1.00 55.54 61 THR C C 1
ATOM 5380 O O . THR C 3 59 ? 59.222 77.638 -52.106 1.00 55.85 61 THR C O 1
ATOM 5384 N N . LEU C 3 60 ? 60.697 78.999 -53.178 1.00 50.89 62 LEU C N 1
ATOM 5385 C CA . LEU C 3 60 ? 60.318 80.245 -52.511 1.00 49.13 62 LEU C CA 1
ATOM 5386 C C . LEU C 3 60 ? 60.169 81.446 -53.437 1.00 58.28 62 LEU C C 1
ATOM 5387 O O . LEU C 3 60 ? 60.804 81.498 -54.495 1.00 59.30 62 LEU C O 1
ATOM 5392 N N . ASP C 3 61 ? 59.355 82.439 -53.020 1.00 56.79 63 ASP C N 1
ATOM 5393 C CA . ASP C 3 61 ? 59.227 83.692 -53.774 1.00 57.52 63 ASP C CA 1
ATOM 5394 C C . ASP C 3 61 ? 60.380 84.588 -53.287 1.00 60.19 63 ASP C C 1
ATOM 5395 O O . ASP C 3 61 ? 60.945 84.315 -52.215 1.00 61.00 63 ASP C O 1
ATOM 5400 N N . ALA C 3 62 ? 60.721 85.647 -54.060 1.00 53.96 64 ALA C N 1
ATOM 5401 C CA . ALA C 3 62 ? 61.861 86.543 -53.819 1.00 51.58 64 ALA C CA 1
ATOM 5402 C C . ALA C 3 62 ? 62.017 87.073 -52.403 1.00 56.90 64 ALA C C 1
ATOM 5403 O O . ALA C 3 62 ? 63.152 87.145 -51.917 1.00 58.28 64 ALA C O 1
ATOM 5405 N N . GLY C 3 63 ? 60.905 87.408 -51.745 1.00 52.31 65 GLY C N 1
ATOM 5406 C CA . GLY C 3 63 ? 60.918 87.933 -50.386 1.00 51.45 65 GLY C CA 1
ATOM 5407 C C . GLY C 3 63 ? 61.490 86.967 -49.377 1.00 55.75 65 GLY C C 1
ATOM 5408 O O . GLY C 3 63 ? 62.208 87.366 -48.446 1.00 55.15 65 GLY C O 1
ATOM 5409 N N . LEU C 3 64 ? 61.160 85.681 -49.570 1.00 51.85 66 LEU C N 1
ATOM 5410 C CA . LEU C 3 64 ? 61.613 84.618 -48.703 1.00 50.17 66 LEU C CA 1
ATOM 5411 C C . LEU C 3 64 ? 63.005 84.174 -49.056 1.00 52.02 66 LEU C C 1
ATOM 5412 O O . LEU C 3 64 ? 63.772 83.882 -48.146 1.00 51.53 66 LEU C O 1
ATOM 5417 N N . VAL C 3 65 ? 63.366 84.204 -50.363 1.00 47.57 67 VAL C N 1
ATOM 5418 C CA . VAL C 3 65 ? 64.714 83.948 -50.884 1.00 47.07 67 VAL C CA 1
ATOM 5419 C C . VAL C 3 65 ? 65.703 84.917 -50.161 1.00 57.42 67 VAL C C 1
ATOM 5420 O O . VAL C 3 65 ? 66.828 84.524 -49.868 1.00 59.22 67 VAL C O 1
ATOM 5424 N N . TYR C 3 66 ? 65.254 86.142 -49.819 1.00 55.68 68 TYR C N 1
ATOM 5425 C CA . TYR C 3 66 ? 66.041 87.107 -49.058 1.00 56.48 68 TYR C CA 1
ATOM 5426 C C . TYR C 3 66 ? 66.267 86.627 -47.595 1.00 59.44 68 TYR C C 1
ATOM 5427 O O . TYR C 3 66 ? 67.399 86.579 -47.142 1.00 58.93 68 TYR C O 1
ATOM 5436 N N . ASP C 3 67 ? 65.202 86.276 -46.868 1.00 56.71 69 ASP C N 1
ATOM 5437 C CA . ASP C 3 67 ? 65.279 85.804 -45.480 1.00 57.28 69 ASP C CA 1
ATOM 5438 C C . ASP C 3 67 ? 66.086 84.522 -45.336 1.00 63.46 69 ASP C C 1
ATOM 5439 O O . ASP C 3 67 ? 66.725 84.305 -44.296 1.00 66.03 69 ASP C O 1
ATOM 5444 N N . ALA C 3 68 ? 66.054 83.664 -46.365 1.00 57.72 70 ALA C N 1
ATOM 5445 C CA . ALA C 3 68 ? 66.817 82.436 -46.337 1.00 56.67 70 ALA C CA 1
ATOM 5446 C C . ALA C 3 68 ? 68.317 82.698 -46.495 1.00 60.22 70 ALA C C 1
ATOM 5447 O O . ALA C 3 68 ? 69.092 81.882 -45.995 1.00 60.07 70 ALA C O 1
ATOM 5449 N N . TYR C 3 69 ? 68.741 83.828 -47.154 1.00 56.59 71 TYR C N 1
ATOM 5450 C CA . TYR C 3 69 ? 70.175 84.097 -47.331 1.00 56.79 71 TYR C CA 1
ATOM 5451 C C . TYR C 3 69 ? 70.819 84.647 -46.073 1.00 59.97 71 TYR C C 1
ATOM 5452 O O . TYR C 3 69 ? 71.981 84.333 -45.805 1.00 59.66 71 TYR C O 1
ATOM 5461 N N . LEU C 3 70 ? 70.073 85.426 -45.286 1.00 55.24 72 LEU C N 1
ATOM 5462 C CA . LEU C 3 70 ? 70.590 86.001 -44.046 1.00 53.89 72 LEU C CA 1
ATOM 5463 C C . LEU C 3 70 ? 71.027 84.956 -43.051 1.00 59.87 72 LEU C C 1
ATOM 5464 O O . LEU C 3 70 ? 70.591 83.807 -43.104 1.00 60.22 72 LEU C O 1
ATOM 5469 N N . ALA C 3 71 ? 71.920 85.348 -42.148 1.00 59.06 73 ALA C N 1
ATOM 5470 C CA . ALA C 3 71 ? 72.397 84.453 -41.086 1.00 59.33 73 ALA C CA 1
ATOM 5471 C C . ALA C 3 71 ? 71.298 84.395 -39.997 1.00 61.99 73 ALA C C 1
ATOM 5472 O O . ALA C 3 71 ? 70.547 85.353 -39.857 1.00 61.32 73 ALA C O 1
ATOM 5474 N N . PRO C 3 72 ? 71.101 83.293 -39.266 1.00 58.34 74 PRO C N 1
ATOM 5475 C CA . PRO C 3 72 ? 71.875 82.040 -39.262 1.00 58.33 74 PRO C CA 1
ATOM 5476 C C . PRO C 3 72 ? 71.482 81.006 -40.309 1.00 62.84 74 PRO C C 1
ATOM 5477 O O . PRO C 3 72 ? 71.963 79.868 -40.200 1.00 63.31 74 PRO C O 1
ATOM 5481 N N . ASN C 3 73 ? 70.612 81.352 -41.298 1.00 58.72 75 ASN C N 1
ATOM 5482 C CA . ASN C 3 73 ? 70.128 80.346 -42.264 1.00 58.32 75 ASN C CA 1
ATOM 5483 C C . ASN C 3 73 ? 71.121 80.045 -43.365 1.00 61.76 75 ASN C C 1
ATOM 5484 O O . ASN C 3 73 ? 71.351 78.882 -43.666 1.00 63.31 75 ASN C O 1
ATOM 5489 N N . ASN C 3 74 ? 71.714 81.086 -43.941 1.00 56.50 76 ASN C N 1
ATOM 5490 C CA . ASN C 3 74 ? 72.724 81.072 -44.997 1.00 55.46 76 ASN C CA 1
ATOM 5491 C C . ASN C 3 74 ? 72.377 80.145 -46.208 1.00 59.65 76 ASN C C 1
ATOM 5492 O O . ASN C 3 74 ? 73.271 79.530 -46.795 1.00 60.84 76 ASN C O 1
ATOM 5497 N N . LEU C 3 75 ? 71.109 80.120 -46.634 1.00 53.84 77 LEU C N 1
ATOM 5498 C CA . LEU C 3 75 ? 70.692 79.330 -47.804 1.00 53.23 77 LEU C CA 1
ATOM 5499 C C . LEU C 3 75 ? 70.966 80.098 -49.113 1.00 55.61 77 LEU C C 1
ATOM 5500 O O . LEU C 3 75 ? 71.293 81.286 -49.048 1.00 55.69 77 LEU C O 1
ATOM 5505 N N . LYS C 3 76 ? 70.874 79.439 -50.294 1.00 52.13 78 LYS C N 1
ATOM 5506 C CA . LYS C 3 76 ? 71.151 80.099 -51.597 1.00 51.90 78 LYS C CA 1
ATOM 5507 C C . LYS C 3 76 ? 70.310 79.569 -52.780 1.00 56.88 78 LYS C C 1
ATOM 5508 O O . LYS C 3 76 ? 69.900 78.416 -52.740 1.00 57.01 78 LYS C O 1
ATOM 5514 N N . PRO C 3 77 ? 70.058 80.360 -53.853 1.00 54.84 79 PRO C N 1
ATOM 5515 C CA . PRO C 3 77 ? 69.290 79.818 -55.001 1.00 55.60 79 PRO C CA 1
ATOM 5516 C C . PRO C 3 77 ? 70.058 78.729 -55.770 1.00 60.02 79 PRO C C 1
ATOM 5517 O O . PRO C 3 77 ? 71.228 78.931 -56.093 1.00 60.45 79 PRO C O 1
ATOM 5521 N N . VAL C 3 78 ? 69.415 77.580 -56.051 1.00 55.12 80 VAL C N 1
ATOM 5522 C CA . VAL C 3 78 ? 70.085 76.489 -56.756 1.00 54.94 80 VAL C CA 1
ATOM 5523 C C . VAL C 3 78 ? 69.407 76.144 -58.118 1.00 62.32 80 VAL C C 1
ATOM 5524 O O . VAL C 3 78 ? 70.099 75.772 -59.089 1.00 63.36 80 VAL C O 1
ATOM 5528 N N . VAL C 3 79 ? 68.055 76.241 -58.174 1.00 57.49 81 VAL C N 1
ATOM 5529 C CA . VAL C 3 79 ? 67.245 75.916 -59.350 1.00 56.41 81 VAL C CA 1
ATOM 5530 C C . VAL C 3 79 ? 66.131 76.938 -59.427 1.00 61.58 81 VAL C C 1
ATOM 5531 O O . VAL C 3 79 ? 65.664 77.397 -58.383 1.00 62.72 81 VAL C O 1
ATOM 5535 N N . ALA C 3 80 ? 65.708 77.301 -60.649 1.00 56.47 82 ALA C N 1
ATOM 5536 C CA . ALA C 3 80 ? 64.640 78.261 -60.867 1.00 55.68 82 ALA C CA 1
ATOM 5537 C C . ALA C 3 80 ? 63.590 77.725 -61.811 1.00 60.45 82 ALA C C 1
ATOM 5538 O O . ALA C 3 80 ? 63.906 76.931 -62.699 1.00 62.13 82 ALA C O 1
ATOM 5540 N N . GLU C 3 81 ? 62.341 78.197 -61.642 1.00 55.75 83 GLU C N 1
ATOM 5541 C CA . GLU C 3 81 ? 61.194 77.881 -62.482 1.00 55.56 83 GLU C CA 1
ATOM 5542 C C . GLU C 3 81 ? 61.185 78.862 -63.616 1.00 62.16 83 GLU C C 1
ATOM 5543 O O . GLU C 3 81 ? 61.448 80.050 -63.405 1.00 64.00 83 GLU C O 1
ATOM 5549 N N . PHE C 3 82 ? 60.869 78.397 -64.814 1.00 58.26 84 PHE C N 1
ATOM 5550 C CA . PHE C 3 82 ? 60.773 79.291 -65.946 1.00 57.76 84 PHE C CA 1
ATOM 5551 C C . PHE C 3 82 ? 59.375 79.281 -66.487 1.00 65.33 84 PHE C C 1
ATOM 5552 O O . PHE C 3 82 ? 58.611 78.349 -66.215 1.00 63.69 84 PHE C O 1
ATOM 5560 N N . TYR C 3 83 ? 59.001 80.371 -67.176 1.00 66.03 85 TYR C N 1
ATOM 5561 C CA . TYR C 3 83 ? 57.658 80.519 -67.713 1.00 67.28 85 TYR C CA 1
ATOM 5562 C C . TYR C 3 83 ? 57.743 80.865 -69.184 1.00 77.98 85 TYR C C 1
ATOM 5563 O O . TYR C 3 83 ? 58.774 81.361 -69.637 1.00 77.35 85 TYR C O 1
ATOM 5572 N N . GLY C 3 84 ? 56.734 80.466 -69.940 1.00 81.56 86 GLY C N 1
ATOM 5573 C CA . GLY C 3 84 ? 56.713 80.665 -71.388 1.00 85.58 86 GLY C CA 1
ATOM 5574 C C . GLY C 3 84 ? 57.678 79.801 -72.197 1.00 96.75 86 GLY C C 1
ATOM 5575 O O . GLY C 3 84 ? 58.146 78.752 -71.728 1.00 97.01 86 GLY C O 1
ATOM 5576 N N . SER C 3 85 ? 57.984 80.255 -73.436 1.00 97.14 87 SER C N 1
ATOM 5577 C CA . SER C 3 85 ? 58.865 79.583 -74.400 1.00 98.83 87 SER C CA 1
ATOM 5578 C C . SER C 3 85 ? 60.271 79.267 -73.878 1.00 104.16 87 SER C C 1
ATOM 5579 O O . SER C 3 85 ? 60.818 80.012 -73.059 1.00 101.63 87 SER C O 1
ATOM 5582 N N . LYS C 3 86 ? 60.852 78.161 -74.392 1.00 104.11 88 LYS C N 1
ATOM 5583 C CA . LYS C 3 86 ? 62.208 77.690 -74.077 1.00 104.73 88 LYS C CA 1
ATOM 5584 C C . LYS C 3 86 ? 63.283 78.676 -74.611 1.00 111.53 88 LYS C C 1
ATOM 5585 O O . LYS C 3 86 ? 64.389 78.751 -74.059 1.00 110.93 88 LYS C O 1
ATOM 5591 N N . GLU C 3 87 ? 62.940 79.427 -75.680 1.00 109.47 89 GLU C N 1
ATOM 5592 C CA . GLU C 3 87 ? 63.812 80.403 -76.337 1.00 109.59 89 GLU C CA 1
ATOM 5593 C C . GLU C 3 87 ? 64.065 81.602 -75.417 1.00 110.75 89 GLU C C 1
ATOM 5594 O O . GLU C 3 87 ? 65.223 81.928 -75.149 1.00 109.73 89 GLU C O 1
ATOM 5600 N N . ASP C 3 88 ? 62.974 82.234 -74.921 1.00 105.66 90 ASP C N 1
ATOM 5601 C CA . ASP C 3 88 ? 62.992 83.351 -73.973 1.00 103.57 90 ASP C CA 1
ATOM 5602 C C . ASP C 3 88 ? 62.288 82.846 -72.698 1.00 103.20 90 ASP C C 1
ATOM 5603 O O . ASP C 3 88 ? 61.067 83.002 -72.573 1.00 102.75 90 ASP C O 1
ATOM 5608 N N . PRO C 3 89 ? 63.014 82.143 -71.789 1.00 96.40 91 PRO C N 1
ATOM 5609 C CA . PRO C 3 89 ? 62.365 81.655 -70.564 1.00 94.20 91 PRO C CA 1
ATOM 5610 C C . PRO C 3 89 ? 62.158 82.829 -69.631 1.00 92.56 91 PRO C C 1
ATOM 5611 O O . PRO C 3 89 ? 63.014 83.720 -69.552 1.00 92.75 91 PRO C O 1
ATOM 5615 N N . GLN C 3 90 ? 60.994 82.887 -69.002 1.00 83.89 92 GLN C N 1
ATOM 5616 C CA . GLN C 3 90 ? 60.667 84.042 -68.191 1.00 80.71 92 GLN C CA 1
ATOM 5617 C C . GLN C 3 90 ? 60.837 83.751 -66.699 1.00 82.44 92 GLN C C 1
ATOM 5618 O O . GLN C 3 90 ? 59.866 83.686 -65.937 1.00 83.55 92 GLN C O 1
ATOM 5624 N N . THR C 3 91 ? 62.115 83.620 -66.294 1.00 73.94 93 THR C N 1
ATOM 5625 C CA . THR C 3 91 ? 62.584 83.336 -64.941 1.00 70.63 93 THR C CA 1
ATOM 5626 C C . THR C 3 91 ? 62.284 84.473 -63.964 1.00 68.16 93 THR C C 1
ATOM 5627 O O . THR C 3 91 ? 61.938 84.216 -62.808 1.00 67.55 93 THR C O 1
ATOM 5631 N N . PHE C 3 92 ? 62.432 85.722 -64.435 1.00 60.74 94 PHE C N 1
ATOM 5632 C CA . PHE C 3 92 ? 62.307 86.958 -63.663 1.00 57.59 94 PHE C CA 1
ATOM 5633 C C . PHE C 3 92 ? 61.191 87.850 -64.148 1.00 61.64 94 PHE C C 1
ATOM 5634 O O . PHE C 3 92 ? 60.879 87.853 -65.338 1.00 62.36 94 PHE C O 1
ATOM 5642 N N . TYR C 3 93 ? 60.618 88.640 -63.242 1.00 58.25 95 TYR C N 1
ATOM 5643 C CA . TYR C 3 93 ? 59.683 89.687 -63.620 1.00 59.61 95 TYR C CA 1
ATOM 5644 C C . TYR C 3 93 ? 60.373 91.024 -63.380 1.00 63.57 95 TYR C C 1
ATOM 5645 O O . TYR C 3 93 ? 61.372 91.078 -62.662 1.00 62.21 95 TYR C O 1
ATOM 5654 N N . TYR C 3 94 ? 59.881 92.083 -64.021 1.00 61.92 96 TYR C N 1
ATOM 5655 C CA . TYR C 3 94 ? 60.415 93.448 -63.912 1.00 60.98 96 TYR C CA 1
ATOM 5656 C C . TYR C 3 94 ? 59.371 94.304 -63.265 1.00 62.95 96 TYR C C 1
ATOM 5657 O O . TYR C 3 94 ? 58.285 94.465 -63.824 1.00 61.76 96 TYR C O 1
ATOM 5666 N N . ALA C 3 95 ? 59.674 94.799 -62.050 1.00 59.43 97 ALA C N 1
ATOM 5667 C CA . ALA C 3 95 ? 58.823 95.717 -61.297 1.00 59.34 97 ALA C CA 1
ATOM 5668 C C . ALA C 3 95 ? 59.011 97.081 -61.958 1.00 64.03 97 ALA C C 1
ATOM 5669 O O . ALA C 3 95 ? 60.142 97.571 -62.020 1.00 64.70 97 ALA C O 1
ATOM 5671 N N . VAL C 3 96 ? 57.938 97.656 -62.528 1.00 60.21 98 VAL C N 1
ATOM 5672 C CA . VAL C 3 96 ? 57.993 98.952 -63.239 1.00 59.32 98 VAL C CA 1
ATOM 5673 C C . VAL C 3 96 ? 57.062 100.007 -62.638 1.00 62.90 98 VAL C C 1
ATOM 5674 O O . VAL C 3 96 ? 56.162 99.660 -61.880 1.00 61.96 98 VAL C O 1
ATOM 5678 N N . ALA C 3 97 ? 57.259 101.293 -62.997 1.00 61.38 99 ALA C N 1
ATOM 5679 C CA . ALA C 3 97 ? 56.407 102.417 -62.542 1.00 60.62 99 ALA C CA 1
ATOM 5680 C C . ALA C 3 97 ? 55.800 103.044 -63.785 1.00 65.54 99 ALA C C 1
ATOM 5681 O O . ALA C 3 97 ? 56.474 103.786 -64.509 1.00 66.33 99 ALA C O 1
ATOM 5683 N N . VAL C 3 98 ? 54.547 102.682 -64.076 1.00 60.93 100 VAL C N 1
ATOM 5684 C CA . VAL C 3 98 ? 53.859 103.173 -65.274 1.00 60.31 100 VAL C CA 1
ATOM 5685 C C . VAL C 3 98 ? 53.251 104.541 -65.046 1.00 59.56 100 VAL C C 1
ATOM 5686 O O . VAL C 3 98 ? 52.678 104.799 -63.994 1.00 57.69 100 VAL C O 1
ATOM 5690 N N . VAL C 3 99 ? 53.382 105.411 -66.048 1.00 56.69 101 VAL C N 1
ATOM 5691 C CA . VAL C 3 99 ? 52.862 106.798 -66.076 1.00 55.62 101 VAL C CA 1
ATOM 5692 C C . VAL C 3 99 ? 52.264 107.102 -67.439 1.00 61.48 101 VAL C C 1
ATOM 5693 O O . VAL C 3 99 ? 52.363 106.271 -68.339 1.00 62.10 101 VAL C O 1
ATOM 5697 N N . LYS C 3 100 ? 51.649 108.292 -67.585 1.00 59.90 102 LYS C N 1
ATOM 5698 C CA . LYS C 3 100 ? 51.046 108.798 -68.824 1.00 60.06 102 LYS C CA 1
ATOM 5699 C C . LYS C 3 100 ? 52.037 109.731 -69.506 1.00 65.74 102 LYS C C 1
ATOM 5700 O O . LYS C 3 100 ? 52.771 110.451 -68.825 1.00 63.91 102 LYS C O 1
ATOM 5706 N N . LYS C 3 101 ? 52.088 109.676 -70.848 1.00 65.43 103 LYS C N 1
ATOM 5707 C CA . LYS C 3 101 ? 52.985 110.473 -71.681 1.00 66.66 103 LYS C CA 1
ATOM 5708 C C . LYS C 3 101 ? 52.826 111.964 -71.415 1.00 71.75 103 LYS C C 1
ATOM 5709 O O . LYS C 3 101 ? 51.701 112.461 -71.391 1.00 72.58 103 LYS C O 1
ATOM 5715 N N . ASP C 3 102 ? 53.953 112.660 -71.183 1.00 68.42 104 ASP C N 1
ATOM 5716 C CA . ASP C 3 102 ? 54.051 114.107 -70.972 1.00 69.12 104 ASP C CA 1
ATOM 5717 C C . ASP C 3 102 ? 53.423 114.642 -69.655 1.00 72.42 104 ASP C C 1
ATOM 5718 O O . ASP C 3 102 ? 53.186 115.852 -69.568 1.00 73.93 104 ASP C O 1
ATOM 5723 N N . SER C 3 103 ? 53.267 113.804 -68.591 1.00 66.34 105 SER C N 1
ATOM 5724 C CA . SER C 3 103 ? 52.829 114.310 -67.266 1.00 63.91 105 SER C CA 1
ATOM 5725 C C . SER C 3 103 ? 54.009 115.074 -66.583 1.00 63.92 105 SER C C 1
ATOM 5726 O O . SER C 3 103 ? 53.826 115.720 -65.558 1.00 61.41 105 SER C O 1
ATOM 5729 N N . GLY C 3 104 ? 55.200 114.945 -67.189 1.00 60.03 106 GLY C N 1
ATOM 5730 C CA . GLY C 3 104 ? 56.458 115.612 -66.885 1.00 59.12 106 GLY C CA 1
ATOM 5731 C C . GLY C 3 104 ? 57.047 115.573 -65.495 1.00 62.94 106 GLY C C 1
ATOM 5732 O O . GLY C 3 104 ? 57.547 116.592 -65.022 1.00 64.68 106 GLY C O 1
ATOM 5733 N N . PHE C 3 105 ? 57.056 114.418 -64.853 1.00 58.10 107 PHE C N 1
ATOM 5734 C CA . PHE C 3 105 ? 57.693 114.257 -63.554 1.00 57.04 107 PHE C CA 1
ATOM 5735 C C . PHE C 3 105 ? 58.581 113.014 -63.590 1.00 61.21 107 PHE C C 1
ATOM 5736 O O . PHE C 3 105 ? 58.324 112.074 -64.359 1.00 58.30 107 PHE C O 1
ATOM 5744 N N . GLN C 3 106 ? 59.650 113.030 -62.797 1.00 59.80 108 GLN C N 1
ATOM 5745 C CA . GLN C 3 106 ? 60.570 111.898 -62.774 1.00 60.27 108 GLN C CA 1
ATOM 5746 C C . GLN C 3 106 ? 60.425 111.118 -61.472 1.00 66.08 108 GLN C C 1
ATOM 5747 O O . GLN C 3 106 ? 59.502 111.414 -60.709 1.00 67.17 108 GLN C O 1
ATOM 5753 N N . MET C 3 107 ? 61.299 110.105 -61.238 1.00 61.56 109 MET C N 1
ATOM 5754 C CA . MET C 3 107 ? 61.304 109.301 -60.016 1.00 60.98 109 MET C CA 1
ATOM 5755 C C . MET C 3 107 ? 61.498 110.181 -58.771 1.00 60.59 109 MET C C 1
ATOM 5756 O O . MET C 3 107 ? 60.869 109.920 -57.747 1.00 58.59 109 MET C O 1
ATOM 5761 N N . ASN C 3 108 ? 62.374 111.219 -58.875 1.00 56.69 110 ASN C N 1
ATOM 5762 C CA . ASN C 3 108 ? 62.727 112.176 -57.794 1.00 55.12 110 ASN C CA 1
ATOM 5763 C C . ASN C 3 108 ? 61.662 113.242 -57.525 1.00 53.48 110 ASN C C 1
ATOM 5764 O O . ASN C 3 108 ? 61.803 113.991 -56.562 1.00 49.52 110 ASN C O 1
ATOM 5769 N N . GLN C 3 109 ? 60.599 113.270 -58.366 1.00 48.88 111 GLN C N 1
ATOM 5770 C CA . GLN C 3 109 ? 59.468 114.198 -58.307 1.00 48.23 111 GLN C CA 1
ATOM 5771 C C . GLN C 3 109 ? 58.144 113.486 -57.936 1.00 52.76 111 GLN C C 1
ATOM 5772 O O . GLN C 3 109 ? 57.090 114.082 -58.131 1.00 56.04 111 GLN C O 1
ATOM 5778 N N . LEU C 3 110 ? 58.187 112.241 -57.434 1.00 45.58 112 LEU C N 1
ATOM 5779 C CA . LEU C 3 110 ? 56.993 111.471 -57.048 1.00 46.38 112 LEU C CA 1
ATOM 5780 C C . LEU C 3 110 ? 56.210 112.086 -55.880 1.00 53.94 112 LEU C C 1
ATOM 5781 O O . LEU C 3 110 ? 54.998 111.881 -55.796 1.00 55.44 112 LEU C O 1
ATOM 5786 N N . ARG C 3 111 ? 56.893 112.786 -54.946 1.00 50.89 113 ARG C N 1
ATOM 5787 C CA . ARG C 3 111 ? 56.226 113.480 -53.829 1.00 50.08 113 ARG C CA 1
ATOM 5788 C C . ARG C 3 111 ? 55.100 114.403 -54.393 1.00 56.36 113 ARG C C 1
ATOM 5789 O O . ARG C 3 111 ? 55.314 115.137 -55.369 1.00 56.71 113 ARG C O 1
ATOM 5797 N N . GLY C 3 112 ? 53.922 114.317 -53.788 1.00 53.32 114 GLY C N 1
ATOM 5798 C CA . GLY C 3 112 ? 52.759 115.084 -54.209 1.00 53.05 114 GLY C CA 1
ATOM 5799 C C . GLY C 3 112 ? 51.980 114.471 -55.362 1.00 56.95 114 GLY C C 1
ATOM 5800 O O . GLY C 3 112 ? 51.066 115.119 -55.865 1.00 58.56 114 GLY C O 1
ATOM 5801 N N . LYS C 3 113 ? 52.332 113.249 -55.822 1.00 51.66 115 LYS C N 1
ATOM 5802 C CA . LYS C 3 113 ? 51.599 112.622 -56.932 1.00 50.98 115 LYS C CA 1
ATOM 5803 C C . LYS C 3 113 ? 50.573 111.671 -56.366 1.00 57.63 115 LYS C C 1
ATOM 5804 O O . LYS C 3 113 ? 50.554 111.461 -55.154 1.00 58.96 115 LYS C O 1
ATOM 5810 N N . LYS C 3 114 ? 49.696 111.126 -57.224 1.00 53.53 116 LYS C N 1
ATOM 5811 C CA . LYS C 3 114 ? 48.665 110.178 -56.803 1.00 52.74 116 LYS C CA 1
ATOM 5812 C C . LYS C 3 114 ? 49.087 108.839 -57.290 1.00 56.46 116 LYS C C 1
ATOM 5813 O O . LYS C 3 114 ? 49.401 108.689 -58.464 1.00 56.12 116 LYS C O 1
ATOM 5819 N N . SER C 3 115 ? 49.252 107.896 -56.353 1.00 53.13 117 SER C N 1
ATOM 5820 C CA . SER C 3 115 ? 49.792 106.571 -56.617 1.00 51.82 117 SER C CA 1
ATOM 5821 C C . SER C 3 115 ? 48.757 105.483 -56.635 1.00 58.03 117 SER C C 1
ATOM 5822 O O . SER C 3 115 ? 47.747 105.558 -55.927 1.00 57.59 117 SER C O 1
ATOM 5825 N N . CYS C 3 116 ? 49.038 104.440 -57.423 1.00 57.33 118 CYS C N 1
ATOM 5826 C CA . CYS C 3 116 ? 48.197 103.256 -57.519 1.00 59.18 118 CYS C CA 1
ATOM 5827 C C . CYS C 3 116 ? 49.050 102.049 -57.188 1.00 61.21 118 CYS C C 1
ATOM 5828 O O . CYS C 3 116 ? 50.120 101.865 -57.771 1.00 61.15 118 CYS C O 1
ATOM 5831 N N . HIS C 3 117 ? 48.602 101.250 -56.227 1.00 56.14 119 HIS C N 1
ATOM 5832 C CA . HIS C 3 117 ? 49.348 100.071 -55.814 1.00 55.33 119 HIS C CA 1
ATOM 5833 C C . HIS C 3 117 ? 48.520 98.806 -56.015 1.00 61.67 119 HIS C C 1
ATOM 5834 O O . HIS C 3 117 ? 47.286 98.849 -55.923 1.00 62.31 119 HIS C O 1
ATOM 5841 N N . THR C 3 118 ? 49.206 97.677 -56.295 1.00 58.46 120 THR C N 1
ATOM 5842 C CA . THR C 3 118 ? 48.576 96.368 -56.455 1.00 58.20 120 THR C CA 1
ATOM 5843 C C . THR C 3 118 ? 47.870 96.114 -55.136 1.00 65.39 120 THR C C 1
ATOM 5844 O O . THR C 3 118 ? 46.645 96.070 -55.115 1.00 66.67 120 THR C O 1
ATOM 5848 N N . GLY C 3 119 ? 48.637 96.138 -54.045 1.00 62.83 121 GLY C N 1
ATOM 5849 C CA . GLY C 3 119 ? 48.145 95.995 -52.681 1.00 62.83 121 GLY C CA 1
ATOM 5850 C C . GLY C 3 119 ? 49.200 96.323 -51.646 1.00 67.21 121 GLY C C 1
ATOM 5851 O O . GLY C 3 119 ? 50.399 96.311 -51.953 1.00 67.37 121 GLY C O 1
ATOM 5852 N N . LEU C 3 120 ? 48.763 96.604 -50.404 1.00 63.36 122 LEU C N 1
ATOM 5853 C CA . LEU C 3 120 ? 49.661 96.881 -49.294 1.00 63.25 122 LEU C CA 1
ATOM 5854 C C . LEU C 3 120 ? 50.477 95.624 -49.014 1.00 71.13 122 LEU C C 1
ATOM 5855 O O . LEU C 3 120 ? 49.932 94.510 -48.989 1.00 73.00 122 LEU C O 1
ATOM 5860 N N . GLY C 3 121 ? 51.782 95.813 -48.869 1.00 66.49 123 GLY C N 1
ATOM 5861 C CA . GLY C 3 121 ? 52.705 94.729 -48.592 1.00 65.14 123 GLY C CA 1
ATOM 5862 C C . GLY C 3 121 ? 52.939 93.751 -49.721 1.00 67.32 123 GLY C C 1
ATOM 5863 O O . GLY C 3 121 ? 53.469 92.665 -49.467 1.00 68.50 123 GLY C O 1
ATOM 5864 N N . ARG C 3 122 ? 52.560 94.098 -50.965 1.00 61.23 124 ARG C N 1
ATOM 5865 C CA . ARG C 3 122 ? 52.858 93.230 -52.111 1.00 60.18 124 ARG C CA 1
ATOM 5866 C C . ARG C 3 122 ? 54.180 93.695 -52.714 1.00 62.61 124 ARG C C 1
ATOM 5867 O O . ARG C 3 122 ? 54.539 94.863 -52.583 1.00 61.52 124 ARG C O 1
ATOM 5875 N N . SER C 3 123 ? 54.923 92.769 -53.322 1.00 58.96 125 SER C N 1
ATOM 5876 C CA . SER C 3 123 ? 56.259 92.987 -53.867 1.00 58.03 125 SER C CA 1
ATOM 5877 C C . SER C 3 123 ? 56.424 94.180 -54.832 1.00 60.72 125 SER C C 1
ATOM 5878 O O . SER C 3 123 ? 57.147 95.098 -54.483 1.00 60.76 125 SER C O 1
ATOM 5881 N N . ALA C 3 124 ? 55.834 94.172 -56.029 1.00 57.05 126 ALA C N 1
ATOM 5882 C CA . ALA C 3 124 ? 56.074 95.280 -56.974 1.00 55.51 126 ALA C CA 1
ATOM 5883 C C . ALA C 3 124 ? 55.160 96.477 -56.763 1.00 61.13 126 ALA C C 1
ATOM 5884 O O . ALA C 3 124 ? 55.478 97.591 -57.203 1.00 63.86 126 ALA C O 1
ATOM 5886 N N . GLY C 3 125 ? 54.031 96.241 -56.114 1.00 55.82 127 GLY C N 1
ATOM 5887 C CA . GLY C 3 125 ? 53.029 97.264 -55.874 1.00 55.45 127 GLY C CA 1
ATOM 5888 C C . GLY C 3 125 ? 53.269 98.088 -54.642 1.00 60.38 127 GLY C C 1
ATOM 5889 O O . GLY C 3 125 ? 52.681 99.163 -54.514 1.00 60.58 127 GLY C O 1
ATOM 5890 N N . TRP C 3 126 ? 54.132 97.595 -53.721 1.00 56.34 128 TRP C N 1
ATOM 5891 C CA . TRP C 3 126 ? 54.410 98.272 -52.458 1.00 54.88 128 TRP C CA 1
ATOM 5892 C C . TRP C 3 126 ? 55.852 98.131 -51.979 1.00 59.05 128 TRP C C 1
ATOM 5893 O O . TRP C 3 126 ? 56.559 99.127 -51.962 1.00 59.49 128 TRP C O 1
ATOM 5904 N N . ASN C 3 127 ? 56.283 96.927 -51.571 1.00 55.85 129 ASN C N 1
ATOM 5905 C CA . ASN C 3 127 ? 57.619 96.652 -51.016 1.00 55.69 129 ASN C CA 1
ATOM 5906 C C . ASN C 3 127 ? 58.801 97.263 -51.792 1.00 59.10 129 ASN C C 1
ATOM 5907 O O . ASN C 3 127 ? 59.671 97.876 -51.178 1.00 58.13 129 ASN C O 1
ATOM 5912 N N . ILE C 3 128 ? 58.828 97.104 -53.123 1.00 56.15 130 ILE C N 1
ATOM 5913 C CA . ILE C 3 128 ? 59.893 97.625 -53.993 1.00 55.61 130 ILE C CA 1
ATOM 5914 C C . ILE C 3 128 ? 59.822 99.182 -54.127 1.00 60.26 130 ILE C C 1
ATOM 5915 O O . ILE C 3 128 ? 60.840 99.826 -53.810 1.00 62.48 130 ILE C O 1
ATOM 5920 N N . PRO C 3 129 ? 58.689 99.810 -54.584 1.00 52.14 131 PRO C N 1
ATOM 5921 C CA . PRO C 3 129 ? 58.660 101.277 -54.715 1.00 50.55 131 PRO C CA 1
ATOM 5922 C C . PRO C 3 129 ? 58.981 102.022 -53.431 1.00 52.63 131 PRO C C 1
ATOM 5923 O O . PRO C 3 129 ? 59.931 102.800 -53.410 1.00 52.79 131 PRO C O 1
ATOM 5927 N N . ILE C 3 130 ? 58.206 101.738 -52.359 1.00 46.44 132 ILE C N 1
ATOM 5928 C CA . ILE C 3 130 ? 58.288 102.308 -51.014 1.00 44.15 132 ILE C CA 1
ATOM 5929 C C . ILE C 3 130 ? 59.641 102.008 -50.367 1.00 49.86 132 ILE C C 1
ATOM 5930 O O . ILE C 3 130 ? 60.180 102.885 -49.702 1.00 51.15 132 ILE C O 1
ATOM 5935 N N . GLY C 3 131 ? 60.204 100.823 -50.617 1.00 47.18 133 GLY C N 1
ATOM 5936 C CA . GLY C 3 131 ? 61.535 100.455 -50.142 1.00 47.44 133 GLY C CA 1
ATOM 5937 C C . GLY C 3 131 ? 62.622 101.326 -50.763 1.00 55.28 133 GLY C C 1
ATOM 5938 O O . GLY C 3 131 ? 63.549 101.764 -50.068 1.00 55.57 133 GLY C O 1
ATOM 5939 N N . LEU C 3 132 ? 62.493 101.632 -52.072 1.00 52.05 134 LEU C N 1
ATOM 5940 C CA . LEU C 3 132 ? 63.451 102.487 -52.747 1.00 52.21 134 LEU C CA 1
ATOM 5941 C C . LEU C 3 132 ? 63.215 103.971 -52.419 1.00 60.01 134 LEU C C 1
ATOM 5942 O O . LEU C 3 132 ? 64.183 104.712 -52.275 1.00 60.95 134 LEU C O 1
ATOM 5947 N N . LEU C 3 133 ? 61.948 104.419 -52.293 1.00 58.34 135 LEU C N 1
ATOM 5948 C CA . LEU C 3 133 ? 61.641 105.843 -51.985 1.00 58.11 135 LEU C CA 1
ATOM 5949 C C . LEU C 3 133 ? 61.774 106.152 -50.504 1.00 65.05 135 LEU C C 1
ATOM 5950 O O . LEU C 3 133 ? 61.470 107.279 -50.100 1.00 64.09 135 LEU C O 1
ATOM 5955 N N . TYR C 3 134 ? 62.204 105.143 -49.697 1.00 62.89 136 TYR C N 1
ATOM 5956 C CA . TYR C 3 134 ? 62.335 105.228 -48.248 1.00 63.11 136 TYR C CA 1
ATOM 5957 C C . TYR C 3 134 ? 62.943 106.522 -47.762 1.00 72.11 136 TYR C C 1
ATOM 5958 O O . TYR C 3 134 ? 62.362 107.166 -46.899 1.00 72.53 136 TYR C O 1
ATOM 5967 N N . CYS C 3 135 ? 64.077 106.923 -48.305 1.00 73.20 137 CYS C N 1
ATOM 5968 C CA . CYS C 3 135 ? 64.712 108.108 -47.781 1.00 76.50 137 CYS C CA 1
ATOM 5969 C C . CYS C 3 135 ? 64.138 109.425 -48.312 1.00 74.21 137 CYS C C 1
ATOM 5970 O O . CYS C 3 135 ? 64.440 110.455 -47.737 1.00 74.51 137 CYS C O 1
ATOM 5973 N N . ASP C 3 136 ? 63.214 109.386 -49.296 1.00 66.32 138 ASP C N 1
ATOM 5974 C CA . ASP C 3 136 ? 62.488 110.552 -49.819 1.00 63.86 138 ASP C CA 1
ATOM 5975 C C . ASP C 3 136 ? 61.219 110.746 -48.993 1.00 65.26 138 ASP C C 1
ATOM 5976 O O . ASP C 3 136 ? 60.512 111.729 -49.172 1.00 66.00 138 ASP C O 1
ATOM 5981 N N . LEU C 3 137 ? 60.895 109.787 -48.132 1.00 60.70 139 LEU C N 1
ATOM 5982 C CA . LEU C 3 137 ? 59.698 109.864 -47.303 1.00 60.66 139 LEU C CA 1
ATOM 5983 C C . LEU C 3 137 ? 59.892 110.860 -46.141 1.00 65.52 139 LEU C C 1
ATOM 5984 O O . LEU C 3 137 ? 60.996 110.958 -45.607 1.00 65.14 139 LEU C O 1
ATOM 5989 N N . PRO C 3 138 ? 58.862 111.627 -45.734 1.00 62.63 140 PRO C N 1
ATOM 5990 C CA . PRO C 3 138 ? 59.063 112.555 -44.616 1.00 63.15 140 PRO C CA 1
ATOM 5991 C C . PRO C 3 138 ? 59.234 111.870 -43.251 1.00 70.55 140 PRO C C 1
ATOM 5992 O O . PRO C 3 138 ? 58.757 110.750 -43.028 1.00 70.30 140 PRO C O 1
ATOM 5996 N N . GLU C 3 139 ? 59.956 112.548 -42.349 1.00 69.53 141 GLU C N 1
ATOM 5997 C CA . GLU C 3 139 ? 60.188 112.131 -40.964 1.00 70.19 141 GLU C CA 1
ATOM 5998 C C . GLU C 3 139 ? 58.930 112.563 -40.143 1.00 75.81 141 GLU C C 1
ATOM 5999 O O . GLU C 3 139 ? 58.472 113.705 -40.304 1.00 75.66 141 GLU C O 1
ATOM 6005 N N . PRO C 3 140 ? 58.276 111.672 -39.355 1.00 72.46 142 PRO C N 1
ATOM 6006 C CA . PRO C 3 140 ? 58.681 110.311 -38.989 1.00 72.24 142 PRO C CA 1
ATOM 6007 C C . PRO C 3 140 ? 58.240 109.203 -39.963 1.00 76.95 142 PRO C C 1
ATOM 6008 O O . PRO C 3 140 ? 57.034 109.013 -40.222 1.00 77.19 142 PRO C O 1
ATOM 6012 N N . ARG C 3 141 ? 59.249 108.428 -40.453 1.00 71.51 143 ARG C N 1
ATOM 6013 C CA . ARG C 3 141 ? 59.107 107.299 -41.383 1.00 69.41 143 ARG C CA 1
ATOM 6014 C C . ARG C 3 141 ? 58.429 106.059 -40.745 1.00 73.41 143 ARG C C 1
ATOM 6015 O O . ARG C 3 141 ? 58.245 105.059 -41.431 1.00 72.05 143 ARG C O 1
ATOM 6023 N N . LYS C 3 142 ? 58.019 106.142 -39.455 1.00 71.80 144 LYS C N 1
ATOM 6024 C CA . LYS C 3 142 ? 57.361 105.050 -38.704 1.00 71.99 144 LYS C CA 1
ATOM 6025 C C . LYS C 3 142 ? 56.095 105.536 -37.954 1.00 76.29 144 LYS C C 1
ATOM 6026 O O . LYS C 3 142 ? 56.214 106.477 -37.157 1.00 77.19 144 LYS C O 1
ATOM 6032 N N . PRO C 3 143 ? 54.882 104.947 -38.156 1.00 71.79 145 PRO C N 1
ATOM 6033 C CA . PRO C 3 143 ? 54.531 103.844 -39.068 1.00 70.64 145 PRO C CA 1
ATOM 6034 C C . PRO C 3 143 ? 54.767 104.237 -40.512 1.00 72.80 145 PRO C C 1
ATOM 6035 O O . PRO C 3 143 ? 54.662 105.424 -40.843 1.00 72.38 145 PRO C O 1
ATOM 6039 N N . LEU C 3 144 ? 55.125 103.237 -41.357 1.00 67.06 146 LEU C N 1
ATOM 6040 C CA . LEU C 3 144 ? 55.419 103.436 -42.767 1.00 65.22 146 LEU C CA 1
ATOM 6041 C C . LEU C 3 144 ? 54.210 104.020 -43.487 1.00 69.81 146 LEU C C 1
ATOM 6042 O O . LEU C 3 144 ? 54.366 104.952 -44.273 1.00 70.19 146 LEU C O 1
ATOM 6047 N N . GLU C 3 145 ? 53.005 103.534 -43.144 1.00 65.62 147 GLU C N 1
ATOM 6048 C CA . GLU C 3 145 ? 51.747 103.954 -43.741 1.00 64.54 147 GLU C CA 1
ATOM 6049 C C . GLU C 3 145 ? 51.498 105.443 -43.617 1.00 67.81 147 GLU C C 1
ATOM 6050 O O . GLU C 3 145 ? 51.105 106.055 -44.611 1.00 67.72 147 GLU C O 1
ATOM 6056 N N . LYS C 3 146 ? 51.798 106.036 -42.443 1.00 63.99 148 LYS C N 1
ATOM 6057 C CA . LYS C 3 146 ? 51.666 107.481 -42.186 1.00 63.65 148 LYS C CA 1
ATOM 6058 C C . LYS C 3 146 ? 52.570 108.267 -43.135 1.00 67.24 148 LYS C C 1
ATOM 6059 O O . LYS C 3 146 ? 52.106 109.231 -43.751 1.00 66.92 148 LYS C O 1
ATOM 6065 N N . ALA C 3 147 ? 53.851 107.816 -43.279 1.00 62.85 149 ALA C N 1
ATOM 6066 C CA . ALA C 3 147 ? 54.883 108.417 -44.129 1.00 61.50 149 ALA C CA 1
ATOM 6067 C C . ALA C 3 147 ? 54.516 108.345 -45.603 1.00 66.77 149 ALA C C 1
ATOM 6068 O O . ALA C 3 147 ? 54.714 109.321 -46.331 1.00 67.62 149 ALA C O 1
ATOM 6070 N N . VAL C 3 148 ? 53.933 107.212 -46.039 1.00 62.44 150 VAL C N 1
ATOM 6071 C CA . VAL C 3 148 ? 53.481 107.043 -47.421 1.00 60.57 150 VAL C CA 1
ATOM 6072 C C . VAL C 3 148 ? 52.314 108.025 -47.716 1.00 63.87 150 VAL C C 1
ATOM 6073 O O . VAL C 3 148 ? 52.384 108.754 -48.696 1.00 64.92 150 VAL C O 1
ATOM 6077 N N . ALA C 3 149 ? 51.323 108.125 -46.814 1.00 59.14 151 ALA C N 1
ATOM 6078 C CA . ALA C 3 149 ? 50.188 109.047 -46.918 1.00 58.43 151 ALA C CA 1
ATOM 6079 C C . ALA C 3 149 ? 50.610 110.524 -46.958 1.00 62.32 151 ALA C C 1
ATOM 6080 O O . ALA C 3 149 ? 49.916 111.323 -47.589 1.00 63.63 151 ALA C O 1
ATOM 6082 N N . ASN C 3 150 ? 51.725 110.897 -46.292 1.00 56.70 152 ASN C N 1
ATOM 6083 C CA . ASN C 3 150 ? 52.191 112.287 -46.273 1.00 55.89 152 ASN C CA 1
ATOM 6084 C C . ASN C 3 150 ? 53.194 112.615 -47.386 1.00 58.58 152 ASN C C 1
ATOM 6085 O O . ASN C 3 150 ? 53.594 113.775 -47.543 1.00 60.27 152 ASN C O 1
ATOM 6090 N N . PHE C 3 151 ? 53.571 111.606 -48.171 1.00 52.07 153 PHE C N 1
ATOM 6091 C CA . PHE C 3 151 ? 54.459 111.731 -49.327 1.00 50.57 153 PHE C CA 1
ATOM 6092 C C . PHE C 3 151 ? 53.610 112.017 -50.596 1.00 54.29 153 PHE C C 1
ATOM 6093 O O . PHE C 3 151 ? 53.800 113.044 -51.276 1.00 51.81 153 PHE C O 1
ATOM 6101 N N . PHE C 3 152 ? 52.680 111.075 -50.903 1.00 50.14 154 PHE C N 1
ATOM 6102 C CA . PHE C 3 152 ? 51.768 111.182 -52.031 1.00 49.42 154 PHE C CA 1
ATOM 6103 C C . PHE C 3 152 ? 50.597 112.079 -51.654 1.00 56.40 154 PHE C C 1
ATOM 6104 O O . PHE C 3 152 ? 50.332 112.259 -50.463 1.00 58.37 154 PHE C O 1
ATOM 6112 N N . SER C 3 153 ? 49.909 112.664 -52.645 1.00 52.77 155 SER C N 1
ATOM 6113 C CA . SER C 3 153 ? 48.779 113.552 -52.373 1.00 53.06 155 SER C CA 1
ATOM 6114 C C . SER C 3 153 ? 47.423 112.837 -52.543 1.00 57.14 155 SER C C 1
ATOM 6115 O O . SER C 3 153 ? 46.389 113.483 -52.755 1.00 58.56 155 SER C O 1
ATOM 6118 N N . GLY C 3 154 ? 47.447 111.517 -52.428 1.00 51.63 156 GLY C N 1
ATOM 6119 C CA . GLY C 3 154 ? 46.270 110.667 -52.546 1.00 52.30 156 GLY C CA 1
ATOM 6120 C C . GLY C 3 154 ? 46.656 109.322 -53.115 1.00 58.61 156 GLY C C 1
ATOM 6121 O O . GLY C 3 154 ? 47.344 109.276 -54.131 1.00 58.59 156 GLY C O 1
ATOM 6122 N N . SER C 3 155 ? 46.268 108.217 -52.461 1.00 57.24 157 SER C N 1
ATOM 6123 C CA . SER C 3 155 ? 46.615 106.884 -52.981 1.00 58.05 157 SER C CA 1
ATOM 6124 C C . SER C 3 155 ? 45.457 105.873 -53.023 1.00 64.43 157 SER C C 1
ATOM 6125 O O . SER C 3 155 ? 44.314 106.154 -52.634 1.00 63.10 157 SER C O 1
ATOM 6128 N N . CYS C 3 156 ? 45.791 104.690 -53.528 1.00 63.87 158 CYS C N 1
ATOM 6129 C CA . CYS C 3 156 ? 44.990 103.489 -53.489 1.00 65.36 158 CYS C CA 1
ATOM 6130 C C . CYS C 3 156 ? 45.916 102.322 -53.209 1.00 67.41 158 CYS C C 1
ATOM 6131 O O . CYS C 3 156 ? 46.612 101.836 -54.116 1.00 66.29 158 CYS C O 1
ATOM 6134 N N . ALA C 3 157 ? 45.987 101.945 -51.918 1.00 62.95 159 ALA C N 1
ATOM 6135 C CA . ALA C 3 157 ? 46.776 100.824 -51.429 1.00 61.57 159 ALA C CA 1
ATOM 6136 C C . ALA C 3 157 ? 45.780 99.838 -50.829 1.00 65.09 159 ALA C C 1
ATOM 6137 O O . ALA C 3 157 ? 45.433 99.966 -49.657 1.00 64.19 159 ALA C O 1
ATOM 6139 N N . PRO C 3 158 ? 45.246 98.882 -51.631 1.00 63.26 160 PRO C N 1
ATOM 6140 C CA . PRO C 3 158 ? 44.276 97.911 -51.082 1.00 63.62 160 PRO C CA 1
ATOM 6141 C C . PRO C 3 158 ? 44.879 97.079 -49.951 1.00 71.82 160 PRO C C 1
ATOM 6142 O O . PRO C 3 158 ? 46.069 96.785 -49.995 1.00 71.23 160 PRO C O 1
ATOM 6146 N N . CYS C 3 159 ? 44.056 96.683 -48.954 1.00 72.24 161 CYS C N 1
ATOM 6147 C CA . CYS C 3 159 ? 44.402 95.899 -47.748 1.00 73.92 161 CYS C CA 1
ATOM 6148 C C . CYS C 3 159 ? 45.066 96.772 -46.643 1.00 78.16 161 CYS C C 1
ATOM 6149 O O . CYS C 3 159 ? 45.648 96.238 -45.695 1.00 78.58 161 CYS C O 1
ATOM 6152 N N . ALA C 3 160 ? 44.937 98.102 -46.748 1.00 74.18 162 ALA C N 1
ATOM 6153 C CA . ALA C 3 160 ? 45.439 99.064 -45.767 1.00 74.39 162 ALA C CA 1
ATOM 6154 C C . ALA C 3 160 ? 44.258 99.618 -44.930 1.00 80.16 162 ALA C C 1
ATOM 6155 O O . ALA C 3 160 ? 43.153 99.712 -45.454 1.00 80.50 162 ALA C O 1
ATOM 6157 N N . ASP C 3 161 ? 44.468 99.975 -43.646 1.00 78.01 163 ASP C N 1
ATOM 6158 C CA . ASP C 3 161 ? 43.354 100.485 -42.830 1.00 79.22 163 ASP C CA 1
ATOM 6159 C C . ASP C 3 161 ? 43.035 101.961 -43.112 1.00 82.17 163 ASP C C 1
ATOM 6160 O O . ASP C 3 161 ? 43.796 102.847 -42.724 1.00 81.26 163 ASP C O 1
ATOM 6165 N N . GLY C 3 162 ? 41.901 102.186 -43.776 1.00 78.95 164 GLY C N 1
ATOM 6166 C CA . GLY C 3 162 ? 41.385 103.504 -44.140 1.00 79.42 164 GLY C CA 1
ATOM 6167 C C . GLY C 3 162 ? 40.876 104.311 -42.960 1.00 85.51 164 GLY C C 1
ATOM 6168 O O . GLY C 3 162 ? 40.653 105.521 -43.079 1.00 84.21 164 GLY C O 1
ATOM 6169 N N . THR C 3 163 ? 40.659 103.627 -41.815 1.00 84.37 165 THR C N 1
ATOM 6170 C CA . THR C 3 163 ? 40.233 104.222 -40.542 1.00 85.12 165 THR C CA 1
ATOM 6171 C C . THR C 3 163 ? 41.463 104.933 -39.958 1.00 87.64 165 THR C C 1
ATOM 6172 O O . THR C 3 163 ? 41.339 106.025 -39.401 1.00 87.95 165 THR C O 1
ATOM 6176 N N . ASP C 3 164 ? 42.648 104.309 -40.108 1.00 82.12 166 ASP C N 1
ATOM 6177 C CA . ASP C 3 164 ? 43.896 104.849 -39.610 1.00 81.34 166 ASP C CA 1
ATOM 6178 C C . ASP C 3 164 ? 44.609 105.735 -40.626 1.00 84.00 166 ASP C C 1
ATOM 6179 O O . ASP C 3 164 ? 45.086 106.809 -40.251 1.00 84.08 166 ASP C O 1
ATOM 6184 N N . PHE C 3 165 ? 44.669 105.300 -41.905 1.00 78.81 167 PHE C N 1
ATOM 6185 C CA . PHE C 3 165 ? 45.364 105.991 -43.007 1.00 77.46 167 PHE C CA 1
ATOM 6186 C C . PHE C 3 165 ? 44.398 106.315 -44.155 1.00 79.03 167 PHE C C 1
ATOM 6187 O O . PHE C 3 165 ? 44.398 105.609 -45.165 1.00 78.31 167 PHE C O 1
ATOM 6195 N N . PRO C 3 166 ? 43.552 107.364 -44.011 1.00 74.76 168 PRO C N 1
ATOM 6196 C CA . PRO C 3 166 ? 42.528 107.630 -45.042 1.00 73.95 168 PRO C CA 1
ATOM 6197 C C . PRO C 3 166 ? 43.054 108.121 -46.384 1.00 75.76 168 PRO C C 1
ATOM 6198 O O . PRO C 3 166 ? 42.418 107.861 -47.416 1.00 75.83 168 PRO C O 1
ATOM 6202 N N . GLN C 3 167 ? 44.216 108.789 -46.384 1.00 69.81 169 GLN C N 1
ATOM 6203 C CA . GLN C 3 167 ? 44.837 109.265 -47.618 1.00 68.43 169 GLN C CA 1
ATOM 6204 C C . GLN C 3 167 ? 45.211 108.094 -48.524 1.00 70.23 169 GLN C C 1
ATOM 6205 O O . GLN C 3 167 ? 45.284 108.266 -49.737 1.00 69.03 169 GLN C O 1
ATOM 6211 N N . LEU C 3 168 ? 45.423 106.899 -47.936 1.00 67.02 170 LEU C N 1
ATOM 6212 C CA . LEU C 3 168 ? 45.779 105.686 -48.673 1.00 66.84 170 LEU C CA 1
ATOM 6213 C C . LEU C 3 168 ? 44.598 105.031 -49.435 1.00 73.13 170 LEU C C 1
ATOM 6214 O O . LEU C 3 168 ? 44.831 104.116 -50.232 1.00 72.23 170 LEU C O 1
ATOM 6219 N N . CYS C 3 169 ? 43.353 105.506 -49.206 1.00 72.38 171 CYS C N 1
ATOM 6220 C CA . CYS C 3 169 ? 42.140 104.996 -49.864 1.00 73.63 171 CYS C CA 1
ATOM 6221 C C . CYS C 3 169 ? 41.438 106.056 -50.707 1.00 73.89 171 CYS C C 1
ATOM 6222 O O . CYS C 3 169 ? 40.455 105.749 -51.365 1.00 73.25 171 CYS C O 1
ATOM 6225 N N . GLN C 3 170 ? 41.954 107.289 -50.715 1.00 67.93 172 GLN C N 1
ATOM 6226 C CA . GLN C 3 170 ? 41.403 108.425 -51.443 1.00 66.86 172 GLN C CA 1
ATOM 6227 C C . GLN C 3 170 ? 40.897 108.089 -52.859 1.00 69.93 172 GLN C C 1
ATOM 6228 O O . GLN C 3 170 ? 39.876 108.639 -53.279 1.00 69.95 172 GLN C O 1
ATOM 6234 N N . LEU C 3 171 ? 41.582 107.171 -53.564 1.00 65.44 173 LEU C N 1
ATOM 6235 C CA . LEU C 3 171 ? 41.249 106.761 -54.935 1.00 65.32 173 LEU C CA 1
ATOM 6236 C C . LEU C 3 171 ? 40.391 105.473 -55.028 1.00 74.24 173 LEU C C 1
ATOM 6237 O O . LEU C 3 171 ? 39.783 105.226 -56.079 1.00 75.43 173 LEU C O 1
ATOM 6242 N N . CYS C 3 172 ? 40.350 104.655 -53.953 1.00 71.86 174 CYS C N 1
ATOM 6243 C CA . CYS C 3 172 ? 39.532 103.432 -53.870 1.00 71.50 174 CYS C CA 1
ATOM 6244 C C . CYS C 3 172 ? 38.960 103.319 -52.447 1.00 76.82 174 CYS C C 1
ATOM 6245 O O . CYS C 3 172 ? 39.399 102.434 -51.698 1.00 77.02 174 CYS C O 1
ATOM 6248 N N . PRO C 3 173 ? 38.022 104.229 -52.028 1.00 73.78 175 PRO C N 1
ATOM 6249 C CA . PRO C 3 173 ? 37.542 104.211 -50.630 1.00 74.23 175 PRO C CA 1
ATOM 6250 C C . PRO C 3 173 ? 37.232 102.830 -50.063 1.00 80.40 175 PRO C C 1
ATOM 6251 O O . PRO C 3 173 ? 36.542 102.017 -50.695 1.00 81.01 175 PRO C O 1
ATOM 6255 N N . GLY C 3 174 ? 37.861 102.558 -48.918 1.00 77.00 176 GLY C N 1
ATOM 6256 C CA . GLY C 3 174 ? 37.757 101.290 -48.210 1.00 77.24 176 GLY C CA 1
ATOM 6257 C C . GLY C 3 174 ? 39.021 100.445 -48.245 1.00 81.50 176 GLY C C 1
ATOM 6258 O O . GLY C 3 174 ? 39.273 99.675 -47.304 1.00 81.57 176 GLY C O 1
ATOM 6259 N N . CYS C 3 175 ? 39.836 100.591 -49.325 1.00 76.96 177 CYS C N 1
ATOM 6260 C CA . CYS C 3 175 ? 41.070 99.829 -49.561 1.00 76.16 177 CYS C CA 1
ATOM 6261 C C . CYS C 3 175 ? 40.759 98.342 -49.545 1.00 80.02 177 CYS C C 1
ATOM 6262 O O . CYS C 3 175 ? 41.406 97.564 -48.833 1.00 79.52 177 CYS C O 1
ATOM 6265 N N . GLY C 3 176 ? 39.712 97.991 -50.295 1.00 76.59 178 GLY C N 1
ATOM 6266 C CA . GLY C 3 176 ? 39.190 96.641 -50.431 1.00 76.63 178 GLY C CA 1
ATOM 6267 C C . GLY C 3 176 ? 40.228 95.657 -50.915 1.00 80.74 178 GLY C C 1
ATOM 6268 O O . GLY C 3 176 ? 40.826 95.856 -51.976 1.00 79.74 178 GLY C O 1
ATOM 6269 N N . CYS C 3 177 ? 40.443 94.594 -50.121 1.00 78.21 179 CYS C N 1
ATOM 6270 C CA . CYS C 3 177 ? 41.418 93.545 -50.390 1.00 77.80 179 CYS C CA 1
ATOM 6271 C C . CYS C 3 177 ? 40.884 92.410 -51.289 1.00 83.47 179 CYS C C 1
ATOM 6272 O O . CYS C 3 177 ? 41.336 91.265 -51.148 1.00 84.23 179 CYS C O 1
ATOM 6275 N N . SER C 3 178 ? 39.951 92.716 -52.224 1.00 79.33 180 SER C N 1
ATOM 6276 C CA . SER C 3 178 ? 39.409 91.727 -53.170 1.00 79.38 180 SER C CA 1
ATOM 6277 C C . SER C 3 178 ? 39.183 92.372 -54.532 1.00 83.74 180 SER C C 1
ATOM 6278 O O . SER C 3 178 ? 39.238 93.600 -54.625 1.00 83.99 180 SER C O 1
ATOM 6281 N N . THR C 3 179 ? 38.878 91.559 -55.573 1.00 79.16 181 THR C N 1
ATOM 6282 C CA . THR C 3 179 ? 38.620 92.023 -56.944 1.00 78.14 181 THR C CA 1
ATOM 6283 C C . THR C 3 179 ? 37.319 92.829 -57.077 1.00 81.40 181 THR C C 1
ATOM 6284 O O . THR C 3 179 ? 37.087 93.442 -58.123 1.00 80.62 181 THR C O 1
ATOM 6288 N N . LEU C 3 180 ? 36.507 92.876 -56.001 1.00 78.03 182 LEU C N 1
ATOM 6289 C CA . LEU C 3 180 ? 35.286 93.680 -55.904 1.00 78.46 182 LEU C CA 1
ATOM 6290 C C . LEU C 3 180 ? 35.662 95.178 -55.910 1.00 83.37 182 LEU C C 1
ATOM 6291 O O . LEU C 3 180 ? 34.813 96.031 -56.204 1.00 83.81 182 LEU C O 1
ATOM 6296 N N . ASN C 3 181 ? 36.933 95.484 -55.523 1.00 79.11 183 ASN C N 1
ATOM 6297 C CA . ASN C 3 181 ? 37.569 96.807 -55.542 1.00 77.40 183 ASN C CA 1
ATOM 6298 C C . ASN C 3 181 ? 38.130 96.920 -56.960 1.00 78.30 183 ASN C C 1
ATOM 6299 O O . ASN C 3 181 ? 39.040 96.172 -57.335 1.00 76.08 183 ASN C O 1
ATOM 6304 N N . GLN C 3 182 ? 37.521 97.796 -57.772 1.00 75.19 184 GLN C N 1
ATOM 6305 C CA . GLN C 3 182 ? 37.887 98.010 -59.181 1.00 74.91 184 GLN C CA 1
ATOM 6306 C C . GLN C 3 182 ? 39.396 98.259 -59.402 1.00 76.90 184 GLN C C 1
ATOM 6307 O O . GLN C 3 182 ? 39.952 97.749 -60.376 1.00 75.34 184 GLN C O 1
ATOM 6313 N N . TYR C 3 183 ? 40.050 98.980 -58.451 1.00 72.40 185 TYR C N 1
ATOM 6314 C CA . TYR C 3 183 ? 41.469 99.341 -58.482 1.00 70.82 185 TYR C CA 1
ATOM 6315 C C . TYR C 3 183 ? 42.408 98.371 -57.725 1.00 73.75 185 TYR C C 1
ATOM 6316 O O . TYR C 3 183 ? 43.540 98.745 -57.404 1.00 73.14 185 TYR C O 1
ATOM 6325 N N . PHE C 3 184 ? 41.966 97.119 -57.507 1.00 70.37 186 PHE C N 1
ATOM 6326 C CA . PHE C 3 184 ? 42.736 96.054 -56.844 1.00 69.35 186 PHE C CA 1
ATOM 6327 C C . PHE C 3 184 ? 43.536 95.237 -57.882 1.00 72.35 186 PHE C C 1
ATOM 6328 O O . PHE C 3 184 ? 43.050 94.989 -58.992 1.00 72.99 186 PHE C O 1
ATOM 6336 N N . GLY C 3 185 ? 44.730 94.796 -57.477 1.00 66.94 187 GLY C N 1
ATOM 6337 C CA . GLY C 3 185 ? 45.644 93.988 -58.280 1.00 65.81 187 GLY C CA 1
ATOM 6338 C C . GLY C 3 185 ? 46.321 94.761 -59.382 1.00 70.68 187 GLY C C 1
ATOM 6339 O O . GLY C 3 185 ? 46.252 95.984 -59.414 1.00 70.47 187 GLY C O 1
ATOM 6340 N N . TYR C 3 186 ? 46.952 94.057 -60.307 1.00 70.15 188 TYR C N 1
ATOM 6341 C CA . TYR C 3 186 ? 47.650 94.659 -61.447 1.00 71.00 188 TYR C CA 1
ATOM 6342 C C . TYR C 3 186 ? 46.707 95.363 -62.415 1.00 75.65 188 TYR C C 1
ATOM 6343 O O . TYR C 3 186 ? 46.950 96.515 -62.771 1.00 76.19 188 TYR C O 1
ATOM 6352 N N . SER C 3 187 ? 45.627 94.696 -62.831 1.00 73.40 189 SER C N 1
ATOM 6353 C CA . SER C 3 187 ? 44.650 95.296 -63.758 1.00 74.04 189 SER C CA 1
ATOM 6354 C C . SER C 3 187 ? 43.998 96.562 -63.169 1.00 77.15 189 SER C C 1
ATOM 6355 O O . SER C 3 187 ? 43.861 97.557 -63.884 1.00 78.32 189 SER C O 1
ATOM 6358 N N . GLY C 3 188 ? 43.664 96.517 -61.874 1.00 70.18 190 GLY C N 1
ATOM 6359 C CA . GLY C 3 188 ? 43.069 97.628 -61.144 1.00 68.32 190 GLY C CA 1
ATOM 6360 C C . GLY C 3 188 ? 44.013 98.794 -60.939 1.00 68.11 190 GLY C C 1
ATOM 6361 O O . GLY C 3 188 ? 43.605 99.950 -61.069 1.00 66.16 190 GLY C O 1
ATOM 6362 N N . ALA C 3 189 ? 45.286 98.492 -60.614 1.00 63.88 191 ALA C N 1
ATOM 6363 C CA . ALA C 3 189 ? 46.344 99.485 -60.439 1.00 63.17 191 ALA C CA 1
ATOM 6364 C C . ALA C 3 189 ? 46.551 100.165 -61.785 1.00 67.41 191 ALA C C 1
ATOM 6365 O O . ALA C 3 189 ? 46.628 101.387 -61.833 1.00 66.95 191 ALA C O 1
ATOM 6367 N N . PHE C 3 190 ? 46.532 99.393 -62.892 1.00 64.29 192 PHE C N 1
ATOM 6368 C CA . PHE C 3 190 ? 46.611 100.001 -64.215 1.00 64.31 192 PHE C CA 1
ATOM 6369 C C . PHE C 3 190 ? 45.342 100.826 -64.526 1.00 69.47 192 PHE C C 1
ATOM 6370 O O . PHE C 3 190 ? 45.460 101.903 -65.100 1.00 69.83 192 PHE C O 1
ATOM 6378 N N . LYS C 3 191 ? 44.145 100.315 -64.148 1.00 66.19 193 LYS C N 1
ATOM 6379 C CA . LYS C 3 191 ? 42.836 100.948 -64.353 1.00 66.42 193 LYS C CA 1
ATOM 6380 C C . LYS C 3 191 ? 42.763 102.300 -63.608 1.00 71.50 193 LYS C C 1
ATOM 6381 O O . LYS C 3 191 ? 42.192 103.263 -64.111 1.00 72.27 193 LYS C O 1
ATOM 6387 N N . CYS C 3 192 ? 43.375 102.355 -62.420 1.00 66.77 194 CYS C N 1
ATOM 6388 C CA . CYS C 3 192 ? 43.511 103.524 -61.550 1.00 65.10 194 CYS C CA 1
ATOM 6389 C C . CYS C 3 192 ? 44.304 104.621 -62.284 1.00 65.28 194 CYS C C 1
ATOM 6390 O O . CYS C 3 192 ? 43.960 105.794 -62.192 1.00 64.62 194 CYS C O 1
ATOM 6393 N N . LEU C 3 193 ? 45.342 104.225 -63.036 1.00 60.31 195 LEU C N 1
ATOM 6394 C CA . LEU C 3 193 ? 46.138 105.134 -63.849 1.00 59.34 195 LEU C CA 1
ATOM 6395 C C . LEU C 3 193 ? 45.341 105.481 -65.126 1.00 66.89 195 LEU C C 1
ATOM 6396 O O . LEU C 3 193 ? 45.173 106.666 -65.403 1.00 67.59 195 LEU C O 1
ATOM 6401 N N . LYS C 3 194 ? 44.813 104.468 -65.870 1.00 64.91 196 LYS C N 1
ATOM 6402 C CA . LYS C 3 194 ? 44.031 104.666 -67.106 1.00 66.31 196 LYS C CA 1
ATOM 6403 C C . LYS C 3 194 ? 42.850 105.605 -66.899 1.00 72.91 196 LYS C C 1
ATOM 6404 O O . LYS C 3 194 ? 42.704 106.544 -67.677 1.00 74.83 196 LYS C O 1
ATOM 6410 N N . ASP C 3 195 ? 42.064 105.415 -65.819 1.00 69.06 197 ASP C N 1
ATOM 6411 C CA . ASP C 3 195 ? 40.917 106.282 -65.501 1.00 69.14 197 ASP C CA 1
ATOM 6412 C C . ASP C 3 195 ? 41.326 107.698 -65.080 1.00 72.91 197 ASP C C 1
ATOM 6413 O O . ASP C 3 195 ? 40.453 108.545 -64.870 1.00 74.20 197 ASP C O 1
ATOM 6418 N N . GLY C 3 196 ? 42.632 107.942 -64.965 1.00 67.74 198 GLY C N 1
ATOM 6419 C CA . GLY C 3 196 ? 43.181 109.228 -64.539 1.00 67.05 198 GLY C CA 1
ATOM 6420 C C . GLY C 3 196 ? 42.988 109.507 -63.060 1.00 70.04 198 GLY C C 1
ATOM 6421 O O . GLY C 3 196 ? 42.996 110.670 -62.640 1.00 69.17 198 GLY C O 1
ATOM 6422 N N . ALA C 3 197 ? 42.783 108.436 -62.255 1.00 66.53 199 ALA C N 1
ATOM 6423 C CA . ALA C 3 197 ? 42.604 108.546 -60.803 1.00 65.85 199 ALA C CA 1
ATOM 6424 C C . ALA C 3 197 ? 43.976 108.862 -60.188 1.00 66.90 199 ALA C C 1
ATOM 6425 O O . ALA C 3 197 ? 44.137 109.870 -59.499 1.00 63.83 199 ALA C O 1
ATOM 6427 N N . GLY C 3 198 ? 44.954 108.018 -60.511 1.00 63.40 200 GLY C N 1
ATOM 6428 C CA . GLY C 3 198 ? 46.336 108.190 -60.100 1.00 62.51 200 GLY C CA 1
ATOM 6429 C C . GLY C 3 198 ? 47.163 108.781 -61.224 1.00 65.49 200 GLY C C 1
ATOM 6430 O O . GLY C 3 198 ? 46.682 108.932 -62.355 1.00 65.34 200 GLY C O 1
ATOM 6431 N N . ASP C 3 199 ? 48.416 109.129 -60.896 1.00 60.39 201 ASP C N 1
ATOM 6432 C CA . ASP C 3 199 ? 49.424 109.699 -61.782 1.00 59.31 201 ASP C CA 1
ATOM 6433 C C . ASP C 3 199 ? 50.530 108.672 -62.049 1.00 60.89 201 ASP C C 1
ATOM 6434 O O . ASP C 3 199 ? 51.216 108.780 -63.062 1.00 61.10 201 ASP C O 1
ATOM 6439 N N . VAL C 3 200 ? 50.674 107.657 -61.167 1.00 55.65 202 VAL C N 1
ATOM 6440 C CA . VAL C 3 200 ? 51.683 106.582 -61.279 1.00 53.92 202 VAL C CA 1
ATOM 6441 C C . VAL C 3 200 ? 51.091 105.251 -60.850 1.00 57.78 202 VAL C C 1
ATOM 6442 O O . VAL C 3 200 ? 50.309 105.230 -59.900 1.00 58.87 202 VAL C O 1
ATOM 6446 N N . ALA C 3 201 ? 51.484 104.143 -61.513 1.00 53.34 203 ALA C N 1
ATOM 6447 C CA . ALA C 3 201 ? 51.022 102.790 -61.164 1.00 52.64 203 ALA C CA 1
ATOM 6448 C C . ALA C 3 201 ? 52.200 101.853 -60.901 1.00 55.61 203 ALA C C 1
ATOM 6449 O O . ALA C 3 201 ? 53.012 101.631 -61.808 1.00 57.32 203 ALA C O 1
ATOM 6451 N N . PHE C 3 202 ? 52.306 101.308 -59.673 1.00 49.07 204 PHE C N 1
ATOM 6452 C CA . PHE C 3 202 ? 53.364 100.355 -59.323 1.00 48.17 204 PHE C CA 1
ATOM 6453 C C . PHE C 3 202 ? 52.918 98.920 -59.642 1.00 54.73 204 PHE C C 1
ATOM 6454 O O . PHE C 3 202 ? 52.153 98.279 -58.901 1.00 53.96 204 PHE C O 1
ATOM 6462 N N . VAL C 3 203 ? 53.327 98.471 -60.834 1.00 52.76 205 VAL C N 1
ATOM 6463 C CA . VAL C 3 203 ? 52.939 97.183 -61.419 1.00 53.08 205 VAL C CA 1
ATOM 6464 C C . VAL C 3 203 ? 54.140 96.406 -61.999 1.00 61.51 205 VAL C C 1
ATOM 6465 O O . VAL C 3 203 ? 55.292 96.704 -61.664 1.00 61.88 205 VAL C O 1
ATOM 6469 N N . LYS C 3 204 ? 53.858 95.393 -62.845 1.00 60.02 206 LYS C N 1
ATOM 6470 C CA . LYS C 3 204 ? 54.853 94.554 -63.516 1.00 60.64 206 LYS C CA 1
ATOM 6471 C C . LYS C 3 204 ? 54.908 95.001 -64.968 1.00 66.72 206 LYS C C 1
ATOM 6472 O O . LYS C 3 204 ? 53.972 95.643 -65.438 1.00 67.36 206 LYS C O 1
ATOM 6478 N N . HIS C 3 205 ? 55.968 94.608 -65.688 1.00 64.72 207 HIS C N 1
ATOM 6479 C CA . HIS C 3 205 ? 56.206 94.874 -67.114 1.00 66.00 207 HIS C CA 1
ATOM 6480 C C . HIS C 3 205 ? 55.088 94.360 -68.021 1.00 71.91 207 HIS C C 1
ATOM 6481 O O . HIS C 3 205 ? 54.823 94.953 -69.065 1.00 72.54 207 HIS C O 1
ATOM 6488 N N . SER C 3 206 ? 54.441 93.261 -67.610 1.00 69.23 208 SER C N 1
ATOM 6489 C CA . SER C 3 206 ? 53.363 92.582 -68.328 1.00 70.00 208 SER C CA 1
ATOM 6490 C C . SER C 3 206 ? 52.003 93.324 -68.306 1.00 75.19 208 SER C C 1
ATOM 6491 O O . SER C 3 206 ? 51.319 93.381 -69.335 1.00 76.86 208 SER C O 1
ATOM 6494 N N . THR C 3 207 ? 51.632 93.900 -67.153 1.00 69.49 209 THR C N 1
ATOM 6495 C CA . THR C 3 207 ? 50.357 94.589 -66.901 1.00 69.00 209 THR C CA 1
ATOM 6496 C C . THR C 3 207 ? 49.766 95.444 -68.067 1.00 74.94 209 THR C C 1
ATOM 6497 O O . THR C 3 207 ? 48.559 95.345 -68.347 1.00 74.99 209 THR C O 1
ATOM 6501 N N . ILE C 3 208 ? 50.594 96.298 -68.701 1.00 71.65 210 ILE C N 1
ATOM 6502 C CA . ILE C 3 208 ? 50.122 97.176 -69.772 1.00 71.87 210 ILE C CA 1
ATOM 6503 C C . ILE C 3 208 ? 49.722 96.343 -70.992 1.00 79.34 210 ILE C C 1
ATOM 6504 O O . ILE C 3 208 ? 48.643 96.570 -71.548 1.00 79.69 210 ILE C O 1
ATOM 6509 N N . PHE C 3 209 ? 50.552 95.340 -71.346 1.00 77.16 211 PHE C N 1
ATOM 6510 C CA . PHE C 3 209 ? 50.314 94.442 -72.479 1.00 78.00 211 PHE C CA 1
ATOM 6511 C C . PHE C 3 209 ? 49.105 93.527 -72.269 1.00 82.77 211 PHE C C 1
ATOM 6512 O O . PHE C 3 209 ? 48.487 93.109 -73.242 1.00 83.98 211 PHE C O 1
ATOM 6520 N N . GLU C 3 210 ? 48.754 93.262 -71.002 1.00 78.48 212 GLU C N 1
ATOM 6521 C CA . GLU C 3 210 ? 47.605 92.460 -70.579 1.00 78.12 212 GLU C CA 1
ATOM 6522 C C . GLU C 3 210 ? 46.318 93.311 -70.555 1.00 81.79 21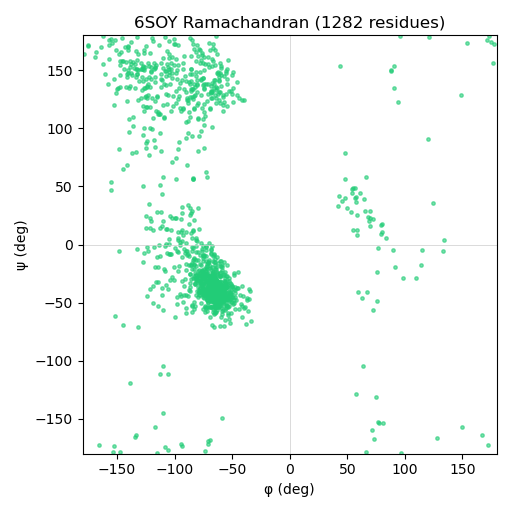2 GLU C C 1
ATOM 6523 O O . GLU C 3 210 ? 45.229 92.734 -70.498 1.00 81.78 212 GLU C O 1
ATOM 6529 N N . ASN C 3 211 ? 46.444 94.669 -70.571 1.00 77.80 213 ASN C N 1
ATOM 6530 C CA . ASN C 3 211 ? 45.327 95.629 -70.466 1.00 77.89 213 ASN C CA 1
ATOM 6531 C C . ASN C 3 211 ? 45.069 96.504 -71.711 1.00 82.28 213 ASN C C 1
ATOM 6532 O O . ASN C 3 211 ? 43.987 97.079 -71.825 1.00 81.23 213 ASN C O 1
ATOM 6537 N N . LEU C 3 212 ? 46.060 96.637 -72.610 1.00 79.70 214 LEU C N 1
ATOM 6538 C CA . LEU C 3 212 ? 45.931 97.384 -73.862 1.00 79.95 214 LEU C CA 1
ATOM 6539 C C . LEU C 3 212 ? 46.638 96.600 -74.975 1.00 85.79 214 LEU C C 1
ATOM 6540 O O . LEU C 3 212 ? 47.872 96.531 -74.997 1.00 83.84 214 LEU C O 1
ATOM 6545 N N . ALA C 3 213 ? 45.844 95.994 -75.891 1.00 85.22 215 ALA C N 1
ATOM 6546 C CA . ALA C 3 213 ? 46.337 95.230 -77.046 1.00 85.56 215 ALA C CA 1
ATOM 6547 C C . ALA C 3 213 ? 46.881 96.146 -78.169 1.00 90.57 215 ALA C C 1
ATOM 6548 O O . ALA C 3 213 ? 47.756 95.723 -78.928 1.00 90.32 215 ALA C O 1
ATOM 6550 N N . ASN C 3 214 ? 46.383 97.411 -78.246 1.00 87.74 216 ASN C N 1
ATOM 6551 C CA . ASN C 3 214 ? 46.772 98.402 -79.254 1.00 87.80 216 ASN C CA 1
ATOM 6552 C C . ASN C 3 214 ? 48.061 99.163 -78.928 1.00 89.79 216 ASN C C 1
ATOM 6553 O O . ASN C 3 214 ? 48.086 99.916 -77.955 1.00 88.69 216 ASN C O 1
ATOM 6558 N N . LYS C 3 215 ? 49.105 99.019 -79.779 1.00 85.94 217 LYS C N 1
ATOM 6559 C CA . LYS C 3 215 ? 50.394 99.721 -79.645 1.00 85.05 217 LYS C CA 1
ATOM 6560 C C . LYS C 3 215 ? 50.240 101.263 -79.701 1.00 88.79 217 LYS C C 1
ATOM 6561 O O . LYS C 3 215 ? 51.083 101.977 -79.153 1.00 88.21 217 LYS C O 1
ATOM 6567 N N . ALA C 3 216 ? 49.164 101.765 -80.334 1.00 85.23 218 ALA C N 1
ATOM 6568 C CA . ALA C 3 216 ? 48.866 103.197 -80.411 1.00 84.84 218 ALA C CA 1
ATOM 6569 C C . ALA C 3 216 ? 48.225 103.685 -79.095 1.00 88.70 218 ALA C C 1
ATOM 6570 O O . ALA C 3 216 ? 48.354 104.878 -78.762 1.00 88.80 218 ALA C O 1
ATOM 6572 N N . ASP C 3 217 ? 47.536 102.766 -78.353 1.00 83.49 219 ASP C N 1
ATOM 6573 C CA . ASP C 3 217 ? 46.913 103.061 -77.052 1.00 82.33 219 ASP C CA 1
ATOM 6574 C C . ASP C 3 217 ? 47.976 103.075 -75.938 1.00 84.64 219 ASP C C 1
ATOM 6575 O O . ASP C 3 217 ? 47.972 103.960 -75.079 1.00 83.77 219 ASP C O 1
ATOM 6580 N N . ARG C 3 218 ? 48.924 102.117 -76.011 1.00 80.31 220 ARG C N 1
ATOM 6581 C CA . ARG C 3 218 ? 50.070 101.948 -75.117 1.00 78.04 220 ARG C CA 1
ATOM 6582 C C . ARG C 3 218 ? 51.069 103.093 -75.299 1.00 82.26 220 ARG C C 1
ATOM 6583 O O . ARG C 3 218 ? 51.789 103.425 -74.359 1.00 82.05 220 ARG C O 1
ATOM 6591 N N . ASP C 3 219 ? 51.111 103.691 -76.504 1.00 79.15 221 ASP C N 1
ATOM 6592 C CA . ASP C 3 219 ? 52.001 104.797 -76.874 1.00 79.87 221 ASP C CA 1
ATOM 6593 C C . ASP C 3 219 ? 51.806 106.058 -76.015 1.00 83.20 221 ASP C C 1
ATOM 6594 O O . ASP C 3 219 ? 52.733 106.876 -75.878 1.00 82.13 221 ASP C O 1
ATOM 6599 N N . GLN C 3 220 ? 50.596 106.190 -75.427 1.00 78.71 222 GLN C N 1
ATOM 6600 C CA . GLN C 3 220 ? 50.180 107.293 -74.555 1.00 77.07 222 GLN C CA 1
ATOM 6601 C C . GLN C 3 220 ? 50.636 107.065 -73.073 1.00 77.92 222 GLN C C 1
ATOM 6602 O O . GLN C 3 220 ? 50.195 107.771 -72.156 1.00 77.28 222 GLN C O 1
ATOM 6608 N N . TYR C 3 221 ? 51.530 106.073 -72.872 1.00 71.70 223 TYR C N 1
ATOM 6609 C CA . TYR C 3 221 ? 52.078 105.659 -71.588 1.00 69.59 223 TYR C CA 1
ATOM 6610 C C . TYR C 3 221 ? 53.603 105.508 -71.663 1.00 72.21 223 TYR C C 1
ATOM 6611 O O . TYR C 3 221 ? 54.159 105.251 -72.734 1.00 73.32 223 TYR C O 1
ATOM 6620 N N . GLU C 3 222 ? 54.270 105.724 -70.527 1.00 65.55 224 GLU C N 1
ATOM 6621 C CA . GLU C 3 222 ? 55.715 105.663 -70.387 1.00 64.47 224 GLU C CA 1
ATOM 6622 C C . GLU C 3 222 ? 56.083 104.994 -69.041 1.00 66.52 224 GLU C C 1
ATOM 6623 O O . GLU C 3 222 ? 55.204 104.753 -68.204 1.00 66.75 224 GLU C O 1
ATOM 6629 N N . LEU C 3 223 ? 57.365 104.683 -68.840 1.00 59.98 225 LEU C N 1
ATOM 6630 C CA . LEU C 3 223 ? 57.816 104.122 -67.574 1.00 58.83 225 LEU C CA 1
ATOM 6631 C C . LEU C 3 223 ? 58.807 105.086 -66.919 1.00 62.31 225 LEU C C 1
ATOM 6632 O O . LEU C 3 223 ? 59.521 105.791 -67.627 1.00 63.07 225 LEU C O 1
ATOM 6637 N N . LEU C 3 224 ? 58.907 105.058 -65.581 1.00 57.00 226 LEU C N 1
ATOM 6638 C CA . LEU C 3 224 ? 59.856 105.876 -64.827 1.00 55.82 226 LEU C CA 1
ATOM 6639 C C . LEU C 3 224 ? 61.086 105.026 -64.530 1.00 63.01 226 LEU C C 1
ATOM 6640 O O . LEU C 3 224 ? 60.930 103.934 -63.987 1.00 62.10 226 LEU C O 1
ATOM 6645 N N . CYS C 3 225 ? 62.297 105.503 -64.918 1.00 63.50 227 CYS C N 1
ATOM 6646 C CA . CYS C 3 225 ? 63.569 104.816 -64.652 1.00 64.77 227 CYS C CA 1
ATOM 6647 C C . CYS C 3 225 ? 64.238 105.450 -63.431 1.00 68.11 227 CYS C C 1
ATOM 6648 O O . CYS C 3 225 ? 63.951 106.597 -63.086 1.00 68.12 227 CYS C O 1
ATOM 6651 N N . LEU C 3 226 ? 65.158 104.722 -62.800 1.00 63.94 228 LEU C N 1
ATOM 6652 C CA . LEU C 3 226 ? 65.841 105.234 -61.612 1.00 62.88 228 LEU C CA 1
ATOM 6653 C C . LEU C 3 226 ? 66.821 106.417 -61.889 1.00 67.24 228 LEU C C 1
ATOM 6654 O O . LEU C 3 226 ? 67.161 107.144 -60.945 1.00 66.36 228 LEU C O 1
ATOM 6659 N N . ASP C 3 227 ? 67.252 106.606 -63.179 1.00 63.63 229 ASP C N 1
ATOM 6660 C CA . ASP C 3 227 ? 68.190 107.655 -63.615 1.00 63.45 229 ASP C CA 1
ATOM 6661 C C . ASP C 3 227 ? 67.505 109.014 -63.827 1.00 68.18 229 ASP C C 1
ATOM 6662 O O . ASP C 3 227 ? 68.154 109.998 -64.222 1.00 68.70 229 ASP C O 1
ATOM 6667 N N . ASN C 3 228 ? 66.192 109.066 -63.504 1.00 63.04 230 ASN C N 1
ATOM 6668 C CA . ASN C 3 228 ? 65.311 110.226 -63.588 1.00 61.47 230 ASN C CA 1
ATOM 6669 C C . ASN C 3 228 ? 65.112 110.653 -65.043 1.00 64.84 230 ASN C C 1
ATOM 6670 O O . ASN C 3 228 ? 65.448 111.767 -65.441 1.00 65.75 230 ASN C O 1
ATOM 6675 N N . THR C 3 229 ? 64.597 109.703 -65.845 1.00 59.91 231 THR C N 1
ATOM 6676 C CA . THR C 3 229 ? 64.246 109.786 -67.272 1.00 59.25 231 THR C CA 1
ATOM 6677 C C . THR C 3 229 ? 63.051 108.843 -67.493 1.00 63.31 231 THR C C 1
ATOM 6678 O O . THR C 3 229 ? 62.759 107.993 -66.641 1.00 63.34 231 THR C O 1
ATOM 6682 N N . ARG C 3 230 ? 62.364 108.995 -68.623 1.00 60.88 232 ARG C N 1
ATOM 6683 C CA . ARG C 3 230 ? 61.238 108.143 -69.011 1.00 60.75 232 ARG C CA 1
ATOM 6684 C C . ARG C 3 230 ? 61.597 107.368 -70.287 1.00 67.24 232 ARG C C 1
ATOM 6685 O O . ARG C 3 230 ? 62.459 107.789 -71.065 1.00 67.80 232 ARG C O 1
ATOM 6693 N N . LYS C 3 231 ? 60.958 106.226 -70.478 1.00 64.87 233 LYS C N 1
ATOM 6694 C CA . LYS C 3 231 ? 61.168 105.379 -71.643 1.00 65.32 233 LYS C CA 1
ATOM 6695 C C . LYS C 3 231 ? 59.841 104.707 -72.020 1.00 70.45 233 LYS C C 1
ATOM 6696 O O . LYS C 3 231 ? 58.957 104.591 -71.156 1.00 68.48 233 LYS C O 1
ATOM 6702 N N . PRO C 3 232 ? 59.685 104.257 -73.297 1.00 69.60 234 PRO C N 1
ATOM 6703 C CA . PRO C 3 232 ? 58.444 103.560 -73.694 1.00 70.03 234 PRO C CA 1
ATOM 6704 C C . PRO C 3 232 ? 58.203 102.289 -72.879 1.00 73.08 234 PRO C C 1
ATOM 6705 O O . PRO C 3 232 ? 59.158 101.669 -72.412 1.00 71.39 234 PRO C O 1
ATOM 6709 N N . VAL C 3 233 ? 56.927 101.909 -72.707 1.00 70.86 235 VAL C N 1
ATOM 6710 C CA . VAL C 3 233 ? 56.510 100.738 -71.919 1.00 70.37 235 VAL C CA 1
ATOM 6711 C C . VAL C 3 233 ? 57.172 99.436 -72.403 1.00 77.26 235 VAL C C 1
ATOM 6712 O O . VAL C 3 233 ? 57.423 98.541 -71.585 1.00 77.42 235 VAL C O 1
ATOM 6716 N N . ASP C 3 234 ? 57.514 99.369 -73.710 1.00 75.52 236 ASP C N 1
ATOM 6717 C CA . ASP C 3 234 ? 58.194 98.237 -74.340 1.00 75.64 236 ASP C CA 1
ATOM 6718 C C . ASP C 3 234 ? 59.733 98.255 -74.110 1.00 78.45 236 ASP C C 1
ATOM 6719 O O . ASP C 3 234 ? 60.439 97.415 -74.671 1.00 79.64 236 ASP C O 1
ATOM 6724 N N . GLU C 3 235 ? 60.243 99.197 -73.291 1.00 72.59 237 GLU C N 1
ATOM 6725 C CA . GLU C 3 235 ? 61.666 99.298 -72.964 1.00 71.70 237 GLU C CA 1
ATOM 6726 C C . GLU C 3 235 ? 61.936 99.041 -71.486 1.00 75.33 237 GLU C C 1
ATOM 6727 O O . GLU C 3 235 ? 62.953 99.505 -70.961 1.00 74.18 237 GLU C O 1
ATOM 6733 N N . TYR C 3 236 ? 61.046 98.226 -70.845 1.00 72.78 238 TYR C N 1
ATOM 6734 C CA . TYR C 3 236 ? 61.028 97.813 -69.439 1.00 72.09 238 TYR C CA 1
ATOM 6735 C C . TYR C 3 236 ? 62.316 97.163 -68.946 1.00 74.28 238 TYR C C 1
ATOM 6736 O O . TYR C 3 236 ? 62.631 97.296 -67.763 1.00 72.46 238 TYR C O 1
ATOM 6745 N N . LYS C 3 237 ? 63.045 96.453 -69.832 1.00 71.34 239 LYS C N 1
ATOM 6746 C CA . LYS C 3 237 ? 64.316 95.781 -69.505 1.00 70.20 239 LYS C CA 1
ATOM 6747 C C . LYS C 3 23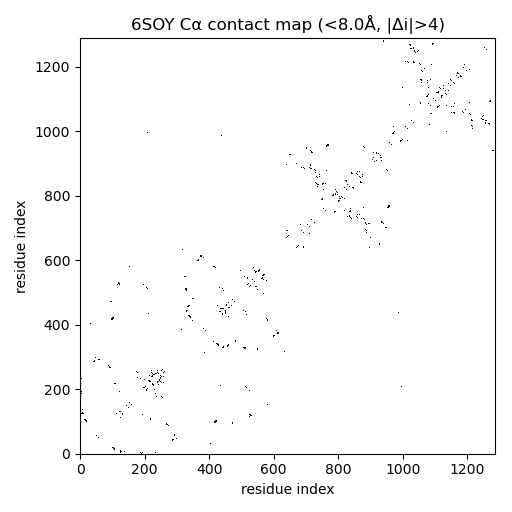7 ? 65.461 96.796 -69.302 1.00 73.06 239 LYS C C 1
ATOM 6748 O O . LYS C 3 237 ? 66.452 96.471 -68.652 1.00 71.91 239 LYS C O 1
ATOM 6754 N N . ASP C 3 238 ? 65.311 98.019 -69.854 1.00 70.51 240 ASP C N 1
ATOM 6755 C CA . ASP C 3 238 ? 66.281 99.118 -69.790 1.00 70.69 240 ASP C CA 1
ATOM 6756 C C . ASP C 3 238 ? 65.808 100.200 -68.829 1.00 74.00 240 ASP C C 1
ATOM 6757 O O . ASP C 3 238 ? 66.538 101.171 -68.575 1.00 74.09 240 ASP C O 1
ATOM 6762 N N . CYS C 3 239 ? 64.566 100.060 -68.336 1.00 68.62 241 CYS C N 1
ATOM 6763 C CA . CYS C 3 239 ? 63.895 101.055 -67.516 1.00 66.97 241 CYS C CA 1
ATOM 6764 C C . CYS C 3 239 ? 62.948 100.370 -66.524 1.00 67.68 241 CYS C C 1
ATOM 6765 O O . CYS C 3 239 ? 61.751 100.263 -66.785 1.00 67.31 241 CYS C O 1
ATOM 6768 N N . HIS C 3 240 ? 63.490 99.894 -65.388 1.00 62.20 242 HIS C N 1
ATOM 6769 C CA . HIS C 3 240 ? 62.685 99.249 -64.339 1.00 61.10 242 HIS C CA 1
ATOM 6770 C C . HIS C 3 240 ? 63.143 99.650 -62.937 1.00 65.61 242 HIS C C 1
ATOM 6771 O O . HIS C 3 240 ? 64.205 100.260 -62.791 1.00 66.87 242 HIS C O 1
ATOM 6778 N N . LEU C 3 241 ? 62.329 99.330 -61.910 1.00 60.41 243 LEU C N 1
ATOM 6779 C CA . LEU C 3 241 ? 62.672 99.589 -60.507 1.00 58.70 243 LEU C CA 1
ATOM 6780 C C . LEU C 3 241 ? 63.519 98.411 -60.023 1.00 60.34 243 LEU C C 1
ATOM 6781 O O . LEU C 3 241 ? 64.635 98.622 -59.562 1.00 59.59 243 LEU C O 1
ATOM 6786 N N . ALA C 3 242 ? 63.021 97.170 -60.209 1.00 56.08 244 ALA C N 1
ATOM 6787 C CA . ALA C 3 242 ? 63.732 95.939 -59.847 1.00 55.55 244 ALA C CA 1
ATOM 6788 C C . ALA C 3 242 ? 63.454 94.801 -60.818 1.00 60.02 244 ALA C C 1
ATOM 6789 O O . ALA C 3 242 ? 62.429 94.799 -61.501 1.00 59.80 244 ALA C O 1
ATOM 6791 N N . GLN C 3 243 ? 64.374 93.823 -60.857 1.00 57.80 245 GLN C N 1
ATOM 6792 C CA . GLN C 3 243 ? 64.303 92.570 -61.630 1.00 57.63 245 GLN C CA 1
ATOM 6793 C C . GLN C 3 243 ? 64.216 91.488 -60.558 1.00 60.23 245 GLN C C 1
ATOM 6794 O O . GLN C 3 243 ? 65.141 91.337 -59.749 1.00 58.72 245 GLN C O 1
ATOM 6800 N N . VAL C 3 244 ? 63.052 90.815 -60.486 1.00 56.79 246 VAL C N 1
ATOM 6801 C CA . VAL C 3 244 ? 62.714 89.892 -59.405 1.00 55.87 246 VAL C CA 1
ATOM 6802 C C . VAL C 3 244 ? 62.505 88.414 -59.826 1.00 59.24 246 VAL C C 1
ATOM 6803 O O . VAL C 3 244 ? 61.601 88.143 -60.612 1.00 60.90 246 VAL C O 1
ATOM 6807 N N . PRO C 3 245 ? 63.240 87.432 -59.254 1.00 54.81 247 PRO C N 1
ATOM 6808 C CA . PRO C 3 245 ? 62.958 86.019 -59.596 1.00 55.03 247 PRO C CA 1
ATOM 6809 C C . PRO C 3 245 ? 61.546 85.580 -59.159 1.00 60.97 247 PRO C C 1
ATOM 6810 O O . PRO C 3 245 ? 61.092 85.902 -58.044 1.00 60.87 247 PRO C O 1
ATOM 6814 N N . SER C 3 246 ? 60.836 84.873 -60.057 1.00 58.56 248 SER C N 1
ATOM 6815 C CA . SER C 3 246 ? 59.457 84.426 -59.810 1.00 58.64 248 SER C CA 1
ATOM 6816 C C . SER C 3 246 ? 59.320 83.401 -58.707 1.00 61.31 248 SER C C 1
ATOM 6817 O O . SER C 3 246 ? 58.604 83.657 -57.740 1.00 62.93 248 SER C O 1
ATOM 6820 N N . HIS C 3 247 ? 59.999 82.258 -58.836 1.00 54.86 249 HIS C N 1
ATOM 6821 C CA . HIS C 3 247 ? 59.927 81.187 -57.856 1.00 53.97 249 HIS C CA 1
ATOM 6822 C C . HIS C 3 247 ? 61.232 80.415 -57.930 1.00 59.30 249 HIS C C 1
ATOM 6823 O O . HIS C 3 247 ? 61.572 79.903 -58.994 1.00 60.12 249 HIS C O 1
ATOM 6830 N N . THR C 3 248 ? 61.982 80.360 -56.802 1.00 55.56 250 THR C N 1
ATOM 6831 C CA . THR C 3 248 ? 63.315 79.742 -56.707 1.00 53.86 250 THR C CA 1
ATOM 6832 C C . THR C 3 248 ? 63.471 78.626 -55.664 1.00 55.62 250 THR C C 1
ATOM 6833 O O . THR C 3 248 ? 63.058 78.782 -54.514 1.00 54.62 250 THR C O 1
ATOM 6837 N N . VAL C 3 249 ? 64.180 77.547 -56.054 1.00 50.85 251 VAL C N 1
ATOM 6838 C CA . VAL C 3 249 ? 64.535 76.419 -55.184 1.00 49.32 251 VAL C CA 1
ATOM 6839 C C . VAL C 3 249 ? 65.817 76.810 -54.453 1.00 53.26 251 VAL C C 1
ATOM 6840 O O . VAL C 3 249 ? 66.790 77.251 -55.094 1.00 51.20 251 VAL C O 1
ATOM 6844 N N . VAL C 3 250 ? 65.795 76.717 -53.101 1.00 51.46 252 VAL C N 1
ATOM 6845 C CA . VAL C 3 250 ? 66.941 77.112 -52.256 1.00 50.26 252 VAL C CA 1
ATOM 6846 C C . VAL C 3 250 ? 67.481 75.910 -51.486 1.00 55.51 252 VAL C C 1
ATOM 6847 O O . VAL C 3 250 ? 66.756 74.968 -51.197 1.00 56.75 252 VAL C O 1
ATOM 6851 N N . ALA C 3 251 ? 68.768 75.956 -51.169 1.00 52.22 253 ALA C N 1
ATOM 6852 C CA . ALA C 3 251 ? 69.505 74.918 -50.477 1.00 51.65 253 ALA C CA 1
ATOM 6853 C C . ALA C 3 251 ? 70.635 75.560 -49.681 1.00 56.80 253 ALA C C 1
ATOM 6854 O O . ALA C 3 251 ? 70.940 76.720 -49.915 1.00 56.92 253 ALA C O 1
ATOM 6856 N N . ARG C 3 252 ? 71.268 74.798 -48.760 1.00 55.48 254 ARG C N 1
ATOM 6857 C CA . ARG C 3 252 ? 72.416 75.184 -47.924 1.00 55.01 254 ARG C CA 1
ATOM 6858 C C . ARG C 3 252 ? 73.578 75.567 -48.795 1.00 62.68 254 ARG C C 1
ATOM 6859 O O . ARG C 3 252 ? 73.859 74.846 -49.765 1.00 62.21 254 ARG C O 1
ATOM 6867 N N . SER C 3 253 ? 74.278 76.681 -48.436 1.00 63.13 255 SER C N 1
ATOM 6868 C CA . SER C 3 253 ? 75.460 77.228 -49.138 1.00 63.91 255 SER C CA 1
ATOM 6869 C C . SER C 3 253 ? 76.631 76.244 -49.103 1.00 73.03 255 SER C C 1
ATOM 6870 O O . SER C 3 253 ? 77.419 76.195 -50.052 1.00 74.35 255 SER C O 1
ATOM 6873 N N . MET C 3 254 ? 76.737 75.476 -47.997 1.00 70.32 256 MET C N 1
ATOM 6874 C CA . MET C 3 254 ? 77.745 74.457 -47.778 1.00 70.84 256 MET C CA 1
ATOM 6875 C C . MET C 3 254 ? 77.026 73.135 -47.441 1.00 72.48 256 MET C C 1
ATOM 6876 O O . MET C 3 254 ? 76.165 73.090 -46.551 1.00 71.01 256 MET C O 1
ATOM 6881 N N . GLY C 3 255 ? 77.366 72.085 -48.179 1.00 68.49 257 GLY C N 1
ATOM 6882 C CA . GLY C 3 255 ? 76.784 70.763 -47.970 1.00 68.87 257 GLY C CA 1
ATOM 6883 C C . GLY C 3 255 ? 75.321 70.597 -48.325 1.00 74.05 257 GLY C C 1
ATOM 6884 O O . GLY C 3 255 ? 74.665 69.683 -47.828 1.00 73.25 257 GLY C O 1
ATOM 6885 N N . GLY C 3 256 ? 74.811 71.492 -49.161 1.00 73.24 258 GLY C N 1
ATOM 6886 C CA . GLY C 3 256 ? 73.455 71.444 -49.703 1.00 73.95 258 GLY C CA 1
ATOM 6887 C C . GLY C 3 256 ? 73.608 70.658 -50.977 1.00 78.02 258 GLY C C 1
ATOM 6888 O O . GLY C 3 256 ? 74.566 70.903 -51.723 1.00 80.66 258 GLY C O 1
ATOM 6889 N N . LYS C 3 257 ? 72.762 69.657 -51.189 1.00 69.91 259 LYS C N 1
ATOM 6890 C CA . LYS C 3 257 ? 72.922 68.754 -52.324 1.00 68.33 259 LYS C CA 1
ATOM 6891 C C . LYS C 3 257 ? 72.569 69.401 -53.687 1.00 71.55 259 LYS C C 1
ATOM 6892 O O . LYS C 3 257 ? 71.745 68.873 -54.419 1.00 71.59 259 LYS C O 1
ATOM 6898 N N . GLU C 3 258 ? 73.247 70.502 -54.045 1.00 68.14 260 GLU C N 1
ATOM 6899 C CA . GLU C 3 258 ? 73.031 71.303 -55.265 1.00 68.77 260 GLU C CA 1
ATOM 6900 C C . GLU C 3 258 ? 72.958 70.477 -56.552 1.00 75.68 260 GLU C C 1
ATOM 6901 O O . GLU C 3 258 ? 72.039 70.662 -57.354 1.00 76.04 260 GLU C O 1
ATOM 6907 N N . ASP C 3 259 ? 73.903 69.556 -56.739 1.00 74.15 261 ASP C N 1
ATOM 6908 C CA . ASP C 3 259 ? 73.933 68.748 -57.952 1.00 74.97 261 ASP C CA 1
ATOM 6909 C C . ASP C 3 259 ? 72.892 67.639 -57.928 1.00 75.71 261 ASP C C 1
ATOM 6910 O O . ASP C 3 259 ? 72.329 67.323 -58.976 1.00 76.82 261 ASP C O 1
ATOM 6915 N N . LEU C 3 260 ? 72.578 67.112 -56.736 1.00 68.08 262 LEU C N 1
ATOM 6916 C CA . LEU C 3 260 ? 71.528 66.119 -56.544 1.00 66.55 262 LEU C CA 1
ATOM 6917 C C . LEU C 3 260 ? 70.107 66.755 -56.657 1.00 69.75 262 LEU C C 1
ATOM 6918 O O . LEU C 3 260 ? 69.155 66.052 -56.995 1.00 70.31 262 LEU C O 1
ATOM 6923 N N . ILE C 3 261 ? 69.963 68.071 -56.373 1.00 64.13 263 ILE C N 1
ATOM 6924 C CA . ILE C 3 261 ? 68.669 68.741 -56.511 1.00 62.96 263 ILE C CA 1
ATOM 6925 C C . ILE C 3 261 ? 68.460 68.941 -57.989 1.00 68.97 263 ILE C C 1
ATOM 6926 O O . ILE C 3 261 ? 67.378 68.625 -58.490 1.00 70.44 263 ILE C O 1
ATOM 6931 N N . TRP C 3 262 ? 69.510 69.415 -58.693 1.00 64.31 264 TRP C N 1
ATOM 6932 C CA . TRP C 3 262 ? 69.438 69.616 -60.125 1.00 64.42 264 TRP C CA 1
ATOM 6933 C C . TRP C 3 262 ? 69.102 68.346 -60.873 1.00 68.42 264 TRP C C 1
ATOM 6934 O O . TRP C 3 262 ? 68.207 68.387 -61.722 1.00 69.83 264 TRP C O 1
ATOM 6945 N N . GLU C 3 263 ? 69.809 67.228 -60.563 1.00 62.32 265 GLU C N 1
ATOM 6946 C CA . GLU C 3 263 ? 69.611 65.936 -61.194 1.00 61.66 265 GLU C CA 1
ATOM 6947 C C . GLU C 3 263 ? 68.149 65.494 -61.062 1.00 63.73 265 GLU C C 1
ATOM 6948 O O . GLU C 3 263 ? 67.494 65.291 -62.081 1.00 63.63 265 GLU C O 1
ATOM 6954 N N . LEU C 3 264 ? 67.622 65.448 -59.821 1.00 58.96 266 LEU C N 1
ATOM 6955 C CA . LEU C 3 264 ? 66.239 65.083 -59.486 1.00 58.79 266 LEU C CA 1
ATOM 6956 C C . LEU C 3 264 ? 65.216 65.942 -60.236 1.00 62.93 266 LEU C C 1
ATOM 6957 O O . LEU C 3 264 ? 64.327 65.378 -60.856 1.00 63.73 266 LEU C O 1
ATOM 6962 N N . LEU C 3 265 ? 65.336 67.296 -60.176 1.00 57.93 267 LEU C N 1
ATOM 6963 C CA . LEU C 3 265 ? 64.408 68.229 -60.837 1.00 55.75 267 LEU C CA 1
ATOM 6964 C C . LEU C 3 265 ? 64.512 68.226 -62.374 1.00 63.84 267 LEU C C 1
ATOM 6965 O O . LEU C 3 265 ? 63.491 68.429 -63.023 1.00 65.19 267 LEU C O 1
ATOM 6970 N N . ASN C 3 266 ? 65.692 67.921 -62.957 1.00 61.37 268 ASN C N 1
ATOM 6971 C CA . ASN C 3 266 ? 65.825 67.797 -64.411 1.00 61.64 268 ASN C CA 1
ATOM 6972 C C . ASN C 3 266 ? 65.167 66.473 -64.884 1.00 68.50 268 ASN C C 1
ATOM 6973 O O . ASN C 3 266 ? 64.451 66.445 -65.896 1.00 69.38 268 ASN C O 1
ATOM 6978 N N . GLN C 3 267 ? 65.401 65.384 -64.139 1.00 65.40 269 GLN C N 1
ATOM 6979 C CA . GLN C 3 267 ? 64.805 64.081 -64.420 1.00 66.28 269 GLN C CA 1
ATOM 6980 C C . GLN C 3 267 ? 63.269 64.169 -64.266 1.00 72.27 269 GLN C C 1
ATOM 6981 O O . GLN C 3 267 ? 62.542 63.670 -65.125 1.00 72.60 269 GLN C O 1
ATOM 6987 N N . ALA C 3 268 ? 62.790 64.866 -63.207 1.00 69.10 270 ALA C N 1
ATOM 6988 C CA . ALA C 3 268 ? 61.376 65.058 -62.893 1.00 68.81 270 ALA C CA 1
ATOM 6989 C C . ALA C 3 268 ? 60.643 65.784 -64.001 1.00 72.80 270 ALA C C 1
ATOM 6990 O O . ALA C 3 268 ? 59.581 65.311 -64.411 1.00 73.47 270 ALA C O 1
ATOM 6992 N N . GLN C 3 269 ? 61.224 66.892 -64.522 1.00 68.07 271 GLN C N 1
ATOM 6993 C CA . GLN C 3 269 ? 60.619 67.672 -65.603 1.00 68.40 271 GLN C CA 1
ATOM 6994 C C . GLN C 3 269 ? 60.548 66.912 -66.965 1.00 75.39 271 GLN C C 1
ATOM 6995 O O . GLN C 3 269 ? 59.687 67.221 -67.794 1.00 75.31 271 GLN C O 1
ATOM 7001 N N . GLU C 3 270 ? 61.424 65.918 -67.178 1.00 74.23 272 GLU C N 1
ATOM 7002 C CA . GLU C 3 270 ? 61.431 65.114 -68.402 1.00 75.95 272 GLU C CA 1
ATOM 7003 C C . GLU C 3 270 ? 60.320 64.016 -68.401 1.00 81.44 272 GLU C C 1
ATOM 7004 O O . GLU C 3 270 ? 59.750 63.701 -69.449 1.00 80.95 272 GLU C O 1
ATOM 7010 N N . HIS C 3 271 ? 59.996 63.476 -67.221 1.00 79.76 273 HIS C N 1
ATOM 7011 C CA . HIS C 3 271 ? 58.984 62.432 -67.065 1.00 81.69 273 HIS C CA 1
ATOM 7012 C C . HIS C 3 271 ? 57.590 62.966 -66.697 1.00 85.91 273 HIS C C 1
ATOM 7013 O O . HIS C 3 271 ? 56.584 62.448 -67.194 1.00 85.63 273 HIS C O 1
ATOM 7020 N N . PHE C 3 272 ? 57.524 63.946 -65.780 1.00 81.82 274 PHE C N 1
ATOM 7021 C CA . PHE C 3 272 ? 56.239 64.434 -65.302 1.00 81.98 274 PHE C CA 1
ATOM 7022 C C . PHE C 3 272 ? 56.043 65.947 -65.453 1.00 86.73 274 PHE C C 1
ATOM 7023 O O . PHE C 3 272 ? 55.069 66.494 -64.920 1.00 86.51 274 PHE C O 1
ATOM 7031 N N . GLY C 3 273 ? 56.910 66.584 -66.242 1.00 83.42 275 GLY C N 1
ATOM 7032 C CA . GLY C 3 273 ? 56.839 68.013 -66.523 1.00 83.22 275 GLY C CA 1
ATOM 7033 C C . GLY C 3 273 ? 55.667 68.393 -67.410 1.00 88.77 275 GLY C C 1
ATOM 7034 O O . GLY C 3 273 ? 54.791 67.559 -67.659 1.00 90.19 275 GLY C O 1
ATOM 7035 N N . LYS C 3 274 ? 55.655 69.659 -67.907 1.00 83.90 276 LYS C N 1
ATOM 7036 C CA . LYS C 3 274 ? 54.613 70.226 -68.775 1.00 83.37 276 LYS C CA 1
ATOM 7037 C C . LYS C 3 274 ? 54.358 69.388 -70.054 1.00 88.55 276 LYS C C 1
ATOM 7038 O O . LYS C 3 274 ? 55.277 69.207 -70.861 1.00 88.45 276 LYS C O 1
ATOM 7044 N N . ASP C 3 275 ? 53.105 68.879 -70.216 1.00 85.86 277 ASP C N 1
ATOM 7045 C CA . ASP C 3 275 ? 52.614 68.062 -71.347 1.00 87.14 277 ASP C CA 1
ATOM 7046 C C . ASP C 3 275 ? 53.476 66.795 -71.610 1.00 92.04 277 ASP C C 1
ATOM 7047 O O . ASP C 3 275 ? 53.839 66.505 -72.762 1.00 92.61 277 ASP C O 1
ATOM 7052 N N . LYS C 3 276 ? 53.773 66.028 -70.540 1.00 87.98 278 LYS C N 1
ATOM 7053 C CA . LYS C 3 276 ? 54.625 64.851 -70.653 1.00 88.39 278 LYS C CA 1
ATOM 7054 C C . LYS C 3 276 ? 53.952 63.527 -70.260 1.00 95.74 278 LYS C C 1
ATOM 7055 O O . LYS C 3 276 ? 54.039 62.564 -71.029 1.00 96.71 278 LYS C O 1
ATOM 7061 N N . SER C 3 277 ? 53.304 63.464 -69.071 1.00 92.89 279 SER C N 1
ATOM 7062 C CA . SER C 3 277 ? 52.653 62.243 -68.577 1.00 93.12 279 SER C CA 1
ATOM 7063 C C . SER C 3 277 ? 51.180 62.410 -68.227 1.00 98.17 279 SER C C 1
ATOM 7064 O O . SER C 3 277 ? 50.794 63.431 -67.651 1.00 98.20 279 SER C O 1
ATOM 7067 N N . LYS C 3 278 ? 50.358 61.378 -68.530 1.00 95.09 280 LYS C N 1
ATOM 7068 C CA . LYS C 3 278 ? 48.934 61.378 -68.172 1.00 94.38 280 LYS C CA 1
ATOM 7069 C C . LYS C 3 278 ? 48.827 61.005 -66.687 1.00 94.10 280 LYS C C 1
ATOM 7070 O O . LYS C 3 278 ? 47.877 61.424 -66.010 1.00 93.36 280 LYS C O 1
ATOM 7076 N N . GLU C 3 279 ? 49.852 60.240 -66.197 1.00 86.78 281 GLU C N 1
ATOM 7077 C CA . GLU C 3 279 ? 50.056 59.716 -64.836 1.00 84.49 281 GLU C CA 1
ATOM 7078 C C . GLU C 3 279 ? 50.162 60.810 -63.778 1.00 82.36 281 GLU C C 1
ATOM 7079 O O . GLU C 3 279 ? 49.270 60.927 -62.941 1.00 82.05 281 GLU C O 1
ATOM 7085 N N . PHE C 3 280 ? 51.275 61.572 -63.783 1.00 74.50 282 PHE C N 1
ATOM 7086 C CA . PHE C 3 280 ? 51.543 62.617 -62.799 1.00 71.94 282 PHE C CA 1
ATOM 7087 C C . PHE C 3 280 ? 51.990 63.900 -63.452 1.00 75.48 282 PHE C C 1
ATOM 7088 O O . PHE C 3 280 ? 52.635 63.882 -64.505 1.00 75.35 282 PHE C O 1
ATOM 7096 N N . GLN C 3 281 ? 51.602 65.023 -62.835 1.00 71.73 283 GLN C N 1
ATOM 7097 C CA . GLN C 3 281 ? 51.933 66.371 -63.281 1.00 70.57 283 GLN C CA 1
ATOM 7098 C C . GLN C 3 281 ? 52.604 67.087 -62.117 1.00 73.51 283 GLN C C 1
ATOM 7099 O O . GLN C 3 281 ? 52.101 67.067 -60.984 1.00 72.72 283 GLN C O 1
ATOM 7105 N N . LEU C 3 282 ? 53.788 67.653 -62.400 1.00 68.86 284 LEU C N 1
ATOM 7106 C CA . LEU C 3 282 ? 54.661 68.353 -61.463 1.00 66.83 284 LEU C CA 1
ATOM 7107 C C . LEU C 3 282 ? 54.110 69.726 -61.203 1.00 72.37 284 LEU C C 1
ATOM 7108 O O . LEU C 3 282 ? 54.298 70.276 -60.116 1.00 71.95 284 LEU C O 1
ATOM 7113 N N . PHE C 3 283 ? 53.419 70.286 -62.208 1.00 70.18 285 PHE C N 1
ATOM 7114 C CA . PHE C 3 283 ? 52.901 71.638 -62.134 1.00 69.65 285 PHE C CA 1
ATOM 7115 C C . PHE C 3 283 ? 51.367 71.713 -62.072 1.00 77.68 285 PHE C C 1
ATOM 7116 O O . PHE C 3 283 ? 50.786 72.716 -62.483 1.00 78.58 285 PHE C O 1
ATOM 7124 N N . SER C 3 284 ? 50.718 70.662 -61.526 1.00 76.40 286 SER C N 1
ATOM 7125 C CA . SER C 3 284 ? 49.266 70.555 -61.315 1.00 77.91 286 SER C CA 1
ATOM 7126 C C . SER C 3 284 ? 48.974 69.485 -60.286 1.00 87.75 286 SER C C 1
ATOM 7127 O O . SER C 3 284 ? 49.696 68.485 -60.231 1.00 87.97 286 SER C O 1
ATOM 7130 N N . SER C 3 285 ? 47.906 69.672 -59.482 1.00 88.61 287 SER C N 1
ATOM 7131 C CA . SER C 3 285 ? 47.466 68.661 -58.506 1.00 90.75 287 SER C CA 1
ATOM 7132 C C . SER C 3 285 ? 46.009 68.816 -58.120 1.00 97.19 287 SER C C 1
ATOM 7133 O O . SER C 3 285 ? 45.569 69.937 -57.846 1.00 96.51 287 SER C O 1
ATOM 7136 N N . PRO C 3 286 ? 45.267 67.688 -58.013 1.00 96.45 288 PRO C N 1
ATOM 7137 C CA . PRO C 3 286 ? 43.863 67.771 -57.571 1.00 97.99 288 PRO C CA 1
ATOM 7138 C C . PRO C 3 286 ? 43.683 68.336 -56.153 1.00 104.17 288 PRO C C 1
ATOM 7139 O O . PRO C 3 286 ? 42.635 68.924 -55.857 1.00 104.66 288 PRO C O 1
ATOM 7143 N N . HIS C 3 287 ? 44.715 68.170 -55.291 1.00 100.95 289 HIS C N 1
ATOM 7144 C CA . HIS C 3 287 ? 44.729 68.578 -53.882 1.00 100.77 289 HIS C CA 1
ATOM 7145 C C . HIS C 3 287 ? 44.922 70.080 -53.646 1.00 102.82 289 HIS C C 1
ATOM 7146 O O . HIS C 3 287 ? 44.841 70.507 -52.493 1.00 102.03 289 HIS C O 1
ATOM 7153 N N . GLY C 3 288 ? 45.144 70.857 -54.715 1.00 98.81 290 GLY C N 1
ATOM 7154 C CA . GLY C 3 288 ? 45.323 72.306 -54.629 1.00 97.70 290 GLY C CA 1
ATOM 7155 C C . GLY C 3 288 ? 46.138 72.977 -55.724 1.00 100.40 290 GLY C C 1
ATOM 7156 O O . GLY C 3 288 ? 46.743 72.316 -56.579 1.00 100.43 290 GLY C O 1
ATOM 7157 N N . LYS C 3 289 ? 46.154 74.326 -55.672 1.00 94.89 291 LYS C N 1
ATOM 7158 C CA . LYS C 3 289 ? 46.845 75.239 -56.587 1.00 93.15 291 LYS C CA 1
ATOM 7159 C C . LYS C 3 289 ? 48.220 75.649 -56.022 1.00 93.10 291 LYS C C 1
ATOM 7160 O O . LYS C 3 289 ? 48.323 75.941 -54.827 1.00 92.78 291 LYS C O 1
ATOM 7166 N N . ASP C 3 290 ? 49.251 75.714 -56.908 1.00 85.93 292 ASP C N 1
ATOM 7167 C CA . ASP C 3 290 ? 50.648 76.108 -56.660 1.00 82.88 292 ASP C CA 1
ATOM 7168 C C . ASP C 3 290 ? 51.335 75.257 -55.570 1.00 80.44 292 ASP C C 1
ATOM 7169 O O . ASP C 3 290 ? 52.123 75.770 -54.776 1.00 77.76 292 ASP C O 1
ATOM 7174 N N . LEU C 3 291 ? 51.055 73.938 -55.574 1.00 74.64 293 LEU C N 1
ATOM 7175 C CA . LEU C 3 291 ? 51.617 72.990 -54.605 1.00 72.42 293 LEU C CA 1
ATOM 7176 C C . LEU C 3 291 ? 53.044 72.594 -54.996 1.00 70.31 293 LEU C C 1
ATOM 7177 O O . LEU C 3 291 ? 53.278 72.096 -56.107 1.00 69.35 293 LEU C O 1
ATOM 7182 N N . LEU C 3 292 ? 53.996 72.855 -54.072 1.00 62.32 294 LEU C N 1
ATOM 7183 C CA . LEU C 3 292 ? 55.453 72.649 -54.170 1.00 59.19 294 LEU C CA 1
ATOM 7184 C C . LEU C 3 292 ? 56.124 73.561 -55.200 1.00 63.78 294 LEU C C 1
ATOM 7185 O O . LEU C 3 292 ? 57.214 74.075 -54.930 1.00 64.64 294 LEU C O 1
ATOM 7190 N N . PHE C 3 293 ? 55.467 73.750 -56.371 1.00 58.03 295 PHE C N 1
ATOM 7191 C CA . PHE C 3 293 ? 55.872 74.553 -57.519 1.00 55.94 295 PHE C CA 1
ATOM 7192 C C . PHE C 3 293 ? 54.639 75.305 -58.063 1.00 62.96 295 PHE C C 1
ATOM 7193 O O . PHE C 3 293 ? 53.508 74.815 -57.938 1.00 64.52 295 PHE C O 1
ATOM 7201 N N . LYS C 3 294 ? 54.856 76.468 -58.707 1.00 58.55 296 LYS C N 1
ATOM 7202 C CA . LYS C 3 294 ? 53.761 77.222 -59.308 1.00 58.22 296 LYS C CA 1
ATOM 7203 C C . LYS C 3 294 ? 53.190 76.431 -60.489 1.00 64.07 296 LYS C C 1
ATOM 7204 O O . LYS C 3 294 ? 53.946 75.829 -61.254 1.00 62.76 296 LYS C O 1
ATOM 7210 N N . ASP C 3 295 ? 51.854 76.418 -60.621 1.00 63.37 297 ASP C N 1
ATOM 7211 C CA . ASP C 3 295 ? 51.163 75.708 -61.697 1.00 64.32 297 ASP C CA 1
ATOM 7212 C C . ASP C 3 295 ? 51.532 76.207 -63.093 1.00 70.03 297 ASP C C 1
ATOM 7213 O O . ASP C 3 295 ? 51.685 75.411 -64.030 1.00 71.07 297 ASP C O 1
ATOM 7218 N N . SER C 3 296 ? 51.734 77.522 -63.204 1.00 66.70 298 SER C N 1
ATOM 7219 C CA . SER C 3 296 ? 52.116 78.227 -64.424 1.00 66.64 298 SER C CA 1
ATOM 7220 C C . SER C 3 296 ? 53.506 77.860 -64.981 1.00 71.76 298 SER C C 1
ATOM 7221 O O . SER C 3 296 ? 53.792 78.204 -66.133 1.00 73.29 298 SER C O 1
ATOM 7224 N N . ALA C 3 297 ? 54.371 77.199 -64.183 1.00 66.17 299 ALA C N 1
ATOM 7225 C CA . ALA C 3 297 ? 55.717 76.869 -64.629 1.00 65.88 299 ALA C CA 1
ATOM 7226 C C . ALA C 3 297 ? 55.753 75.940 -65.812 1.00 73.27 299 ALA C C 1
ATOM 7227 O O . ALA C 3 297 ? 54.868 75.094 -65.965 1.00 75.19 299 ALA C O 1
ATOM 7229 N N . HIS C 3 298 ? 56.770 76.119 -66.670 1.00 69.87 300 HIS C N 1
ATOM 7230 C CA . HIS C 3 298 ? 57.025 75.307 -67.871 1.00 69.26 300 HIS C CA 1
ATOM 7231 C C . HIS C 3 298 ? 58.180 74.357 -67.628 1.00 70.53 300 HIS C C 1
ATOM 7232 O O . HIS C 3 298 ? 58.452 73.459 -68.431 1.00 71.53 300 HIS C O 1
ATOM 7239 N N . GLY C 3 299 ? 58.832 74.546 -66.497 1.00 64.48 301 GLY C N 1
ATOM 7240 C CA . GLY C 3 299 ? 59.950 73.712 -66.099 1.00 63.07 301 GLY C CA 1
ATOM 7241 C C . GLY C 3 299 ? 60.970 74.438 -65.258 1.00 61.21 301 GLY C C 1
ATOM 7242 O O . GLY C 3 299 ? 60.688 75.486 -64.671 1.00 57.82 301 GLY C O 1
ATOM 7243 N N . PHE C 3 300 ? 62.183 73.895 -65.280 1.00 56.62 302 PHE C N 1
ATOM 7244 C CA . PHE C 3 300 ? 63.318 74.336 -64.490 1.00 54.74 302 PHE C CA 1
ATOM 7245 C C . PHE C 3 300 ? 64.594 74.620 -65.273 1.00 57.47 302 PHE C C 1
ATOM 7246 O O . PHE C 3 300 ? 64.854 73.998 -66.318 1.00 57.09 302 PHE C O 1
ATOM 7254 N N . LEU C 3 301 ? 65.420 75.524 -64.690 1.00 51.72 303 LEU C N 1
ATOM 7255 C CA . LEU C 3 301 ? 66.743 75.924 -65.171 1.00 51.09 303 LEU C CA 1
ATOM 7256 C C . LEU C 3 301 ? 67.702 75.921 -63.986 1.00 56.93 303 LEU C C 1
ATOM 7257 O O . LEU C 3 301 ? 67.289 76.250 -62.869 1.00 56.51 303 LEU C O 1
ATOM 7262 N N . LYS C 3 302 ? 68.975 75.528 -64.229 1.00 54.42 304 LYS C N 1
ATOM 7263 C CA . LYS C 3 302 ? 70.054 75.489 -63.236 1.00 53.22 304 LYS C CA 1
ATOM 7264 C C . LYS C 3 302 ? 70.510 76.910 -62.999 1.00 59.59 304 LYS C C 1
ATOM 7265 O O . LYS C 3 302 ? 70.675 77.670 -63.954 1.00 58.63 304 LYS C O 1
ATOM 7271 N N . VAL C 3 303 ? 70.733 77.276 -61.743 1.00 58.60 305 VAL C N 1
ATOM 7272 C CA . VAL C 3 303 ? 71.221 78.620 -61.444 1.00 59.06 305 VAL C CA 1
ATOM 7273 C C . VAL C 3 303 ? 72.749 78.534 -61.546 1.00 64.34 305 VAL C C 1
ATOM 7274 O O . VAL C 3 303 ? 73.325 77.662 -60.873 1.00 63.82 305 VAL C O 1
ATOM 7278 N N . PRO C 3 304 ? 73.425 79.415 -62.349 1.00 61.14 306 PRO C N 1
ATOM 7279 C CA . PRO C 3 304 ? 74.902 79.375 -62.434 1.00 60.96 306 PRO C CA 1
ATOM 7280 C C . PRO C 3 304 ? 75.596 79.271 -61.078 1.00 67.13 306 PRO C C 1
ATOM 7281 O O . PRO C 3 304 ? 75.121 79.881 -60.124 1.00 66.54 306 PRO C O 1
ATOM 7285 N N . PRO C 3 305 ? 76.674 78.463 -60.948 1.00 66.22 307 PRO C N 1
ATOM 7286 C CA . PRO C 3 305 ? 77.291 78.267 -59.620 1.00 66.24 307 PRO C CA 1
ATOM 7287 C C . PRO C 3 305 ? 77.878 79.522 -58.961 1.00 70.22 307 PRO C C 1
ATOM 7288 O O . PRO C 3 305 ? 77.793 79.637 -57.735 1.00 69.60 307 PRO C O 1
ATOM 7292 N N . ARG C 3 306 ? 78.397 80.479 -59.755 1.00 67.79 308 ARG C N 1
ATOM 7293 C CA . ARG C 3 306 ? 78.941 81.767 -59.271 1.00 68.27 308 ARG C CA 1
ATOM 7294 C C . ARG C 3 306 ? 77.886 82.684 -58.567 1.00 73.28 308 ARG C C 1
ATOM 7295 O O . ARG C 3 306 ? 78.238 83.537 -57.739 1.00 72.55 308 ARG C O 1
ATOM 7303 N N . MET C 3 307 ? 76.605 82.501 -58.926 1.00 70.45 309 MET C N 1
ATOM 7304 C CA . MET C 3 307 ? 75.454 83.249 -58.437 1.00 69.91 309 MET C CA 1
ATOM 7305 C C . MET C 3 307 ? 75.176 83.075 -56.919 1.00 72.82 309 MET C C 1
ATOM 7306 O O . MET C 3 307 ? 74.932 81.956 -56.442 1.00 72.36 309 MET C O 1
ATOM 7311 N N . ASP C 3 308 ? 75.187 84.201 -56.185 1.00 67.86 310 ASP C N 1
ATOM 7312 C CA . ASP C 3 308 ? 74.852 84.266 -54.765 1.00 67.55 310 ASP C CA 1
ATOM 7313 C C . ASP C 3 308 ? 73.526 85.041 -54.638 1.00 71.06 310 ASP C C 1
ATOM 7314 O O . ASP C 3 308 ? 73.207 85.830 -55.530 1.00 72.27 310 ASP C O 1
ATOM 7319 N N . ALA C 3 309 ? 72.764 84.823 -53.546 1.00 64.69 311 ALA C N 1
ATOM 7320 C CA . ALA C 3 309 ? 71.458 85.456 -53.298 1.00 63.19 311 ALA C CA 1
ATOM 7321 C C . ALA C 3 309 ? 71.350 86.950 -53.663 1.00 65.60 311 ALA C C 1
ATOM 7322 O O . ALA C 3 309 ? 70.439 87.342 -54.405 1.00 64.44 311 ALA C O 1
ATOM 7324 N N . LYS C 3 310 ? 72.277 87.769 -53.146 1.00 62.36 312 LYS C N 1
ATOM 7325 C CA . LYS C 3 310 ? 72.316 89.210 -53.370 1.00 62.09 312 LYS C CA 1
ATOM 7326 C C . LYS C 3 310 ? 72.385 89.533 -54.858 1.00 65.94 312 LYS C C 1
ATOM 7327 O O . LYS C 3 310 ? 71.665 90.409 -55.306 1.00 65.46 312 LYS C O 1
ATOM 7333 N N . MET C 3 311 ? 73.220 88.802 -55.616 1.00 63.49 313 MET C N 1
ATOM 7334 C CA . MET C 3 311 ? 73.434 88.967 -57.061 1.00 64.74 313 MET C CA 1
ATOM 7335 C C . MET C 3 311 ? 72.211 88.493 -57.868 1.00 65.93 313 MET C C 1
ATOM 7336 O O . MET C 3 311 ? 71.796 89.154 -58.831 1.00 64.92 313 MET C O 1
ATOM 7341 N N . TYR C 3 312 ? 71.674 87.319 -57.474 1.00 59.61 314 TYR C N 1
ATOM 7342 C CA . TYR C 3 312 ? 70.503 86.658 -58.035 1.00 57.43 314 TYR C CA 1
ATOM 7343 C C . TYR C 3 312 ? 69.268 87.538 -57.930 1.00 60.41 314 TYR C C 1
ATOM 7344 O O . TYR C 3 312 ? 68.523 87.658 -58.895 1.00 60.18 314 TYR C O 1
ATOM 7353 N N . LEU C 3 313 ? 69.058 88.155 -56.762 1.00 56.75 315 LEU C N 1
ATOM 7354 C CA . LEU C 3 313 ? 67.932 89.049 -56.522 1.00 56.15 315 LEU C CA 1
ATOM 7355 C C . LEU C 3 313 ? 68.171 90.432 -57.132 1.00 64.48 315 LEU C C 1
ATOM 7356 O O . LEU C 3 313 ? 67.207 91.151 -57.413 1.00 65.32 315 LEU C O 1
ATOM 7361 N N . GLY C 3 314 ? 69.444 90.807 -57.287 1.00 63.48 316 GLY C N 1
ATOM 7362 C CA . GLY C 3 314 ? 69.865 92.108 -57.810 1.00 64.24 316 GLY C CA 1
ATOM 7363 C C . GLY C 3 314 ? 70.055 93.155 -56.729 1.00 71.02 316 GLY C C 1
ATOM 7364 O O . GLY C 3 314 ? 69.417 93.075 -55.675 1.00 70.35 316 GLY C O 1
ATOM 7365 N N . TYR C 3 315 ? 70.921 94.162 -56.987 1.00 70.84 317 TYR C N 1
ATOM 7366 C CA . TYR C 3 315 ? 71.236 95.252 -56.043 1.00 70.95 317 TYR C CA 1
ATOM 7367 C C . TYR C 3 315 ? 69.998 96.075 -55.651 1.00 70.57 317 TYR C C 1
ATOM 7368 O O . TYR C 3 315 ? 69.862 96.421 -54.479 1.00 69.87 317 TYR C O 1
ATOM 7377 N N . GLU C 3 316 ? 69.085 96.333 -56.620 1.00 64.70 318 GLU C N 1
ATOM 7378 C CA . GLU C 3 316 ? 67.847 97.128 -56.483 1.00 63.05 318 GLU C CA 1
ATOM 7379 C C . GLU C 3 316 ? 66.875 96.472 -55.518 1.00 64.59 318 GLU C C 1
ATOM 7380 O O . GLU C 3 316 ? 66.378 97.139 -54.613 1.00 64.22 318 GLU C O 1
ATOM 7386 N N . TYR C 3 317 ? 66.608 95.168 -55.702 1.00 59.95 319 TYR C N 1
ATOM 7387 C CA . TYR C 3 317 ? 65.712 94.427 -54.814 1.00 59.15 319 TYR C CA 1
ATOM 7388 C C . TYR C 3 317 ? 66.251 94.416 -53.381 1.00 61.75 319 TYR C C 1
ATOM 7389 O O . TYR C 3 317 ? 65.499 94.696 -52.445 1.00 62.73 319 TYR C O 1
ATOM 7398 N N . VAL C 3 318 ? 67.557 94.125 -53.226 1.00 55.48 320 VAL C N 1
ATOM 7399 C CA . VAL C 3 318 ? 68.267 94.061 -51.945 1.00 53.44 320 VAL C CA 1
ATOM 7400 C C . VAL C 3 318 ? 68.210 95.443 -51.257 1.00 56.98 320 VAL C C 1
ATOM 7401 O O . VAL C 3 318 ? 67.799 95.531 -50.106 1.00 57.60 320 VAL C O 1
ATOM 7405 N N . THR C 3 319 ? 68.552 96.512 -51.986 1.00 52.51 321 THR C N 1
ATOM 7406 C CA . THR C 3 319 ? 68.518 97.889 -51.480 1.00 52.11 321 THR C CA 1
ATOM 7407 C C . THR C 3 319 ? 67.134 98.284 -50.939 1.00 57.08 321 THR C C 1
ATOM 7408 O O . THR C 3 319 ? 67.065 98.932 -49.909 1.00 58.41 321 THR C O 1
ATOM 7412 N N . ALA C 3 320 ? 66.058 97.898 -51.616 1.00 53.48 322 ALA C N 1
ATOM 7413 C CA . ALA C 3 320 ? 64.702 98.236 -51.205 1.00 53.92 322 ALA C CA 1
ATOM 7414 C C . ALA C 3 320 ? 64.296 97.539 -49.924 1.00 57.68 322 ALA C C 1
ATOM 7415 O O . ALA C 3 320 ? 63.737 98.165 -49.031 1.00 55.20 322 ALA C O 1
ATOM 7417 N N . ILE C 3 321 ? 64.591 96.241 -49.825 1.00 57.25 323 ILE C N 1
ATOM 7418 C CA . ILE C 3 321 ? 64.206 95.456 -48.660 1.00 57.18 323 ILE C CA 1
ATOM 7419 C C . ILE C 3 321 ? 65.069 95.825 -47.434 1.00 63.48 323 ILE C C 1
ATOM 7420 O O . ILE C 3 321 ? 64.506 95.978 -46.344 1.00 64.86 323 ILE C O 1
ATOM 7425 N N . ARG C 3 322 ? 66.393 96.050 -47.619 1.00 58.63 324 ARG C N 1
ATOM 7426 C CA . ARG C 3 322 ? 67.276 96.478 -46.540 1.00 57.41 324 ARG C CA 1
ATOM 7427 C C . ARG C 3 322 ? 66.659 97.726 -45.905 1.00 62.70 324 ARG C C 1
ATOM 7428 O O . ARG C 3 322 ? 66.359 97.676 -44.717 1.00 62.02 324 ARG C O 1
ATOM 7436 N N . ASN C 3 323 ? 66.345 98.788 -46.724 1.00 60.02 325 ASN C N 1
ATOM 7437 C CA . ASN C 3 323 ? 65.695 100.049 -46.301 1.00 59.33 325 ASN C CA 1
ATOM 7438 C C . ASN C 3 323 ? 64.386 99.816 -45.533 1.00 64.79 325 ASN C C 1
ATOM 7439 O O . ASN C 3 323 ? 64.163 100.464 -44.523 1.00 66.09 325 ASN C O 1
ATOM 7444 N N . LEU C 3 324 ? 63.543 98.891 -45.970 1.00 62.29 326 LEU C N 1
ATOM 7445 C CA . LEU C 3 324 ? 62.304 98.610 -45.248 1.00 63.26 326 LEU C CA 1
ATOM 7446 C C . LEU C 3 324 ? 62.551 97.983 -43.881 1.00 70.64 326 LEU C C 1
ATOM 7447 O O . LEU C 3 324 ? 61.957 98.437 -42.903 1.00 71.39 326 LEU C O 1
ATOM 7452 N N . ARG C 3 325 ? 63.408 96.931 -43.820 1.00 68.82 327 ARG C N 1
ATOM 7453 C CA . ARG C 3 325 ? 63.756 96.172 -42.602 1.00 69.34 327 ARG C CA 1
ATOM 7454 C C . ARG C 3 325 ? 64.527 97.045 -41.595 1.00 77.38 327 ARG C C 1
ATOM 7455 O O . ARG C 3 325 ? 64.069 97.243 -40.464 1.00 77.54 327 ARG C O 1
ATOM 7463 N N . GLU C 3 326 ? 65.693 97.572 -42.030 1.00 77.00 328 GLU C N 1
ATOM 7464 C CA . GLU C 3 326 ? 66.644 98.368 -41.258 1.00 78.70 328 GLU C CA 1
ATOM 7465 C C . GLU C 3 326 ? 66.173 99.745 -40.886 1.00 86.29 328 GLU C C 1
ATOM 7466 O O . GLU C 3 326 ? 66.355 100.151 -39.741 1.00 87.23 328 GLU C O 1
ATOM 7472 N N . GLY C 3 327 ? 65.624 100.475 -41.846 1.00 85.20 329 GLY C N 1
ATOM 7473 C CA . GLY C 3 327 ? 65.177 101.847 -41.630 1.00 86.39 329 GLY C CA 1
ATOM 7474 C C . GLY C 3 327 ? 66.319 102.849 -41.584 1.00 93.15 329 GLY C C 1
ATOM 7475 O O . GLY C 3 327 ? 66.071 104.055 -41.461 1.00 92.39 329 GLY C O 1
ATOM 7476 N N . THR C 3 328 ? 67.589 102.344 -41.676 1.00 92.29 330 THR C N 1
ATOM 7477 C CA . THR C 3 328 ? 68.848 103.111 -41.660 1.00 92.83 330 THR C CA 1
ATOM 7478 C C . THR C 3 328 ? 68.836 104.074 -42.836 1.00 96.10 330 THR C C 1
ATOM 7479 O O . THR C 3 328 ? 68.654 103.647 -43.988 1.00 96.81 330 THR C O 1
ATOM 7483 N N . CYS C 3 329 ? 68.966 105.377 -42.530 1.00 90.26 331 CYS C N 1
ATOM 7484 C CA . CYS C 3 329 ? 68.860 106.429 -43.528 1.00 88.90 331 CYS C CA 1
ATOM 7485 C C . CYS C 3 329 ? 69.710 107.697 -43.148 1.00 96.46 331 CYS C C 1
ATOM 7486 O O . CYS C 3 329 ? 69.607 108.149 -42.000 1.00 96.28 331 CYS C O 1
ATOM 7489 N N . PRO C 3 330 ? 70.563 108.254 -44.078 1.00 94.81 332 PRO C N 1
ATOM 7490 C CA . PRO C 3 330 ? 71.386 109.449 -43.746 1.00 99.74 332 PRO C CA 1
ATOM 7491 C C . PRO C 3 330 ? 70.609 110.702 -43.315 1.00 136.06 332 PRO C C 1
ATOM 7492 O O . PRO C 3 330 ? 71.156 111.812 -43.294 1.00 96.63 332 PRO C O 1
ATOM 7496 N N . LYS C 3 338 ? 81.978 108.588 -49.637 1.00 88.40 340 LYS C N 1
ATOM 7497 C CA . LYS C 3 338 ? 83.449 108.600 -49.563 1.00 87.97 340 LYS C CA 1
ATOM 7498 C C . LYS C 3 338 ? 83.970 107.973 -48.243 1.00 88.89 340 LYS C C 1
ATOM 7499 O O . LYS C 3 338 ? 83.220 108.026 -47.266 1.00 88.57 340 LYS C O 1
ATOM 7505 N N . PRO C 3 339 ? 85.200 107.392 -48.128 1.00 83.24 341 PRO C N 1
ATOM 7506 C CA . PRO C 3 339 ? 86.275 107.187 -49.120 1.00 82.64 341 PRO C CA 1
ATOM 7507 C C . PRO C 3 339 ? 86.022 106.021 -50.090 1.00 84.67 341 PRO C C 1
ATOM 7508 O O . PRO C 3 339 ? 85.122 105.202 -49.875 1.00 83.32 341 PRO C O 1
ATOM 7512 N N . VAL C 3 340 ? 86.827 105.962 -51.174 1.00 80.60 342 VAL C N 1
ATOM 7513 C CA . VAL C 3 340 ? 86.725 104.980 -52.269 1.00 79.79 342 VAL C CA 1
ATOM 7514 C C . VAL C 3 340 ? 87.528 103.699 -52.010 1.00 83.21 342 VAL C C 1
ATOM 7515 O O . VAL C 3 340 ? 88.747 103.764 -51.864 1.00 82.75 342 VAL C O 1
ATOM 7519 N N . LYS C 3 341 ? 86.853 102.535 -52.006 1.00 79.42 343 LYS C N 1
ATOM 7520 C CA . LYS C 3 341 ? 87.545 101.256 -51.810 1.00 78.79 343 LYS C CA 1
ATOM 7521 C C . LYS C 3 341 ? 88.012 100.700 -53.149 1.00 81.45 343 LYS C C 1
ATOM 7522 O O . LYS C 3 341 ? 87.199 100.284 -53.978 1.00 79.74 343 LYS C O 1
ATOM 7528 N N . TRP C 3 342 ? 89.327 100.775 -53.383 1.00 79.19 344 TRP C N 1
ATOM 7529 C CA . TRP C 3 342 ? 89.970 100.294 -54.601 1.00 79.93 344 TRP C CA 1
ATOM 7530 C C . TRP C 3 342 ? 90.251 98.782 -54.478 1.00 81.63 344 TRP C C 1
ATOM 7531 O O . TRP C 3 342 ? 90.878 98.375 -53.493 1.00 81.07 344 TRP C O 1
ATOM 7542 N N . CYS C 3 343 ? 89.773 97.950 -55.449 1.00 76.23 345 CYS C N 1
ATOM 7543 C CA . CYS C 3 343 ? 90.042 96.506 -55.440 1.00 74.77 345 CYS C CA 1
ATOM 7544 C C . CYS C 3 343 ? 91.443 96.252 -55.993 1.00 77.72 345 CYS C C 1
ATOM 7545 O O . CYS C 3 343 ? 91.791 96.790 -57.044 1.00 78.54 345 CYS C O 1
ATOM 7548 N N . ALA C 3 344 ? 92.244 95.447 -55.284 1.00 73.34 346 ALA C N 1
ATOM 7549 C CA . ALA C 3 344 ? 93.606 95.074 -55.661 1.00 73.64 346 ALA C CA 1
ATOM 7550 C C . ALA C 3 344 ? 93.713 93.616 -56.089 1.00 80.53 346 ALA C C 1
ATOM 7551 O O . ALA C 3 344 ? 93.138 92.712 -55.459 1.00 80.24 346 ALA C O 1
ATOM 7553 N N . LEU C 3 345 ? 94.483 93.393 -57.163 1.00 79.12 347 LEU C N 1
ATOM 7554 C CA . LEU C 3 345 ? 94.733 92.078 -57.759 1.00 79.19 347 LEU C CA 1
ATOM 7555 C C . LEU C 3 345 ? 95.960 91.452 -57.122 1.00 82.59 347 LEU C C 1
ATOM 7556 O O . LEU C 3 345 ? 97.110 91.680 -57.545 1.00 82.09 347 LEU C O 1
ATOM 7561 N N . SER C 3 346 ? 95.699 90.681 -56.062 1.00 79.09 348 SER C N 1
ATOM 7562 C CA . SER C 3 346 ? 96.708 89.975 -55.278 1.00 79.12 348 SER C CA 1
ATOM 7563 C C . SER C 3 346 ? 97.657 90.952 -54.521 1.00 83.30 348 SER C C 1
ATOM 7564 O O . SER C 3 346 ? 97.472 92.172 -54.545 1.00 81.48 348 SER C O 1
ATOM 7567 N N . HIS C 3 347 ? 98.633 90.377 -53.811 1.00 81.15 349 HIS C N 1
ATOM 7568 C CA . HIS C 3 347 ? 99.558 91.012 -52.887 1.00 81.17 349 HIS C CA 1
ATOM 7569 C C . HIS C 3 347 ? 100.455 92.102 -53.509 1.00 84.31 349 HIS C C 1
ATOM 7570 O O . HIS C 3 347 ? 100.801 93.042 -52.790 1.00 82.89 349 HIS C O 1
ATOM 7577 N N . HIS C 3 348 ? 100.759 92.033 -54.829 1.00 80.83 350 HIS C N 1
ATOM 7578 C CA . HIS C 3 348 ? 101.611 93.022 -55.519 1.00 80.29 350 HIS C CA 1
ATOM 7579 C C . HIS C 3 348 ? 100.875 94.363 -55.710 1.00 79.65 350 HIS C C 1
ATOM 7580 O O . HIS C 3 348 ? 101.427 95.430 -55.405 1.00 78.18 350 HIS C O 1
ATOM 7587 N N . GLU C 3 349 ? 99.612 94.292 -56.171 1.00 73.51 351 GLU C N 1
ATOM 7588 C CA . GLU C 3 349 ? 98.749 95.452 -56.353 1.00 71.75 351 GLU C CA 1
ATOM 7589 C C . GLU C 3 349 ? 98.384 96.042 -55.000 1.00 74.99 351 GLU C C 1
ATOM 7590 O O . GLU C 3 349 ? 98.403 97.255 -54.847 1.00 76.83 351 GLU C O 1
ATOM 7596 N N . ARG C 3 350 ? 98.080 95.189 -54.019 1.00 69.59 352 ARG C N 1
ATOM 7597 C CA . ARG C 3 350 ? 97.739 95.568 -52.651 1.00 68.19 352 ARG C CA 1
ATOM 7598 C C . ARG C 3 350 ? 98.882 96.303 -51.930 1.00 73.90 352 ARG C C 1
ATOM 7599 O O . ARG C 3 350 ? 98.612 97.273 -51.217 1.00 74.27 352 ARG C O 1
ATOM 7607 N N . LEU C 3 351 ? 100.145 95.870 -52.135 1.00 70.68 353 LEU C N 1
ATOM 7608 C CA . LEU C 3 351 ? 101.335 96.521 -51.578 1.00 71.24 353 LEU C CA 1
ATOM 7609 C C . LEU C 3 351 ? 101.313 98.018 -51.985 1.00 74.38 353 LEU C C 1
ATOM 7610 O O . LEU C 3 351 ? 101.383 98.887 -51.115 1.00 72.40 353 LEU C O 1
ATOM 7615 N N . LYS C 3 352 ? 101.166 98.290 -53.309 1.00 72.09 354 LYS C N 1
ATOM 7616 C CA . LYS C 3 352 ? 101.082 99.623 -53.921 1.00 72.16 354 LYS C CA 1
ATOM 7617 C C . LYS C 3 352 ? 99.829 100.365 -53.464 1.00 76.43 354 LYS C C 1
ATOM 7618 O O . LYS C 3 352 ? 99.929 101.536 -53.114 1.00 76.38 354 LYS C O 1
ATOM 7624 N N . CYS C 3 353 ? 98.669 99.693 -53.449 1.00 73.99 355 CYS C N 1
ATOM 7625 C CA . CYS C 3 353 ? 97.405 100.266 -52.991 1.00 74.99 355 CYS C CA 1
ATOM 7626 C C . CYS C 3 353 ? 97.539 100.769 -51.541 1.00 76.79 355 CYS C C 1
ATOM 7627 O O . CYS C 3 353 ? 96.950 101.794 -51.222 1.00 74.98 355 CYS C O 1
ATOM 7630 N N . ASP C 3 354 ? 98.325 100.066 -50.676 1.00 74.05 356 ASP C N 1
ATOM 7631 C CA . ASP C 3 354 ? 98.573 100.436 -49.261 1.00 73.69 356 ASP C CA 1
ATOM 7632 C C . ASP C 3 354 ? 99.306 101.789 -49.144 1.00 78.44 356 ASP C C 1
ATOM 7633 O O . ASP C 3 354 ? 98.912 102.630 -48.328 1.00 76.86 356 ASP C O 1
ATOM 7638 N N . GLU C 3 355 ? 100.359 101.997 -49.978 1.00 77.10 357 GLU C N 1
ATOM 7639 C CA . GLU C 3 355 ? 101.096 103.264 -50.048 1.00 78.24 357 GLU C CA 1
ATOM 7640 C C . GLU C 3 355 ? 100.138 104.355 -50.515 1.00 81.82 357 GLU C C 1
ATOM 7641 O O . GLU C 3 355 ? 100.131 105.439 -49.946 1.00 81.91 357 GLU C O 1
ATOM 7647 N N . TRP C 3 356 ? 99.281 104.041 -51.492 1.00 77.60 358 TRP C N 1
ATOM 7648 C CA . TRP C 3 356 ? 98.284 104.971 -51.980 1.00 77.95 358 TRP C CA 1
ATOM 7649 C C . TRP C 3 356 ? 97.261 105.320 -50.906 1.00 84.24 358 TRP C C 1
ATOM 7650 O O . TRP C 3 356 ? 96.831 106.463 -50.846 1.00 84.36 358 TRP C O 1
ATOM 7661 N N . SER C 3 357 ? 96.890 104.360 -50.049 1.00 82.61 359 SER C N 1
ATOM 7662 C CA . SER C 3 357 ? 95.900 104.569 -48.988 1.00 82.78 359 SER C CA 1
ATOM 7663 C C . SER C 3 357 ? 96.380 105.521 -47.903 1.00 87.56 359 SER C C 1
ATOM 7664 O O . SER C 3 357 ? 95.642 106.440 -47.544 1.00 87.74 359 SER C O 1
ATOM 7667 N N . VAL C 3 358 ? 97.603 105.310 -47.389 1.00 83.79 360 VAL C N 1
ATOM 7668 C CA . VAL C 3 358 ? 98.194 106.145 -46.345 1.00 84.02 360 VAL C CA 1
ATOM 7669 C C . VAL C 3 358 ? 98.569 107.544 -46.867 1.00 86.35 360 VAL C C 1
ATOM 7670 O O . VAL C 3 358 ? 98.308 108.526 -46.179 1.00 85.43 360 VAL C O 1
ATOM 7674 N N . ASN C 3 359 ? 99.173 107.623 -48.070 1.00 82.54 361 ASN C N 1
ATOM 7675 C CA . ASN C 3 359 ? 99.580 108.875 -48.716 1.00 81.84 361 ASN C CA 1
ATOM 7676 C C . ASN C 3 359 ? 98.397 109.774 -49.000 1.00 84.21 361 ASN C C 1
ATOM 7677 O O . ASN C 3 359 ? 98.509 110.978 -48.803 1.00 85.73 361 ASN C O 1
ATOM 7682 N N . SER C 3 360 ? 97.264 109.209 -49.452 1.00 78.10 362 SER C N 1
ATOM 7683 C CA . SER C 3 360 ? 96.056 109.985 -49.729 1.00 77.67 362 SER C CA 1
ATOM 7684 C C . SER C 3 360 ? 95.338 110.325 -48.436 1.00 82.51 362 SER C C 1
ATOM 7685 O O . SER C 3 360 ? 94.356 111.072 -48.464 1.00 81.21 362 SER C O 1
ATOM 7688 N N . VAL C 3 361 ? 95.803 109.717 -47.317 1.00 80.62 363 VAL C N 1
ATOM 7689 C CA . VAL C 3 361 ? 95.316 109.829 -45.952 1.00 80.99 363 VAL C CA 1
ATOM 7690 C C . VAL C 3 361 ? 93.775 109.666 -45.925 1.00 88.76 363 VAL C C 1
ATOM 7691 O O . VAL C 3 361 ? 93.015 110.644 -45.931 1.00 89.68 363 VAL C O 1
ATOM 7695 N N . GLY C 3 362 ? 93.359 108.401 -46.006 1.00 86.68 364 GLY C N 1
ATOM 7696 C CA . GLY C 3 362 ? 91.963 107.973 -45.972 1.00 87.08 364 GLY C CA 1
ATOM 7697 C C . GLY C 3 362 ? 91.032 108.551 -47.024 1.00 93.65 364 GLY C C 1
ATOM 7698 O O . GLY C 3 362 ? 89.891 108.915 -46.714 1.00 95.10 364 GLY C O 1
ATOM 7699 N N . LYS C 3 363 ? 91.514 108.655 -48.274 1.00 89.18 365 LYS C N 1
ATOM 7700 C CA . LYS C 3 363 ? 90.717 109.121 -49.412 1.00 87.84 365 LYS C CA 1
ATOM 7701 C C . LYS C 3 363 ? 90.388 107.903 -50.279 1.00 88.08 365 LYS C C 1
ATOM 7702 O O . LYS C 3 363 ? 89.269 107.777 -50.792 1.00 86.44 365 LYS C O 1
ATOM 7708 N N . ILE C 3 364 ? 91.384 106.990 -50.398 1.00 82.61 366 ILE C N 1
ATOM 7709 C CA . ILE C 3 364 ? 91.320 105.705 -51.099 1.00 80.93 366 ILE C CA 1
ATOM 7710 C C . ILE C 3 364 ? 91.603 104.568 -50.071 1.00 83.30 366 ILE C C 1
ATOM 7711 O O . ILE C 3 364 ? 92.617 104.611 -49.376 1.00 82.55 366 ILE C O 1
ATOM 7716 N N . GLU C 3 365 ? 90.702 103.579 -49.970 1.00 79.58 367 GLU C N 1
ATOM 7717 C CA . GLU C 3 365 ? 90.858 102.385 -49.115 1.00 79.40 367 GLU C CA 1
ATOM 7718 C C . GLU C 3 365 ? 91.164 101.132 -50.007 1.00 81.83 367 GLU C C 1
ATOM 7719 O O . GLU C 3 365 ? 91.039 101.240 -51.231 1.00 81.98 367 GLU C O 1
ATOM 7725 N N . CYS C 3 366 ? 91.622 99.988 -49.429 1.00 76.59 368 CYS C N 1
ATOM 7726 C CA . CYS C 3 366 ? 91.949 98.790 -50.231 1.00 76.12 368 CYS C CA 1
ATOM 7727 C C . CYS C 3 366 ? 91.198 97.548 -49.832 1.00 77.55 368 CYS C C 1
ATOM 7728 O O . CYS C 3 366 ? 90.827 97.410 -48.681 1.00 76.92 368 CYS C O 1
ATOM 7731 N N . VAL C 3 367 ? 91.061 96.596 -50.780 1.00 73.24 369 VAL C N 1
ATOM 7732 C CA . VAL C 3 367 ? 90.471 95.247 -50.629 1.00 72.05 369 VAL C CA 1
ATOM 7733 C C . VAL C 3 367 ? 91.225 94.367 -51.627 1.00 73.72 369 VAL C C 1
ATOM 7734 O O . VAL C 3 367 ? 91.383 94.782 -52.772 1.00 74.49 369 VAL C O 1
ATOM 7738 N N . SER C 3 368 ? 91.663 93.160 -51.219 1.00 66.90 370 SER C N 1
ATOM 7739 C CA . SER C 3 368 ? 92.350 92.224 -52.114 1.00 65.55 370 SER C CA 1
ATOM 7740 C C . SER C 3 368 ? 91.391 91.114 -52.577 1.00 70.15 370 SER C C 1
ATOM 7741 O O . SER C 3 368 ? 90.499 90.698 -51.822 1.00 71.02 370 SER C O 1
ATOM 7744 N N . ALA C 3 369 ? 91.597 90.630 -53.816 1.00 64.80 371 ALA C N 1
ATOM 7745 C CA . ALA C 3 369 ? 90.913 89.496 -54.447 1.00 63.02 371 ALA C CA 1
ATOM 7746 C C . ALA C 3 369 ? 91.956 88.866 -55.372 1.00 69.74 371 ALA C C 1
ATOM 7747 O O . ALA C 3 369 ? 92.836 89.577 -55.886 1.00 70.19 371 ALA C O 1
ATOM 7749 N N . GLU C 3 370 ? 91.909 87.531 -55.522 1.00 66.81 372 GLU C N 1
ATOM 7750 C CA . GLU C 3 370 ? 92.899 86.825 -56.323 1.00 67.03 372 GLU C CA 1
ATOM 7751 C C . GLU C 3 370 ? 92.663 86.978 -57.832 1.00 71.08 372 GLU C C 1
ATOM 7752 O O . GLU C 3 370 ? 93.640 86.932 -58.586 1.00 70.71 372 GLU C O 1
ATOM 7758 N N . THR C 3 371 ? 91.397 87.210 -58.276 1.00 66.83 373 THR C N 1
ATOM 7759 C CA . THR C 3 371 ? 91.102 87.414 -59.706 1.00 66.37 373 THR C CA 1
ATOM 7760 C C . THR C 3 371 ? 90.314 88.738 -59.956 1.00 69.32 373 THR C C 1
ATOM 7761 O O . THR C 3 371 ? 89.803 89.372 -59.027 1.00 68.30 373 THR C O 1
ATOM 7765 N N . THR C 3 372 ? 90.283 89.162 -61.226 1.00 65.98 374 THR C N 1
ATOM 7766 C CA . THR C 3 372 ? 89.588 90.355 -61.719 1.00 64.86 374 THR C CA 1
ATOM 7767 C C . THR C 3 372 ? 88.077 90.192 -61.612 1.00 69.80 374 THR C C 1
ATOM 7768 O O . THR C 3 372 ? 87.420 91.123 -61.162 1.00 68.80 374 THR C O 1
ATOM 7772 N N . GLU C 3 373 ? 87.518 89.025 -62.016 1.00 68.60 375 GLU C N 1
ATOM 7773 C CA . GLU C 3 373 ? 86.071 88.825 -61.920 1.00 69.32 375 GLU C CA 1
ATOM 7774 C C . GLU C 3 373 ? 85.594 88.766 -60.451 1.00 75.06 375 GLU C C 1
ATOM 7775 O O . GLU C 3 373 ? 84.475 89.197 -60.168 1.00 75.41 375 GLU C O 1
ATOM 7781 N N . ASP C 3 374 ? 86.478 88.342 -59.518 1.00 71.91 376 ASP C N 1
ATOM 7782 C CA . ASP C 3 374 ? 86.214 88.309 -58.076 1.00 70.77 376 ASP C CA 1
ATOM 7783 C C . ASP C 3 374 ? 86.125 89.724 -57.565 1.00 74.43 376 ASP C C 1
ATOM 7784 O O . ASP C 3 374 ? 85.303 90.010 -56.699 1.00 73.85 376 ASP C O 1
ATOM 7789 N N . CYS C 3 375 ? 86.954 90.611 -58.134 1.00 71.80 377 CYS C N 1
ATOM 7790 C CA . CYS C 3 375 ? 86.984 92.041 -57.837 1.00 72.07 377 CYS C CA 1
ATOM 7791 C C . CYS C 3 375 ? 85.724 92.746 -58.404 1.00 70.67 377 CYS C C 1
ATOM 7792 O O . CYS C 3 375 ? 85.123 93.533 -57.696 1.00 69.17 377 CYS C O 1
ATOM 7795 N N . ILE C 3 376 ? 85.296 92.424 -59.646 1.00 64.80 378 ILE C N 1
ATOM 7796 C CA . ILE C 3 376 ? 84.085 92.986 -60.250 1.00 64.15 378 ILE C CA 1
ATOM 7797 C C . ILE C 3 376 ? 82.892 92.678 -59.336 1.00 70.67 378 ILE C C 1
ATOM 7798 O O . ILE C 3 376 ? 82.060 93.545 -59.086 1.00 70.74 378 ILE C O 1
ATOM 7803 N N . ALA C 3 377 ? 82.860 91.448 -58.804 1.00 69.97 379 ALA C N 1
ATOM 7804 C CA . ALA C 3 377 ? 81.857 90.907 -57.876 1.00 69.62 379 ALA C CA 1
ATOM 7805 C C . ALA C 3 377 ? 81.896 91.647 -56.520 1.00 72.83 379 ALA C C 1
ATOM 7806 O O . ALA C 3 377 ? 80.846 91.847 -55.919 1.00 73.57 379 ALA C O 1
ATOM 7808 N N . LYS C 3 378 ? 83.088 92.074 -56.062 1.00 67.46 380 LYS C N 1
ATOM 7809 C CA . LYS C 3 378 ? 83.220 92.859 -54.840 1.00 66.80 380 LYS C CA 1
ATOM 7810 C C . LYS C 3 378 ? 82.623 94.259 -55.091 1.00 74.12 380 LYS C C 1
ATOM 7811 O O . LYS C 3 378 ? 81.885 94.761 -54.237 1.00 74.22 380 LYS C O 1
ATOM 7817 N N . ILE C 3 379 ? 82.889 94.861 -56.288 1.00 72.19 381 ILE C N 1
ATOM 7818 C CA . ILE C 3 379 ? 82.340 96.175 -56.666 1.00 72.52 381 ILE C CA 1
ATOM 7819 C C . ILE C 3 379 ? 80.806 96.052 -56.636 1.00 78.13 381 ILE C C 1
ATOM 7820 O O . ILE C 3 379 ? 80.166 96.698 -55.802 1.00 78.30 381 ILE C O 1
ATOM 7825 N N . MET C 3 380 ? 80.250 95.168 -57.496 1.00 74.35 382 MET C N 1
ATOM 7826 C CA . MET C 3 380 ? 78.820 94.880 -57.658 1.00 74.22 382 MET C CA 1
ATOM 7827 C C . MET C 3 380 ? 78.017 94.843 -56.350 1.00 80.46 382 MET C C 1
ATOM 7828 O O . MET C 3 380 ? 76.990 95.527 -56.251 1.00 79.81 382 MET C O 1
ATOM 7833 N N . ASN C 3 381 ? 78.461 94.026 -55.365 1.00 78.33 383 ASN C N 1
ATOM 7834 C CA . ASN C 3 381 ? 77.716 93.878 -54.116 1.00 78.56 383 ASN C CA 1
ATOM 7835 C C . ASN C 3 381 ? 77.942 95.051 -53.139 1.00 83.28 383 ASN C C 1
ATOM 7836 O O . ASN C 3 381 ? 76.980 95.467 -52.489 1.00 84.23 383 ASN C O 1
ATOM 7841 N N . GLY C 3 382 ? 79.176 95.559 -53.052 1.00 78.34 384 GLY C N 1
ATOM 7842 C CA . GLY C 3 382 ? 79.532 96.675 -52.176 1.00 76.72 384 GLY C CA 1
ATOM 7843 C C . GLY C 3 382 ? 80.792 96.494 -51.349 1.00 78.69 384 GLY C C 1
ATOM 7844 O O . GLY C 3 382 ? 81.212 97.431 -50.667 1.00 77.46 384 GLY C O 1
ATOM 7845 N N . GLU C 3 383 ? 81.418 95.290 -51.398 1.00 74.86 385 GLU C N 1
ATOM 7846 C CA . GLU C 3 383 ? 82.658 94.966 -50.661 1.00 73.88 385 GLU C CA 1
ATOM 7847 C C . GLU C 3 383 ? 83.820 95.900 -51.010 1.00 77.42 385 GLU C C 1
ATOM 7848 O O . GLU C 3 383 ? 84.735 96.079 -50.203 1.00 77.45 385 GLU C O 1
ATOM 7854 N N . ALA C 3 384 ? 83.782 96.463 -52.233 1.00 72.89 386 ALA C N 1
ATOM 7855 C CA . ALA C 3 384 ? 84.739 97.416 -52.789 1.00 72.18 386 ALA C CA 1
ATOM 7856 C C . ALA C 3 384 ? 83.952 98.366 -53.708 1.00 76.06 386 ALA C C 1
ATOM 7857 O O . ALA C 3 384 ? 82.787 98.088 -54.031 1.00 75.89 386 ALA C O 1
ATOM 7859 N N . ASP C 3 385 ? 84.562 99.492 -54.094 1.00 71.97 387 ASP C N 1
ATOM 7860 C CA . ASP C 3 385 ? 83.876 100.491 -54.891 1.00 72.57 387 ASP C CA 1
ATOM 7861 C C . ASP C 3 385 ? 84.353 100.664 -56.325 1.00 75.86 387 ASP C C 1
ATOM 7862 O O . ASP C 3 385 ? 83.511 100.967 -57.177 1.00 76.33 387 ASP C O 1
ATOM 7867 N N . ALA C 3 386 ? 85.679 100.564 -56.601 1.00 70.56 388 ALA C N 1
ATOM 7868 C CA . ALA C 3 386 ? 86.192 100.804 -57.965 1.00 70.37 388 ALA C CA 1
ATOM 7869 C C . ALA C 3 386 ? 87.532 100.143 -58.253 1.00 72.25 388 ALA C C 1
ATOM 7870 O O . ALA C 3 386 ? 88.299 99.871 -57.323 1.00 71.43 388 ALA C O 1
ATOM 7872 N N . MET C 3 387 ? 87.844 99.955 -59.561 1.00 67.73 389 MET C N 1
ATOM 7873 C CA . MET C 3 387 ? 89.105 99.364 -60.027 1.00 67.31 389 MET C CA 1
ATOM 7874 C C . MET C 3 387 ? 89.389 99.664 -61.515 1.00 71.02 389 MET C C 1
ATOM 7875 O O . MET C 3 387 ? 88.452 99.913 -62.274 1.00 71.85 389 MET C O 1
ATOM 7880 N N . SER C 3 388 ? 90.668 99.646 -61.931 1.00 66.35 390 SER C N 1
ATOM 7881 C CA . SER C 3 388 ? 90.996 99.910 -63.337 1.00 66.54 390 SER C CA 1
ATOM 7882 C C . SER C 3 388 ? 90.978 98.618 -64.133 1.00 71.18 390 SER C C 1
ATOM 7883 O O . SER C 3 388 ? 91.654 97.646 -63.779 1.00 72.18 390 SER C O 1
ATOM 7886 N N . LEU C 3 389 ? 90.206 98.600 -65.206 1.00 66.16 391 LEU C N 1
ATOM 7887 C CA . LEU C 3 389 ? 90.062 97.389 -66.000 1.00 64.93 391 LEU C CA 1
ATOM 7888 C C . LEU C 3 389 ? 90.436 97.525 -67.455 1.00 70.30 391 LEU C C 1
ATOM 7889 O O . LEU C 3 389 ? 90.258 98.578 -68.046 1.00 72.05 391 LEU C O 1
ATOM 7894 N N . ASP C 3 390 ? 90.834 96.417 -68.052 1.00 66.82 392 ASP C N 1
ATOM 7895 C CA . ASP C 3 390 ? 91.119 96.267 -69.470 1.00 68.15 392 ASP C CA 1
ATOM 7896 C C . ASP C 3 390 ? 89.756 96.241 -70.219 1.00 74.30 392 ASP C C 1
ATOM 7897 O O . ASP C 3 390 ? 88.717 95.975 -69.601 1.00 73.24 392 ASP C O 1
ATOM 7902 N N . GLY C 3 391 ? 89.785 96.500 -71.528 1.00 73.47 393 GLY C N 1
ATOM 7903 C CA . GLY C 3 391 ? 88.609 96.516 -72.400 1.00 74.64 393 GLY C CA 1
ATOM 7904 C C . GLY C 3 391 ? 87.685 95.309 -72.359 1.00 80.09 393 GLY C C 1
ATOM 7905 O O . GLY C 3 391 ? 86.464 95.456 -72.444 1.00 80.44 393 GLY C O 1
ATOM 7906 N N . GLY C 3 392 ? 88.267 94.121 -72.256 1.00 77.16 394 GLY C N 1
ATOM 7907 C CA . GLY C 3 392 ? 87.524 92.868 -72.220 1.00 76.86 394 GLY C CA 1
ATOM 7908 C C . GLY C 3 392 ? 86.769 92.699 -70.928 1.00 80.06 394 GLY C C 1
ATOM 7909 O O . GLY C 3 392 ? 85.639 92.202 -70.922 1.00 80.44 394 GLY C O 1
ATOM 7910 N N . PHE C 3 393 ? 87.386 93.160 -69.830 1.00 74.82 395 PHE C N 1
ATOM 7911 C CA . PHE C 3 393 ? 86.790 93.120 -68.503 1.00 72.53 395 PHE C CA 1
ATOM 7912 C C . PHE C 3 393 ? 85.827 94.281 -68.287 1.00 77.15 395 PHE C C 1
ATOM 7913 O O . PHE C 3 393 ? 84.960 94.143 -67.430 1.00 77.25 395 PHE C O 1
ATOM 7921 N N . VAL C 3 394 ? 85.908 95.387 -69.105 1.00 72.81 396 VAL C N 1
ATOM 7922 C CA . VAL C 3 394 ? 84.923 96.490 -69.059 1.00 71.08 396 VAL C CA 1
ATOM 7923 C C . VAL C 3 394 ? 83.622 95.910 -69.655 1.00 75.62 396 VAL C C 1
ATOM 7924 O O . VAL C 3 394 ? 82.578 96.045 -69.041 1.00 74.36 396 VAL C O 1
ATOM 7928 N N . TYR C 3 395 ? 83.710 95.180 -70.784 1.00 74.83 397 TYR C N 1
ATOM 7929 C CA . TYR C 3 395 ? 82.567 94.495 -71.395 1.00 75.81 397 TYR C CA 1
ATOM 7930 C C . TYR C 3 395 ? 81.870 93.608 -70.353 1.00 81.65 397 TYR C C 1
ATOM 7931 O O . TYR C 3 395 ? 80.655 93.745 -70.176 1.00 81.52 397 TYR C O 1
ATOM 7940 N N . ILE C 3 396 ? 82.638 92.707 -69.663 1.00 77.90 398 ILE C N 1
ATOM 7941 C CA . ILE C 3 396 ? 82.068 91.813 -68.640 1.00 76.86 398 ILE C CA 1
ATOM 7942 C C . ILE C 3 396 ? 81.499 92.617 -67.473 1.00 77.95 398 ILE C C 1
ATOM 7943 O O . ILE C 3 396 ? 80.309 92.487 -67.201 1.00 77.12 398 ILE C O 1
ATOM 7948 N N . ALA C 3 397 ? 82.328 93.473 -66.828 1.00 73.36 399 ALA C N 1
ATOM 7949 C CA . ALA C 3 397 ? 81.938 94.321 -65.698 1.00 72.26 399 ALA C CA 1
ATOM 7950 C C . ALA C 3 397 ? 80.691 95.133 -65.984 1.00 77.30 399 ALA C C 1
ATOM 7951 O O . ALA C 3 397 ? 79.810 95.194 -65.128 1.00 78.27 399 ALA C O 1
ATOM 7953 N N . GLY C 3 398 ? 80.609 95.697 -67.189 1.00 72.88 400 GLY C N 1
ATOM 7954 C CA . GLY C 3 398 ? 79.475 96.475 -67.669 1.00 72.86 400 GLY C CA 1
ATOM 7955 C C . GLY C 3 398 ? 78.213 95.643 -67.791 1.00 76.91 400 GLY C C 1
ATOM 7956 O O . GLY C 3 398 ? 77.149 96.060 -67.318 1.00 77.28 400 GLY C O 1
ATOM 7957 N N . LYS C 3 399 ? 78.334 94.433 -68.390 1.00 72.73 401 LYS C N 1
ATOM 7958 C CA . LYS C 3 399 ? 77.236 93.465 -68.543 1.00 72.30 401 LYS C CA 1
ATOM 7959 C C . LYS C 3 399 ? 76.686 93.026 -67.173 1.00 77.66 401 LYS C C 1
ATOM 7960 O O . LYS C 3 399 ? 75.556 92.537 -67.084 1.00 79.16 401 LYS C O 1
ATOM 7966 N N . CYS C 3 400 ? 77.481 93.253 -66.115 1.00 72.59 402 CYS C N 1
ATOM 7967 C CA . CYS C 3 400 ? 77.181 92.978 -64.718 1.00 71.82 402 CYS C CA 1
ATOM 7968 C C . CYS C 3 400 ? 76.580 94.208 -64.011 1.00 74.94 402 CYS C C 1
ATOM 7969 O O . CYS C 3 400 ? 76.504 94.225 -62.780 1.00 73.82 402 CYS C O 1
ATOM 7972 N N . GLY C 3 401 ? 76.186 95.222 -64.790 1.00 71.47 403 GLY C N 1
ATOM 7973 C CA . GLY C 3 401 ? 75.564 96.442 -64.288 1.00 70.10 403 GLY C CA 1
ATOM 7974 C C . GLY C 3 401 ? 76.483 97.602 -63.964 1.00 72.31 403 GLY C C 1
ATOM 7975 O O . GLY C 3 401 ? 76.004 98.738 -63.864 1.00 72.61 403 GLY C O 1
ATOM 7976 N N . LEU C 3 402 ? 77.796 97.339 -63.768 1.00 66.67 404 LEU C N 1
ATOM 7977 C CA . LEU C 3 402 ? 78.789 98.388 -63.463 1.00 65.30 404 LEU C CA 1
ATOM 7978 C C . LEU C 3 402 ? 78.987 99.343 -64.654 1.00 68.90 404 LEU C C 1
ATOM 7979 O O . LEU C 3 402 ? 78.684 98.979 -65.804 1.00 68.35 404 LEU C O 1
ATOM 7984 N N . VAL C 3 403 ? 79.489 100.572 -64.375 1.00 65.31 405 VAL C N 1
ATOM 7985 C CA . VAL C 3 403 ? 79.685 101.627 -65.400 1.00 65.17 405 VAL C CA 1
ATOM 7986 C C . VAL C 3 403 ? 81.133 102.190 -65.451 1.00 71.15 405 VAL C C 1
ATOM 7987 O O . VAL C 3 403 ? 81.792 102.225 -64.399 1.00 70.11 405 VAL C O 1
ATOM 7991 N N . PRO C 3 404 ? 81.610 102.704 -66.630 1.00 69.29 406 PRO C N 1
ATOM 7992 C CA . PRO C 3 404 ? 82.956 103.331 -66.681 1.00 69.92 406 PRO C CA 1
ATOM 7993 C C . PRO C 3 404 ? 82.924 104.833 -66.312 1.00 74.27 406 PRO C C 1
ATOM 7994 O O . PRO C 3 404 ? 82.024 105.543 -66.766 1.00 74.61 406 PRO C O 1
ATOM 7998 N N . VAL C 3 405 ? 83.904 105.330 -65.510 1.00 70.44 407 VAL C N 1
ATOM 7999 C CA . VAL C 3 405 ? 83.926 106.742 -65.068 1.00 69.92 407 VAL C CA 1
ATOM 8000 C C . VAL C 3 405 ? 85.136 107.577 -65.561 1.00 72.34 407 VAL C C 1
ATOM 8001 O O . VAL C 3 405 ? 84.988 108.777 -65.744 1.00 74.19 407 VAL C O 1
ATOM 8005 N N . LEU C 3 406 ? 86.307 106.980 -65.727 1.00 66.35 408 LEU C N 1
ATOM 8006 C CA . LEU C 3 406 ? 87.503 107.641 -66.242 1.00 65.28 408 LEU C CA 1
ATOM 8007 C C . LEU C 3 406 ? 88.212 106.668 -67.171 1.00 72.10 408 LEU C C 1
ATOM 8008 O O . LEU C 3 406 ? 88.123 105.457 -66.977 1.00 71.89 408 LEU C O 1
ATOM 8013 N N . ALA C 3 407 ? 88.866 107.176 -68.210 1.00 71.24 409 ALA C N 1
ATOM 8014 C CA . ALA C 3 407 ? 89.590 106.335 -69.161 1.00 71.70 409 ALA C CA 1
ATOM 8015 C C . ALA C 3 407 ? 91.058 106.599 -69.000 1.00 76.27 409 ALA C C 1
ATOM 8016 O O . ALA C 3 407 ? 91.446 107.742 -68.765 1.00 76.11 409 ALA C O 1
ATOM 8018 N N . GLU C 3 408 ? 91.883 105.553 -69.126 1.00 72.31 410 GLU C N 1
ATOM 8019 C CA . GLU C 3 408 ? 93.325 105.707 -69.051 1.00 71.83 410 GLU C CA 1
ATOM 8020 C C . GLU C 3 408 ? 93.801 106.277 -70.377 1.00 76.24 410 GLU C C 1
ATOM 8021 O O . GLU C 3 408 ? 93.431 105.757 -71.434 1.00 76.62 410 GLU C O 1
ATOM 8027 N N . ASN C 3 409 ? 94.577 107.366 -70.327 1.00 72.88 411 ASN C N 1
ATOM 8028 C CA . ASN C 3 409 ? 95.156 107.983 -71.518 1.00 74.25 411 ASN C CA 1
ATOM 8029 C C . ASN C 3 409 ? 96.659 107.697 -71.570 1.00 80.10 411 ASN C C 1
ATOM 8030 O O . ASN C 3 409 ? 97.323 107.756 -70.529 1.00 78.62 411 ASN C O 1
ATOM 8035 N N . TYR C 3 410 ? 97.185 107.359 -72.772 1.00 79.39 412 TYR C N 1
ATOM 8036 C CA . TYR C 3 410 ? 98.596 106.998 -72.952 1.00 80.97 412 TYR C CA 1
ATOM 8037 C C . TYR C 3 410 ? 99.411 107.936 -73.873 1.00 90.67 412 TYR C C 1
ATOM 8038 O O . TYR C 3 410 ? 100.640 107.922 -73.782 1.00 90.62 412 TYR C O 1
ATOM 8047 N N . ASN C 3 411 ? 98.746 108.739 -74.740 1.00 91.58 413 ASN C N 1
ATOM 8048 C CA . ASN C 3 411 ? 99.399 109.677 -75.661 1.00 94.93 413 ASN C CA 1
ATOM 8049 C C . ASN C 3 411 ? 99.776 110.979 -74.945 1.00 104.29 413 ASN C C 1
ATOM 8050 O O . ASN C 3 411 ? 99.026 111.443 -74.077 1.00 102.63 413 ASN C O 1
ATOM 8055 N N . LYS C 3 412 ? 100.920 111.590 -75.339 1.00 106.52 414 LYS C N 1
ATOM 8056 C CA . LYS C 3 412 ? 101.398 112.881 -74.809 1.00 108.29 414 LYS C CA 1
ATOM 8057 C C . LYS C 3 412 ? 100.543 114.009 -75.402 1.00 114.42 414 LYS C C 1
ATOM 8058 O O . LYS C 3 412 ? 100.585 114.252 -76.616 1.00 114.92 414 LYS C O 1
ATOM 8064 N N . SER C 3 413 ? 99.768 114.683 -74.532 1.00 111.47 415 SER C N 1
ATOM 8065 C CA . SER C 3 413 ? 98.862 115.771 -74.896 1.00 112.05 415 SER C CA 1
ATOM 8066 C C . SER C 3 413 ? 99.040 116.970 -73.986 1.00 116.82 415 SER C C 1
ATOM 8067 O O . SER C 3 413 ? 99.605 116.865 -72.892 1.00 115.57 415 SER C O 1
ATOM 8070 N N . ASP C 3 414 ? 98.514 118.111 -74.451 1.00 115.12 416 ASP C N 1
ATOM 8071 C CA . ASP C 3 414 ? 98.490 119.402 -73.773 1.00 115.12 416 ASP C CA 1
ATOM 8072 C C . ASP C 3 414 ? 97.527 119.252 -72.592 1.00 116.95 416 ASP C C 1
ATOM 8073 O O . ASP C 3 414 ? 97.972 119.291 -71.441 1.00 116.11 416 ASP C O 1
ATOM 8078 N N . ASN C 3 415 ? 96.240 118.965 -72.879 1.00 111.88 417 ASN C N 1
ATOM 8079 C CA . ASN C 3 415 ? 95.236 118.697 -71.854 1.00 109.63 417 ASN C CA 1
ATOM 8080 C C . ASN C 3 415 ? 94.828 117.208 -71.935 1.00 108.60 417 ASN C C 1
ATOM 8081 O O . ASN C 3 415 ? 93.806 116.872 -72.544 1.00 108.58 417 ASN C O 1
ATOM 8086 N N . CYS C 3 416 ? 95.665 116.317 -71.352 1.00 100.59 418 CYS C N 1
ATOM 8087 C CA . CYS C 3 416 ? 95.436 114.863 -71.315 1.00 97.71 418 CYS C CA 1
ATOM 8088 C C . CYS C 3 416 ? 94.034 114.529 -70.775 1.00 97.24 418 CYS C C 1
ATOM 8089 O O . CYS C 3 416 ? 93.324 113.717 -71.367 1.00 96.26 418 CYS C O 1
ATOM 8092 N N . GLU C 3 417 ? 93.652 115.171 -69.659 1.00 91.41 419 GLU C N 1
ATOM 8093 C CA . GLU C 3 417 ? 92.385 114.988 -68.960 1.00 90.13 419 GLU C CA 1
ATOM 8094 C C . GLU C 3 417 ? 91.133 115.133 -69.836 1.00 93.46 419 GLU C C 1
ATOM 8095 O O . GLU C 3 417 ? 90.129 114.485 -69.553 1.00 91.36 419 GLU C O 1
ATOM 8101 N N . ASP C 3 418 ? 91.173 115.973 -70.882 1.00 92.21 420 ASP C N 1
ATOM 8102 C CA . ASP C 3 418 ? 89.987 116.145 -71.721 1.00 92.62 420 ASP C CA 1
ATOM 8103 C C . ASP C 3 418 ? 90.236 115.873 -73.220 1.00 95.19 420 ASP C C 1
ATOM 8104 O O . ASP C 3 418 ? 89.474 116.347 -74.066 1.00 94.88 420 ASP C O 1
ATOM 8109 N N . THR C 3 419 ? 91.256 115.064 -73.546 1.00 90.85 421 THR C N 1
ATOM 8110 C CA . THR C 3 419 ? 91.504 114.681 -74.938 1.00 91.20 421 THR C CA 1
ATOM 8111 C C . THR C 3 419 ? 91.227 113.157 -75.096 1.00 92.46 421 THR C C 1
ATOM 8112 O O . THR C 3 419 ? 92.120 112.355 -74.778 1.00 91.77 421 THR C O 1
ATOM 8116 N N . PRO C 3 420 ? 89.995 112.743 -75.546 1.00 85.92 422 PRO C N 1
ATOM 8117 C CA . PRO C 3 420 ? 89.696 111.299 -75.705 1.00 83.82 422 PRO C CA 1
ATOM 8118 C C . PRO C 3 420 ? 90.548 110.607 -76.781 1.00 86.80 422 PRO C C 1
ATOM 8119 O O . PRO C 3 420 ? 90.835 111.217 -77.809 1.00 88.49 422 PRO C O 1
ATOM 8123 N N . GLU C 3 421 ? 90.971 109.342 -76.527 1.00 80.37 423 GLU C N 1
ATOM 8124 C CA . GLU C 3 421 ? 91.830 108.532 -77.411 1.00 79.46 423 GLU C CA 1
ATOM 8125 C C . GLU C 3 421 ? 91.072 107.394 -78.117 1.00 82.68 423 GLU C C 1
ATOM 8126 O O . GLU C 3 421 ? 90.123 106.857 -77.545 1.00 81.89 423 GLU C O 1
ATOM 8132 N N . ALA C 3 422 ? 91.508 107.013 -79.350 1.00 79.12 424 ALA C N 1
ATOM 8133 C CA . ALA C 3 422 ? 90.886 105.938 -80.141 1.00 78.48 424 ALA C CA 1
ATOM 8134 C C . ALA C 3 422 ? 91.287 104.557 -79.643 1.00 81.52 424 ALA C C 1
ATOM 8135 O O . ALA C 3 422 ? 90.613 103.566 -79.951 1.00 80.76 424 ALA C O 1
ATOM 8137 N N . GLY C 3 423 ? 92.366 104.506 -78.867 1.00 76.97 425 GLY C N 1
ATOM 8138 C CA . GLY C 3 423 ? 92.849 103.271 -78.273 1.00 75.15 425 GLY C CA 1
ATOM 8139 C C . GLY C 3 423 ? 94.256 102.885 -78.645 1.00 77.58 425 GLY C C 1
ATOM 8140 O O . GLY C 3 423 ? 94.933 103.589 -79.399 1.00 78.20 425 GLY C O 1
ATOM 8141 N N . TYR C 3 424 ? 94.710 101.774 -78.072 1.00 72.39 426 TYR C N 1
ATOM 8142 C CA . TYR C 3 424 ? 96.034 101.226 -78.331 1.00 72.00 426 TYR C CA 1
ATOM 8143 C C . TYR C 3 424 ? 95.940 100.190 -79.457 1.00 75.95 426 TYR C C 1
ATOM 8144 O O . TYR C 3 424 ? 94.892 100.097 -80.103 1.00 75.45 426 TYR C O 1
ATOM 8153 N N . PHE C 3 425 ? 97.026 99.470 -79.748 1.00 73.19 427 PHE C N 1
ATOM 8154 C CA . PHE C 3 425 ? 97.004 98.471 -80.819 1.00 73.87 427 PHE C CA 1
ATOM 8155 C C . PHE C 3 425 ? 97.349 97.076 -80.331 1.00 76.98 427 PHE C C 1
ATOM 8156 O O . PHE C 3 425 ? 98.286 96.918 -79.548 1.00 77.25 427 PHE C O 1
ATOM 8164 N N . ALA C 3 426 ? 96.585 96.069 -80.778 1.00 71.90 428 ALA C N 1
ATOM 8165 C CA . ALA C 3 426 ? 96.827 94.669 -80.424 1.00 70.68 428 ALA C CA 1
ATOM 8166 C C . ALA C 3 426 ? 97.801 94.102 -81.475 1.00 75.37 428 ALA C C 1
ATOM 8167 O O . ALA C 3 426 ? 97.570 94.239 -82.681 1.00 75.72 428 ALA C O 1
ATOM 8169 N N . VAL C 3 427 ? 98.937 93.546 -81.018 1.00 70.26 429 VAL C N 1
ATOM 8170 C CA . VAL C 3 427 ? 99.987 93.049 -81.913 1.00 68.97 429 VAL C CA 1
ATOM 8171 C C . VAL C 3 427 ? 100.416 91.625 -81.561 1.00 71.05 429 VAL C C 1
ATOM 8172 O O . VAL C 3 427 ? 100.256 91.172 -80.421 1.00 68.54 429 VAL C O 1
ATOM 8176 N N . ALA C 3 428 ? 100.960 90.930 -82.573 1.00 69.04 430 ALA C N 1
ATOM 8177 C CA . ALA C 3 428 ? 101.495 89.576 -82.518 1.00 67.95 430 ALA C CA 1
ATOM 8178 C C . ALA C 3 428 ? 103.017 89.715 -82.651 1.00 70.95 430 ALA C C 1
ATOM 8179 O O . ALA C 3 428 ? 103.508 90.126 -83.703 1.00 71.49 430 ALA C O 1
ATOM 8181 N N . VAL C 3 429 ? 103.743 89.441 -81.553 1.00 66.55 431 VAL C N 1
ATOM 8182 C CA . VAL C 3 429 ? 105.197 89.572 -81.437 1.00 67.34 431 VAL C CA 1
ATOM 8183 C C . VAL C 3 429 ? 105.932 88.210 -81.547 1.00 72.04 431 VAL C C 1
ATOM 8184 O O . VAL C 3 429 ? 105.632 87.243 -80.838 1.00 70.09 431 VAL C O 1
ATOM 8188 N N . VAL C 3 430 ? 106.914 88.183 -82.449 1.00 70.18 432 VAL C N 1
ATOM 8189 C CA . VAL C 3 430 ? 107.777 87.057 -82.784 1.00 70.44 432 VAL C CA 1
ATOM 8190 C C . VAL C 3 430 ? 109.244 87.515 -82.668 1.00 75.57 432 VAL C C 1
ATOM 8191 O O . VAL C 3 430 ? 109.521 88.720 -82.581 1.00 76.23 432 VAL C O 1
ATOM 8195 N N . LYS C 3 431 ? 110.174 86.554 -82.679 1.00 71.29 433 LYS C N 1
ATOM 8196 C CA . LYS C 3 431 ? 111.607 86.832 -82.667 1.00 71.24 433 LYS C CA 1
ATOM 8197 C C . LYS C 3 431 ? 112.015 87.039 -84.125 1.00 79.35 433 LYS C C 1
ATOM 8198 O O . LYS C 3 431 ? 111.391 86.449 -85.019 1.00 80.73 433 LYS C O 1
ATOM 8204 N N . LYS C 3 432 ? 113.060 87.866 -84.374 1.00 76.52 434 LYS C N 1
ATOM 8205 C CA . LYS C 3 432 ? 113.585 88.109 -85.723 1.00 77.43 434 LYS C CA 1
ATOM 8206 C C . LYS C 3 432 ? 114.173 86.791 -86.243 1.00 81.56 434 LYS C C 1
ATOM 8207 O O . LYS C 3 432 ? 114.123 86.526 -87.445 1.00 82.27 434 LYS C O 1
ATOM 8213 N N . SER C 3 433 ? 114.678 85.953 -85.301 1.00 77.86 435 SER C N 1
ATOM 8214 C CA . SER C 3 433 ? 115.266 84.635 -85.537 1.00 78.63 435 SER C CA 1
ATOM 8215 C C . SER C 3 433 ? 114.270 83.607 -86.090 1.00 83.47 435 SER C C 1
ATOM 8216 O O . SER C 3 433 ? 114.657 82.829 -86.965 1.00 84.31 435 SER C O 1
ATOM 8219 N N . ALA C 3 434 ? 112.996 83.607 -85.606 1.00 79.03 436 ALA C N 1
ATOM 8220 C CA . ALA C 3 434 ? 111.959 82.671 -86.082 1.00 78.44 436 ALA C CA 1
ATOM 8221 C C . ALA C 3 434 ? 111.263 83.176 -87.373 1.00 83.21 436 ALA C C 1
ATOM 8222 O O . ALA C 3 434 ? 110.040 83.308 -87.437 1.00 82.50 436 ALA C O 1
ATOM 8224 N N . SER C 3 435 ? 112.071 83.415 -88.409 1.00 81.20 437 SER C N 1
ATOM 8225 C CA . SER C 3 435 ? 111.667 83.921 -89.713 1.00 82.99 437 SER C CA 1
ATOM 8226 C C . SER C 3 435 ? 110.629 83.046 -90.483 1.00 89.09 437 SER C C 1
ATOM 8227 O O . SER C 3 435 ? 109.976 83.548 -91.409 1.00 89.86 437 SER C O 1
ATOM 8230 N N . ASP C 3 436 ? 110.465 81.765 -90.091 1.00 85.50 438 ASP C N 1
ATOM 8231 C CA . ASP C 3 436 ? 109.524 80.825 -90.713 1.00 86.06 438 ASP C CA 1
ATOM 8232 C C . ASP C 3 436 ? 108.056 81.200 -90.420 1.00 90.34 438 ASP C C 1
ATOM 8233 O O . ASP C 3 436 ? 107.169 80.913 -91.231 1.00 90.56 438 ASP C O 1
ATOM 8238 N N . LEU C 3 437 ? 107.822 81.867 -89.271 1.00 86.16 439 LEU C N 1
ATOM 8239 C CA . LEU C 3 437 ? 106.511 82.286 -88.780 1.00 85.12 439 LEU C CA 1
ATOM 8240 C C . LEU C 3 437 ? 105.825 83.384 -89.602 1.00 92.21 439 LEU C C 1
ATOM 8241 O O . LEU C 3 437 ? 106.409 84.429 -89.900 1.00 91.53 439 LEU C O 1
ATOM 8246 N N . THR C 3 438 ? 104.554 83.117 -89.935 1.00 90.90 440 THR C N 1
ATOM 8247 C CA . THR C 3 438 ? 103.596 83.940 -90.675 1.00 91.55 440 THR C CA 1
ATOM 8248 C C . THR C 3 438 ? 102.313 83.860 -89.853 1.00 97.38 440 THR C C 1
ATOM 8249 O O . THR C 3 438 ? 102.092 82.836 -89.195 1.00 95.99 440 THR C O 1
ATOM 8253 N N . TRP C 3 439 ? 101.460 84.915 -89.900 1.00 96.08 441 TRP C N 1
ATOM 8254 C CA . TRP C 3 439 ? 100.163 84.954 -89.205 1.00 95.21 441 TRP C CA 1
ATOM 8255 C C . TRP C 3 439 ? 99.354 83.637 -89.402 1.00 100.88 441 TRP C C 1
ATOM 8256 O O . TRP C 3 439 ? 98.739 83.142 -88.453 1.00 99.04 441 TRP C O 1
ATOM 8267 N N . ASP C 3 440 ? 99.438 83.048 -90.613 1.00 100.56 442 ASP C N 1
ATOM 8268 C CA . ASP C 3 440 ? 98.759 81.812 -91.023 1.00 101.70 442 ASP C CA 1
ATOM 8269 C C . ASP C 3 440 ? 99.484 80.515 -90.591 1.00 106.65 442 ASP C C 1
ATOM 8270 O O . ASP C 3 440 ? 98.819 79.498 -90.351 1.00 106.44 442 ASP C O 1
ATOM 8275 N N . ASN C 3 441 ? 100.837 80.576 -90.455 1.00 102.94 443 ASN C N 1
ATOM 8276 C CA . ASN C 3 441 ? 101.757 79.485 -90.068 1.00 101.80 443 ASN C CA 1
ATOM 8277 C C . ASN C 3 441 ? 101.871 79.263 -88.516 1.00 99.78 443 ASN C C 1
ATOM 8278 O O . ASN C 3 441 ? 102.838 78.647 -88.054 1.00 98.72 443 ASN C O 1
ATOM 8283 N N . LEU C 3 442 ? 100.859 79.723 -87.732 1.00 92.22 444 LEU C N 1
ATOM 8284 C CA . LEU C 3 442 ? 100.831 79.652 -86.256 1.00 88.66 444 LEU C CA 1
ATOM 8285 C C . LEU C 3 442 ? 100.305 78.337 -85.640 1.00 90.67 444 LEU C C 1
ATOM 8286 O O . LEU C 3 442 ? 100.513 78.126 -84.446 1.00 88.28 444 LEU C O 1
ATOM 8291 N N . LYS C 3 443 ? 99.621 77.481 -86.428 1.00 88.56 445 LYS C N 1
ATOM 8292 C CA . LYS C 3 443 ? 99.053 76.190 -85.988 1.00 87.79 445 LYS C CA 1
ATOM 8293 C C . LYS C 3 443 ? 100.126 75.216 -85.514 1.00 90.48 445 LYS C C 1
ATOM 8294 O O . LYS C 3 443 ? 101.128 75.022 -86.198 1.00 91.76 445 LYS C O 1
ATOM 8300 N N . GLY C 3 444 ? 99.922 74.658 -84.326 1.00 84.56 446 GLY C N 1
ATOM 8301 C CA . GLY C 3 444 ? 100.850 73.716 -83.707 1.00 83.43 446 GLY C CA 1
ATOM 8302 C C . GLY C 3 444 ? 102.046 74.374 -83.049 1.00 85.22 446 GLY C C 1
ATOM 8303 O O . GLY C 3 444 ? 102.981 73.682 -82.638 1.00 83.87 446 GLY C O 1
ATOM 8304 N N . LYS C 3 445 ? 102.020 75.719 -82.939 1.00 81.18 447 LYS C N 1
ATOM 8305 C CA . LYS C 3 445 ? 103.084 76.524 -82.334 1.00 80.13 447 LYS C CA 1
ATOM 8306 C C . LYS C 3 445 ? 102.749 76.957 -80.882 1.00 81.64 447 LYS C C 1
ATOM 8307 O O . LYS C 3 445 ? 101.674 76.624 -80.377 1.00 80.34 447 LYS C O 1
ATOM 8313 N N . LYS C 3 446 ? 103.693 77.654 -80.207 1.00 77.08 448 LYS C N 1
ATOM 8314 C CA . LYS C 3 446 ? 103.561 78.125 -78.820 1.00 75.10 448 LYS C CA 1
ATOM 8315 C C . LYS C 3 446 ? 103.151 79.608 -78.698 1.00 78.67 448 LYS C C 1
ATOM 8316 O O . LYS C 3 446 ? 103.851 80.494 -79.211 1.00 78.11 448 LYS C O 1
ATOM 8322 N N . SER C 3 447 ? 102.007 79.868 -78.008 1.00 74.81 449 SER C N 1
ATOM 8323 C CA . SER C 3 447 ? 101.471 81.226 -77.795 1.00 73.87 449 SER C CA 1
ATOM 8324 C C . SER C 3 447 ? 101.642 81.739 -76.374 1.00 74.25 449 SER C C 1
ATOM 8325 O O . SER C 3 447 ? 101.762 80.954 -75.444 1.00 72.75 449 SER C O 1
ATOM 8328 N N . CYS C 3 448 ? 101.664 83.059 -76.211 1.00 70.88 450 CYS C N 1
ATOM 8329 C CA . CYS C 3 448 ? 101.845 83.709 -74.916 1.00 69.98 450 CYS C CA 1
ATOM 8330 C C . CYS C 3 448 ? 100.856 84.847 -74.797 1.00 71.08 450 CYS C C 1
ATOM 8331 O O . CYS C 3 448 ? 101.058 85.897 -75.398 1.00 73.60 450 CYS C O 1
ATOM 8334 N N . HIS C 3 449 ? 99.778 84.633 -74.049 1.00 63.44 451 HIS C N 1
ATOM 8335 C CA . HIS C 3 449 ? 98.695 85.597 -73.855 1.00 62.73 451 HIS C CA 1
ATOM 8336 C C . HIS C 3 449 ? 98.845 86.351 -72.555 1.00 66.97 451 HIS C C 1
ATOM 8337 O O . HIS C 3 449 ? 99.314 85.760 -71.569 1.00 67.25 451 HIS C O 1
ATOM 8344 N N . THR C 3 450 ? 98.396 87.634 -72.522 1.00 62.28 452 THR C N 1
ATOM 8345 C CA . THR C 3 450 ? 98.434 88.447 -71.294 1.00 61.16 452 THR C CA 1
ATOM 8346 C C . THR C 3 450 ? 97.619 87.754 -70.178 1.00 64.61 452 THR C C 1
ATOM 8347 O O . THR C 3 450 ? 98.108 87.624 -69.051 1.00 63.87 452 THR C O 1
ATOM 8351 N N . ALA C 3 451 ? 96.391 87.284 -70.535 1.00 60.09 453 ALA C N 1
ATOM 8352 C CA . ALA C 3 451 ? 95.379 86.559 -69.744 1.00 58.01 453 ALA C CA 1
ATOM 8353 C C . ALA C 3 451 ? 94.142 86.345 -70.639 1.00 61.39 453 ALA C C 1
ATOM 8354 O O . ALA C 3 451 ? 93.945 87.109 -71.580 1.00 61.72 453 ALA C O 1
ATOM 8356 N N . VAL C 3 452 ? 93.307 85.330 -70.338 1.00 56.82 454 VAL C N 1
ATOM 8357 C CA . VAL C 3 452 ? 92.063 85.047 -71.077 1.00 56.51 454 VAL C CA 1
ATOM 8358 C C . VAL C 3 452 ? 90.992 86.142 -70.712 1.00 61.16 454 VAL C C 1
ATOM 8359 O O . VAL C 3 452 ? 90.928 86.586 -69.559 1.00 59.07 454 VAL C O 1
ATOM 8363 N N . GLY C 3 453 ? 90.254 86.623 -71.715 1.00 60.45 455 GLY C N 1
ATOM 8364 C CA . GLY C 3 453 ? 89.250 87.681 -71.543 1.00 61.19 455 GLY C CA 1
ATOM 8365 C C . GLY C 3 453 ? 89.743 89.120 -71.711 1.00 67.25 455 GLY C C 1
ATOM 8366 O O . GLY C 3 453 ? 88.943 90.063 -71.666 1.00 67.07 455 GLY C O 1
ATOM 8367 N N . ARG C 3 454 ? 91.069 89.294 -71.899 1.00 64.12 456 ARG C N 1
ATOM 8368 C CA . ARG C 3 454 ? 91.769 90.569 -72.090 1.00 63.51 456 ARG C CA 1
ATOM 8369 C C . ARG C 3 454 ? 91.737 90.954 -73.583 1.00 68.86 456 ARG C C 1
ATOM 8370 O O . ARG C 3 454 ? 91.684 90.064 -74.428 1.00 68.95 456 ARG C O 1
ATOM 8378 N N . THR C 3 455 ? 91.765 92.265 -73.911 1.00 66.04 457 THR C N 1
ATOM 8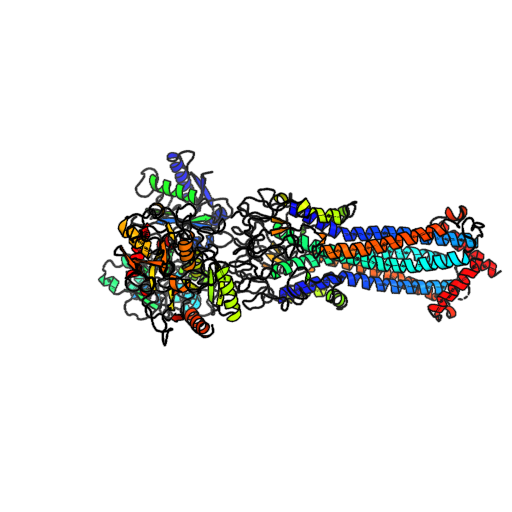379 C CA . THR C 3 455 ? 91.682 92.755 -75.296 1.00 67.18 457 THR C CA 1
ATOM 8380 C C . THR C 3 455 ? 92.766 92.223 -76.271 1.00 73.64 457 THR C C 1
ATOM 8381 O O . THR C 3 455 ? 92.448 91.487 -77.217 1.00 73.54 457 THR C O 1
ATOM 8385 N N . ALA C 3 456 ? 94.024 92.678 -76.081 1.00 70.50 458 ALA C N 1
ATOM 8386 C CA . ALA C 3 456 ? 95.146 92.343 -76.949 1.00 70.63 458 ALA C CA 1
ATOM 8387 C C . ALA C 3 456 ? 95.624 90.918 -76.742 1.00 73.46 458 ALA C C 1
ATOM 8388 O O . ALA C 3 456 ? 96.107 90.293 -77.690 1.00 74.49 458 ALA C O 1
ATOM 8390 N N . GLY C 3 457 ? 95.487 90.430 -75.511 1.00 67.90 459 GLY C N 1
ATOM 8391 C CA . GLY C 3 457 ? 95.927 89.102 -75.131 1.00 67.47 459 GLY C CA 1
ATOM 8392 C C . GLY C 3 457 ? 95.008 87.970 -75.526 1.00 71.67 459 GLY C C 1
ATOM 8393 O O . GLY C 3 457 ? 95.488 86.864 -75.767 1.00 70.95 459 GLY C O 1
ATOM 8394 N N . TRP C 3 458 ? 93.685 88.219 -75.570 1.00 68.69 460 TRP C N 1
ATOM 8395 C CA . TRP C 3 458 ? 92.715 87.170 -75.848 1.00 68.96 460 TRP C CA 1
ATOM 8396 C C . TRP C 3 458 ? 91.653 87.495 -76.905 1.00 73.82 460 TRP C C 1
ATOM 8397 O O . TRP C 3 458 ? 91.676 86.892 -77.964 1.00 75.73 460 TRP C O 1
ATOM 8408 N N . ASN C 3 459 ? 90.695 88.384 -76.592 1.00 69.80 461 ASN C N 1
ATOM 8409 C CA . ASN C 3 459 ? 89.513 88.762 -77.385 1.00 69.72 461 ASN C CA 1
ATOM 8410 C C . ASN C 3 459 ? 89.763 89.135 -78.844 1.00 74.33 461 ASN C C 1
ATOM 8411 O O . ASN C 3 459 ? 88.906 88.858 -79.688 1.00 75.52 461 ASN C O 1
ATOM 8416 N N . ILE C 3 460 ? 90.892 89.790 -79.143 1.00 69.33 462 ILE C N 1
ATOM 8417 C CA . ILE C 3 460 ? 91.201 90.190 -80.514 1.00 69.26 462 ILE C CA 1
ATOM 8418 C C . ILE C 3 460 ? 91.843 89.015 -81.285 1.00 73.46 462 ILE C C 1
ATOM 8419 O O . ILE C 3 460 ? 91.247 88.649 -82.292 1.00 73.05 462 ILE C O 1
ATOM 8424 N N . PRO C 3 461 ? 92.964 88.361 -80.851 1.00 71.56 463 PRO C N 1
ATOM 8425 C CA . PRO C 3 461 ? 93.508 87.238 -81.651 1.00 73.04 463 PRO C CA 1
ATOM 8426 C C . PRO C 3 461 ? 92.678 85.951 -81.660 1.00 79.43 463 PRO C C 1
ATOM 8427 O O . PRO C 3 461 ? 92.696 85.229 -82.652 1.00 80.19 463 PRO C O 1
ATOM 8431 N N . MET C 3 462 ? 91.987 85.647 -80.557 1.00 76.80 464 MET C N 1
ATOM 8432 C CA . MET C 3 462 ? 91.157 84.455 -80.459 1.00 77.51 464 MET C CA 1
ATOM 8433 C C . MET C 3 462 ? 89.839 84.622 -81.210 1.00 83.56 464 MET C C 1
ATOM 8434 O O . MET C 3 462 ? 89.247 83.628 -81.619 1.00 84.14 464 MET C O 1
ATOM 8439 N N . GLY C 3 463 ? 89.421 85.869 -81.418 1.00 80.79 465 GLY C N 1
ATOM 8440 C CA . GLY C 3 463 ? 88.227 86.207 -82.181 1.00 81.71 465 GLY C CA 1
ATOM 8441 C C . GLY C 3 463 ? 88.500 86.080 -83.666 1.00 90.30 465 GLY C C 1
ATOM 8442 O O . GLY C 3 463 ? 87.652 85.584 -84.414 1.00 92.07 465 GLY C O 1
ATOM 8443 N N . LEU C 3 464 ? 89.709 86.509 -84.105 1.00 87.53 466 LEU C N 1
ATOM 8444 C CA . LEU C 3 464 ? 90.150 86.413 -85.502 1.00 88.27 466 LEU C CA 1
ATOM 8445 C C . LEU C 3 464 ? 90.509 84.971 -85.854 1.00 94.62 466 LEU C C 1
ATOM 8446 O O . LEU C 3 464 ? 90.445 84.615 -87.028 1.00 96.89 466 LEU C O 1
ATOM 8451 N N . LEU C 3 465 ? 90.865 84.140 -84.847 1.00 90.76 467 LEU C N 1
ATOM 8452 C CA . LEU C 3 465 ? 91.162 82.712 -85.028 1.00 91.44 467 LEU C CA 1
ATOM 8453 C C . LEU C 3 465 ? 89.851 81.934 -85.096 1.00 98.26 467 LEU C C 1
ATOM 8454 O O . LEU C 3 465 ? 89.726 81.035 -85.921 1.00 98.64 467 LEU C O 1
ATOM 8459 N N . TYR C 3 466 ? 88.864 82.304 -84.251 1.00 96.88 468 TYR C N 1
ATOM 8460 C CA . TYR C 3 466 ? 87.534 81.684 -84.211 1.00 97.76 468 TYR C CA 1
ATOM 8461 C C . TYR C 3 466 ? 86.770 81.885 -85.522 1.00 102.44 468 TYR C C 1
ATOM 8462 O O . TYR C 3 466 ? 86.018 81.001 -85.937 1.00 102.02 468 TYR C O 1
ATOM 8471 N N . ASN C 3 467 ? 86.996 83.036 -86.184 1.00 99.34 469 ASN C N 1
ATOM 8472 C CA . ASN C 3 467 ? 86.409 83.359 -87.481 1.00 100.22 469 ASN C CA 1
ATOM 8473 C C . ASN C 3 467 ? 87.055 82.533 -88.609 1.00 104.05 469 ASN C C 1
ATOM 8474 O O . ASN C 3 467 ? 86.590 82.586 -89.754 1.00 104.57 469 ASN C O 1
ATOM 8479 N N . LYS C 3 468 ? 88.092 81.731 -88.271 1.00 99.82 470 LYS C N 1
ATOM 8480 C CA . LYS C 3 468 ? 88.799 80.888 -89.229 1.00 101.11 470 LYS C CA 1
ATOM 8481 C C . LYS C 3 468 ? 88.551 79.385 -89.034 1.00 106.04 470 LYS C C 1
ATOM 8482 O O . LYS C 3 468 ? 88.124 78.724 -89.983 1.00 107.08 470 LYS C O 1
ATOM 8488 N N . ILE C 3 469 ? 88.825 78.850 -87.827 1.00 101.90 471 ILE C N 1
ATOM 8489 C CA . ILE C 3 469 ? 88.677 77.426 -87.474 1.00 101.91 471 ILE C CA 1
ATOM 8490 C C . ILE C 3 469 ? 87.225 77.049 -87.083 1.00 107.32 471 ILE C C 1
ATOM 8491 O O . ILE C 3 469 ? 86.897 75.864 -86.975 1.00 106.70 471 ILE C O 1
ATOM 8496 N N . ASN C 3 470 ? 86.371 78.068 -86.878 1.00 105.58 472 ASN C N 1
ATOM 8497 C CA . ASN C 3 470 ? 84.953 77.980 -86.514 1.00 105.70 472 ASN C CA 1
ATOM 8498 C C . ASN C 3 470 ? 84.670 77.041 -85.326 1.00 109.74 472 ASN C C 1
ATOM 8499 O O . ASN C 3 470 ? 83.587 76.451 -85.248 1.00 109.62 472 ASN C O 1
ATOM 8504 N N . HIS C 3 471 ? 85.639 76.936 -84.389 1.00 105.83 473 HIS C N 1
ATOM 8505 C CA . HIS C 3 471 ? 85.520 76.147 -83.162 1.00 104.80 473 HIS C CA 1
ATOM 8506 C C . HIS C 3 471 ? 86.309 76.791 -82.015 1.00 109.65 473 HIS C C 1
ATOM 8507 O O . HIS C 3 471 ? 87.213 77.593 -82.261 1.00 109.82 473 HIS C O 1
ATOM 8514 N N . CYS C 3 472 ? 85.935 76.456 -80.765 1.00 106.06 474 CYS C N 1
ATOM 8515 C CA . CYS C 3 472 ? 86.483 77.030 -79.535 1.00 105.08 474 CYS C CA 1
ATOM 8516 C C . CYS C 3 472 ? 87.636 76.224 -78.884 1.00 107.59 474 CYS C C 1
ATOM 8517 O O . CYS C 3 472 ? 88.164 76.663 -77.856 1.00 105.88 474 CYS C O 1
ATOM 8520 N N . ARG C 3 473 ? 88.048 75.081 -79.470 1.00 104.36 475 ARG C N 1
ATOM 8521 C CA . ARG C 3 473 ? 89.173 74.313 -78.922 1.00 103.55 475 ARG C CA 1
ATOM 8522 C C . ARG C 3 473 ? 90.498 74.986 -79.362 1.00 105.78 475 ARG C C 1
ATOM 8523 O O . ARG C 3 473 ? 91.121 74.566 -80.347 1.00 107.01 475 ARG C O 1
ATOM 8531 N N . PHE C 3 474 ? 90.896 76.061 -78.661 1.00 98.88 476 PHE C N 1
ATOM 8532 C CA . PHE C 3 474 ? 92.125 76.797 -78.977 1.00 97.94 476 PHE C CA 1
ATOM 8533 C C . PHE C 3 474 ? 93.348 76.023 -78.475 1.00 100.05 476 PHE C C 1
ATOM 8534 O O . PHE C 3 474 ? 94.434 76.159 -79.035 1.00 99.28 476 PHE C O 1
ATOM 8542 N N . ASP C 3 475 ? 93.146 75.194 -77.425 1.00 95.84 477 ASP C N 1
ATOM 8543 C CA . ASP C 3 475 ? 94.152 74.332 -76.794 1.00 95.43 477 ASP C CA 1
ATOM 8544 C C . ASP C 3 475 ? 94.616 73.195 -77.719 1.00 98.80 477 ASP C C 1
ATOM 8545 O O . ASP C 3 475 ? 95.692 72.615 -77.498 1.00 98.20 477 ASP C O 1
ATOM 8550 N N . GLU C 3 476 ? 93.796 72.886 -78.749 1.00 95.08 478 GLU C N 1
ATOM 8551 C CA . GLU C 3 476 ? 94.068 71.863 -79.768 1.00 95.70 478 GLU C CA 1
ATOM 8552 C C . GLU C 3 476 ? 94.884 72.503 -80.898 1.00 98.19 478 GLU C C 1
ATOM 8553 O O . GLU C 3 476 ? 95.782 71.852 -81.450 1.00 98.66 478 GLU C O 1
ATOM 8559 N N . PHE C 3 477 ? 94.571 73.794 -81.217 1.00 92.06 479 PHE C N 1
ATOM 8560 C CA . PHE C 3 477 ? 95.214 74.608 -82.254 1.00 91.42 479 PHE C CA 1
ATOM 8561 C C . PHE C 3 477 ? 96.685 74.833 -81.962 1.00 94.08 479 PHE C C 1
ATOM 8562 O O . PHE C 3 477 ? 97.511 74.754 -82.876 1.00 94.37 479 PHE C O 1
ATOM 8570 N N . PHE C 3 478 ? 96.998 75.170 -80.701 1.00 89.03 480 PHE C N 1
ATOM 8571 C CA . PHE C 3 478 ? 98.362 75.389 -80.247 1.00 88.36 480 PHE C CA 1
ATOM 8572 C C . PHE C 3 478 ? 98.924 74.093 -79.673 1.00 92.92 480 PHE C C 1
ATOM 8573 O O . PHE C 3 478 ? 98.157 73.197 -79.284 1.00 92.53 480 PHE C O 1
ATOM 8581 N N . SER C 3 479 ? 100.261 73.968 -79.667 1.00 89.87 481 SER C N 1
ATOM 8582 C CA . SER C 3 479 ? 100.932 72.815 -79.074 1.00 89.86 481 SER C CA 1
ATOM 8583 C C . SER C 3 479 ? 100.794 73.021 -77.561 1.00 92.14 481 SER C C 1
ATOM 8584 O O . SER C 3 479 ? 100.149 72.224 -76.875 1.00 91.20 481 SER C O 1
ATOM 8587 N N . GLU C 3 480 ? 101.312 74.162 -77.083 1.00 87.87 482 GLU C N 1
ATOM 8588 C CA . GLU C 3 480 ? 101.243 74.640 -75.708 1.00 86.26 482 GLU C CA 1
ATOM 8589 C C . GLU C 3 480 ? 101.370 76.167 -75.666 1.00 88.13 482 GLU C C 1
ATOM 8590 O O . GLU C 3 480 ? 101.500 76.802 -76.712 1.00 88.24 482 GLU C O 1
ATOM 8596 N N . GLY C 3 481 ? 101.263 76.736 -74.472 1.00 82.58 483 GLY C N 1
ATOM 8597 C CA . GLY C 3 481 ? 101.339 78.172 -74.244 1.00 80.83 483 GLY C CA 1
ATOM 8598 C C . GLY C 3 481 ? 100.991 78.555 -72.823 1.00 80.73 483 GLY C C 1
ATOM 8599 O O . GLY C 3 481 ? 100.856 77.679 -71.961 1.00 78.62 483 GLY C O 1
ATOM 8600 N N . CYS C 3 482 ? 100.884 79.875 -72.565 1.00 76.23 484 CYS C N 1
ATOM 8601 C CA . CYS C 3 482 ? 100.505 80.406 -71.264 1.00 74.59 484 CYS C CA 1
ATOM 8602 C C . CYS C 3 482 ? 99.503 81.514 -71.455 1.00 77.22 484 CYS C C 1
ATOM 8603 O O . CYS C 3 482 ? 99.844 82.570 -71.969 1.00 77.48 484 CYS C O 1
ATOM 8606 N N . ALA C 3 483 ? 98.255 81.252 -71.067 1.00 73.03 485 ALA C N 1
ATOM 8607 C CA . ALA C 3 483 ? 97.141 82.197 -71.076 1.00 72.24 485 ALA C CA 1
ATOM 8608 C C . ALA C 3 483 ? 96.588 82.203 -69.620 1.00 74.60 485 ALA C C 1
ATOM 8609 O O . ALA C 3 483 ? 95.683 81.411 -69.339 1.00 75.36 485 ALA C O 1
ATOM 8611 N N . PRO C 3 484 ? 97.170 82.984 -68.654 1.00 68.63 486 PRO C N 1
ATOM 8612 C CA . PRO C 3 484 ? 96.683 82.917 -67.262 1.00 67.20 486 PRO C CA 1
ATOM 8613 C C . PRO C 3 484 ? 95.169 83.071 -67.157 1.00 72.29 486 PRO C C 1
ATOM 8614 O O . PRO C 3 484 ? 94.597 83.953 -67.804 1.00 72.56 486 PRO C O 1
ATOM 8618 N N . GLY C 3 485 ? 94.538 82.151 -66.432 1.00 68.33 487 GLY C N 1
ATOM 8619 C CA . GLY C 3 485 ? 93.089 82.122 -66.275 1.00 68.70 487 GLY C CA 1
ATOM 8620 C C . GLY C 3 485 ? 92.423 80.917 -66.898 1.00 75.50 487 GLY C C 1
ATOM 8621 O O . GLY C 3 485 ? 91.277 80.603 -66.578 1.00 75.22 487 GLY C O 1
ATOM 8622 N N . SER C 3 486 ? 93.135 80.233 -67.798 1.00 74.84 488 SER C N 1
ATOM 8623 C CA . SER C 3 486 ? 92.678 79.022 -68.484 1.00 75.45 488 SER C CA 1
ATOM 8624 C C . SER C 3 486 ? 92.599 77.860 -67.463 1.00 83.92 488 SER C C 1
ATOM 8625 O O . SER C 3 486 ? 93.119 78.002 -66.346 1.00 83.04 488 SER C O 1
ATOM 8628 N N . LYS C 3 487 ? 91.953 76.719 -67.840 1.00 84.27 489 LYS C N 1
ATOM 8629 C CA . LYS C 3 487 ? 91.880 75.509 -67.004 1.00 85.13 489 LYS C CA 1
ATOM 8630 C C . LYS C 3 487 ? 93.307 74.963 -66.819 1.00 92.04 489 LYS C C 1
ATOM 8631 O O . LYS C 3 487 ? 94.015 74.755 -67.807 1.00 93.68 489 LYS C O 1
ATOM 8637 N N . LYS C 3 488 ? 93.730 74.764 -65.557 1.00 87.68 490 LYS C N 1
ATOM 8638 C CA . LYS C 3 488 ? 95.072 74.313 -65.167 1.00 87.49 490 LYS C CA 1
ATOM 8639 C C . LYS C 3 488 ? 95.530 72.990 -65.835 1.00 93.20 490 LYS C C 1
ATOM 8640 O O . LYS C 3 488 ? 96.737 72.711 -65.882 1.00 92.71 490 LYS C O 1
ATOM 8646 N N . ASP C 3 489 ? 94.570 72.209 -66.380 1.00 90.70 491 ASP C N 1
ATOM 8647 C CA . ASP C 3 489 ? 94.840 70.949 -67.070 1.00 91.75 491 ASP C CA 1
ATOM 8648 C C . ASP C 3 489 ? 94.893 71.127 -68.608 1.00 95.58 491 ASP C C 1
ATOM 8649 O O . ASP C 3 489 ? 95.064 70.141 -69.338 1.00 96.71 491 ASP C O 1
ATOM 8654 N N . SER C 3 490 ? 94.764 72.380 -69.088 1.00 89.81 492 SER C N 1
ATOM 8655 C CA . SER C 3 490 ? 94.831 72.705 -70.514 1.00 89.71 492 SER C CA 1
ATOM 8656 C C . SER C 3 490 ? 96.299 72.758 -70.978 1.00 92.36 492 SER C C 1
ATOM 8657 O O . SER C 3 490 ? 97.209 72.858 -70.146 1.00 91.31 492 SER C O 1
ATOM 8660 N N . SER C 3 491 ? 96.523 72.677 -72.310 1.00 88.67 493 SER C N 1
ATOM 8661 C CA . SER C 3 491 ? 97.855 72.795 -72.912 1.00 88.41 493 SER C CA 1
ATOM 8662 C C . SER C 3 491 ? 98.290 74.269 -72.817 1.00 91.15 493 SER C C 1
ATOM 8663 O O . SER C 3 491 ? 99.488 74.560 -72.798 1.00 91.34 493 SER C O 1
ATOM 8666 N N . LEU C 3 492 ? 97.294 75.188 -72.690 1.00 85.49 494 LEU C N 1
ATOM 8667 C CA . LEU C 3 492 ? 97.473 76.630 -72.555 1.00 83.69 494 LEU C CA 1
ATOM 8668 C C . LEU C 3 492 ? 97.878 77.071 -71.124 1.00 86.35 494 LEU C C 1
ATOM 8669 O O . LEU C 3 492 ? 97.878 78.265 -70.820 1.00 86.06 494 LEU C O 1
ATOM 8674 N N . CYS C 3 493 ? 98.284 76.117 -70.277 1.00 82.18 495 CYS C N 1
ATOM 8675 C CA . CYS C 3 493 ? 98.812 76.389 -68.946 1.00 81.26 495 CYS C CA 1
ATOM 8676 C C . CYS C 3 493 ? 100.166 75.714 -68.795 1.00 83.57 495 CYS C C 1
ATOM 8677 O O . CYS C 3 493 ? 100.852 75.959 -67.801 1.00 83.72 495 CYS C O 1
ATOM 8680 N N . LYS C 3 494 ? 100.566 74.895 -69.794 1.00 78.30 496 LYS C N 1
ATOM 8681 C CA . LYS C 3 494 ? 101.825 74.139 -69.792 1.00 78.06 496 LYS C CA 1
ATOM 8682 C C . LYS C 3 494 ? 103.100 75.013 -69.871 1.00 82.58 496 LYS C C 1
ATOM 8683 O O . LYS C 3 494 ? 104.144 74.594 -69.367 1.00 81.64 496 LYS C O 1
ATOM 8689 N N . LEU C 3 495 ? 103.021 76.215 -70.478 1.00 79.75 497 LEU C N 1
ATOM 8690 C CA . LEU C 3 495 ? 104.185 77.094 -70.593 1.00 79.50 497 LEU C CA 1
ATOM 8691 C C . LEU C 3 495 ? 104.253 78.168 -69.522 1.00 82.08 497 LEU C C 1
ATOM 8692 O O . LEU C 3 495 ? 105.141 79.017 -69.575 1.00 82.73 497 LEU C O 1
ATOM 8697 N N . CYS C 3 496 ? 103.346 78.130 -68.541 1.00 76.31 498 CYS C N 1
ATOM 8698 C CA . CYS C 3 496 ? 103.311 79.120 -67.468 1.00 75.01 498 CYS C CA 1
ATOM 8699 C C . CYS C 3 496 ? 104.481 78.963 -66.482 1.00 79.83 498 CYS C C 1
ATOM 8700 O O . CYS C 3 496 ? 105.116 77.912 -66.496 1.00 80.87 498 CYS C O 1
ATOM 8703 N N . MET C 3 497 ? 104.821 79.999 -65.674 1.00 75.47 499 MET C N 1
ATOM 8704 C CA . MET C 3 497 ? 105.955 79.835 -64.758 1.00 74.98 499 MET C CA 1
ATOM 8705 C C . MET C 3 497 ? 105.571 79.838 -63.255 1.00 82.34 499 MET C C 1
ATOM 8706 O O . MET C 3 497 ? 106.454 79.631 -62.411 1.00 82.02 499 MET C O 1
ATOM 8711 N N . GLY C 3 498 ? 104.278 80.000 -62.946 1.00 81.05 500 GLY C N 1
ATOM 8712 C CA . GLY C 3 498 ? 103.760 80.029 -61.576 1.00 80.98 500 GLY C CA 1
ATOM 8713 C C . GLY C 3 498 ? 104.116 78.824 -60.722 1.00 86.51 500 GLY C C 1
ATOM 8714 O O . GLY C 3 498 ? 104.067 77.684 -61.194 1.00 86.73 500 GLY C O 1
ATOM 8715 N N . SER C 3 499 ? 104.482 79.082 -59.449 1.00 83.31 501 SER C N 1
ATOM 8716 C CA . SER C 3 499 ? 104.891 78.061 -58.473 1.00 82.86 501 SER C CA 1
ATOM 8717 C C . SER C 3 499 ? 103.692 77.251 -57.918 1.00 86.95 501 SER C C 1
ATOM 8718 O O . SER C 3 499 ? 102.893 77.768 -57.126 1.00 86.45 501 SER C O 1
ATOM 8721 N N . GLY C 3 500 ? 103.593 75.992 -58.352 1.00 83.29 502 GLY C N 1
ATOM 8722 C CA . GLY C 3 500 ? 102.568 75.050 -57.921 1.00 82.25 502 GLY C CA 1
ATOM 8723 C C . GLY C 3 500 ? 101.154 75.434 -58.287 1.00 84.92 502 GLY C C 1
ATOM 8724 O O . GLY C 3 500 ? 100.746 75.294 -59.442 1.00 85.47 502 GLY C O 1
ATOM 8725 N N . LEU C 3 501 ? 100.393 75.905 -57.298 1.00 80.29 503 LEU C N 1
ATOM 8726 C CA . LEU C 3 501 ? 98.995 76.315 -57.483 1.00 80.20 503 LEU C CA 1
ATOM 8727 C C . LEU C 3 501 ? 98.926 77.618 -58.273 1.00 86.13 503 LEU C C 1
ATOM 8728 O O . LEU C 3 501 ? 97.959 77.827 -59.013 1.00 87.03 503 LEU C O 1
ATOM 8733 N N . ASN C 3 502 ? 99.964 78.488 -58.114 1.00 81.40 504 ASN C N 1
ATOM 8734 C CA . ASN C 3 502 ? 100.119 79.788 -58.770 1.00 80.58 504 ASN C CA 1
ATOM 8735 C C . ASN C 3 502 ? 100.306 79.698 -60.298 1.00 84.70 504 ASN C C 1
ATOM 8736 O O . ASN C 3 502 ? 100.296 80.729 -60.973 1.00 85.27 504 ASN C O 1
ATOM 8741 N N . LEU C 3 503 ? 100.481 78.475 -60.840 1.00 80.72 505 LEU C N 1
ATOM 8742 C CA . LEU C 3 503 ? 100.643 78.209 -62.268 1.00 79.97 505 LEU C CA 1
ATOM 8743 C C . LEU C 3 503 ? 99.322 78.493 -62.997 1.00 82.49 505 LEU C C 1
ATOM 8744 O O . LEU C 3 503 ? 98.277 77.967 -62.602 1.00 81.37 505 LEU C O 1
ATOM 8749 N N . CYS C 3 504 ? 99.382 79.356 -64.041 1.00 78.86 506 CYS C N 1
ATOM 8750 C CA . CYS C 3 504 ? 98.254 79.774 -64.882 1.00 78.55 506 CYS C CA 1
ATOM 8751 C C . CYS C 3 504 ? 97.197 80.599 -64.106 1.00 79.98 506 CYS C C 1
ATOM 8752 O O . CYS C 3 504 ? 96.017 80.595 -64.473 1.00 79.97 506 CYS C O 1
ATOM 8755 N N . GLU C 3 505 ? 97.643 81.324 -63.045 1.00 73.73 507 GLU C N 1
ATOM 8756 C CA . GLU C 3 505 ? 96.823 82.179 -62.179 1.00 71.43 507 GLU C CA 1
ATOM 8757 C C . GLU C 3 505 ? 96.704 83.577 -62.793 1.00 74.22 507 GLU C C 1
ATOM 8758 O O . GLU C 3 505 ? 97.725 84.116 -63.220 1.00 75.06 507 GLU C O 1
ATOM 8764 N N . PRO C 3 506 ? 95.494 84.196 -62.856 1.00 68.70 508 PRO C N 1
ATOM 8765 C CA . PRO C 3 506 ? 95.375 85.509 -63.502 1.00 68.33 508 PRO C CA 1
ATOM 8766 C C . PRO C 3 506 ? 95.708 86.704 -62.604 1.00 71.88 508 PRO C C 1
ATOM 8767 O O . PRO C 3 506 ? 94.904 87.637 -62.462 1.00 71.64 508 PRO C O 1
ATOM 8771 N N . ASN C 3 507 ? 96.933 86.683 -62.041 1.00 68.10 509 ASN C N 1
ATOM 8772 C CA . ASN C 3 507 ? 97.552 87.722 -61.206 1.00 67.54 509 ASN C CA 1
ATOM 8773 C C . ASN C 3 507 ? 99.102 87.652 -61.284 1.00 73.19 509 ASN C C 1
ATOM 8774 O O . ASN C 3 507 ? 99.643 86.716 -61.873 1.00 72.84 509 ASN C O 1
ATOM 8779 N N . ASN C 3 508 ? 99.807 88.626 -60.680 1.00 71.64 510 ASN C N 1
ATOM 8780 C CA . ASN C 3 508 ? 101.277 88.747 -60.713 1.00 72.55 510 ASN C CA 1
ATOM 8781 C C . ASN C 3 508 ? 102.066 87.631 -59.949 1.00 76.62 510 ASN C C 1
ATOM 8782 O O . ASN C 3 508 ? 103.309 87.629 -60.010 1.00 77.32 510 ASN C O 1
ATOM 8787 N N . LYS C 3 509 ? 101.355 86.666 -59.293 1.00 70.95 511 LYS C N 1
ATOM 8788 C CA . LYS C 3 509 ? 101.976 85.500 -58.651 1.00 69.69 511 LYS C CA 1
ATOM 8789 C C . LYS C 3 509 ? 102.474 84.602 -59.784 1.00 74.44 511 LYS C C 1
ATOM 8790 O O . LYS C 3 509 ? 103.413 83.825 -59.593 1.00 75.57 511 LYS C O 1
ATOM 8796 N N . GLU C 3 510 ? 101.806 84.695 -60.959 1.00 70.27 512 GLU C N 1
ATOM 8797 C CA . GLU C 3 510 ? 102.151 84.001 -62.194 1.00 69.99 512 GLU C CA 1
ATOM 8798 C C . GLU C 3 510 ? 103.043 84.971 -62.966 1.00 75.32 512 GLU C C 1
ATOM 8799 O O . GLU C 3 510 ? 102.616 86.077 -63.299 1.00 75.35 512 GLU C O 1
ATOM 8805 N N . GLY C 3 511 ? 104.288 84.553 -63.187 1.00 72.18 513 GLY C N 1
ATOM 8806 C CA . GLY C 3 511 ? 105.322 85.357 -63.821 1.00 71.84 513 GLY C CA 1
ATOM 8807 C C . GLY C 3 511 ? 105.107 85.713 -65.270 1.00 75.08 513 GLY C C 1
ATOM 8808 O O . GLY C 3 511 ? 105.787 86.610 -65.783 1.00 76.25 513 GLY C O 1
ATOM 8809 N N . TYR C 3 512 ? 104.169 85.022 -65.938 1.00 69.66 514 TYR C N 1
ATOM 8810 C CA . TYR C 3 512 ? 103.864 85.279 -67.336 1.00 69.17 514 TYR C CA 1
ATOM 8811 C C . TYR C 3 512 ? 102.521 85.999 -67.559 1.00 72.67 514 TYR C C 1
ATOM 8812 O O . TYR C 3 512 ? 102.075 86.095 -68.701 1.00 74.46 514 TYR C O 1
ATOM 8821 N N . TYR C 3 513 ? 101.913 86.549 -66.479 1.00 66.70 515 TYR C N 1
ATOM 8822 C CA . TYR C 3 513 ? 100.659 87.306 -66.509 1.00 65.60 515 TYR C CA 1
ATOM 8823 C C . TYR C 3 513 ? 100.926 88.781 -66.853 1.00 71.82 515 TYR C C 1
ATOM 8824 O O . TYR C 3 513 ? 101.808 89.404 -66.254 1.00 72.66 515 TYR C O 1
ATOM 8833 N N . GLY C 3 514 ? 100.127 89.325 -67.773 1.00 67.91 516 GLY C N 1
ATOM 8834 C CA . GLY C 3 514 ? 100.221 90.714 -68.201 1.00 67.93 516 GLY C CA 1
ATOM 8835 C C . GLY C 3 514 ? 101.019 90.910 -69.466 1.00 74.44 516 GLY C C 1
ATOM 8836 O O . GLY C 3 514 ? 101.515 89.936 -70.041 1.00 74.35 516 GLY C O 1
ATOM 8837 N N . TYR C 3 515 ? 101.153 92.181 -69.904 1.00 73.06 517 TYR C N 1
ATOM 8838 C CA . TYR C 3 515 ? 101.883 92.556 -71.124 1.00 74.31 517 TYR C CA 1
ATOM 8839 C C . TYR C 3 515 ? 103.374 92.178 -71.047 1.00 78.61 517 TYR C C 1
ATOM 8840 O O . TYR C 3 515 ? 103.897 91.537 -71.958 1.00 79.81 517 TYR C O 1
ATOM 8849 N N . THR C 3 516 ? 104.044 92.568 -69.959 1.00 74.15 518 THR C N 1
ATOM 8850 C CA . THR C 3 516 ? 105.460 92.276 -69.728 1.00 74.11 518 THR C CA 1
ATOM 8851 C C . THR C 3 516 ? 105.663 90.760 -69.533 1.00 76.69 518 THR C C 1
ATOM 8852 O O . THR C 3 516 ? 106.628 90.190 -70.070 1.00 77.46 518 THR C O 1
ATOM 8856 N N . GLY C 3 517 ? 104.741 90.142 -68.783 1.00 70.29 519 GLY C N 1
ATOM 8857 C CA . GLY C 3 517 ? 104.730 88.712 -68.496 1.00 68.64 519 GLY C CA 1
ATOM 8858 C C . GLY C 3 517 ? 104.626 87.856 -69.743 1.00 70.78 519 GLY C C 1
ATOM 8859 O O . GLY C 3 517 ? 105.323 86.844 -69.857 1.00 70.24 519 GLY C O 1
ATOM 8860 N N . ALA C 3 518 ? 103.763 88.274 -70.696 1.00 65.92 520 ALA C N 1
ATOM 8861 C CA . ALA C 3 518 ? 103.574 87.591 -71.973 1.00 65.57 520 ALA C CA 1
ATOM 8862 C C . ALA C 3 518 ? 104.837 87.788 -72.833 1.00 70.95 520 ALA C C 1
ATOM 8863 O O . ALA C 3 518 ? 105.235 86.853 -73.547 1.00 71.07 520 ALA C O 1
ATOM 8865 N N . PHE C 3 519 ? 105.486 88.996 -72.747 1.00 66.61 521 PHE C N 1
ATOM 8866 C CA . PHE C 3 519 ? 106.730 89.249 -73.470 1.00 67.09 521 PHE C CA 1
ATOM 8867 C C . PHE C 3 519 ? 107.854 88.335 -72.937 1.00 74.26 521 PHE C C 1
ATOM 8868 O O . PHE C 3 519 ? 108.599 87.750 -73.742 1.00 74.96 521 PHE C O 1
ATOM 8876 N N . ARG C 3 520 ? 107.908 88.149 -71.586 1.00 70.84 522 ARG C N 1
ATOM 8877 C CA . ARG C 3 520 ? 108.860 87.253 -70.910 1.00 70.52 522 ARG C CA 1
ATOM 8878 C C . ARG C 3 520 ? 108.648 85.821 -71.369 1.00 75.30 522 ARG C C 1
ATOM 8879 O O . ARG C 3 520 ? 109.615 85.090 -71.564 1.00 76.27 522 ARG C O 1
ATOM 8887 N N . CYS C 3 521 ? 107.382 85.437 -71.561 1.00 71.30 523 CYS C N 1
ATOM 8888 C CA . CYS C 3 521 ? 106.976 84.123 -72.046 1.00 70.95 523 CYS C CA 1
ATOM 8889 C C . CYS C 3 521 ? 107.573 83.853 -73.436 1.00 76.64 523 CYS C C 1
ATOM 8890 O O . CYS C 3 521 ? 108.120 82.770 -73.641 1.00 77.50 523 CYS C O 1
ATOM 8893 N N . LEU C 3 522 ? 107.503 84.843 -74.367 1.00 72.97 524 LEU C N 1
ATOM 8894 C CA . LEU C 3 522 ? 108.030 84.748 -75.736 1.00 73.81 524 LEU C CA 1
ATOM 8895 C C . LEU C 3 522 ? 109.555 84.536 -75.788 1.00 78.03 524 LEU C C 1
ATOM 8896 O O . LEU C 3 522 ? 110.052 83.785 -76.631 1.00 78.17 524 LEU C O 1
ATOM 8901 N N . VAL C 3 523 ? 110.283 85.268 -74.932 1.00 74.55 525 VAL C N 1
ATOM 8902 C CA . VAL C 3 523 ? 111.741 85.258 -74.808 1.00 74.86 525 VAL C CA 1
ATOM 8903 C C . VAL C 3 523 ? 112.246 83.894 -74.253 1.00 79.01 525 VAL C C 1
ATOM 8904 O O . VAL C 3 523 ? 113.213 83.324 -74.772 1.00 80.05 525 VAL C O 1
ATOM 8908 N N . GLU C 3 524 ? 111.543 83.354 -73.251 1.00 73.37 526 GLU C N 1
ATOM 8909 C CA . GLU C 3 524 ? 111.943 82.143 -72.555 1.00 72.14 526 GLU C CA 1
ATOM 8910 C C . GLU C 3 524 ? 111.364 80.834 -73.101 1.00 75.92 526 GLU C C 1
ATOM 8911 O O . GLU C 3 524 ? 112.140 79.890 -73.267 1.00 76.13 526 GLU C O 1
ATOM 8917 N N . LYS C 3 525 ? 110.042 80.736 -73.339 1.00 71.88 527 LYS C N 1
ATOM 8918 C CA . LYS C 3 525 ? 109.450 79.464 -73.783 1.00 71.97 527 LYS C CA 1
ATOM 8919 C C . LYS C 3 525 ? 108.655 79.504 -75.096 1.00 78.51 527 LYS C C 1
ATOM 8920 O O . LYS C 3 525 ? 108.755 78.577 -75.891 1.00 79.98 527 LYS C O 1
ATOM 8926 N N . GLY C 3 526 ? 107.812 80.512 -75.276 1.00 75.52 528 GLY C N 1
ATOM 8927 C CA . GLY C 3 526 ? 106.927 80.599 -76.434 1.00 76.03 528 GLY C CA 1
ATOM 8928 C C . GLY C 3 526 ? 107.569 80.956 -77.753 1.00 81.22 528 GLY C C 1
ATOM 8929 O O . GLY C 3 526 ? 108.796 81.093 -77.842 1.00 81.01 528 GLY C O 1
ATOM 8930 N N . ASP C 3 527 ? 106.731 81.082 -78.802 1.00 78.97 529 ASP C N 1
ATOM 8931 C CA . ASP C 3 527 ? 107.217 81.481 -80.119 1.00 80.63 529 ASP C CA 1
ATOM 8932 C C . ASP C 3 527 ? 106.331 82.605 -80.726 1.00 82.95 529 ASP C C 1
ATOM 8933 O O . ASP C 3 527 ? 106.719 83.199 -81.737 1.00 84.25 529 ASP C O 1
ATOM 8938 N N . VAL C 3 528 ? 105.232 82.983 -80.028 1.00 76.63 530 VAL C N 1
ATOM 8939 C CA . VAL C 3 528 ? 104.345 84.129 -80.357 1.00 75.28 530 VAL C CA 1
ATOM 8940 C C . VAL C 3 528 ? 103.733 84.704 -79.032 1.00 74.39 530 VAL C C 1
ATOM 8941 O O . VAL C 3 528 ? 103.342 83.931 -78.157 1.00 71.91 530 VAL C O 1
ATOM 8945 N N . ALA C 3 529 ? 103.742 86.050 -78.873 1.00 68.52 531 ALA C N 1
ATOM 8946 C CA . ALA C 3 529 ? 103.178 86.765 -77.729 1.00 65.65 531 ALA C CA 1
ATOM 8947 C C . ALA C 3 529 ? 102.150 87.783 -78.236 1.00 69.22 531 ALA C C 1
ATOM 8948 O O . ALA C 3 529 ? 102.405 88.439 -79.248 1.00 69.30 531 ALA C O 1
ATOM 8950 N N . PHE C 3 530 ? 100.972 87.884 -77.556 1.00 65.06 532 PHE C N 1
ATOM 8951 C CA . PHE C 3 530 ? 99.858 88.789 -77.904 1.00 64.81 532 PHE C CA 1
ATOM 8952 C C . PHE C 3 530 ? 99.771 89.906 -76.875 1.00 68.21 532 PHE C C 1
ATOM 8953 O O . PHE C 3 530 ? 99.432 89.638 -75.718 1.00 68.30 532 PHE C O 1
ATOM 8961 N N . VAL C 3 531 ? 100.144 91.140 -77.278 1.00 62.87 533 VAL C N 1
ATOM 8962 C CA . VAL C 3 531 ? 100.278 92.298 -76.386 1.00 61.64 533 VAL C CA 1
ATOM 8963 C C . VAL C 3 531 ? 99.928 93.654 -77.070 1.00 68.66 533 VAL C C 1
ATOM 8964 O O . VAL C 3 531 ? 99.575 93.686 -78.256 1.00 69.06 533 VAL C O 1
ATOM 8968 N N . LYS C 3 532 ? 100.064 94.775 -76.303 1.00 65.95 534 LYS C N 1
ATOM 8969 C CA . LYS C 3 532 ? 99.909 96.142 -76.800 1.00 66.90 534 LYS C CA 1
ATOM 8970 C C . LYS C 3 532 ? 101.170 96.469 -77.648 1.00 76.66 534 LYS C C 1
ATOM 8971 O O . LYS C 3 532 ? 102.229 95.832 -77.474 1.00 75.99 534 LYS C O 1
ATOM 8977 N N . HIS C 3 533 ? 101.031 97.431 -78.594 1.00 76.57 535 HIS C N 1
ATOM 8978 C CA . HIS C 3 533 ? 102.080 97.845 -79.534 1.00 77.97 535 HIS C CA 1
ATOM 8979 C C . HIS C 3 533 ? 103.367 98.381 -78.877 1.00 83.49 535 HIS C C 1
ATOM 8980 O O . HIS C 3 533 ? 104.444 98.286 -79.479 1.00 86.53 535 HIS C O 1
ATOM 8987 N N . GLN C 3 534 ? 103.251 98.932 -77.659 1.00 76.82 536 GLN C N 1
ATOM 8988 C CA . GLN C 3 534 ? 104.360 99.539 -76.937 1.00 75.71 536 GLN C CA 1
ATOM 8989 C C . GLN C 3 534 ? 105.076 98.586 -75.932 1.00 76.44 536 GLN C C 1
ATOM 8990 O O . GLN C 3 534 ? 105.938 99.051 -75.195 1.00 74.81 536 GLN C O 1
ATOM 8996 N N . THR C 3 535 ? 104.791 97.261 -75.965 1.00 72.16 537 THR C N 1
ATOM 8997 C CA . THR C 3 535 ? 105.408 96.279 -75.057 1.00 70.45 537 THR C CA 1
ATOM 8998 C C . THR C 3 535 ? 106.876 96.010 -75.371 1.00 76.10 537 THR C C 1
ATOM 8999 O O . THR C 3 535 ? 107.689 95.982 -74.439 1.00 75.24 537 THR C O 1
ATOM 9003 N N . VAL C 3 536 ? 107.217 95.767 -76.654 1.00 74.34 538 VAL C N 1
ATOM 9004 C CA . VAL C 3 536 ? 108.611 95.501 -77.016 1.00 75.21 538 VAL C CA 1
ATOM 9005 C C . VAL C 3 536 ? 109.499 96.707 -76.655 1.00 81.00 538 VAL C C 1
ATOM 9006 O O . VAL C 3 536 ? 110.417 96.490 -75.862 1.00 81.09 538 VAL C O 1
ATOM 9010 N N . PRO C 3 537 ? 109.194 97.969 -77.088 1.00 77.02 539 PRO C N 1
ATOM 9011 C CA . PRO C 3 537 ? 110.031 99.109 -76.680 1.00 77.20 539 PRO C CA 1
ATOM 9012 C C . PRO C 3 537 ? 110.169 99.348 -75.167 1.00 82.04 539 PRO C C 1
ATOM 9013 O O . PRO C 3 537 ? 111.261 99.706 -74.717 1.00 83.94 539 PRO C O 1
ATOM 9017 N N . GLN C 3 538 ? 109.092 99.138 -74.387 1.00 76.37 540 GLN C N 1
ATOM 9018 C CA . GLN C 3 538 ? 109.083 99.349 -72.936 1.00 75.20 540 GLN C CA 1
ATOM 9019 C C . GLN C 3 538 ? 110.010 98.432 -72.115 1.00 80.73 540 GLN C C 1
ATOM 9020 O O . GLN C 3 538 ? 110.305 98.760 -70.961 1.00 79.01 540 GLN C O 1
ATOM 9026 N N . ASN C 3 539 ? 110.433 97.285 -72.688 1.00 79.70 541 ASN C N 1
ATOM 9027 C CA . ASN C 3 539 ? 111.249 96.275 -72.007 1.00 80.26 541 ASN C CA 1
ATOM 9028 C C . ASN C 3 539 ? 112.668 96.091 -72.596 1.00 88.80 541 ASN C C 1
ATOM 9029 O O . ASN C 3 539 ? 113.629 95.804 -71.872 1.00 88.87 541 ASN C O 1
ATOM 9034 N N . THR C 3 540 ? 112.790 96.280 -73.901 1.00 87.83 542 THR C N 1
ATOM 9035 C CA . THR C 3 540 ? 114.048 96.204 -74.627 1.00 89.35 542 THR C CA 1
ATOM 9036 C C . THR C 3 540 ? 114.894 97.476 -74.397 1.00 95.68 542 THR C C 1
ATOM 9037 O O . THR C 3 540 ? 114.375 98.499 -73.930 1.00 94.46 542 THR C O 1
ATOM 9041 N N . GLY C 3 541 ? 116.180 97.388 -74.755 1.00 94.42 543 GLY C N 1
ATOM 9042 C CA . GLY C 3 541 ? 117.160 98.465 -74.668 1.00 95.25 543 GLY C CA 1
ATOM 9043 C C . GLY C 3 541 ? 117.408 99.003 -73.275 1.00 98.72 543 GLY C C 1
ATOM 9044 O O . GLY C 3 541 ? 117.454 100.223 -73.081 1.00 99.03 543 GLY C O 1
ATOM 9045 N N . GLY C 3 542 ? 117.540 98.093 -72.313 1.00 93.74 544 GLY C N 1
ATOM 9046 C CA . GLY C 3 542 ? 117.807 98.430 -70.921 1.00 92.32 544 GLY C CA 1
ATOM 9047 C C . GLY C 3 542 ? 116.656 98.965 -70.091 1.00 94.69 544 GLY C C 1
ATOM 9048 O O . GLY C 3 542 ? 116.691 98.798 -68.871 1.00 93.26 544 GLY C O 1
ATOM 9049 N N . LYS C 3 543 ? 115.608 99.559 -70.726 1.00 91.23 545 LYS C N 1
ATOM 9050 C CA . LYS C 3 543 ? 114.412 100.170 -70.096 1.00 89.85 545 LYS C CA 1
ATOM 9051 C C . LYS C 3 543 ? 113.777 99.328 -68.963 1.00 93.96 545 LYS C C 1
ATOM 9052 O O . LYS C 3 543 ? 113.084 99.877 -68.094 1.00 92.33 545 LYS C O 1
ATOM 9058 N N . ASN C 3 544 ? 114.012 97.996 -68.988 1.00 91.49 546 ASN C N 1
ATOM 9059 C CA . ASN C 3 544 ? 113.575 97.050 -67.964 1.00 90.52 546 ASN C CA 1
ATOM 9060 C C . ASN C 3 544 ? 114.864 96.498 -67.314 1.00 97.69 546 ASN C C 1
ATOM 9061 O O . ASN C 3 544 ? 115.651 95.839 -68.003 1.00 98.81 546 ASN C O 1
ATOM 9066 N N . PRO C 3 545 ? 115.142 96.819 -66.022 1.00 94.94 547 PRO C N 1
ATOM 9067 C CA . PRO C 3 545 ? 116.409 96.381 -65.411 1.00 94.81 547 PRO C CA 1
ATOM 9068 C C . PRO C 3 545 ? 116.505 94.913 -65.026 1.00 98.51 547 PRO C C 1
ATOM 9069 O O . PRO C 3 545 ? 117.613 94.474 -64.711 1.00 99.21 547 PRO C O 1
ATOM 9073 N N . ASP C 3 546 ? 115.370 94.159 -65.046 1.00 93.62 548 ASP C N 1
ATOM 9074 C CA . ASP C 3 546 ? 115.277 92.726 -64.693 1.00 92.06 548 ASP C CA 1
ATOM 9075 C C . ASP C 3 546 ? 116.319 91.839 -65.416 1.00 95.00 548 ASP C C 1
ATOM 9076 O O . ASP C 3 546 ? 116.707 92.164 -66.540 1.00 94.82 548 ASP C O 1
ATOM 9081 N N . PRO C 3 547 ? 116.839 90.767 -64.758 1.00 91.57 549 PRO C N 1
ATOM 9082 C CA . PRO C 3 547 ? 117.903 89.959 -65.389 1.00 91.92 549 PRO C CA 1
ATOM 9083 C C . PRO C 3 547 ? 117.628 89.504 -66.820 1.00 96.33 549 PRO C C 1
ATOM 9084 O O . PRO C 3 547 ? 118.472 89.698 -67.709 1.00 97.29 549 PRO C O 1
ATOM 9088 N N . TRP C 3 548 ? 116.426 88.930 -67.034 1.00 91.44 550 TRP C N 1
ATOM 9089 C CA . TRP C 3 548 ? 115.963 88.377 -68.304 1.00 91.32 550 TRP C CA 1
ATOM 9090 C C . TRP C 3 548 ? 115.862 89.414 -69.437 1.00 94.92 550 TRP C C 1
ATOM 9091 O O . TRP C 3 548 ? 116.161 89.093 -70.590 1.00 95.27 550 TRP C O 1
ATOM 9102 N N . ALA C 3 549 ? 115.474 90.651 -69.088 1.00 90.42 551 ALA C N 1
ATOM 9103 C CA . ALA C 3 549 ? 115.252 91.756 -70.008 1.00 90.71 551 ALA C CA 1
ATOM 9104 C C . ALA C 3 549 ? 116.439 92.688 -70.236 1.00 96.19 551 ALA C C 1
ATOM 9105 O O . ALA C 3 549 ? 116.549 93.271 -71.318 1.00 96.28 551 ALA C O 1
ATOM 9107 N N . LYS C 3 550 ? 117.297 92.859 -69.208 1.00 93.85 552 LYS C N 1
ATOM 9108 C CA . LYS C 3 550 ? 118.448 93.772 -69.166 1.00 94.93 552 LYS C CA 1
ATOM 9109 C C . LYS C 3 550 ? 119.230 93.916 -70.474 1.00 100.85 552 LYS C C 1
ATOM 9110 O O . LYS C 3 550 ? 119.524 95.040 -70.883 1.00 100.94 552 LYS C O 1
ATOM 9116 N N . ASN C 3 551 ? 119.537 92.783 -71.130 1.00 98.61 553 ASN C N 1
ATOM 9117 C CA . ASN C 3 551 ? 120.358 92.706 -72.351 1.00 100.00 553 ASN C CA 1
ATOM 9118 C C . ASN C 3 551 ? 119.562 92.491 -73.679 1.00 102.37 553 ASN C C 1
ATOM 9119 O O . ASN C 3 551 ? 120.177 92.220 -74.724 1.00 103.50 553 ASN C O 1
ATOM 9124 N N . LEU C 3 552 ? 118.216 92.652 -73.645 1.00 95.15 554 LEU C N 1
ATOM 9125 C CA . LEU C 3 552 ? 117.364 92.502 -74.830 1.00 93.68 554 LEU C CA 1
ATOM 9126 C C . LEU C 3 552 ? 117.304 93.826 -75.604 1.00 96.33 554 LEU C C 1
ATOM 9127 O O . LEU C 3 552 ? 117.285 94.880 -74.972 1.00 95.48 554 LEU C O 1
ATOM 9132 N N . ASN C 3 553 ? 117.329 93.766 -76.962 1.00 92.91 555 ASN C N 1
ATOM 9133 C CA . ASN C 3 553 ? 117.245 94.917 -77.887 1.00 93.21 555 ASN C CA 1
ATOM 9134 C C . ASN C 3 553 ? 116.107 94.704 -78.892 1.00 94.23 555 ASN C C 1
ATOM 9135 O O . ASN C 3 553 ? 115.966 93.596 -79.414 1.00 93.19 555 ASN C O 1
ATOM 9140 N N . GLU C 3 554 ? 115.272 95.751 -79.128 1.00 89.16 556 GLU C N 1
ATOM 9141 C CA . GLU C 3 554 ? 114.058 95.665 -79.962 1.00 87.94 556 GLU C CA 1
ATOM 9142 C C . GLU C 3 554 ? 114.297 95.312 -81.436 1.00 91.23 556 GLU C C 1
ATOM 9143 O O . GLU C 3 554 ? 113.345 94.893 -82.101 1.00 90.37 556 GLU C O 1
ATOM 9149 N N . LYS C 3 555 ? 115.552 95.424 -81.927 1.00 88.11 557 LYS C N 1
ATOM 9150 C CA . LYS C 3 555 ? 115.940 95.066 -83.305 1.00 89.19 557 LYS C CA 1
ATOM 9151 C C . LYS C 3 555 ? 115.750 93.544 -83.581 1.00 92.14 557 LYS C C 1
ATOM 9152 O O . LYS C 3 555 ? 115.637 93.144 -84.743 1.00 92.86 557 LYS C O 1
ATOM 9158 N N . ASP C 3 556 ? 115.711 92.718 -82.501 1.00 86.08 558 ASP C N 1
ATOM 9159 C CA . ASP C 3 556 ? 115.600 91.258 -82.527 1.00 85.15 558 ASP C CA 1
ATOM 9160 C C . ASP C 3 556 ? 114.169 90.710 -82.446 1.00 86.16 558 ASP C C 1
ATOM 9161 O O . ASP C 3 556 ? 113.994 89.500 -82.323 1.00 83.94 558 ASP C O 1
ATOM 9166 N N . TYR C 3 557 ? 113.157 91.585 -82.526 1.00 83.18 559 TYR C N 1
ATOM 9167 C CA . TYR C 3 557 ? 111.741 91.197 -82.509 1.00 82.21 559 TYR C CA 1
ATOM 9168 C C . TYR C 3 557 ? 110.988 91.795 -83.675 1.00 87.05 559 TYR C C 1
ATOM 9169 O O . TYR C 3 557 ? 111.304 92.904 -84.133 1.00 87.94 559 TYR C O 1
ATOM 9178 N N . GLU C 3 558 ? 110.029 91.025 -84.199 1.00 82.52 560 GLU C N 1
ATOM 9179 C CA . GLU C 3 558 ? 109.218 91.426 -85.350 1.00 82.38 560 GLU C CA 1
ATOM 9180 C C . GLU C 3 558 ? 107.725 91.361 -85.016 1.00 82.60 560 GLU C C 1
ATOM 9181 O O . GLU C 3 558 ? 107.353 90.894 -83.931 1.00 80.78 560 GLU C O 1
ATOM 9187 N N . LEU C 3 559 ? 106.881 91.878 -85.924 1.00 77.73 561 LEU C N 1
ATOM 9188 C CA . LEU C 3 559 ? 105.430 91.910 -85.753 1.00 75.82 561 LEU C CA 1
ATOM 9189 C C . LEU C 3 559 ? 104.771 91.087 -86.829 1.00 81.61 561 LEU C C 1
ATOM 9190 O O . LEU C 3 559 ? 105.172 91.196 -87.990 1.00 83.22 561 LEU C O 1
ATOM 9195 N N . LEU C 3 560 ? 103.722 90.317 -86.479 1.00 77.48 562 LEU C N 1
ATOM 9196 C CA . LEU C 3 560 ? 102.994 89.555 -87.494 1.00 78.41 562 LEU C CA 1
ATOM 9197 C C . LEU C 3 560 ? 101.805 90.354 -88.015 1.00 84.63 562 LEU C C 1
ATOM 9198 O O . LEU C 3 560 ? 100.887 90.686 -87.256 1.00 82.21 562 LEU C O 1
ATOM 9203 N N . CYS C 3 561 ? 101.845 90.679 -89.309 1.00 86.18 563 CYS C N 1
ATOM 9204 C CA . CYS C 3 561 ? 100.771 91.384 -89.993 1.00 88.54 563 CYS C CA 1
ATOM 9205 C C . CYS C 3 561 ? 99.756 90.366 -90.496 1.00 92.69 563 CYS C C 1
ATOM 9206 O O . CYS C 3 561 ? 100.129 89.257 -90.914 1.00 92.07 563 CYS C O 1
ATOM 9209 N N . LEU C 3 562 ? 98.470 90.784 -90.496 1.00 89.46 564 LEU C N 1
ATOM 9210 C CA . LEU C 3 562 ? 97.303 90.023 -90.958 1.00 89.16 564 LEU C CA 1
ATOM 9211 C C . LEU C 3 562 ? 97.429 89.539 -92.416 1.00 95.24 564 LEU C C 1
ATOM 9212 O O . LEU C 3 562 ? 96.803 88.539 -92.775 1.00 95.33 564 LEU C O 1
ATOM 9217 N N . ASP C 3 563 ? 98.262 90.218 -93.238 1.00 93.33 565 ASP C N 1
ATOM 9218 C CA . ASP C 3 563 ? 98.508 89.855 -94.645 1.00 94.86 565 ASP C CA 1
ATOM 9219 C C . ASP C 3 563 ? 99.729 88.950 -94.811 1.00 97.07 565 ASP C C 1
ATOM 9220 O O . ASP C 3 563 ? 100.406 89.033 -95.831 1.00 97.14 565 ASP C O 1
ATOM 9225 N N . GLY C 3 564 ? 99.983 88.099 -93.807 1.00 92.48 566 GLY C N 1
ATOM 9226 C CA . GLY C 3 564 ? 101.103 87.159 -93.756 1.00 92.51 566 GLY C CA 1
ATOM 9227 C C . GLY C 3 564 ? 102.471 87.810 -93.861 1.00 96.85 566 GLY C C 1
ATOM 9228 O O . GLY C 3 564 ? 103.435 87.176 -94.303 1.00 97.02 566 GLY C O 1
ATOM 9229 N N . THR C 3 565 ? 102.552 89.090 -93.457 1.00 92.78 567 THR C N 1
ATOM 9230 C CA . THR C 3 565 ? 103.743 89.938 -93.521 1.00 92.84 567 THR C CA 1
ATOM 9231 C C . THR C 3 565 ? 104.370 90.109 -92.125 1.00 92.91 567 THR C C 1
ATOM 9232 O O . THR C 3 565 ? 103.715 89.847 -91.121 1.00 90.79 567 THR C O 1
ATOM 9236 N N . ARG C 3 566 ? 105.654 90.499 -92.080 1.00 88.69 568 ARG C N 1
ATOM 9237 C CA . ARG C 3 566 ? 106.407 90.798 -90.864 1.00 86.85 568 ARG C CA 1
ATOM 9238 C C . ARG C 3 566 ? 107.044 92.188 -91.037 1.00 92.25 568 ARG C C 1
ATOM 9239 O O . ARG C 3 566 ? 107.612 92.481 -92.101 1.00 94.62 568 ARG C O 1
ATOM 9247 N N . LYS C 3 567 ? 106.920 93.043 -90.002 1.00 86.12 569 LYS C N 1
ATOM 9248 C CA . LYS C 3 567 ? 107.437 94.416 -89.962 1.00 85.66 569 LYS C CA 1
ATOM 9249 C C . LYS C 3 567 ? 108.111 94.690 -88.600 1.00 90.80 569 LYS C C 1
ATOM 9250 O O . LYS C 3 567 ? 107.745 94.027 -87.620 1.00 89.60 569 LYS C O 1
ATOM 9256 N N . PRO C 3 568 ? 109.053 95.671 -88.469 1.00 88.67 570 PRO C N 1
ATOM 9257 C CA . PRO C 3 568 ? 109.637 95.956 -87.140 1.00 87.26 570 PRO C CA 1
ATOM 9258 C C . PRO C 3 568 ? 108.587 96.460 -86.144 1.00 90.38 570 PRO C C 1
ATOM 9259 O O . PRO C 3 568 ? 107.496 96.865 -86.541 1.00 90.28 570 PRO C O 1
ATOM 9263 N N . VAL C 3 569 ? 108.912 96.427 -84.854 1.00 86.24 571 VAL C N 1
ATOM 9264 C CA . VAL C 3 569 ? 108.002 96.804 -83.766 1.00 84.63 571 VAL C CA 1
ATOM 9265 C C . VAL C 3 569 ? 107.503 98.267 -83.850 1.00 89.18 571 VAL C C 1
ATOM 9266 O O . VAL C 3 569 ? 106.364 98.536 -83.452 1.00 88.47 571 VAL C O 1
ATOM 9270 N N . GLU C 3 570 ? 108.333 99.189 -84.376 1.00 87.22 572 GLU C N 1
ATOM 9271 C CA . GLU C 3 570 ? 107.989 100.609 -84.507 1.00 87.42 572 GLU C CA 1
ATOM 9272 C C . GLU C 3 570 ? 106.954 100.890 -85.612 1.00 90.42 572 GLU C C 1
ATOM 9273 O O . GLU C 3 570 ? 106.241 101.897 -85.537 1.00 89.76 572 GLU C O 1
ATOM 9279 N N . GLU C 3 571 ? 106.863 99.991 -86.619 1.00 86.10 573 GLU C N 1
ATOM 9280 C CA . GLU C 3 571 ? 105.934 100.085 -87.750 1.00 85.97 573 GLU C CA 1
ATOM 9281 C C . GLU C 3 571 ? 104.529 99.497 -87.447 1.00 88.12 573 GLU C C 1
ATOM 9282 O O . GLU C 3 571 ? 103.836 99.061 -88.375 1.00 87.41 573 GLU C O 1
ATOM 9288 N N . TYR C 3 572 ? 104.111 99.536 -86.149 1.00 83.55 574 TYR C N 1
ATOM 9289 C CA . TYR C 3 572 ? 102.840 99.039 -85.590 1.00 81.86 574 TYR C CA 1
ATOM 9290 C C . TYR C 3 572 ? 101.566 99.594 -86.250 1.00 87.57 574 TYR C C 1
ATOM 9291 O O . TYR C 3 572 ? 100.585 98.861 -86.375 1.00 86.32 574 TYR C O 1
ATOM 9300 N N . ALA C 3 573 ? 101.580 100.880 -86.655 1.00 86.79 575 ALA C N 1
ATOM 9301 C CA . ALA C 3 573 ? 100.455 101.591 -87.281 1.00 87.50 575 ALA C CA 1
ATOM 9302 C C . ALA C 3 573 ? 99.813 100.862 -88.470 1.00 93.45 575 ALA C C 1
ATOM 9303 O O . ALA C 3 573 ? 98.602 100.965 -88.658 1.00 92.68 575 ALA C O 1
ATOM 9305 N N . ASN C 3 574 ? 100.622 100.126 -89.257 1.00 91.96 576 ASN C N 1
ATOM 9306 C CA . ASN C 3 574 ? 100.190 99.391 -90.452 1.00 93.06 576 ASN C CA 1
ATOM 9307 C C . ASN C 3 574 ? 100.474 97.878 -90.372 1.00 95.12 576 ASN C C 1
ATOM 9308 O O . ASN C 3 574 ? 100.551 97.199 -91.401 1.00 95.27 576 ASN C O 1
ATOM 9313 N N . CYS C 3 575 ? 100.603 97.355 -89.139 1.00 90.34 577 CYS C N 1
ATOM 9314 C CA . CYS C 3 575 ? 100.873 95.939 -88.847 1.00 89.96 577 CYS C CA 1
ATOM 9315 C C . CYS C 3 575 ? 100.367 95.574 -87.429 1.00 93.79 577 CYS C C 1
ATOM 9316 O O . CYS C 3 575 ? 101.113 95.068 -86.571 1.00 93.31 577 CYS C O 1
ATOM 9319 N N . HIS C 3 576 ? 99.070 95.867 -87.198 1.00 89.51 578 HIS C N 1
ATOM 9320 C CA . HIS C 3 576 ? 98.340 95.595 -85.960 1.00 86.84 578 HIS C CA 1
ATOM 9321 C C . HIS C 3 576 ? 97.144 94.668 -86.238 1.00 90.68 578 HIS C C 1
ATOM 9322 O O . HIS C 3 576 ? 96.556 94.724 -87.325 1.00 91.55 578 HIS C O 1
ATOM 9329 N N . LEU C 3 577 ? 96.782 93.828 -85.255 1.00 85.86 579 LEU C N 1
ATOM 9330 C CA . LEU C 3 577 ? 95.649 92.908 -85.357 1.00 85.28 579 LEU C CA 1
ATOM 9331 C C . LEU C 3 577 ? 94.313 93.659 -85.340 1.00 88.93 579 LEU C C 1
ATOM 9332 O O . LEU C 3 577 ? 93.405 93.303 -86.096 1.00 90.56 579 LEU C O 1
ATOM 9337 N N . ALA C 3 578 ? 94.212 94.710 -84.497 1.00 82.25 580 ALA C N 1
ATOM 9338 C CA . ALA C 3 578 ? 93.040 95.577 -84.348 1.00 80.87 580 ALA C CA 1
ATOM 9339 C C . ALA C 3 578 ? 93.312 96.676 -83.313 1.00 81.96 580 ALA C C 1
ATOM 9340 O O . ALA C 3 578 ? 94.258 96.564 -82.531 1.00 81.11 580 ALA C O 1
ATOM 9342 N N . ARG C 3 579 ? 92.478 97.734 -83.313 1.00 76.76 581 ARG C N 1
ATOM 9343 C CA . ARG C 3 579 ? 92.567 98.830 -82.350 1.00 75.38 581 ARG C CA 1
ATOM 9344 C C . ARG C 3 579 ? 91.854 98.381 -81.081 1.00 76.21 581 ARG C C 1
ATOM 9345 O O . ARG C 3 579 ? 90.761 97.807 -81.142 1.00 74.45 581 ARG C O 1
ATOM 9353 N N . ALA C 3 580 ? 92.485 98.637 -79.937 1.00 72.18 582 ALA C N 1
ATOM 9354 C CA . ALA C 3 580 ? 91.976 98.235 -78.632 1.00 70.08 582 ALA C CA 1
ATOM 9355 C C . ALA C 3 580 ? 91.454 99.413 -77.808 1.00 73.76 582 ALA C C 1
ATOM 9356 O O . ALA C 3 580 ? 92.167 100.397 -77.640 1.00 73.81 582 ALA C O 1
ATOM 9358 N N . PRO C 3 581 ? 90.235 99.339 -77.246 1.00 70.41 583 PRO C N 1
ATOM 9359 C CA . PRO C 3 581 ? 89.763 100.440 -76.395 1.00 69.89 583 PRO C CA 1
ATOM 9360 C C . PRO C 3 581 ? 90.603 100.542 -75.118 1.00 74.65 583 PRO C C 1
ATOM 9361 O O . PRO C 3 581 ? 90.955 99.515 -74.516 1.00 74.42 583 PRO C O 1
ATOM 9365 N N . ASN C 3 582 ? 90.947 101.788 -74.726 1.00 71.51 584 ASN C N 1
ATOM 9366 C CA . ASN C 3 582 ? 91.749 102.123 -73.538 1.00 70.15 584 ASN C CA 1
ATOM 9367 C C . ASN C 3 582 ? 91.157 101.530 -72.277 1.00 72.93 584 ASN C C 1
ATOM 9368 O O . ASN C 3 582 ? 89.940 101.369 -72.177 1.00 73.30 584 ASN C O 1
ATOM 9373 N N . HIS C 3 583 ? 92.017 101.230 -71.299 1.00 67.06 585 HIS C N 1
ATOM 9374 C CA . HIS C 3 583 ? 91.601 100.695 -70.010 1.00 63.63 585 HIS C CA 1
ATOM 9375 C C . HIS C 3 583 ? 90.786 101.780 -69.287 1.00 67.13 585 HIS C C 1
ATOM 9376 O O . HIS C 3 583 ? 91.148 102.958 -69.357 1.00 66.86 585 HIS C O 1
ATOM 9383 N N . ALA C 3 584 ? 89.638 101.410 -68.693 1.00 63.22 586 ALA C N 1
ATOM 9384 C CA . ALA C 3 584 ? 88.768 102.375 -67.998 1.00 62.36 586 ALA C CA 1
ATOM 9385 C C . ALA C 3 584 ? 88.584 102.011 -66.536 1.00 68.2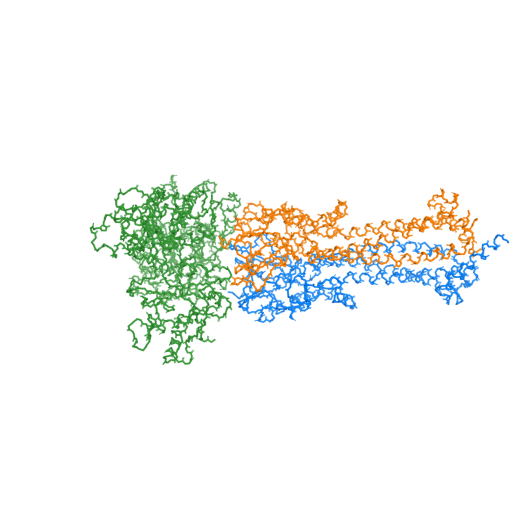5 586 ALA C C 1
ATOM 9386 O O . ALA C 3 584 ? 88.652 100.833 -66.170 1.00 68.20 586 ALA C O 1
ATOM 9388 N N . VAL C 3 585 ? 88.333 103.025 -65.702 1.00 65.80 587 VAL C N 1
ATOM 9389 C CA . VAL C 3 585 ? 88.060 102.839 -64.277 1.00 65.36 587 VAL C CA 1
ATOM 9390 C C . VAL C 3 585 ? 86.550 102.606 -64.152 1.00 71.10 587 VAL C C 1
ATOM 9391 O O . VAL C 3 585 ? 85.774 103.510 -64.470 1.00 71.81 587 VAL C O 1
ATOM 9395 N N . VAL C 3 586 ? 86.133 101.395 -63.737 1.00 67.25 588 VAL C N 1
ATOM 9396 C CA . VAL C 3 586 ? 84.708 101.096 -63.589 1.00 66.95 588 VAL C CA 1
ATOM 9397 C C . VAL C 3 586 ? 84.245 101.182 -62.119 1.00 71.05 588 VAL C C 1
ATOM 9398 O O . VAL C 3 586 ? 85.052 100.992 -61.193 1.00 70.28 588 VAL C O 1
ATOM 9402 N N . THR C 3 587 ? 82.932 101.454 -61.926 1.00 67.20 589 THR C N 1
ATOM 9403 C CA . THR C 3 587 ? 82.301 101.571 -60.609 1.00 66.57 589 THR C CA 1
ATOM 9404 C C . THR C 3 587 ? 80.779 101.332 -60.655 1.00 71.04 589 THR C C 1
ATOM 9405 O O . THR C 3 587 ? 80.183 101.191 -61.738 1.00 69.58 589 THR C O 1
ATOM 9409 N N . ARG C 3 588 ? 80.180 101.249 -59.432 1.00 68.41 590 ARG C N 1
ATOM 9410 C CA . ARG C 3 588 ? 78.757 101.092 -59.100 1.00 67.93 590 ARG C CA 1
ATOM 9411 C C . ARG C 3 588 ? 78.104 102.398 -59.612 1.00 75.13 590 ARG C C 1
ATOM 9412 O O . ARG C 3 588 ? 78.628 103.473 -59.291 1.00 74.68 590 ARG C O 1
ATOM 9420 N N . LYS C 3 589 ? 77.006 102.325 -60.419 1.00 74.44 591 LYS C N 1
ATOM 9421 C CA . LYS C 3 589 ? 76.327 103.517 -60.994 1.00 76.00 591 LYS C CA 1
ATOM 9422 C C . LYS C 3 589 ? 76.148 104.696 -59.997 1.00 82.41 591 LYS C C 1
ATOM 9423 O O . LYS C 3 589 ? 76.418 105.857 -60.325 1.00 81.73 591 LYS C O 1
ATOM 9429 N N . ASP C 3 590 ? 75.746 104.351 -58.772 1.00 80.34 592 ASP C N 1
ATOM 9430 C CA . ASP C 3 590 ? 75.483 105.217 -57.625 1.00 80.44 592 ASP C CA 1
ATOM 9431 C C . ASP C 3 590 ? 76.795 105.641 -56.898 1.00 84.27 592 ASP C C 1
ATOM 9432 O O . ASP C 3 590 ? 76.807 105.856 -55.679 1.00 82.91 592 ASP C O 1
ATOM 9437 N N . LYS C 3 591 ? 77.897 105.767 -57.669 1.00 81.56 593 LYS C N 1
ATOM 9438 C CA . LYS C 3 591 ? 79.215 106.165 -57.171 1.00 81.37 593 LYS C CA 1
ATOM 9439 C C . LYS C 3 591 ? 80.030 106.942 -58.211 1.00 85.85 593 LYS C C 1
ATOM 9440 O O . LYS C 3 591 ? 81.112 107.423 -57.872 1.00 84.63 593 LYS C O 1
ATOM 9446 N N . GLU C 3 592 ? 79.517 107.070 -59.466 1.00 84.74 594 GLU C N 1
ATOM 9447 C CA . GLU C 3 592 ? 80.163 107.818 -60.566 1.00 86.64 594 GLU C CA 1
ATOM 9448 C C . GLU C 3 592 ? 80.769 109.144 -60.076 1.00 92.64 594 GLU C C 1
ATOM 9449 O O . GLU C 3 592 ? 81.987 109.317 -60.123 1.00 92.55 594 GLU C O 1
ATOM 9455 N N . ALA C 3 593 ? 79.902 110.045 -59.560 1.00 90.18 595 ALA C N 1
ATOM 9456 C CA . ALA C 3 593 ? 80.205 111.385 -59.060 1.00 90.24 595 ALA C CA 1
ATOM 9457 C C . ALA C 3 593 ? 81.399 111.458 -58.106 1.00 94.08 595 ALA C C 1
ATOM 9458 O O . ALA C 3 593 ? 82.337 112.209 -58.367 1.00 93.53 595 ALA C O 1
ATOM 9460 N N . CYS C 3 594 ? 81.365 110.676 -57.019 1.00 91.21 596 CYS C N 1
ATOM 9461 C CA . CYS C 3 594 ? 82.401 110.630 -55.985 1.00 91.81 596 CYS C CA 1
ATOM 9462 C C . CYS C 3 594 ? 83.752 110.122 -56.505 1.00 93.85 596 CYS C C 1
ATOM 9463 O O . CYS C 3 594 ? 84.788 110.738 -56.213 1.00 93.20 596 CYS C O 1
ATOM 9466 N N . VAL C 3 595 ? 83.743 109.002 -57.270 1.00 88.12 597 VAL C N 1
ATOM 9467 C CA . VAL C 3 595 ? 84.961 108.421 -57.837 1.00 87.30 597 VAL C CA 1
ATOM 9468 C C . VAL C 3 595 ? 85.586 109.440 -58.800 1.00 88.63 597 VAL C C 1
ATOM 9469 O O . VAL C 3 595 ? 86.760 109.767 -58.644 1.00 88.02 597 VAL C O 1
ATOM 9473 N N . HIS C 3 596 ? 84.772 110.007 -59.721 1.00 83.59 598 HIS C N 1
ATOM 9474 C CA . HIS C 3 596 ? 85.182 111.044 -60.673 1.00 83.46 598 HIS C CA 1
ATOM 9475 C C . HIS C 3 596 ? 85.824 112.227 -59.924 1.00 88.15 598 HIS C C 1
ATOM 9476 O O . HIS C 3 596 ? 86.907 112.664 -60.299 1.00 88.08 598 HIS C O 1
ATOM 9483 N N . LYS C 3 597 ? 85.200 112.675 -58.816 1.00 85.63 599 LYS C N 1
ATOM 9484 C CA . LYS C 3 597 ? 85.681 113.768 -57.963 1.00 86.05 599 LYS C CA 1
ATOM 9485 C C . LYS C 3 597 ? 87.018 113.442 -57.265 1.00 90.75 599 LYS C C 1
ATOM 9486 O O . LYS C 3 597 ? 87.993 114.166 -57.466 1.00 90.96 599 LYS C O 1
ATOM 9492 N N . ILE C 3 598 ? 87.062 112.356 -56.463 1.00 87.55 600 ILE C N 1
ATOM 9493 C CA . ILE C 3 598 ? 88.252 111.960 -55.688 1.00 87.28 600 ILE C CA 1
ATOM 9494 C C . ILE C 3 598 ? 89.409 111.483 -56.600 1.00 91.16 600 ILE C C 1
ATOM 9495 O O . ILE C 3 598 ? 90.565 111.709 -56.240 1.00 91.39 600 ILE C O 1
ATOM 9500 N N . LEU C 3 599 ? 89.118 110.860 -57.766 1.00 85.99 601 LEU C N 1
ATOM 9501 C CA . LEU C 3 599 ? 90.191 110.429 -58.659 1.00 85.36 601 LEU C CA 1
ATOM 9502 C C . LEU C 3 599 ? 90.828 111.598 -59.380 1.00 89.96 601 LEU C C 1
ATOM 9503 O O . LEU C 3 599 ? 92.047 111.630 -59.496 1.00 89.43 601 LEU C O 1
ATOM 9508 N N . ARG C 3 600 ? 90.018 112.583 -59.821 1.00 86.98 602 ARG C N 1
ATOM 9509 C CA . ARG C 3 600 ? 90.537 113.796 -60.449 1.00 87.49 602 ARG C CA 1
ATOM 9510 C C . ARG C 3 600 ? 91.403 114.544 -59.422 1.00 90.07 602 ARG C C 1
ATOM 9511 O O . ARG C 3 600 ? 92.565 114.838 -59.712 1.00 89.86 602 ARG C O 1
ATOM 9519 N N . GLN C 3 601 ? 90.861 114.748 -58.197 1.00 85.30 603 GLN C N 1
ATOM 9520 C CA . GLN C 3 601 ? 91.535 115.389 -57.072 1.00 85.44 603 GLN C CA 1
ATOM 9521 C C . GLN C 3 601 ? 92.868 114.683 -56.819 1.00 92.00 603 GLN C C 1
ATOM 9522 O O . GLN C 3 601 ? 93.918 115.301 -56.966 1.00 92.00 603 GLN C O 1
ATOM 9528 N N . GLN C 3 602 ? 92.808 113.368 -56.549 1.00 90.74 604 GLN C N 1
ATOM 9529 C CA . GLN C 3 602 ? 93.936 112.481 -56.268 1.00 91.69 604 GLN C CA 1
ATOM 9530 C C . GLN C 3 602 ? 95.023 112.451 -57.350 1.00 99.26 604 GLN C C 1
ATOM 9531 O O . GLN C 3 602 ? 96.218 112.512 -57.032 1.00 99.25 604 GLN C O 1
ATOM 9537 N N . GLN C 3 603 ? 94.591 112.318 -58.620 1.00 97.59 605 GLN C N 1
ATOM 9538 C CA . GLN C 3 603 ? 95.413 112.221 -59.828 1.00 98.96 605 GLN C CA 1
ATOM 9539 C C . GLN C 3 603 ? 96.388 113.394 -59.950 1.00 107.78 605 GLN C C 1
ATOM 9540 O O . GLN C 3 603 ? 97.571 113.178 -60.245 1.00 107.44 605 GLN C O 1
ATOM 9546 N N . HIS C 3 604 ? 95.884 114.626 -59.684 1.00 107.71 606 HIS C N 1
ATOM 9547 C CA . HIS C 3 604 ? 96.648 115.875 -59.710 1.00 109.77 606 HIS C CA 1
ATOM 9548 C C . HIS C 3 604 ? 97.628 115.961 -58.546 1.00 112.81 606 HIS C C 1
ATOM 9549 O O . HIS C 3 604 ? 98.627 116.674 -58.654 1.00 113.68 606 HIS C O 1
ATOM 9556 N N . LEU C 3 605 ? 97.345 115.241 -57.436 1.00 107.07 607 LEU C N 1
ATOM 9557 C CA . LEU C 3 605 ? 98.219 115.204 -56.261 1.00 105.79 607 LEU C CA 1
ATOM 9558 C C . LEU C 3 605 ? 99.349 114.179 -56.454 1.00 107.32 607 LEU C C 1
ATOM 9559 O O . LEU C 3 605 ? 100.515 114.519 -56.257 1.00 106.87 607 LEU C O 1
ATOM 9564 N N . PHE C 3 606 ? 99.007 112.941 -56.868 1.00 102.20 608 PHE C N 1
ATOM 9565 C CA . PHE C 3 606 ? 99.982 111.867 -57.087 1.00 108.87 608 PHE C CA 1
ATOM 9566 C C . PHE C 3 606 ? 100.010 111.429 -58.556 1.00 123.57 608 PHE C C 1
ATOM 9567 O O . PHE C 3 606 ? 100.913 111.802 -59.307 1.00 77.84 608 PHE C O 1
ATOM 9575 N N . LYS C 3 625 ? 105.379 95.913 -65.056 1.00 67.71 627 LYS C N 1
ATOM 9576 C CA . LYS C 3 625 ? 104.557 95.378 -63.961 1.00 67.50 627 LYS C CA 1
ATOM 9577 C C . LYS C 3 625 ? 103.055 95.777 -64.003 1.00 71.87 627 LYS C C 1
ATOM 9578 O O . LYS C 3 625 ? 102.204 94.958 -63.653 1.00 72.52 627 LYS C O 1
ATOM 9584 N N . ASP C 3 626 ? 102.748 97.040 -64.353 1.00 67.16 628 ASP C N 1
ATOM 9585 C CA . ASP C 3 626 ? 101.401 97.616 -64.494 1.00 65.90 628 ASP C CA 1
ATOM 9586 C C . ASP C 3 626 ? 100.489 97.450 -63.258 1.00 66.36 628 ASP C C 1
ATOM 9587 O O . ASP C 3 626 ? 99.307 97.124 -63.410 1.00 63.31 628 ASP C O 1
ATOM 9592 N N . LEU C 3 627 ? 101.022 97.762 -62.053 1.00 64.16 629 LEU C N 1
ATOM 9593 C CA . LEU C 3 627 ? 100.286 97.641 -60.779 1.00 63.86 629 LEU C CA 1
ATOM 9594 C C . LEU C 3 627 ? 99.218 98.746 -60.562 1.00 69.17 629 LEU C C 1
ATOM 9595 O O . LEU C 3 627 ? 99.550 99.931 -60.557 1.00 69.93 629 LEU C O 1
ATOM 9600 N N . LEU C 3 628 ? 97.925 98.330 -60.403 1.00 64.94 630 LEU C N 1
ATOM 9601 C CA . LEU C 3 628 ? 96.679 99.133 -60.237 1.00 63.81 630 LEU C CA 1
ATOM 9602 C C . LEU C 3 628 ? 96.203 99.749 -61.548 1.00 66.02 630 LEU C C 1
ATOM 9603 O O . LEU C 3 628 ? 95.014 99.655 -61.879 1.00 65.39 630 LEU C O 1
ATOM 9608 N N . PHE C 3 629 ? 97.142 100.389 -62.267 1.00 61.49 631 PHE C N 1
ATOM 9609 C CA . PHE C 3 629 ? 96.997 101.044 -63.565 1.00 62.00 631 PHE C CA 1
ATOM 9610 C C . PHE C 3 629 ? 98.184 100.629 -64.437 1.00 67.45 631 PHE C C 1
ATOM 9611 O O . PHE C 3 629 ? 99.256 100.294 -63.904 1.00 66.77 631 PHE C O 1
ATOM 9619 N N . ARG C 3 630 ? 98.003 100.690 -65.778 1.00 64.75 632 ARG C N 1
ATOM 9620 C CA . ARG C 3 630 ? 99.053 100.413 -66.760 1.00 65.53 632 ARG C CA 1
ATOM 9621 C C . ARG C 3 630 ? 100.169 101.440 -66.534 1.00 73.18 632 ARG C C 1
ATOM 9622 O O . ARG C 3 630 ? 99.874 102.629 -66.397 1.00 73.47 632 ARG C O 1
ATOM 9630 N N . ASP C 3 631 ? 101.435 101.001 -66.445 1.00 71.46 633 ASP C N 1
ATOM 9631 C CA . ASP C 3 631 ? 102.559 101.917 -66.169 1.00 72.48 633 ASP C CA 1
ATOM 9632 C C . ASP C 3 631 ? 102.773 103.049 -67.224 1.00 76.36 633 ASP C C 1
ATOM 9633 O O . ASP C 3 631 ? 103.491 104.018 -66.953 1.00 76.26 633 ASP C O 1
ATOM 9638 N N . ASP C 3 632 ? 102.136 102.935 -68.396 1.00 72.72 634 ASP C N 1
ATOM 9639 C CA . ASP C 3 632 ? 102.236 103.931 -69.453 1.00 73.25 634 ASP C CA 1
ATOM 9640 C C . ASP C 3 632 ? 101.026 104.893 -69.464 1.00 80.64 634 ASP C C 1
ATOM 9641 O O . ASP C 3 632 ? 100.743 105.543 -70.475 1.00 81.33 634 ASP C O 1
ATOM 9646 N N . THR C 3 633 ? 100.345 105.014 -68.310 1.00 78.67 635 THR C N 1
ATOM 9647 C CA . THR C 3 633 ? 99.215 105.921 -68.135 1.00 79.08 635 THR C CA 1
ATOM 9648 C C . THR C 3 633 ? 99.817 107.282 -67.888 1.00 85.04 635 THR C C 1
ATOM 9649 O O . THR C 3 633 ? 100.587 107.454 -66.938 1.00 83.52 635 THR C O 1
ATOM 9653 N N . VAL C 3 634 ? 99.496 108.243 -68.757 1.00 84.85 636 VAL C N 1
ATOM 9654 C CA . VAL C 3 634 ? 99.985 109.605 -68.573 1.00 85.73 636 VAL C CA 1
ATOM 9655 C C . VAL C 3 634 ? 99.015 110.346 -67.633 1.00 92.00 636 VAL C C 1
ATOM 9656 O O . VAL C 3 634 ? 99.465 111.183 -66.847 1.00 92.28 636 VAL C O 1
ATOM 9660 N N . CYS C 3 635 ? 97.704 109.953 -67.651 1.00 89.10 637 CYS C N 1
ATOM 9661 C CA . CYS C 3 635 ? 96.630 110.498 -66.813 1.00 88.64 637 CYS C CA 1
ATOM 9662 C C . CYS C 3 635 ? 95.281 109.753 -66.989 1.00 86.77 637 CYS C C 1
ATOM 9663 O O . CYS C 3 635 ? 95.136 108.928 -67.885 1.00 85.70 637 CYS C O 1
ATOM 9666 N N . LEU C 3 636 ? 94.302 110.075 -66.138 1.00 80.83 638 LEU C N 1
ATOM 9667 C CA . LEU C 3 636 ? 92.938 109.553 -66.163 1.00 79.83 638 LEU C CA 1
ATOM 9668 C C . LEU C 3 636 ? 92.073 110.637 -66.806 1.00 86.13 638 LEU C C 1
ATOM 9669 O O . LEU C 3 636 ? 92.010 111.765 -66.306 1.00 86.08 638 LEU C O 1
ATOM 9674 N N . ALA C 3 637 ? 91.442 110.309 -67.932 1.00 84.35 639 ALA C N 1
ATOM 9675 C CA . ALA C 3 637 ? 90.636 111.243 -68.704 1.00 85.60 639 ALA C CA 1
ATOM 9676 C C . ALA C 3 637 ? 89.133 111.042 -68.577 1.00 90.92 639 ALA C C 1
ATOM 9677 O O . ALA C 3 637 ? 88.648 109.920 -68.480 1.00 89.22 639 ALA C O 1
ATOM 9679 N N . LYS C 3 638 ? 88.407 112.164 -68.626 1.00 90.06 640 LYS C N 1
ATOM 9680 C CA . LYS C 3 638 ? 86.958 112.288 -68.518 1.00 90.36 640 LYS C CA 1
ATOM 9681 C C . LYS C 3 638 ? 86.205 111.600 -69.649 1.00 97.00 640 LYS C C 1
ATOM 9682 O O . LYS C 3 638 ? 86.654 111.585 -70.799 1.00 97.13 640 LYS C O 1
ATOM 9688 N N . LEU C 3 639 ? 85.022 111.085 -69.318 1.00 95.38 641 LEU C N 1
ATOM 9689 C CA . LEU C 3 639 ? 84.094 110.500 -70.283 1.00 96.50 641 LEU C CA 1
ATOM 9690 C C . LEU C 3 639 ? 82.892 111.447 -70.384 1.00 104.65 641 LEU C C 1
ATOM 9691 O O . LEU C 3 639 ? 82.589 112.179 -69.425 1.00 104.87 641 LEU C O 1
ATOM 9696 N N . HIS C 3 640 ? 82.221 111.461 -71.539 1.00 102.88 642 HIS C N 1
ATOM 9697 C CA . HIS C 3 640 ? 81.071 112.346 -71.687 1.00 103.14 642 HIS C CA 1
ATOM 9698 C C . HIS C 3 640 ? 79.781 111.513 -71.810 1.00 105.79 642 HIS C C 1
ATOM 9699 O O . HIS C 3 640 ? 79.420 110.852 -70.827 1.00 102.96 642 HIS C O 1
ATOM 9706 N N . ASP C 3 641 ? 79.117 111.490 -72.992 1.00 103.61 643 ASP C N 1
ATOM 9707 C CA . ASP C 3 641 ? 77.897 110.692 -73.203 1.00 103.01 643 ASP C CA 1
ATOM 9708 C C . ASP C 3 641 ? 78.181 109.166 -73.131 1.00 104.26 643 ASP C C 1
ATOM 9709 O O . ASP C 3 641 ? 77.248 108.367 -73.056 1.00 102.93 643 ASP C O 1
ATOM 9714 N N . ARG C 3 642 ? 79.479 108.794 -73.086 1.00 99.64 644 ARG C N 1
ATOM 9715 C CA . ARG C 3 642 ? 79.996 107.425 -73.008 1.00 98.51 644 ARG C CA 1
ATOM 9716 C C . ARG C 3 642 ? 80.138 106.961 -71.547 1.00 99.86 644 ARG C C 1
ATOM 9717 O O . ARG C 3 642 ? 81.256 106.803 -71.039 1.00 98.83 644 ARG C O 1
ATOM 9725 N N . ASN C 3 643 ? 78.993 106.774 -70.871 1.00 94.94 645 ASN C N 1
ATOM 9726 C CA . ASN C 3 643 ? 78.927 106.319 -69.477 1.00 93.05 645 ASN C CA 1
ATOM 9727 C C . ASN C 3 643 ? 78.344 104.888 -69.413 1.00 94.15 645 ASN C C 1
ATOM 9728 O O . ASN C 3 643 ? 77.947 104.420 -68.342 1.00 93.06 645 ASN C O 1
ATOM 9733 N N . THR C 3 644 ? 78.315 104.200 -70.575 1.00 89.17 646 THR C N 1
ATOM 9734 C CA . THR C 3 644 ? 77.853 102.818 -70.729 1.00 88.23 646 THR C CA 1
ATOM 9735 C C . THR C 3 644 ? 78.953 102.039 -71.428 1.00 90.41 646 THR C C 1
ATOM 9736 O O . THR C 3 644 ? 79.678 102.633 -72.233 1.00 90.77 646 THR C O 1
ATOM 9740 N N . TYR C 3 645 ? 79.064 100.708 -71.152 1.00 83.57 647 TYR C N 1
ATOM 9741 C CA . TYR C 3 645 ? 80.061 99.849 -71.795 1.00 82.06 647 TYR C CA 1
ATOM 9742 C C . TYR C 3 645 ? 79.930 99.867 -73.340 1.00 87.76 647 TYR C C 1
ATOM 9743 O O . TYR C 3 645 ? 80.952 99.872 -74.028 1.00 88.53 647 TYR C O 1
ATOM 9752 N N . GLU C 3 646 ? 78.684 99.928 -73.874 1.00 84.62 648 GLU C N 1
ATOM 9753 C CA . GLU C 3 646 ? 78.420 99.941 -75.328 1.00 85.68 648 GLU C CA 1
ATOM 9754 C C . GLU C 3 646 ? 78.964 101.212 -75.944 1.00 91.00 648 GLU C C 1
ATOM 9755 O O . GLU C 3 646 ? 79.465 101.194 -77.068 1.00 92.75 648 GLU C O 1
ATOM 9761 N N . LYS C 3 647 ? 78.817 102.322 -75.208 1.00 85.96 649 LYS C N 1
ATOM 9762 C CA . LYS C 3 647 ? 79.208 103.669 -75.606 1.00 84.88 649 LYS C CA 1
ATOM 9763 C C . LYS C 3 647 ? 80.709 103.860 -75.446 1.00 85.86 649 LYS C C 1
ATOM 9764 O O . LYS C 3 647 ? 81.349 104.397 -76.357 1.00 86.17 649 LYS C O 1
ATOM 9770 N N . TYR C 3 648 ? 81.276 103.383 -74.314 1.00 79.54 650 TYR C N 1
ATOM 9771 C CA . TYR C 3 648 ? 82.703 103.483 -74.045 1.00 78.01 650 TYR C CA 1
ATOM 9772 C C . TYR C 3 648 ? 83.546 102.643 -74.996 1.00 82.57 650 TYR C C 1
ATOM 9773 O O . TYR C 3 648 ? 84.477 103.184 -75.594 1.00 82.42 650 TYR C O 1
ATOM 9782 N N . LEU C 3 649 ? 83.267 101.323 -75.085 1.00 79.66 651 LEU C N 1
ATOM 9783 C CA . LEU C 3 649 ? 84.042 100.392 -75.918 1.00 80.52 651 LEU C CA 1
ATOM 9784 C C . LEU C 3 649 ? 83.813 100.566 -77.403 1.00 89.22 651 LEU C C 1
ATOM 9785 O O . LEU C 3 649 ? 84.686 100.204 -78.196 1.00 91.09 651 LEU C O 1
ATOM 9790 N N . GLY C 3 650 ? 82.652 101.101 -77.770 1.00 86.99 652 GLY C N 1
ATOM 9791 C CA . GLY C 3 650 ? 82.283 101.333 -79.161 1.00 88.22 652 GLY C CA 1
ATOM 9792 C C . GLY C 3 650 ? 81.622 100.129 -79.792 1.00 93.74 652 GLY C C 1
ATOM 9793 O O . GLY C 3 650 ? 81.918 98.987 -79.429 1.00 92.75 652 GLY C O 1
ATOM 9794 N N . GLU C 3 651 ? 80.726 100.393 -80.754 1.00 92.53 653 GLU C N 1
ATOM 9795 C CA . GLU C 3 651 ? 79.939 99.414 -81.525 1.00 92.95 653 GLU C CA 1
ATOM 9796 C C . GLU C 3 651 ? 80.788 98.250 -82.084 1.00 96.63 653 GLU C C 1
ATOM 9797 O O . GLU C 3 651 ? 80.360 97.097 -82.020 1.00 95.75 653 GLU C O 1
ATOM 9803 N N . GLU C 3 652 ? 81.996 98.562 -82.604 1.00 93.86 654 GLU C N 1
ATOM 9804 C CA . GLU C 3 652 ? 82.931 97.611 -83.211 1.00 94.21 654 GLU C CA 1
ATOM 9805 C C . GLU C 3 652 ? 83.500 96.584 -82.228 1.00 94.07 654 GLU C C 1
ATOM 9806 O O . GLU C 3 652 ? 83.509 95.391 -82.551 1.00 93.12 654 GLU C O 1
ATOM 9812 N N . TYR C 3 653 ? 84.006 97.035 -81.058 1.00 87.64 655 TYR C N 1
ATOM 9813 C CA . TYR C 3 653 ? 84.564 96.101 -80.076 1.00 85.38 655 TYR C CA 1
ATOM 9814 C C . TYR C 3 653 ? 83.485 95.203 -79.476 1.00 89.70 655 TYR C C 1
ATOM 9815 O O . TYR C 3 653 ? 83.686 93.990 -79.440 1.00 90.18 655 TYR C O 1
ATOM 9824 N N . VAL C 3 654 ? 82.317 95.778 -79.074 1.00 85.40 656 VAL C N 1
ATOM 9825 C CA . VAL C 3 654 ? 81.192 95.010 -78.510 1.00 84.39 656 VAL C CA 1
ATOM 9826 C C . VAL C 3 654 ? 80.801 93.850 -79.464 1.00 89.65 656 VAL C C 1
ATOM 9827 O O . VAL C 3 654 ? 80.712 92.703 -79.015 1.00 88.95 656 VAL C O 1
ATOM 9831 N N . LYS C 3 655 ? 80.676 94.144 -80.781 1.00 87.48 657 LYS C N 1
ATOM 9832 C CA . LYS C 3 655 ? 80.351 93.161 -81.816 1.00 88.32 657 LYS C CA 1
ATOM 9833 C C . LYS C 3 655 ? 81.346 91.993 -81.843 1.00 92.50 657 LYS C C 1
ATOM 9834 O O . LYS C 3 655 ? 80.920 90.837 -81.874 1.00 92.47 657 LYS C O 1
ATOM 9840 N N . ALA C 3 656 ? 82.661 92.298 -81.788 1.00 88.62 658 ALA C N 1
ATOM 9841 C CA . ALA C 3 656 ? 83.747 91.311 -81.806 1.00 88.23 658 ALA C CA 1
ATOM 9842 C C . ALA C 3 656 ? 83.785 90.424 -80.566 1.00 90.98 658 ALA C C 1
ATOM 9843 O O . ALA C 3 656 ? 84.148 89.252 -80.684 1.00 90.57 658 ALA C O 1
ATOM 9845 N N . VAL C 3 657 ? 83.430 90.983 -79.379 1.00 86.57 659 VAL C N 1
ATOM 9846 C CA . VAL C 3 657 ? 83.392 90.240 -78.109 1.00 84.83 659 VAL C CA 1
ATOM 9847 C C . VAL C 3 657 ? 82.161 89.330 -78.138 1.00 91.08 659 VAL C C 1
ATOM 9848 O O . VAL C 3 657 ? 82.263 88.169 -77.743 1.00 90.63 659 VAL C O 1
ATOM 9852 N N . GLY C 3 658 ? 81.043 89.852 -78.665 1.00 89.88 660 GLY C N 1
ATOM 9853 C CA . GLY C 3 658 ? 79.779 89.138 -78.838 1.00 90.56 660 GLY C CA 1
ATOM 9854 C C . GLY C 3 658 ? 79.903 87.855 -79.647 1.00 97.95 660 GLY C C 1
ATOM 9855 O O . GLY C 3 658 ? 79.267 86.848 -79.317 1.00 98.38 660 GLY C O 1
ATOM 9856 N N . ASN C 3 659 ? 80.771 87.867 -80.682 1.00 96.18 661 ASN C N 1
ATOM 9857 C CA . ASN C 3 659 ? 81.085 86.730 -81.565 1.00 96.93 661 ASN C CA 1
ATOM 9858 C C . ASN C 3 659 ? 81.818 85.591 -80.807 1.00 98.92 661 ASN C C 1
ATOM 9859 O O . ASN C 3 659 ? 81.890 84.474 -81.309 1.00 98.31 661 ASN C O 1
ATOM 9864 N N . LEU C 3 660 ? 82.328 85.873 -79.597 1.00 94.72 662 LEU C N 1
ATOM 9865 C CA . LEU C 3 660 ? 83.043 84.906 -78.765 1.00 94.50 662 LEU C CA 1
ATOM 9866 C C . LEU C 3 660 ? 82.229 84.368 -77.566 1.00 99.66 662 LEU C C 1
ATOM 9867 O O . LEU C 3 660 ? 82.795 83.616 -76.763 1.00 98.94 662 LEU C O 1
ATOM 9872 N N . ARG C 3 661 ? 80.921 84.733 -77.438 1.00 97.01 663 ARG C N 1
ATOM 9873 C CA . ARG C 3 661 ? 80.066 84.277 -76.327 1.00 96.64 663 ARG C CA 1
ATOM 9874 C C . ARG C 3 661 ? 80.007 82.734 -76.214 1.00 101.81 663 ARG C C 1
ATOM 9875 O O . ARG C 3 661 ? 80.030 82.203 -75.093 1.00 100.80 663 ARG C O 1
ATOM 9883 N N . LYS C 3 662 ? 79.993 82.029 -77.370 1.00 99.51 664 LYS C N 1
ATOM 9884 C CA . LYS C 3 662 ? 79.962 80.561 -77.461 1.00 99.86 664 LYS C CA 1
ATOM 9885 C C . LYS C 3 662 ? 81.167 79.912 -76.772 1.00 104.26 664 LYS C C 1
ATOM 9886 O O . LYS C 3 662 ? 81.040 78.824 -76.209 1.00 104.02 664 LYS C O 1
ATOM 9892 N N . CYS C 3 663 ? 82.337 80.575 -76.833 1.00 101.30 665 CYS C N 1
ATOM 9893 C CA . CYS C 3 663 ? 83.609 80.068 -76.311 1.00 101.21 665 CYS C CA 1
ATOM 9894 C C . CYS C 3 663 ? 83.945 80.551 -74.889 1.00 101.61 665 CYS C C 1
ATOM 9895 O O . CYS C 3 663 ? 85.017 80.211 -74.373 1.00 100.71 665 CYS C O 1
ATOM 9898 N N . SER C 3 664 ? 83.042 81.334 -74.259 1.00 96.12 666 SER C N 1
ATOM 9899 C CA . SER C 3 664 ? 83.249 81.901 -72.920 1.00 94.03 666 SER C CA 1
ATOM 9900 C C . SER C 3 664 ? 83.428 80.845 -71.825 1.00 96.52 666 SER C C 1
ATOM 9901 O O . SER C 3 664 ? 82.813 79.777 -71.874 1.00 96.20 666 SER C O 1
ATOM 9904 N N . THR C 3 665 ? 84.292 81.160 -70.848 1.00 91.37 667 THR C N 1
ATOM 9905 C CA . THR C 3 665 ? 84.634 80.317 -69.689 1.00 89.56 667 THR C CA 1
ATOM 9906 C C . THR C 3 665 ? 84.384 81.080 -68.360 1.00 88.40 667 THR C C 1
ATOM 9907 O O . THR C 3 665 ? 84.574 80.524 -67.265 1.00 86.85 667 THR C O 1
ATOM 9911 N N . SER C 3 666 ? 83.949 82.357 -68.479 1.00 81.51 668 SER C N 1
ATOM 9912 C CA . SER C 3 666 ? 83.681 83.252 -67.364 1.00 78.61 668 SER C CA 1
ATOM 9913 C C . SER C 3 666 ? 82.412 82.854 -66.657 1.00 80.47 668 SER C C 1
ATOM 9914 O O . SER C 3 666 ? 81.324 82.975 -67.221 1.00 80.98 668 SER C O 1
ATOM 9917 N N . SER C 3 667 ? 82.566 82.346 -65.427 1.00 74.50 669 SER C N 1
ATOM 9918 C CA . SER C 3 667 ? 81.490 81.922 -64.530 1.00 72.91 669 SER C CA 1
ATOM 9919 C C . SER C 3 667 ? 80.631 83.123 -64.067 1.00 75.50 669 SER C C 1
ATOM 9920 O O . SER C 3 667 ? 79.466 82.934 -63.696 1.00 75.43 669 SER C O 1
ATOM 9923 N N . LEU C 3 668 ? 81.233 84.343 -64.062 1.00 70.02 670 LEU C N 1
ATOM 9924 C CA . LEU C 3 668 ? 80.615 85.614 -63.677 1.00 68.49 670 LEU C CA 1
ATOM 9925 C C . LEU C 3 668 ? 79.769 86.121 -64.828 1.00 72.72 670 LEU C C 1
ATOM 9926 O O . LEU C 3 668 ? 78.656 86.576 -64.587 1.00 72.70 670 LEU C O 1
ATOM 9931 N N . LEU C 3 669 ? 80.287 86.048 -66.074 1.00 69.33 671 LEU C N 1
ATOM 9932 C CA . LEU C 3 669 ? 79.560 86.480 -67.268 1.00 69.37 671 LEU C CA 1
ATOM 9933 C C . LEU C 3 669 ? 78.315 85.598 -67.432 1.00 75.54 671 LEU C C 1
ATOM 9934 O O . LEU C 3 669 ? 77.210 86.113 -67.590 1.00 76.18 671 LEU C O 1
ATOM 9939 N N . GLU C 3 670 ? 78.494 84.279 -67.303 1.00 72.45 672 GLU C N 1
ATOM 9940 C CA . GLU C 3 670 ? 77.435 83.269 -67.357 1.00 72.63 672 GLU C CA 1
ATOM 9941 C C . GLU C 3 670 ? 76.336 83.638 -66.352 1.00 75.77 672 GLU C C 1
ATOM 9942 O O . GLU C 3 670 ? 75.155 83.524 -66.682 1.00 77.69 672 GLU C O 1
ATOM 9948 N N . ALA C 3 671 ? 76.733 84.100 -65.149 1.00 68.67 673 ALA C N 1
ATOM 9949 C CA . ALA C 3 671 ? 75.824 84.497 -64.093 1.00 67.34 673 ALA C CA 1
ATOM 9950 C C . ALA C 3 671 ? 75.103 85.814 -64.440 1.00 73.66 673 ALA C C 1
ATOM 9951 O O . ALA C 3 671 ? 73.878 85.864 -64.356 1.00 73.70 673 ALA C O 1
ATOM 9953 N N . CYS C 3 672 ? 75.846 86.864 -64.844 1.00 70.89 674 CYS C N 1
ATOM 9954 C CA . CYS C 3 672 ? 75.281 88.174 -65.172 1.00 71.43 674 CYS C CA 1
ATOM 9955 C C . CYS C 3 672 ? 74.290 88.125 -66.356 1.00 77.28 674 CYS C C 1
ATOM 9956 O O . CYS C 3 672 ? 73.216 88.718 -66.269 1.00 76.75 674 CYS C O 1
ATOM 9959 N N . THR C 3 673 ? 74.613 87.351 -67.408 1.00 75.60 675 THR C N 1
ATOM 9960 C CA . THR C 3 673 ? 73.757 87.134 -68.586 1.00 75.96 675 THR C CA 1
ATOM 9961 C C . THR C 3 673 ? 72.584 86.191 -68.274 1.00 80.85 675 THR C C 1
ATOM 9962 O O . THR C 3 673 ? 71.719 86.023 -69.128 1.00 82.60 675 THR C O 1
ATOM 9966 N N . PHE C 3 674 ? 72.559 85.541 -67.088 1.00 75.35 676 PHE C N 1
ATOM 9967 C CA . PHE C 3 674 ? 71.424 84.700 -66.704 1.00 74.17 676 PHE C CA 1
ATOM 9968 C C . PHE C 3 674 ? 70.286 85.646 -66.274 1.00 80.28 676 PHE C C 1
ATOM 9969 O O . PHE C 3 674 ? 69.119 85.278 -66.338 1.00 81.09 676 PHE C O 1
ATOM 9977 N N . ARG C 3 675 ? 70.639 86.887 -65.899 1.00 77.89 677 ARG C N 1
ATOM 9978 C CA . ARG C 3 675 ? 69.715 87.950 -65.509 1.00 78.24 677 ARG C CA 1
ATOM 9979 C C . ARG C 3 675 ? 69.476 88.887 -66.708 1.00 84.56 677 ARG C C 1
ATOM 9980 O O . ARG C 3 675 ? 68.328 89.129 -67.073 1.00 84.85 677 ARG C O 1
ATOM 9988 N N . ARG C 3 676 ? 70.556 89.380 -67.339 1.00 82.40 678 ARG C N 1
ATOM 9989 C CA . ARG C 3 676 ? 70.468 90.257 -68.504 1.00 83.22 678 ARG C CA 1
ATOM 9990 C C . ARG C 3 676 ? 71.277 89.695 -69.702 1.00 89.33 678 ARG C C 1
ATOM 9991 O O . ARG C 3 676 ? 72.445 90.081 -69.863 1.00 89.56 678 ARG C O 1
ATOM 9999 N N . PRO C 3 677 ? 70.672 88.819 -70.564 1.00 86.40 679 PRO C N 1
ATOM 10000 C CA . PRO C 3 677 ? 71.418 88.278 -71.726 1.00 90.07 679 PRO C CA 1
ATOM 10001 C C . PRO C 3 677 ? 71.888 89.335 -72.728 1.00 125.54 679 PRO C C 1
ATOM 10002 O O . PRO C 3 677 ? 73.061 89.710 -72.729 1.00 91.28 679 PRO C O 1
#

Secondary structure (DSSP, 8-state):
--B-EEEHHHHHHHHHHHHHHHHHHHHHHHHHHHHHHHHHHHHHHHHHHHHHHHTT-S-S-SSS-TTHHHHHHHHHHHHHHHHHHHHHHHHHHHHHHHHHHHHHHHHHHHHHHHHHSEETTTEESEESSS-----TTS-TTTBSSSSSGGGBPPTTSHHHHHHTTSS--HHHHHHTTSHHHH-HHHHEES-TB--BGGG--STTSSBTT----SS--EETTTTEE--S---SS--EEE--GGG--SSS-EEE-S-GGGSHHHHHHHHHHHHHHHHHHHHHHHHHHHHHHHGGGS-HHHHH--THHHHHHHHHHHHHHHHHH--/--S---EEEHHHHHHHHHHHHHHHTHHHHHHHHHHHHHHHHHHHHHHHHHHHHHHT------HHHHHHHHHHHHHHTHHHHHHHHHHHHHHHHHHHHHHHHHHHHHHHHHH-B-SSS-BSEE-SSSS---TTTSTTTBSSSSSTTSBPPTTSHHHHHHTTS---HHHHHHTTSHHHH-TTTTEETT----BGGG--STTSSBSSS-BSS-EEETTTTEEE-TT--SS--EEE--GGG--SSS-EEE-S-GGGSHHHHHHHHHHHHHHHHHHHHHHHHHHHHHHHHTTS-HHHHS--HHHHHHHHHHHHHHHH-/--EEEEEE-SHHHHHHHHHHHHHHHTTS-TTS-EEEEEE-SSHHHHHHHHHTTS--BEEE-HHHHHHHHSTTT-EEEEEEEE-S-SSS---EEEEEEEEETT----GGG-TT--EEES-TT-IIIIIHHHHHSGGGSPSP--SHHHHHHHHSSSEE-TTS-TTT-GGGTTTSTT--SSTTSTT-HHHHHHHHHHTTS-SEEEEESSHHHHH---HHHHTTEEEE-TTS-EEEGGGTTSS-SEEEESSEEEEETTT--HHHHHHHHHHHHHHHSTTT-SS--TT--TT-SS-SS-TT--EEEEPPTT--HHHHH-HHHHHHHHHHHH------EEEEEEHHHHHHHHHHHHHHTTSSEEEEEESSHHHHHHHHHHTS--EEEE-HHHHHHHHHTT-EEEEEEE-S--SSGGG-----EEEEEEEESS-TT--TTTTTTS-EEES-TT-IIIIITHHHHHHHHH-SS-HHHHSS-EE-TTS-TTSGGGTT----GGGTT-SSTTSTT-HHHHHHHHHHHT-SEEEEETTHHHHHTTTTS-SHHHHT--GGGEEEE-TTS-EEEGGGGGGS-SEEEPPPEEEE-GGGHHHHHHHHHHHHHH----SS-TT--EEEE-SS--SHHHHHHHHHHHHHHTTGGG---HHHHHHHHH--

InterPro domains:
  IPR001812 Variant surface glycoprotein, N-terminal domain [PF00913] (13-243)

Foldseek 3Di:
DFFWAFELLLLLLLLLLLLQLLLLLVLLVVLLVVLVVLLVVLVLLLLLLVLCVLVVVFDPCPDNSVPCVVLSVVSVVLSVVLVVLSVVLVVLSVQLNVLSNVLSVQSLVQSLVQLVQDDPPQAGRYAHAAGDDDFCVRSVSQFPDTRDDVGGDDSVDPSSNVSSVDPDDSQNSLQCNACVNQPQRNTIHYHRDNPQLVQFQADPRPHHRAGPQVAFDAGRQFQKTHHTGEPSNQAEDADTHVPYYNHDHTHGHNHSCPRPSNVSSCVSSVVSVVSSVVSSVSSVVSVVVSVNGRHPVSVVQDDPSSVVSSVVSVVVVVVVVVD/DQQFDWAWELVLLLLLLLLLLLLLLLLVLLVVLLVVLVVLVVVLVLLLLLLVLLLLVPVVPPSPVSVVVVVVCVPVQVVLSVVLVVLSVQLSVLSNVLSVLSLVLSLVQLVQFDPFLAGRYDPPHRHHQFCVSNVSQAPDGRDPVGGDDSVDDVSNVSSVVPDDSQRSLQCSACVNQDQCRTIPFPGRNPQLCLFQAACRPHPGGFAPAKDDRRQWQKIAARGATHTQDEDADTNVPHDDNNDIHGHNDSCPRPSVVSSCVSSVVSVVSSVVSSVVSVVSSVVSVVSRDPVSVPDDSPVSVVSSVVSVVVVVD/DQEAEEEFQDPLLQVLQVLLQVVCPVPDDPPAHGYHYDYHNHVVVVLVCQQVVNGFKFKAFLVVQVVSCDPPSNKWFWKFFFFDDPVDTHQKWFWWKKFFPPPDFALLRQFAFEAAFQADPDQQRHLQSLLVCLQVFDPPCPPVLQSVLNRYQAYQHAPDDCVVRVSNCRLFPPSHADVVGCLHHLQNLVVCRVVVVTRIGGHILCSLVVNDVDPVVQQRMWTHAPVGDIHRSVCSLVGGLFITGGMTMMGHPPPRPSVSVVRSQVVSCQCANDPHDPSHHPLDDPSDAQRSHHNSTRGMDTAQPVDGSDLLRFVSSVSSNCCVVVVDYDDQFEEEFQPDVLVVVQVVLCVVLPRNYHYDYDNDPLVSLVCQRNPVGWKFWFALLVLLLSQLSVWWFQWFFFQDDDPCRQADDDQFFFKWKKFFLVPVVDFLVNQFQFEEAFLADSHFQRHLLSVLVVCVPPVDQPVLNRYVAYAHQPDDCPGSNQVLWDADDVGGSGQGVSTQLHHLQSSVLSCQPPGGIGIHTLCSLVCQADCNNVDPSRRHHHQVGMWTHAPVRDIHGSVPCVRRGSDGTQTITMIGNPVCSVSCNVSQVVSQVVHSQRRHHPSGPGIYGDDPRGGSCSRRDVVSSVSSVSCPVNDPDSSSVNSVVSPD

Radius of gyration: 41.52 Å; Cα contacts (8 Å, |Δi|>4): 2763; chains: 3; bounding box: 101×67×141 Å

CATH classification: 3.40.190.10 (+1 more: 3.40.190.10)

Solvent-accessible surface area: 51519 Å² total; per-residue (Å²): 92,110,21,8,0,0,10,8,51,0,0,27,71,0,10,17,0,4,6,11,1,2,0,0,0,27,24,0,16,72,39,2,28,76,0,18,122,71,1,22,64,2,9,32,71,4,12,10,5,18,0,0,8,9,55,124,100,29,44,118,33,169,102,114,4,167,57,31,140,61,70,0,62,73,9,50,133,53,27,128,60,3,42,79,38,17,42,118,3,13,56,5,1,0,13,0,0,0,3,0,0,13,0,0,0,2,0,15,1,0,2,1,0,0,3,1,0,2,1,135,57,49,2,0,0,4,0,65,41,164,72,20,30,2,56,89,91,44,2,115,61,3,2,96,16,100,22,7,6,83,29,8,20,78,1,64,37,77,80,0,86,100,22,17,172,64,108,81,99,17,110,68,14,7,53,28,0,10,36,63,61,7,24,50,185,59,0,74,9,12,36,32,155,0,2,0,2,3,1,42,2,15,7,57,0,2,0,35,1,0,8,1,59,86,19,55,1,0,2,0,2,2,0,0,0,1,1,8,14,7,51,1,18,2,114,5,68,18,4,28,69,70,66,12,78,87,118,28,3,3,51,0,0,90,59,8,48,122,2,7,16,0,95,15,0,64,110,1,24,39,94,0,52,117,34,26,63,39,2,34,128,82,4,117,74,17,22,52,88,2,65,90,7,4,29,167,138,0,57,139,22,79,88,99,90,0,48,60,36,22,2,121,34,12,30,91,34,10,82,116,53,112,246,108,38,28,26,20,1,0,0,33,4,75,0,0,21,83,0,7,16,0,2,8,6,0,3,0,0,0,20,26,0,13,69,40,2,50,75,0,23,130,85,14,63,44,6,66,49,75,12,33,11,0,26,2,22,24,23,129,212,156,32,179,73,70,74,74,29,6,37,58,20,26,119,30,56,29,77,8,18,90,37,19,32,88,1,11,38,12,1,0,21,0,0,0,3,0,0,16,0,0,0,2,0,10,2,0,1,1,0,1,3,0,0,3,2,12,0,8,8,0,0,5,0,61,52,71,7,39,4,4,40,93,90,50,0,105,64,3,4,99,25,102,6,6,6,91,18,8,10,61,4,49,27,77,80,0,95,105,9,17,147,127,110,64,110,16,110,72,10,7,52,35,0,9,32,80,58,16,28,39,142,40,0,1,30,58,46,77,69,13,0,1,1,2,3,16,0,0,42,14,0,2,0,100,45,26,13,3,77,47,40,0,0,2,0,2,3,0,0,0,0,0,82,1,3,29,4,62,7,111,15,102,33,6,28,58,78,77,14,79,64,48,40,3,0,36,0,0,80,50,10,54,125,4,10,19,0,92,25,0,62,87,5,31,46,100,0,48,105,21,38,84,37,0,34,136,91,4,126,69,28,18,64,90,12,59,143,28,21,27,132,127,11,47,131,38,76,58,105,76,2,77,111,39,29,39,98,17,26,44,139,10,8,93,155,83,39,0,55,1,1,0,28,39,95,94,14,19,63,3,0,71,37,2,56,77,48,1,113,95,63,20,94,126,100,7,9,18,1,24,30,35,105,57,93,49,84,78,55,0,0,129,3,0,31,36,71,90,0,0,0,4,4,2,62,5,30,39,2,4,36,0,28,50,25,39,21,26,4,41,5,8,0,0,0,15,31,21,55,176,154,84,43,93,9,19,32,16,1,2,0,0,0,67,96,128,56,57,9,45,18,96,93,1,176,37,49,67,0,0,1,10,0,41,46,102,37,7,0,8,38,0,1,0,0,43,11,3,54,80,4,52,133,92,40,125,61,28,42,104,1,0,9,96,8,4,43,1,1,0,0,0,41,8,74,25,126,91,26,89,72,0,7,94,24,8,121,61,5,32,68,50,121,176,21,107,14,44,18,95,68,2,0,1,76,0,0,106,73,48,27,3,56,0,0,1,0,54,23,26,0,2,77,126,56,26,96,90,126,73,66,43,62,101,17,28,2,0,6,75,72,56,55,38,56,59,8,88,63,46,90,82,2,39,4,0,11,0,1,25,13,0,0,1,0,17,58,65,50,8,56,51,108,20,0,60,74,0,0,54,72,0,37,107,66,8,5,95,148,113,24,195,139,15,68,2,10,51,24,132,103,31,159,48,14,11,2,55,42,70,0,69,0,3,54,70,6,10,103,62,5,56,6,31,28,0,0,4,76,62,7,2,39,0,6,13,21,29,129,99,25,93,39,174,138,40,0,61,1,3,0,13,0,7,59,24,17,108,90,0,21,105,34,0,65,81,6,119,18,58,0,27,1,12,2,5,48,26,19,36,48,2,0,17,22,0,31,28,22,61,0,2,0,10,22,7,9,0,0,27,1,15,14,0,9,37,14,56,8,17,2,4,0,6,0,3,29,108,201,44,160,96,19,24,68,64,77,40,75,12,4,22,0,2,0,0,0,36,122,101,21,88,92,1,39,43,93,54,7,124,49,61,58,0,0,1,0,4,27,13,23,0,1,0,28,10,11,1,2,6,62,20,26,90,158,50,121,53,49,128,12,53,106,35,6,52,44,0,1,0,0,38,25,162,114,128,20,18,4,1,137,13,7,75,7,89,68,117,40,55,2,33,28,0,20,43,2,23,2,34,8,4,31,8,0,0,61,0,2,47,79,85,9,23,0,0,2,0,8,27,25,1,1,34,82,7,0,46,38,158,20,104,70,118,39,0,123,120,33,65,65,173,67,15,33,0,1,3,81,116,28,51,48,65,66,4,125,74,68,61,99,3,53,7,34,118,0,16,8,13,0,0,1,0,31,102,92,37,38,79,48,0,46,161,12,4,70,68,4,38,117,119,141,123,33,30,9,33,8,93,28,34,85,16,15,2,62,20,112,123,72,57,37,28,85,111,11,10,27,161,143,12,30,166,40,17,30,51,16,94,128,22,43,120,23,39,0,11,73,0,8,14,45,39,109,125

GO terms:
  GO:0004998 transferrin receptor activity (F, IDA)
  GO:0020016 ciliary pocket (C, IDA)
  GO:0005886 plasma membrane (C, EXP)
  GO:0005515 protein binding (F, IPI)

Organism: Trypanosoma brucei brucei (NCBI:txid5702)

B-factor: mean 79.0, std 22.52, range [35.57, 176.52]